Protein AF-0000000080719550 (afdb_homodimer)

Nearest PDB structures (foldseek):
  1ni5-assembly1_A-2  TM=6.408E-01  e=2.532E-14  Escherichia coli
  3a2k-assembly2_B  TM=5.678E-01  e=1.068E-12  Geobacillus kaustophilus
  5mko-assembly1_A  TM=6.653E-01  e=1.350E-05  Pyrococcus horikoshii OT3
  6scy-assembly1_B  TM=6.951E-01  e=3.392E-05  Methanococcus maripaludis S2
  6scy-assembly1_A  TM=6.705E-01  e=3.593E-05  Methanococcus maripaludis S2

Radius of gyration: 39.41 Å; Cα contacts (8 Å, |Δi|>4): 1478; chains: 2; bounding box: 84×119×102 Å

Organism: Ectocarpus siliculosus (NCBI:txid2880)

pLDDT: mean 85.52, std 16.14, range [22.91, 97.81]

Structure (mmCIF, N/CA/C/O backbone):
data_AF-0000000080719550-model_v1
#
loop_
_entity.id
_entity.type
_entity.pdbx_description
1 polymer 'tRNA(Ile)-lysidine synthetase'
#
loop_
_atom_site.group_PDB
_atom_site.id
_atom_site.type_symbol
_atom_site.label_atom_id
_atom_site.label_alt_id
_atom_site.label_comp_id
_atom_site.label_asym_id
_atom_site.label_entity_id
_atom_site.label_seq_id
_atom_site.pdbx_PDB_ins_code
_atom_site.Cartn_x
_atom_site.Cartn_y
_atom_site.Cartn_z
_atom_site.occupancy
_atom_site.B_iso_or_equiv
_atom_site.auth_seq_id
_atom_site.auth_comp_id
_atom_site.auth_asym_id
_atom_site.auth_atom_id
_atom_site.pdbx_PDB_model_num
ATOM 1 N N . MET A 1 1 ? -30.062 14.93 -10.312 1 92.44 1 MET A N 1
ATOM 2 C CA . MET A 1 1 ? -31.484 14.703 -10.492 1 92.44 1 MET A CA 1
ATOM 3 C C . MET A 1 1 ? -31.844 13.227 -10.328 1 92.44 1 MET A C 1
ATOM 5 O O . MET A 1 1 ? -32.844 12.891 -9.703 1 92.44 1 MET A O 1
ATOM 9 N N . ALA A 1 2 ? -30.953 12.336 -10.852 1 94.88 2 ALA A N 1
ATOM 10 C CA . ALA A 1 2 ? -31.219 10.906 -10.742 1 94.88 2 ALA A CA 1
ATOM 11 C C . ALA A 1 2 ? -31.234 10.453 -9.289 1 94.88 2 ALA A C 1
ATOM 13 O O . ALA A 1 2 ? -32.156 9.727 -8.867 1 94.88 2 ALA A O 1
ATOM 14 N N . LEU A 1 3 ? -30.266 10.922 -8.547 1 96.19 3 LEU A N 1
ATOM 15 C CA . LEU A 1 3 ? -30.203 10.586 -7.129 1 96.19 3 LEU A CA 1
ATOM 16 C C . LEU A 1 3 ? -31.438 11.117 -6.398 1 96.19 3 LEU A C 1
ATOM 18 O O . LEU A 1 3 ? -32.031 10.406 -5.582 1 96.19 3 LEU A O 1
ATOM 22 N N . CYS A 1 4 ? -31.859 12.328 -6.688 1 95.75 4 CYS A N 1
ATOM 23 C CA . CYS A 1 4 ? -33.031 12.938 -6.059 1 95.75 4 CYS A CA 1
ATOM 24 C C . CYS A 1 4 ? -34.281 12.141 -6.375 1 95.75 4 CYS A C 1
ATOM 26 O O . CYS A 1 4 ? -35.125 11.906 -5.492 1 95.75 4 CYS A O 1
ATOM 28 N N . ARG A 1 5 ? -34.375 11.711 -7.582 1 95.94 5 ARG A N 1
ATOM 29 C CA . ARG A 1 5 ? -35.531 10.914 -7.992 1 95.94 5 ARG A CA 1
ATOM 30 C C . ARG A 1 5 ? -35.594 9.602 -7.219 1 95.94 5 ARG A C 1
ATOM 32 O O . ARG A 1 5 ? -36.688 9.172 -6.812 1 95.94 5 ARG A O 1
ATOM 39 N N . ALA A 1 6 ? -34.469 8.922 -7.137 1 96.25 6 ALA A N 1
ATOM 40 C CA . ALA A 1 6 ? -34.406 7.676 -6.375 1 96.25 6 ALA A CA 1
ATOM 41 C C . ALA A 1 6 ? -34.844 7.898 -4.926 1 96.25 6 ALA A C 1
ATOM 43 O O . ALA A 1 6 ? -35.562 7.086 -4.355 1 96.25 6 ALA A O 1
ATOM 44 N N . LEU A 1 7 ? -34.438 9.008 -4.32 1 95.62 7 LEU A N 1
ATOM 45 C CA . LEU A 1 7 ? -34.75 9.312 -2.934 1 95.62 7 LEU A CA 1
ATOM 46 C C . LEU A 1 7 ? -36.25 9.609 -2.777 1 95.62 7 LEU A C 1
ATOM 48 O O . LEU A 1 7 ? -36.844 9.203 -1.787 1 95.62 7 LEU A O 1
ATOM 52 N N . VAL A 1 8 ? -36.781 10.312 -3.748 1 95.44 8 VAL A N 1
ATOM 53 C CA . VAL A 1 8 ? -38.219 10.617 -3.736 1 95.44 8 VAL A CA 1
ATOM 54 C C . VAL A 1 8 ? -39.031 9.32 -3.777 1 95.44 8 VAL A C 1
ATOM 56 O O . VAL A 1 8 ? -40.031 9.195 -3.098 1 95.44 8 VAL A O 1
ATOM 59 N N . HIS A 1 9 ? -38.531 8.398 -4.531 1 95.06 9 HIS A N 1
ATOM 60 C CA . HIS A 1 9 ? -39.219 7.109 -4.637 1 95.06 9 HIS A CA 1
ATOM 61 C C . HIS A 1 9 ? -39.156 6.344 -3.32 1 95.06 9 HIS A C 1
ATOM 63 O O . HIS A 1 9 ? -40.062 5.613 -2.971 1 95.06 9 HIS A O 1
ATOM 69 N N . LEU A 1 10 ? -38.062 6.48 -2.621 1 94.62 10 LEU A N 1
ATOM 70 C CA . LEU A 1 10 ? -37.844 5.719 -1.4 1 94.62 10 LEU A CA 1
ATOM 71 C C . LEU A 1 10 ? -38.469 6.418 -0.195 1 94.62 10 LEU A C 1
ATOM 73 O O . LEU A 1 10 ? -38.656 5.801 0.858 1 94.62 10 LEU A O 1
ATOM 77 N N . ARG A 1 11 ? -38.812 7.656 -0.334 1 92.75 11 ARG A N 1
ATOM 78 C CA . ARG A 1 11 ? -39.312 8.516 0.74 1 92.75 11 ARG A CA 1
ATOM 79 C C . ARG A 1 11 ? -40.5 7.898 1.425 1 92.75 11 ARG A C 1
ATOM 81 O O . ARG A 1 11 ? -40.594 7.848 2.654 1 92.75 11 ARG A O 1
ATOM 88 N N . PRO A 1 12 ? -41.406 7.293 0.744 1 92.44 12 PRO A N 1
ATOM 89 C CA . PRO A 1 12 ? -42.594 6.73 1.401 1 92.44 12 PRO A CA 1
ATOM 90 C C . PRO A 1 12 ? -42.281 5.504 2.248 1 92.44 12 PRO A C 1
ATOM 92 O O . PRO A 1 12 ? -42.969 5.223 3.229 1 92.44 12 PRO A O 1
ATOM 95 N N . VAL A 1 13 ? -41.312 4.883 1.896 1 92.5 13 VAL A N 1
ATOM 96 C CA . VAL A 1 13 ? -40.938 3.641 2.57 1 92.5 13 VAL A CA 1
ATOM 97 C C . VAL A 1 13 ? -40.125 3.947 3.828 1 92.5 13 VAL A C 1
ATOM 99 O O . VAL A 1 13 ? -40.344 3.322 4.871 1 92.5 13 VAL A O 1
ATOM 102 N N . TYR A 1 14 ? -39.312 4.949 3.811 1 91.12 14 TYR A N 1
ATOM 103 C CA . TYR A 1 14 ? -38.344 5.145 4.891 1 91.12 14 TYR A CA 1
ATOM 104 C C . TYR A 1 14 ? -38.688 6.398 5.695 1 91.12 14 TYR A C 1
ATOM 106 O O . TYR A 1 14 ? -38.156 6.602 6.789 1 91.12 14 TYR A O 1
ATOM 114 N N . GLY A 1 15 ? -39.5 7.301 5.172 1 88.81 15 GLY A N 1
ATOM 115 C CA . GLY A 1 15 ? -40.062 8.414 5.922 1 88.81 15 GLY A CA 1
ATOM 116 C C . GLY A 1 15 ? -39.094 9.578 6.059 1 88.81 15 GLY A C 1
ATOM 117 O O . GLY A 1 15 ? -39.219 10.398 6.969 1 88.81 15 GLY A O 1
ATOM 118 N N . PHE A 1 16 ? -38.062 9.75 5.203 1 88.25 16 PHE A N 1
ATOM 119 C CA . PHE A 1 16 ? -37.125 10.875 5.297 1 88.25 16 PHE A CA 1
ATOM 120 C C . PHE A 1 16 ? -37.594 12.047 4.449 1 88.25 16 PHE A C 1
ATOM 122 O O . PHE A 1 16 ? -38.5 11.891 3.611 1 88.25 16 PHE A O 1
ATOM 129 N N . GLU A 1 17 ? -37.094 13.242 4.789 1 89.56 17 GLU A N 1
ATOM 130 C CA . GLU A 1 17 ? -37.344 14.43 3.979 1 89.56 17 GLU A CA 1
ATOM 131 C C . GLU A 1 17 ? -36.219 14.617 2.947 1 89.56 17 GLU A C 1
ATOM 133 O O . GLU A 1 17 ? -35.062 14.359 3.234 1 89.56 17 GLU A O 1
ATOM 138 N N . VAL A 1 18 ? -36.594 14.992 1.775 1 93 18 VAL A N 1
ATOM 139 C CA . VAL A 1 18 ? -35.625 15.227 0.711 1 93 18 VAL A CA 1
ATOM 140 C C . VAL A 1 18 ? -35.531 16.734 0.431 1 93 18 VAL A C 1
ATOM 142 O O . VAL A 1 18 ? -36.531 17.391 0.198 1 93 18 VAL A O 1
ATOM 145 N N . VAL A 1 19 ? -34.312 17.219 0.572 1 93.88 19 VAL A N 1
ATOM 146 C CA . VAL A 1 19 ? -34.031 18.625 0.283 1 93.88 19 VAL A CA 1
ATOM 147 C C . VAL A 1 19 ? -33.062 18.734 -0.896 1 93.88 19 VAL A C 1
ATOM 149 O O . VAL A 1 19 ? -32.031 18.094 -0.912 1 93.88 19 VAL A O 1
ATOM 152 N N . GLY A 1 20 ? -33.5 19.453 -1.929 1 95.38 20 GLY A N 1
ATOM 153 C CA . GLY A 1 20 ? -32.594 19.766 -3.037 1 95.38 20 GLY A CA 1
ATOM 154 C C . GLY A 1 20 ? -31.828 21.047 -2.842 1 95.38 20 GLY A C 1
ATOM 155 O O . GLY A 1 20 ? -32.438 22.109 -2.619 1 95.38 20 GLY A O 1
ATOM 156 N N . ILE A 1 21 ? -30.5 20.938 -2.812 1 95.56 21 ILE A N 1
ATOM 157 C CA . ILE A 1 21 ? -29.641 22.109 -2.684 1 95.56 21 ILE A CA 1
ATOM 158 C C . ILE A 1 21 ? -28.969 22.406 -4.02 1 95.56 21 ILE A C 1
ATOM 160 O O . ILE A 1 21 ? -28.266 21.562 -4.566 1 95.56 21 ILE A O 1
ATOM 164 N N . HIS A 1 22 ? -29.219 23.578 -4.559 1 95.56 22 HIS A N 1
ATOM 165 C CA . HIS A 1 22 ? -28.641 24 -5.836 1 95.56 22 HIS A CA 1
ATOM 166 C C . HIS A 1 22 ? -27.734 25.203 -5.672 1 95.56 22 HIS A C 1
ATOM 168 O O . HIS A 1 22 ? -28.156 26.234 -5.152 1 95.56 22 HIS A O 1
ATOM 174 N N . ILE A 1 23 ? -26.484 25 -6.09 1 94.38 23 ILE A N 1
ATOM 175 C CA . ILE A 1 23 ? -25.531 26.094 -6.094 1 94.38 23 ILE A CA 1
ATOM 176 C C . ILE A 1 23 ? -25.438 26.688 -7.5 1 94.38 23 ILE A C 1
ATOM 178 O O . ILE A 1 23 ? -24.969 26.031 -8.43 1 94.38 23 ILE A O 1
ATOM 182 N N . ASP A 1 24 ? -25.859 27.891 -7.613 1 93.5 24 ASP A N 1
ATOM 183 C CA . ASP A 1 24 ? -25.781 28.594 -8.891 1 93.5 24 ASP A CA 1
ATOM 184 C C . ASP A 1 24 ? -24.5 29.438 -8.969 1 93.5 24 ASP A C 1
ATOM 186 O O . ASP A 1 24 ? -24.453 30.547 -8.438 1 93.5 24 ASP A O 1
ATOM 190 N N . TYR A 1 25 ? -23.594 28.984 -9.688 1 90.19 25 TYR A N 1
ATOM 191 C CA . TYR A 1 25 ? -22.297 29.641 -9.773 1 90.19 25 TYR A CA 1
ATOM 192 C C . TYR A 1 25 ? -22.375 30.906 -10.625 1 90.19 25 TYR A C 1
ATOM 194 O O . TYR A 1 25 ? -21.516 31.781 -10.531 1 90.19 25 TYR A O 1
ATOM 202 N N . GLY A 1 26 ? -23.359 30.906 -11.492 1 86.62 26 GLY A N 1
ATOM 203 C CA . GLY A 1 26 ? -23.594 32.094 -12.297 1 86.62 26 GLY A CA 1
ATOM 204 C C . GLY A 1 26 ? -22.547 32.312 -13.375 1 86.62 26 GLY A C 1
ATOM 205 O O . GLY A 1 26 ? -22.391 33.438 -13.875 1 86.62 26 GLY A O 1
ATOM 206 N N . ASN A 1 27 ? -21.766 31.312 -13.664 1 83.19 27 ASN A N 1
ATOM 207 C CA . ASN A 1 27 ? -20.656 31.453 -14.609 1 83.19 27 ASN A CA 1
ATOM 208 C C . ASN A 1 27 ? -21.156 31.453 -16.047 1 83.19 27 ASN A C 1
ATOM 210 O O . ASN A 1 27 ? -20.484 31.953 -16.953 1 83.19 27 ASN A O 1
ATOM 214 N N . ARG A 1 28 ? -22.297 30.797 -16.266 1 82.88 28 ARG A N 1
ATOM 215 C CA . ARG A 1 28 ? -22.891 30.703 -17.594 1 82.88 28 ARG A CA 1
ATOM 216 C C . ARG A 1 28 ? -24.219 31.422 -17.656 1 82.88 28 ARG A C 1
ATOM 218 O O . ARG A 1 28 ? -24.938 31.516 -16.656 1 82.88 28 ARG A O 1
ATOM 225 N N . HIS A 1 29 ? -24.562 31.828 -18.828 1 83.81 29 HIS A N 1
ATOM 226 C CA . HIS A 1 29 ? -25.797 32.562 -19.016 1 83.81 29 HIS A CA 1
ATOM 227 C C . HIS A 1 29 ? -27.016 31.688 -18.734 1 83.81 29 HIS A C 1
ATOM 229 O O . HIS A 1 29 ? -28.047 32.188 -18.266 1 83.81 29 HIS A O 1
ATOM 235 N N . GLU A 1 30 ? -26.844 30.438 -18.969 1 86.31 30 GLU A N 1
ATOM 236 C CA . GLU A 1 30 ? -27.969 29.516 -18.828 1 86.31 30 GLU A CA 1
ATOM 237 C C . GLU A 1 30 ? -28.141 29.062 -17.391 1 86.31 30 GLU A C 1
ATOM 239 O O . GLU A 1 30 ? -29.125 28.375 -17.062 1 86.31 30 GLU A O 1
ATOM 244 N N . SER A 1 31 ? -27.25 29.453 -16.547 1 88.94 31 SER A N 1
ATOM 245 C CA . SER A 1 31 ? -27.234 28.922 -15.188 1 88.94 31 SER A CA 1
ATOM 246 C C . SER A 1 31 ? -28.516 29.266 -14.43 1 88.94 31 SER A C 1
ATOM 248 O O . SER A 1 31 ? -29.047 28.438 -13.703 1 88.94 31 SER A O 1
ATOM 250 N N . GLY A 1 32 ? -29.031 30.422 -14.586 1 89.44 32 GLY A N 1
ATOM 251 C CA . GLY A 1 32 ? -30.266 30.828 -13.938 1 89.44 32 GLY A CA 1
ATOM 252 C C . GLY A 1 32 ? -31.469 30.031 -14.383 1 89.44 32 GLY A C 1
ATOM 253 O O . GLY A 1 32 ? -32.281 29.594 -13.555 1 89.44 32 GLY A O 1
ATOM 254 N N . ARG A 1 33 ? -31.578 29.828 -15.68 1 91 33 ARG A N 1
ATOM 255 C CA . ARG A 1 33 ? -32.688 29.047 -16.234 1 91 33 ARG A CA 1
ATOM 256 C C . ARG A 1 33 ? -32.625 27.609 -15.75 1 91 33 ARG A C 1
ATOM 258 O O . ARG A 1 33 ? -33.688 26.984 -15.523 1 91 33 ARG A O 1
ATOM 265 N N . GLU A 1 34 ? -31.484 27.141 -15.672 1 92.38 34 GLU A N 1
ATOM 266 C CA . GLU A 1 34 ? -31.312 25.781 -15.164 1 92.38 34 GLU A CA 1
ATOM 267 C C . GLU A 1 34 ? -31.781 25.672 -13.719 1 92.38 34 GLU A C 1
ATOM 269 O O . GLU A 1 34 ? -32.438 24.703 -13.344 1 92.38 34 GLU A O 1
ATOM 274 N N . ALA A 1 35 ? -31.422 26.656 -12.93 1 93.69 35 ALA A N 1
ATOM 275 C CA . ALA A 1 35 ? -31.859 26.688 -11.539 1 93.69 35 ALA A CA 1
ATOM 276 C C . ALA A 1 35 ? -33.375 26.703 -11.438 1 93.69 35 ALA A C 1
ATOM 278 O O . ALA A 1 35 ? -33.969 26 -10.602 1 93.69 35 ALA A O 1
ATOM 279 N N . ASP A 1 36 ? -33.938 27.469 -12.312 1 94.19 36 ASP A N 1
ATOM 280 C CA . ASP A 1 36 ? -35.406 27.578 -12.328 1 94.19 36 ASP A CA 1
ATOM 281 C C . ASP A 1 36 ? -36.031 26.234 -12.703 1 94.19 36 ASP A C 1
ATOM 283 O O . ASP A 1 36 ? -37.062 25.859 -12.141 1 94.19 36 ASP A O 1
ATOM 287 N N . PHE A 1 37 ? -35.5 25.672 -13.641 1 95.06 37 PHE A N 1
ATOM 288 C CA . PHE A 1 37 ? -35.969 24.375 -14.07 1 95.06 37 PHE A CA 1
ATOM 289 C C . PHE A 1 37 ? -35.938 23.359 -12.922 1 95.06 37 PHE A C 1
ATOM 291 O O . PHE A 1 37 ? -36.906 22.641 -12.672 1 95.06 37 PHE A O 1
ATOM 298 N N . VAL A 1 38 ? -34.812 23.297 -12.25 1 95.94 38 VAL A N 1
ATOM 299 C CA . VAL A 1 38 ? -34.625 22.344 -11.148 1 95.94 38 VAL A CA 1
ATOM 300 C C . VAL A 1 38 ? -35.625 22.672 -10.031 1 95.94 38 VAL A C 1
ATOM 302 O O . VAL A 1 38 ? -36.188 21.766 -9.406 1 95.94 38 VAL A O 1
ATOM 305 N N . GLN A 1 39 ? -35.812 23.922 -9.75 1 96.38 39 GLN A N 1
ATOM 306 C CA . GLN A 1 39 ? -36.781 24.344 -8.742 1 96.38 39 GLN A CA 1
ATOM 307 C C . GLN A 1 39 ? -38.188 23.844 -9.094 1 96.38 39 GLN A C 1
ATOM 309 O O . GLN A 1 39 ? -38.906 23.344 -8.227 1 96.38 39 GLN A O 1
ATOM 314 N N . GLY A 1 40 ? -38.562 24.062 -10.352 1 96.62 40 GLY A N 1
ATOM 315 C CA . GLY A 1 40 ? -39.844 23.578 -10.812 1 96.62 40 GLY A CA 1
ATOM 316 C C . GLY A 1 40 ? -40 22.078 -10.672 1 96.62 40 GLY A C 1
ATOM 317 O O . GLY A 1 40 ? -41.062 21.594 -10.273 1 96.62 40 GLY A O 1
ATOM 318 N N . TRP A 1 41 ? -38.938 21.391 -11.031 1 96.44 41 TRP A N 1
ATOM 319 C CA . TRP A 1 41 ? -38.969 19.938 -10.922 1 96.44 41 TRP A CA 1
ATOM 320 C C . TRP A 1 41 ? -39.125 19.5 -9.469 1 96.44 41 TRP A C 1
ATOM 322 O O . TRP A 1 41 ? -39.906 18.594 -9.164 1 96.44 41 TRP A O 1
ATOM 332 N N . CYS A 1 42 ? -38.406 20.125 -8.539 1 96.62 42 CYS A N 1
ATOM 333 C CA . CYS A 1 42 ? -38.469 19.812 -7.117 1 96.62 42 CYS A CA 1
ATOM 334 C C . CYS A 1 42 ? -39.875 20.047 -6.586 1 96.62 42 CYS A C 1
ATOM 336 O O . CYS A 1 42 ? -40.438 19.219 -5.855 1 96.62 42 CYS A O 1
ATOM 338 N N . ALA A 1 43 ? -40.469 21.125 -6.984 1 96.31 43 ALA A N 1
ATOM 339 C CA . ALA A 1 43 ? -41.844 21.469 -6.547 1 96.31 43 ALA A CA 1
ATOM 340 C C . ALA A 1 43 ? -42.844 20.391 -6.977 1 96.31 43 ALA A C 1
ATOM 342 O O . ALA A 1 43 ? -43.719 20 -6.195 1 96.31 43 ALA A O 1
ATOM 343 N N . ARG A 1 44 ? -42.688 19.891 -8.109 1 95.88 44 ARG A N 1
ATOM 344 C CA . ARG A 1 44 ? -43.594 18.891 -8.648 1 95.88 44 ARG A CA 1
ATOM 345 C C . ARG A 1 44 ? -43.438 17.562 -7.926 1 95.88 44 ARG A C 1
ATOM 347 O O . ARG A 1 44 ? -44.375 16.75 -7.895 1 95.88 44 ARG A O 1
ATOM 354 N N . HIS A 1 45 ? -42.344 17.375 -7.348 1 95.56 45 HIS A N 1
ATOM 355 C CA . HIS A 1 45 ? -42.094 16.078 -6.723 1 95.56 45 HIS A CA 1
ATOM 356 C C . HIS A 1 45 ? -42.094 16.188 -5.203 1 95.56 45 HIS A C 1
ATOM 358 O O . HIS A 1 45 ? -41.656 15.266 -4.504 1 95.56 45 HIS A O 1
ATOM 364 N N . GLY A 1 46 ? -42.406 17.344 -4.68 1 94.38 46 GLY A N 1
ATOM 365 C CA . GLY A 1 46 ? -42.5 17.531 -3.242 1 94.38 46 GLY A CA 1
ATOM 366 C C . GLY A 1 46 ? -41.156 17.609 -2.555 1 94.38 46 GLY A C 1
ATOM 367 O O . GLY A 1 46 ? -41 17.172 -1.414 1 94.38 46 GLY A O 1
ATOM 368 N N . VAL A 1 47 ? -40.188 18.078 -3.238 1 95.75 47 VAL A N 1
ATOM 369 C CA . VAL A 1 47 ? -38.844 18.25 -2.686 1 95.75 47 VAL A CA 1
ATOM 370 C C . VAL A 1 47 ? -38.625 19.703 -2.299 1 95.75 47 VAL A C 1
ATOM 372 O O . VAL A 1 47 ? -38.844 20.609 -3.102 1 95.75 47 VAL A O 1
ATOM 375 N N . VAL A 1 48 ? -38.25 19.922 -1.07 1 93.75 48 VAL A N 1
ATOM 376 C CA . VAL A 1 48 ? -37.875 21.266 -0.649 1 93.75 48 VAL A CA 1
ATOM 377 C C . VAL A 1 48 ? -36.625 21.719 -1.413 1 93.75 48 VAL A C 1
ATOM 379 O O . VAL A 1 48 ? -35.688 20.953 -1.6 1 93.75 48 VAL A O 1
ATOM 382 N N . PHE A 1 49 ? -36.688 22.938 -1.876 1 95.56 49 PHE A N 1
ATOM 383 C CA . PHE A 1 49 ? -35.625 23.406 -2.74 1 95.56 49 PHE A CA 1
ATOM 384 C C . PHE A 1 49 ? -34.875 24.594 -2.1 1 95.56 49 PHE A C 1
ATOM 386 O O . PHE A 1 49 ? -35.531 25.562 -1.695 1 95.56 49 PHE A O 1
ATOM 393 N N . TYR A 1 50 ? -33.594 24.438 -1.956 1 94.25 50 TYR A N 1
ATOM 394 C CA . TYR A 1 50 ? -32.719 25.484 -1.458 1 94.25 50 TYR A CA 1
ATOM 395 C C . TYR A 1 50 ? -31.734 25.953 -2.543 1 94.25 50 TYR A C 1
ATOM 397 O O . TYR A 1 50 ? -30.953 25.156 -3.062 1 94.25 50 TYR A O 1
ATOM 405 N N . LYS A 1 51 ? -31.797 27.234 -2.873 1 94.88 51 LYS A N 1
ATOM 406 C CA . LYS A 1 51 ? -30.922 27.797 -3.896 1 94.88 51 LYS A CA 1
ATOM 407 C C . LYS A 1 51 ? -29.953 28.812 -3.295 1 94.88 51 LYS A C 1
ATOM 409 O O . LYS A 1 51 ? -30.359 29.656 -2.506 1 94.88 51 LYS A O 1
ATOM 414 N N . ARG A 1 52 ? -28.688 28.594 -3.574 1 94.56 52 ARG A N 1
ATOM 415 C CA . ARG A 1 52 ? -27.656 29.578 -3.217 1 94.56 52 ARG A CA 1
ATOM 416 C C . ARG A 1 52 ? -26.891 30.047 -4.449 1 94.56 52 ARG A C 1
ATOM 418 O O . ARG A 1 52 ? -26.203 29.25 -5.098 1 94.56 52 ARG A O 1
ATOM 425 N N . ALA A 1 53 ? -27.016 31.312 -4.789 1 93.38 53 ALA A N 1
ATOM 426 C CA . ALA A 1 53 ? -26.25 31.891 -5.883 1 93.38 53 ALA A CA 1
ATOM 427 C C . ALA A 1 53 ? -24.922 32.469 -5.379 1 93.38 53 ALA A C 1
ATOM 429 O O . ALA A 1 53 ? -24.859 33.062 -4.309 1 93.38 53 ALA A O 1
ATOM 430 N N . ILE A 1 54 ? -23.875 32.219 -6.102 1 92.44 54 ILE A N 1
ATOM 431 C CA . ILE A 1 54 ? -22.578 32.75 -5.738 1 92.44 54 ILE A CA 1
ATOM 432 C C . ILE A 1 54 ? -22.344 34.094 -6.445 1 92.44 54 ILE A C 1
ATOM 434 O O . ILE A 1 54 ? -22.281 34.156 -7.676 1 92.44 54 ILE A O 1
ATOM 438 N N . GLY A 1 55 ? -22.344 35.125 -5.703 1 88.69 55 GLY A N 1
ATOM 439 C CA . GLY A 1 55 ? -22.094 36.438 -6.246 1 88.69 55 GLY A CA 1
ATOM 440 C C . GLY A 1 55 ? -20.828 37.094 -5.691 1 88.69 55 GLY A C 1
ATOM 441 O O . GLY A 1 55 ? -20.344 38.094 -6.234 1 88.69 55 GLY A O 1
ATOM 442 N N . GLU A 1 56 ? -20.281 36.469 -4.707 1 90.5 56 GLU A N 1
ATOM 443 C CA . GLU A 1 56 ? -19.141 37.031 -3.99 1 90.5 56 GLU A CA 1
ATOM 444 C C . GLU A 1 56 ? -17.891 37 -4.852 1 90.5 56 GLU A C 1
ATOM 446 O O . GLU A 1 56 ? -17 37.844 -4.691 1 90.5 56 GLU A O 1
ATOM 451 N N . VAL A 1 57 ? -17.797 35.969 -5.727 1 89.5 57 VAL A N 1
ATOM 452 C CA . VAL A 1 57 ? -16.672 35.844 -6.633 1 89.5 57 VAL A CA 1
ATOM 453 C C . VAL A 1 57 ? -17.156 35.5 -8.039 1 89.5 57 VAL A C 1
ATOM 455 O O . VAL A 1 57 ? -18.266 34.969 -8.203 1 89.5 57 VAL A O 1
ATOM 458 N N . ARG A 1 58 ? -16.422 35.906 -9 1 85.62 58 ARG A N 1
ATOM 459 C CA . ARG A 1 58 ? -16.75 35.656 -10.398 1 85.62 58 ARG A CA 1
ATOM 460 C C . ARG A 1 58 ? -15.562 35.062 -11.148 1 85.62 58 ARG A C 1
ATOM 462 O O . ARG A 1 58 ? -14.438 35.562 -11 1 85.62 58 ARG A O 1
ATOM 469 N N . ARG A 1 59 ? -15.906 34 -11.891 1 84.62 59 ARG A N 1
ATOM 470 C CA . ARG A 1 59 ? -14.836 33.406 -12.672 1 84.62 59 ARG A CA 1
ATOM 471 C C . ARG A 1 59 ? -14.289 34.375 -13.719 1 84.62 59 ARG A C 1
ATOM 473 O O . ARG A 1 59 ? -15.055 35.094 -14.367 1 84.62 59 ARG A O 1
ATOM 480 N N . GLY A 1 60 ? -12.945 34.375 -13.914 1 79.88 60 GLY A N 1
ATOM 481 C CA . GLY A 1 60 ? -12.312 35.281 -14.875 1 79.88 60 GLY A CA 1
ATOM 482 C C . GLY A 1 60 ? -11.953 36.625 -14.273 1 79.88 60 GLY A C 1
ATOM 483 O O . GLY A 1 60 ? -11.07 37.312 -14.789 1 79.88 60 GLY A O 1
ATOM 484 N N . VAL A 1 61 ? -12.648 36.969 -13.227 1 82.69 61 VAL A N 1
ATOM 485 C CA . VAL A 1 61 ? -12.367 38.25 -12.555 1 82.69 61 VAL A CA 1
ATOM 486 C C . VAL A 1 61 ? -11.508 38 -11.32 1 82.69 61 VAL A C 1
ATOM 488 O O . VAL A 1 61 ? -10.508 38.688 -11.102 1 82.69 61 VAL A O 1
ATOM 491 N N . THR A 1 62 ? -11.906 37.031 -10.57 1 85.38 62 THR A N 1
ATOM 492 C CA . THR A 1 62 ? -11.172 36.625 -9.383 1 85.38 62 THR A CA 1
ATOM 493 C C . THR A 1 62 ? -10.07 35.625 -9.742 1 85.38 62 THR A C 1
ATOM 495 O O . THR A 1 62 ? -10.25 34.781 -10.633 1 85.38 62 THR A O 1
ATOM 498 N N . ALA A 1 63 ? -8.906 35.844 -9.078 1 87.19 63 ALA A N 1
ATOM 499 C CA . ALA A 1 63 ? -7.824 34.906 -9.297 1 87.19 63 ALA A CA 1
ATOM 500 C C . ALA A 1 63 ? -8.312 33.469 -9.109 1 87.19 63 ALA A C 1
ATOM 502 O O . ALA A 1 63 ? -9.109 33.188 -8.203 1 87.19 63 ALA A O 1
ATOM 503 N N . ARG A 1 64 ? -7.914 32.562 -9.914 1 81.94 64 ARG A N 1
ATOM 504 C CA . ARG A 1 64 ? -8.43 31.188 -10 1 81.94 64 ARG A CA 1
ATOM 505 C C . ARG A 1 64 ? -8.383 30.5 -8.641 1 81.94 64 ARG A C 1
ATOM 507 O O . ARG A 1 64 ? -9.383 29.922 -8.203 1 81.94 64 ARG A O 1
ATOM 514 N N . ASP A 1 65 ? -7.266 30.609 -8.016 1 82.31 65 ASP A N 1
ATOM 515 C CA . ASP A 1 65 ? -7.094 29.922 -6.734 1 82.31 65 ASP A CA 1
ATOM 516 C C . ASP A 1 65 ? -8.055 30.484 -5.684 1 82.31 65 ASP A C 1
ATOM 518 O O . ASP A 1 65 ? -8.625 29.734 -4.895 1 82.31 65 ASP A O 1
ATOM 522 N N . GLU A 1 66 ? -8.188 31.75 -5.68 1 86.5 66 GLU A N 1
ATOM 523 C CA . GLU A 1 66 ? -9.102 32.406 -4.75 1 86.5 66 GLU A CA 1
ATOM 524 C C . GLU A 1 66 ? -10.555 32.062 -5.07 1 86.5 66 GLU A C 1
ATOM 526 O O . GLU A 1 66 ? -11.359 31.828 -4.16 1 86.5 66 GLU A O 1
ATOM 531 N N . TYR A 1 67 ? -10.883 32.062 -6.324 1 88.5 67 TYR A N 1
ATOM 532 C CA . TYR A 1 67 ? -12.234 31.719 -6.758 1 88.5 67 TYR A CA 1
ATOM 533 C C . TYR A 1 67 ? -12.617 30.328 -6.254 1 88.5 67 TYR A C 1
ATOM 535 O O . TYR A 1 67 ? -13.703 30.141 -5.699 1 88.5 67 TYR A O 1
ATOM 543 N N . GLU A 1 68 ? -11.719 29.391 -6.465 1 86.12 68 GLU A N 1
ATOM 544 C CA . GLU A 1 68 ? -12 28 -6.074 1 86.12 68 GLU A CA 1
ATOM 545 C C . GLU A 1 68 ? -12.156 27.875 -4.562 1 86.12 68 GLU A C 1
ATOM 547 O O . GLU A 1 68 ? -13.055 27.188 -4.082 1 86.12 68 GLU A O 1
ATOM 552 N N . LYS A 1 69 ? -11.305 28.547 -3.871 1 86.5 69 LYS A N 1
ATOM 553 C CA . LYS A 1 69 ? -11.352 28.5 -2.412 1 86.5 69 LYS A CA 1
ATOM 554 C C . LYS A 1 69 ? -12.641 29.109 -1.879 1 86.5 69 LYS A C 1
ATOM 556 O O . LYS A 1 69 ? -13.352 28.469 -1.095 1 86.5 69 LYS A O 1
ATOM 561 N N . VAL A 1 70 ? -12.93 30.281 -2.328 1 90 70 VAL A N 1
ATOM 562 C CA . VAL A 1 70 ? -14.094 31 -1.833 1 90 70 VAL A CA 1
ATOM 563 C C . VAL A 1 70 ? -15.367 30.281 -2.258 1 90 70 VAL A C 1
ATOM 565 O O . VAL A 1 70 ? -16.312 30.156 -1.469 1 90 70 VAL A O 1
ATOM 568 N N . ALA A 1 71 ? -15.422 29.844 -3.48 1 90.88 71 ALA A N 1
ATOM 569 C CA . ALA A 1 71 ? -16.594 29.125 -3.977 1 90.88 71 ALA A CA 1
ATOM 570 C C . ALA A 1 71 ? -16.844 27.875 -3.145 1 90.88 71 ALA A C 1
ATOM 572 O O . ALA A 1 71 ? -18 27.547 -2.848 1 90.88 71 ALA A O 1
ATOM 573 N N . ARG A 1 72 ? -15.812 27.234 -2.797 1 89.19 72 ARG A N 1
ATOM 574 C CA . ARG A 1 72 ? -15.938 26.031 -1.972 1 89.19 72 ARG A CA 1
ATOM 575 C C . ARG A 1 72 ? -16.484 26.375 -0.592 1 89.19 72 ARG A C 1
ATOM 577 O O . ARG A 1 72 ? -17.359 25.672 -0.069 1 89.19 72 ARG A O 1
ATOM 584 N N . GLU A 1 73 ? -16 27.359 -0.029 1 90 73 GLU A N 1
ATOM 585 C CA . GLU A 1 73 ? -16.469 27.797 1.284 1 90 73 GLU A CA 1
ATOM 586 C C . GLU A 1 73 ? -17.953 28.141 1.255 1 90 73 GLU A C 1
ATOM 588 O O . GLU A 1 73 ? -18.703 27.75 2.146 1 90 73 GLU A O 1
ATOM 593 N N . ILE A 1 74 ? -18.297 28.844 0.237 1 92.25 74 ILE A N 1
ATOM 594 C CA . ILE A 1 74 ? -19.688 29.234 0.082 1 92.25 74 ILE A CA 1
ATOM 595 C C . ILE A 1 74 ? -20.562 28 -0.056 1 92.25 74 ILE A C 1
ATOM 597 O O . ILE A 1 74 ? -21.641 27.922 0.548 1 92.25 74 ILE A O 1
ATOM 601 N N . ARG A 1 75 ? -20.141 27.062 -0.817 1 93.56 75 ARG A N 1
ATOM 602 C CA . ARG A 1 75 ? -20.875 25.828 -1.022 1 93.56 75 ARG A CA 1
ATOM 603 C C . ARG A 1 75 ? -21.109 25.109 0.3 1 93.56 75 ARG A C 1
ATOM 605 O O . ARG A 1 75 ? -22.234 24.719 0.609 1 93.56 75 ARG A O 1
ATOM 612 N N . PHE A 1 76 ? -20.156 24.984 1.032 1 92.06 76 PHE A N 1
ATOM 613 C CA . PHE A 1 76 ? -20.281 24.203 2.26 1 92.06 76 PHE A CA 1
ATOM 614 C C . PHE A 1 76 ? -21.047 24.984 3.32 1 92.06 76 PHE A C 1
ATOM 616 O O . PHE A 1 76 ? -21.766 24.391 4.129 1 92.06 76 PHE A O 1
ATOM 623 N N . ASP A 1 77 ? -20.906 26.234 3.295 1 90.81 77 ASP A N 1
ATOM 624 C CA . ASP A 1 77 ? -21.75 27.062 4.164 1 90.81 77 ASP A CA 1
ATOM 625 C C . ASP A 1 77 ? -23.234 26.891 3.814 1 90.81 77 ASP A C 1
ATOM 627 O O . ASP A 1 77 ? -24.078 26.828 4.703 1 90.81 77 ASP A O 1
ATOM 631 N N . ALA A 1 78 ? -23.5 26.844 2.58 1 93.19 78 ALA A N 1
ATOM 632 C CA . ALA A 1 78 ? -24.875 26.641 2.117 1 93.19 78 ALA A CA 1
ATOM 633 C C . ALA A 1 78 ? -25.406 25.266 2.566 1 93.19 78 ALA A C 1
ATOM 635 O O . ALA A 1 78 ? -26.578 25.141 2.943 1 93.19 78 ALA A O 1
ATOM 636 N N . TYR A 1 79 ? -24.547 24.281 2.475 1 93.69 79 TYR A N 1
ATOM 637 C CA . TYR A 1 79 ? -24.922 22.953 2.93 1 93.69 79 TYR A CA 1
ATOM 638 C C . TYR A 1 79 ? -25.266 22.953 4.414 1 93.69 79 TYR A C 1
ATOM 640 O O . TYR A 1 79 ? -26.297 22.406 4.828 1 93.69 79 TYR A O 1
ATOM 648 N N . LYS A 1 80 ? -24.469 23.609 5.203 1 89 80 LYS A N 1
ATOM 649 C CA . LYS A 1 80 ? -24.688 23.703 6.645 1 89 80 LYS A CA 1
ATOM 650 C C . LYS A 1 80 ? -26.016 24.406 6.949 1 89 80 LYS A C 1
ATOM 652 O O . LYS A 1 80 ? -26.766 23.969 7.82 1 89 80 LYS A O 1
ATOM 657 N N . ALA A 1 81 ? -26.188 25.438 6.246 1 88.31 81 ALA A N 1
ATOM 658 C CA . ALA A 1 81 ? -27.406 26.203 6.438 1 88.31 81 ALA A CA 1
ATOM 659 C C . ALA A 1 81 ? -28.641 25.375 6.105 1 88.31 81 ALA A C 1
ATOM 661 O O . ALA A 1 81 ? -29.656 25.422 6.824 1 88.31 81 ALA A O 1
ATOM 662 N N . ALA A 1 82 ? -28.547 24.641 5.043 1 88.44 82 ALA A N 1
ATOM 663 C CA . ALA A 1 82 ? -29.672 23.812 4.613 1 88.44 82 ALA A CA 1
ATOM 664 C C . ALA A 1 82 ? -29.938 22.688 5.605 1 88.44 82 ALA A C 1
ATOM 666 O O . ALA A 1 82 ? -31.078 22.281 5.812 1 88.44 82 ALA A O 1
ATOM 667 N N . LEU A 1 83 ? -28.859 22.141 6.27 1 83.5 83 LEU A N 1
ATOM 668 C CA . LEU A 1 83 ? -28.969 21.031 7.219 1 83.5 83 LEU A CA 1
ATOM 669 C C . LEU A 1 83 ? -29.438 21.547 8.586 1 83.5 83 LEU A C 1
ATOM 671 O O . LEU A 1 83 ? -30.172 20.859 9.289 1 83.5 83 LEU A O 1
ATOM 675 N N . GLY A 1 84 ? -28.688 22.609 9.359 1 69.88 84 GLY A N 1
ATOM 676 C CA . GLY A 1 84 ? -28.984 23.188 10.656 1 69.88 84 GLY A CA 1
ATOM 677 C C . GLY A 1 84 ? -30.391 23.719 10.766 1 69.88 84 GLY A C 1
ATOM 678 O O . GLY A 1 84 ? -31 23.688 11.836 1 69.88 84 GLY A O 1
ATOM 679 N N . GLY A 1 85 ? -30.797 24.5 9.938 1 54.81 85 GLY A N 1
ATOM 680 C CA . GLY A 1 85 ? -32.156 25.031 10.055 1 54.81 85 GLY A CA 1
ATOM 681 C C . GLY A 1 85 ? -33.188 23.969 10.375 1 54.81 85 GLY A C 1
ATOM 682 O O . GLY A 1 85 ? -34.25 24.266 10.922 1 54.81 85 GLY A O 1
ATOM 683 N N . ARG A 1 86 ? -32.875 22.688 10.242 1 50.28 86 ARG A N 1
ATOM 684 C CA . ARG A 1 86 ? -33.906 21.656 10.406 1 50.28 86 ARG A CA 1
ATOM 685 C C . ARG A 1 86 ? -33.656 20.859 11.688 1 50.28 86 ARG A C 1
ATOM 687 O O . ARG A 1 86 ? -34.531 20.109 12.125 1 50.28 86 ARG A O 1
ATOM 694 N N . SER A 1 87 ? -32.438 21.016 12.359 1 45.72 87 SER A N 1
ATOM 695 C CA . SER A 1 87 ? -32.25 20.281 13.609 1 45.72 87 SER A CA 1
ATOM 696 C C . SER A 1 87 ? -33.062 20.891 14.734 1 45.72 87 SER A C 1
ATOM 698 O O . SER A 1 87 ? -33.219 20.297 15.805 1 45.72 87 SER A O 1
ATOM 700 N N . LYS A 1 88 ? -33.125 22.328 14.852 1 38.56 88 LYS A N 1
ATOM 701 C CA . LYS A 1 88 ? -33.656 22.969 16.047 1 38.56 88 LYS A CA 1
ATOM 702 C C . LYS A 1 88 ? -35.062 22.484 16.344 1 38.56 88 LYS A C 1
ATOM 704 O O . LYS A 1 88 ? -35.656 22.797 17.391 1 38.56 88 LYS A O 1
ATOM 709 N N . ASP A 1 89 ? -35.781 22.234 15.367 1 35.34 89 ASP A N 1
ATOM 710 C CA . ASP A 1 89 ? -37.156 22.203 15.766 1 35.34 89 ASP A CA 1
ATOM 711 C C . ASP A 1 89 ? -37.438 21.016 16.688 1 35.34 89 ASP A C 1
ATOM 713 O O . ASP A 1 89 ? -38.562 20.859 17.172 1 35.34 89 ASP A O 1
ATOM 717 N N . GLY A 1 90 ? -36.656 19.891 16.812 1 33.88 90 GLY A N 1
ATOM 718 C CA . GLY A 1 90 ? -37.25 18.922 17.734 1 33.88 90 GLY A CA 1
ATOM 719 C C . GLY A 1 90 ? -36.938 19.25 19.188 1 33.88 90 GLY A C 1
ATOM 720 O O . GLY A 1 90 ? -37.594 18.703 20.094 1 33.88 90 GLY A O 1
ATOM 721 N N . ASN A 1 91 ? -35.625 19.547 19.641 1 32.09 91 ASN A N 1
ATOM 722 C CA . ASN A 1 91 ? -35.469 19.547 21.078 1 32.09 91 ASN A CA 1
ATOM 723 C C . ASN A 1 91 ? -35.75 20.922 21.688 1 32.09 91 ASN A C 1
ATOM 725 O O . ASN A 1 91 ? -34.844 21.781 21.734 1 32.09 91 ASN A O 1
ATOM 729 N N . SER A 1 92 ? -36.812 21.594 21.5 1 29.5 92 SER A N 1
ATOM 730 C CA . SER A 1 92 ? -37.031 22.844 22.25 1 29.5 92 SER A CA 1
ATOM 731 C C . SER A 1 92 ? -36.781 22.641 23.734 1 29.5 92 SER A C 1
ATOM 733 O O . SER A 1 92 ? -36.125 23.484 24.375 1 29.5 92 SER A O 1
ATOM 735 N N . ASP A 1 93 ? -37.75 22.047 24.594 1 27.31 93 ASP A N 1
ATOM 736 C CA . ASP A 1 93 ? -38.156 22.594 25.891 1 27.31 93 ASP A CA 1
ATOM 737 C C . ASP A 1 93 ? -37.156 22.219 26.969 1 27.31 93 ASP A C 1
ATOM 739 O O . ASP A 1 93 ? -37.312 22.594 28.141 1 27.31 93 ASP A O 1
ATOM 743 N N . GLY A 1 94 ? -36.594 20.922 27.234 1 27.28 94 GLY A N 1
ATOM 744 C CA . GLY A 1 94 ? -36.375 20.656 28.656 1 27.28 94 GLY A CA 1
ATOM 745 C C . GLY A 1 94 ? -35.188 21.406 29.234 1 27.28 94 GLY A C 1
ATOM 746 O O . GLY A 1 94 ? -34.094 21.391 28.656 1 27.28 94 GLY A O 1
ATOM 747 N N . ASN A 1 95 ? -35.281 22.422 30.062 1 25.27 95 ASN A N 1
ATOM 748 C CA . ASN A 1 95 ? -34.469 23.312 30.906 1 25.27 95 ASN A CA 1
ATOM 749 C C . ASN A 1 95 ? -33.625 22.516 31.891 1 25.27 95 ASN A C 1
ATOM 751 O O . ASN A 1 95 ? -33.156 23.047 32.906 1 25.27 95 ASN A O 1
ATOM 755 N N . SER A 1 96 ? -33.656 21.141 32.094 1 25.11 96 SER A N 1
ATOM 756 C CA . SER A 1 96 ? -33.25 20.75 33.438 1 25.11 96 SER A CA 1
ATOM 757 C C . SER A 1 96 ? -31.797 21.156 33.719 1 25.11 96 SER A C 1
ATOM 759 O O . SER A 1 96 ? -30.953 21.109 32.812 1 25.11 96 SER A O 1
ATOM 761 N N . ASP A 1 97 ? -31.422 21.797 34.812 1 24.23 97 ASP A N 1
ATOM 762 C CA . ASP A 1 97 ? -30.328 22.406 35.562 1 24.23 97 ASP A CA 1
ATOM 763 C C . ASP A 1 97 ? -29.156 21.453 35.719 1 24.23 97 ASP A C 1
ATOM 765 O O . ASP A 1 97 ? -28 21.859 35.594 1 24.23 97 ASP A O 1
ATOM 769 N N . GLY A 1 98 ? -29.344 20.391 36.656 1 23 98 GLY A N 1
ATOM 770 C CA . GLY A 1 98 ? -28.422 20.016 37.719 1 23 98 GLY A CA 1
ATOM 771 C C . GLY A 1 98 ? -27.094 19.469 37.188 1 23 98 GLY A C 1
ATOM 772 O O . GLY A 1 98 ? -26.094 20.172 37.188 1 23 98 GLY A O 1
ATOM 773 N N . ASN A 1 99 ? -26.75 18.125 37.656 1 23.72 99 ASN A N 1
ATOM 774 C CA . ASN A 1 99 ? -25.609 17.406 38.219 1 23.72 99 ASN A CA 1
ATOM 775 C C . ASN A 1 99 ? -24.609 17.031 37.125 1 23.72 99 ASN A C 1
ATOM 777 O O . ASN A 1 99 ? -24.984 16.828 35.969 1 23.72 99 ASN A O 1
ATOM 781 N N . GLU A 1 100 ? -23.25 17.203 37.375 1 25.59 100 GLU A N 1
ATOM 782 C CA . GLU A 1 100 ? -21.906 17.125 36.812 1 25.59 100 GLU A CA 1
ATOM 783 C C . GLU A 1 100 ? -21.656 15.773 36.125 1 25.59 100 GLU A C 1
ATOM 785 O O . GLU A 1 100 ? -20.531 15.453 35.781 1 25.59 100 GLU A O 1
ATOM 790 N N . GLY A 1 101 ? -22.484 14.742 36.5 1 24.45 101 GLY A N 1
ATOM 791 C CA . GLY A 1 101 ? -22.047 13.367 36.25 1 24.45 101 GLY A CA 1
ATOM 792 C C . GLY A 1 101 ? -21.578 13.109 34.844 1 24.45 101 GLY A C 1
ATOM 793 O O . GLY A 1 101 ? -21.766 13.953 33.969 1 24.45 101 GLY A O 1
ATOM 794 N N . GLY A 1 102 ? -20.859 11.766 34.688 1 29.12 102 GLY A N 1
ATOM 795 C CA . GLY A 1 102 ? -20.25 11.047 33.562 1 29.12 102 GLY A CA 1
ATOM 796 C C . GLY A 1 102 ? -21.078 11.109 32.312 1 29.12 102 GLY A C 1
ATOM 797 O O . GLY A 1 102 ? -22.172 10.547 32.25 1 29.12 102 GLY A O 1
ATOM 798 N N . GLY A 1 103 ? -21.125 12.156 31.734 1 26.75 103 GLY A N 1
ATOM 799 C CA . GLY A 1 103 ? -22.109 12.539 30.734 1 26.75 103 GLY A CA 1
ATOM 800 C C . GLY A 1 103 ? -22.172 11.562 29.578 1 26.75 103 GLY A C 1
ATOM 801 O O . GLY A 1 103 ? -21.188 11.375 28.859 1 26.75 103 GLY A O 1
ATOM 802 N N . LYS A 1 104 ? -22.859 10.398 29.906 1 27.33 104 LYS A N 1
ATOM 803 C CA . LYS A 1 104 ? -23.297 9.484 28.859 1 27.33 104 LYS A CA 1
ATOM 804 C C . LYS A 1 104 ? -23.734 10.242 27.609 1 27.33 104 LYS A C 1
ATOM 806 O O . LYS A 1 104 ? -24.5 11.203 27.703 1 27.33 104 LYS A O 1
ATOM 811 N N . GLU A 1 105 ? -22.875 10.234 26.688 1 30.5 105 GLU A N 1
ATOM 812 C CA . GLU A 1 105 ? -23.328 10.609 25.359 1 30.5 105 GLU A CA 1
ATOM 813 C C . GLU A 1 105 ? -24.766 10.164 25.125 1 30.5 105 GLU A C 1
ATOM 815 O O . GLU A 1 105 ? -25.094 8.977 25.266 1 30.5 105 GLU A O 1
ATOM 820 N N . GLU A 1 106 ? -25.719 10.867 25.625 1 26.97 106 GLU A N 1
ATOM 821 C CA . GLU A 1 106 ? -27.141 10.562 25.406 1 26.97 106 GLU A CA 1
ATOM 822 C C . GLU A 1 106 ? -27.391 10.047 24 1 26.97 106 GLU A C 1
ATOM 824 O O . GLU A 1 106 ? -27.062 10.719 23.016 1 26.97 106 GLU A O 1
ATOM 829 N N . LYS A 1 107 ? -27.344 8.781 23.906 1 31.89 107 LYS A N 1
ATOM 830 C CA . LYS A 1 107 ? -28.141 8.078 22.906 1 31.89 107 LYS A CA 1
ATOM 831 C C . LYS A 1 107 ? -29.531 8.703 22.766 1 31.89 107 LYS A C 1
ATOM 833 O O . LYS A 1 107 ? -30.484 8.234 23.375 1 31.89 107 LYS A O 1
ATOM 838 N N . GLY A 1 108 ? -29.766 9.922 23 1 30.89 108 GLY A N 1
ATOM 839 C CA . GLY A 1 108 ? -31.172 10.273 22.906 1 30.89 108 GLY A CA 1
ATOM 840 C C . GLY A 1 108 ? -31.922 9.43 21.891 1 30.89 108 GLY A C 1
ATOM 841 O O . GLY A 1 108 ? -31.328 8.93 20.938 1 30.89 108 GLY A O 1
ATOM 842 N N . GLU A 1 109 ? -33.094 8.828 22.125 1 33.06 109 GLU A N 1
ATOM 843 C CA . GLU A 1 109 ? -34.062 7.828 21.688 1 33.06 109 GLU A CA 1
ATOM 844 C C . GLU A 1 109 ? -34.438 7.996 20.219 1 33.06 109 GLU A C 1
ATOM 846 O O . GLU A 1 109 ? -34.75 7.023 19.531 1 33.06 109 GLU A O 1
ATOM 851 N N . GLY A 1 110 ? -35.125 9.234 19.891 1 34.53 110 GLY A N 1
ATOM 852 C CA . GLY A 1 110 ? -35.75 9.203 18.594 1 34.53 110 GLY A CA 1
ATOM 853 C C . GLY A 1 110 ? -34.781 8.977 17.453 1 34.53 110 GLY A C 1
ATOM 854 O O . GLY A 1 110 ? -33.594 9.344 17.562 1 34.53 110 GLY A O 1
ATOM 855 N N . GLY A 1 111 ? -34.844 7.938 16.672 1 39.12 111 GLY A N 1
ATOM 856 C CA . GLY A 1 111 ? -34.25 7.438 15.438 1 39.12 111 GLY A CA 1
ATOM 857 C C . GLY A 1 111 ? -33.812 8.539 14.492 1 39.12 111 GLY A C 1
ATOM 858 O O . GLY A 1 111 ? -33.625 8.305 13.297 1 39.12 111 GLY A O 1
ATOM 859 N N . GLY A 1 112 ? -34.125 9.758 14.641 1 44.97 112 GLY A N 1
ATOM 860 C CA . GLY A 1 112 ? -33.938 10.75 13.586 1 44.97 112 GLY A CA 1
ATOM 861 C C . GLY A 1 112 ? -32.5 10.953 13.172 1 44.97 112 GLY A C 1
ATOM 862 O O . GLY A 1 112 ? -31.688 11.422 13.977 1 44.97 112 GLY A O 1
ATOM 863 N N . GLY A 1 113 ? -31.875 10.141 12.367 1 57.44 113 GLY A N 1
ATOM 864 C CA . GLY A 1 113 ? -30.562 10.102 11.727 1 57.44 113 GLY A CA 1
ATOM 865 C C . GLY A 1 113 ? -30.047 11.484 11.367 1 57.44 113 GLY A C 1
ATOM 866 O O . GLY A 1 113 ? -30.812 12.422 11.188 1 57.44 113 GLY A O 1
ATOM 867 N N . ARG A 1 114 ? -28.844 11.883 11.828 1 66.38 114 ARG A N 1
ATOM 868 C CA . ARG A 1 114 ? -28.141 13.109 11.461 1 66.38 114 ARG A CA 1
ATOM 869 C C . ARG A 1 114 ? -28.172 13.328 9.945 1 66.38 114 ARG A C 1
ATOM 871 O O . ARG A 1 114 ? -27.953 12.391 9.18 1 66.38 114 ARG A O 1
ATOM 878 N N . PRO A 1 115 ? -28.734 14.539 9.539 1 84.81 115 PRO A N 1
ATOM 879 C CA . PRO A 1 115 ? -28.812 14.844 8.109 1 84.81 115 PRO A CA 1
ATOM 880 C C . PRO A 1 115 ? -27.453 14.828 7.422 1 84.81 115 PRO A C 1
ATOM 882 O O . PRO A 1 115 ? -26.422 15.039 8.07 1 84.81 115 PRO A O 1
ATOM 885 N N . ALA A 1 116 ? -27.422 14.344 6.238 1 91.56 116 ALA A N 1
ATOM 886 C CA . ALA A 1 116 ? -26.219 14.328 5.41 1 91.56 116 ALA A CA 1
ATOM 887 C C . ALA A 1 116 ? -26.516 14.867 4.012 1 91.56 116 ALA A C 1
ATOM 889 O O . ALA A 1 116 ? -27.656 14.828 3.547 1 91.56 116 ALA A O 1
ATOM 890 N N . VAL A 1 117 ? -25.516 15.469 3.498 1 95 117 VAL A N 1
ATOM 891 C CA . VAL A 1 117 ? -25.594 15.883 2.102 1 95 117 VAL A CA 1
ATOM 892 C C . VAL A 1 117 ? -25.188 14.727 1.19 1 95 117 VAL A C 1
ATOM 894 O O . VAL A 1 117 ? -24.141 14.117 1.389 1 95 117 VAL A O 1
ATOM 897 N N . MET A 1 118 ? -26.062 14.43 0.206 1 96.06 118 MET A N 1
ATOM 898 C CA . MET A 1 118 ? -25.766 13.359 -0.737 1 96.06 118 MET A CA 1
ATOM 899 C C . MET A 1 118 ? -25.359 13.922 -2.098 1 96.06 118 MET A C 1
ATOM 901 O O . MET A 1 118 ? -26.094 14.727 -2.676 1 96.06 118 MET A O 1
ATOM 905 N N . PHE A 1 119 ? -24.188 13.508 -2.557 1 95.38 119 PHE A N 1
ATOM 906 C CA . PHE A 1 119 ? -23.719 13.922 -3.875 1 95.38 119 PHE A CA 1
ATOM 907 C C . PHE A 1 119 ? -23.969 12.828 -4.906 1 95.38 119 PHE A C 1
ATOM 909 O O . PHE A 1 119 ? -23.953 11.641 -4.578 1 95.38 119 PHE A O 1
ATOM 916 N N . GLY A 1 120 ? -24.203 13.289 -6.184 1 95.31 120 GLY A N 1
ATOM 917 C CA . GLY A 1 120 ? -24.438 12.359 -7.277 1 95.31 120 GLY A CA 1
ATOM 918 C C . GLY A 1 120 ? -23.156 11.867 -7.926 1 95.31 120 GLY A C 1
ATOM 919 O O . GLY A 1 120 ? -23.109 11.672 -9.141 1 95.31 120 GLY A O 1
ATOM 920 N N . HIS A 1 121 ? -22.094 11.727 -7.094 1 94.56 121 HIS A N 1
ATOM 921 C CA . HIS A 1 121 ? -20.844 11.195 -7.625 1 94.56 121 HIS A CA 1
ATOM 922 C C . HIS A 1 121 ? -20.969 9.711 -7.957 1 94.56 121 HIS A C 1
ATOM 924 O O . HIS A 1 121 ? -21.625 8.961 -7.223 1 94.56 121 HIS A O 1
ATOM 930 N N . HIS A 1 122 ? -20.422 9.305 -9.078 1 94.88 122 HIS A N 1
ATOM 931 C CA . HIS A 1 122 ? -20.484 7.926 -9.547 1 94.88 122 HIS A CA 1
ATOM 932 C C . HIS A 1 122 ? -19.094 7.379 -9.844 1 94.88 122 HIS A C 1
ATOM 934 O O . HIS A 1 122 ? -18.094 8.031 -9.547 1 94.88 122 HIS A O 1
ATOM 940 N N . GLU A 1 123 ? -19.031 6.211 -10.43 1 93.44 123 GLU A N 1
ATOM 941 C CA . GLU A 1 123 ? -17.766 5.508 -10.648 1 93.44 123 GLU A CA 1
ATOM 942 C C . GLU A 1 123 ? -16.844 6.309 -11.555 1 93.44 123 GLU A C 1
ATOM 944 O O . GLU A 1 123 ? -15.625 6.293 -11.375 1 93.44 123 GLU A O 1
ATOM 949 N N . GLY A 1 124 ? -17.484 6.945 -12.523 1 91.5 124 GLY A N 1
ATOM 950 C CA . GLY A 1 124 ? -16.688 7.754 -13.445 1 91.5 124 GLY A CA 1
ATOM 951 C C . GLY A 1 124 ? -15.922 8.867 -12.75 1 91.5 124 GLY A C 1
ATOM 952 O O . GLY A 1 124 ? -14.828 9.227 -13.18 1 91.5 124 GLY A O 1
ATOM 953 N N . ASP A 1 125 ? -16.484 9.422 -11.688 1 92.94 125 ASP A N 1
ATOM 954 C CA . ASP A 1 125 ? -15.805 10.461 -10.914 1 92.94 125 ASP A CA 1
ATOM 955 C C . ASP A 1 125 ? -14.594 9.883 -10.18 1 92.94 125 ASP A C 1
ATOM 957 O O . ASP A 1 125 ? -13.57 10.547 -10.023 1 92.94 125 ASP A O 1
ATOM 961 N N . VAL A 1 126 ? -14.75 8.672 -9.703 1 94 126 VAL A N 1
ATOM 962 C CA . VAL A 1 126 ? -13.664 8 -9.008 1 94 126 VAL A CA 1
ATOM 963 C C . VAL A 1 126 ? -12.5 7.762 -9.969 1 94 126 VAL A C 1
ATOM 965 O O . VAL A 1 126 ? -11.344 7.992 -9.625 1 94 126 VAL A O 1
ATOM 968 N N . GLU A 1 127 ? -12.852 7.328 -11.18 1 92.06 127 GLU A N 1
ATOM 969 C CA . GLU A 1 127 ? -11.852 7.062 -12.203 1 92.06 127 GLU A CA 1
ATOM 970 C C . GLU A 1 127 ? -11.047 8.32 -12.523 1 92.06 127 GLU A C 1
ATOM 972 O O . GLU A 1 127 ? -9.812 8.266 -12.617 1 92.06 127 GLU A O 1
ATOM 977 N N . GLU A 1 128 ? -11.773 9.375 -12.633 1 92.06 128 GLU A N 1
ATOM 978 C CA . GLU A 1 128 ? -11.109 10.648 -12.898 1 92.06 128 GLU A CA 1
ATOM 979 C C . GLU A 1 128 ? -10.195 11.055 -11.75 1 92.06 128 GLU A C 1
ATOM 981 O O . GLU A 1 128 ? -9.094 11.555 -11.969 1 92.06 128 GLU A O 1
ATOM 986 N N . ASN A 1 129 ? -10.648 10.828 -10.57 1 92.88 129 ASN A N 1
ATOM 987 C CA . ASN A 1 129 ? -9.875 11.188 -9.391 1 92.88 129 ASN A CA 1
ATOM 988 C C . ASN A 1 129 ? -8.594 10.367 -9.289 1 92.88 129 ASN A C 1
ATOM 990 O O . ASN A 1 129 ? -7.551 10.883 -8.883 1 92.88 129 ASN A O 1
ATOM 994 N N . VAL A 1 130 ? -8.703 9.086 -9.594 1 92 130 VAL A N 1
ATOM 995 C CA . VAL A 1 130 ? -7.531 8.227 -9.531 1 92 130 VAL A CA 1
ATOM 996 C C . VAL A 1 130 ? -6.438 8.773 -10.445 1 92 130 VAL A C 1
ATOM 998 O O . VAL A 1 130 ? -5.281 8.891 -10.039 1 92 130 VAL A O 1
ATOM 1001 N N . LEU A 1 131 ? -6.84 9.164 -11.625 1 89.81 131 LEU A N 1
ATOM 1002 C CA . LEU A 1 131 ? -5.883 9.695 -12.594 1 89.81 131 LEU A CA 1
ATOM 1003 C C . LEU A 1 131 ? -5.293 11.016 -12.102 1 89.81 131 LEU A C 1
ATOM 1005 O O . LEU A 1 131 ? -4.074 11.211 -12.164 1 89.81 131 LEU A O 1
ATOM 1009 N N . THR A 1 132 ? -6.109 11.859 -11.648 1 90.44 132 THR A N 1
ATOM 1010 C CA . THR A 1 132 ? -5.672 13.164 -11.172 1 90.44 132 THR A CA 1
ATOM 1011 C C . THR A 1 132 ? -4.75 13.016 -9.961 1 90.44 132 THR A C 1
ATOM 1013 O O . THR A 1 132 ? -3.695 13.648 -9.898 1 90.44 132 THR A O 1
ATOM 1016 N N . ASN A 1 133 ? -5.156 12.172 -9.047 1 90 133 ASN A N 1
ATOM 1017 C CA . ASN A 1 133 ? -4.371 11.977 -7.832 1 90 133 ASN A CA 1
ATOM 1018 C C . ASN A 1 133 ? -3.02 11.336 -8.141 1 90 133 ASN A C 1
ATOM 1020 O O . ASN A 1 133 ? -2.006 11.703 -7.539 1 90 133 ASN A O 1
ATOM 1024 N N . LEU A 1 134 ? -3.049 10.477 -9.016 1 86.56 134 LEU A N 1
ATOM 1025 C CA . LEU A 1 134 ? -1.808 9.828 -9.43 1 86.56 134 LEU A CA 1
ATOM 1026 C C . LEU A 1 134 ? -0.841 10.844 -10.031 1 86.56 134 LEU A C 1
ATOM 1028 O O . LEU A 1 134 ? 0.336 10.883 -9.664 1 86.56 134 LEU A O 1
ATOM 1032 N N . ILE A 1 135 ? -1.366 11.609 -10.914 1 84.5 135 ILE A N 1
ATOM 1033 C CA . ILE A 1 135 ? -0.546 12.555 -11.672 1 84.5 135 ILE A CA 1
ATOM 1034 C C . ILE A 1 135 ? -0.082 13.68 -10.75 1 84.5 135 ILE A C 1
ATOM 1036 O O . ILE A 1 135 ? 1.012 14.227 -10.93 1 84.5 135 ILE A O 1
ATOM 1040 N N . LYS A 1 136 ? -0.849 13.945 -9.727 1 83.62 136 LYS A N 1
ATOM 1041 C CA . LYS A 1 136 ? -0.487 14.992 -8.781 1 83.62 136 LYS A CA 1
ATOM 1042 C C . LYS A 1 136 ? 0.464 14.461 -7.711 1 83.62 136 LYS A C 1
ATOM 1044 O O . LYS A 1 136 ? 0.975 15.227 -6.895 1 83.62 136 LYS A O 1
ATOM 1049 N N . GLY A 1 137 ? 0.624 13.203 -7.715 1 77.88 137 GLY A N 1
ATOM 1050 C CA . GLY A 1 137 ? 1.584 12.633 -6.785 1 77.88 137 GLY A CA 1
ATOM 1051 C C . GLY A 1 137 ? 0.996 12.359 -5.414 1 77.88 137 GLY A C 1
ATOM 1052 O O . GLY A 1 137 ? 1.708 12.391 -4.41 1 77.88 137 GLY A O 1
ATOM 1053 N N . CYS A 1 138 ? -0.251 12.156 -5.355 1 83.69 138 CYS A N 1
ATOM 1054 C CA . CYS A 1 138 ? -0.869 11.773 -4.09 1 83.69 138 CYS A CA 1
ATOM 1055 C C . CYS A 1 138 ? -0.391 10.391 -3.643 1 83.69 138 CYS A C 1
ATOM 1057 O O . CYS A 1 138 ? 0.148 9.625 -4.445 1 83.69 138 CYS A O 1
ATOM 1059 N N . SER A 1 139 ? -0.576 10.195 -2.322 1 87 139 SER A N 1
ATOM 1060 C CA . SER A 1 139 ? -0.199 8.891 -1.781 1 87 139 SER A CA 1
ATOM 1061 C C . SER A 1 139 ? -0.957 7.766 -2.475 1 87 139 SER A C 1
ATOM 1063 O O . SER A 1 139 ? -2.146 7.898 -2.768 1 87 139 SER A O 1
ATOM 1065 N N . ILE A 1 140 ? -0.317 6.684 -2.693 1 89.56 140 ILE A N 1
ATOM 1066 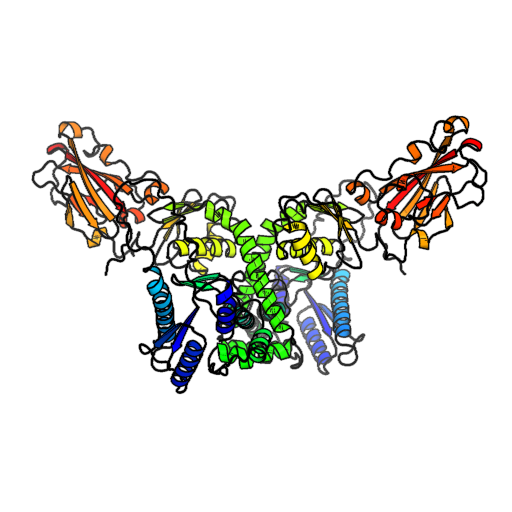C CA . ILE A 1 140 ? -0.913 5.516 -3.336 1 89.56 140 ILE A CA 1
ATOM 1067 C C . ILE A 1 140 ? -2.045 4.969 -2.467 1 89.56 140 ILE A C 1
ATOM 1069 O O . ILE A 1 140 ? -2.906 4.234 -2.951 1 89.56 140 ILE A O 1
ATOM 1073 N N . LEU A 1 141 ? -2.055 5.34 -1.189 1 91.06 141 LEU A N 1
ATOM 1074 C CA . LEU A 1 141 ? -3.088 4.883 -0.266 1 91.06 141 LEU A CA 1
ATOM 1075 C C . LEU A 1 141 ? -4.332 5.758 -0.371 1 91.06 141 LEU A C 1
ATOM 1077 O O . LEU A 1 141 ? -5.352 5.477 0.264 1 91.06 141 LEU A O 1
ATOM 1081 N N . GLU A 1 142 ? -4.297 6.785 -1.204 1 89.62 142 GLU A N 1
ATOM 1082 C CA . GLU A 1 142 ? -5.41 7.723 -1.316 1 89.62 142 GLU A CA 1
ATOM 1083 C C . GLU A 1 142 ? -5.703 8.055 -2.777 1 89.62 142 GLU A C 1
ATOM 1085 O O . GLU A 1 142 ? -6.031 9.195 -3.105 1 89.62 142 GLU A O 1
ATOM 1090 N N . LEU A 1 143 ? -5.578 7.102 -3.607 1 90.88 143 LEU A N 1
ATOM 1091 C CA . LEU A 1 143 ? -5.73 7.363 -5.035 1 90.88 143 LEU A CA 1
ATOM 1092 C C . LEU A 1 143 ? -7.195 7.609 -5.387 1 90.88 143 LEU A C 1
ATOM 1094 O O . LEU A 1 143 ? -7.5 8.422 -6.266 1 90.88 143 LEU A O 1
ATOM 1098 N N . ALA A 1 144 ? -8.109 6.852 -4.742 1 90.31 144 ALA A N 1
ATOM 1099 C CA . ALA A 1 144 ? -9.531 7.062 -5.02 1 90.31 144 ALA A CA 1
ATOM 1100 C C . ALA A 1 144 ? -9.961 8.469 -4.609 1 90.31 144 ALA A C 1
ATOM 1102 O O . ALA A 1 144 ? -10.648 9.156 -5.367 1 90.31 144 ALA A O 1
ATOM 1103 N N . GLY A 1 145 ? -9.477 8.859 -3.396 1 86.69 145 GLY A N 1
ATOM 1104 C CA . GLY A 1 145 ? -9.734 10.195 -2.887 1 86.69 145 GLY A CA 1
ATOM 1105 C C . GLY A 1 145 ? -11.203 10.461 -2.629 1 86.69 145 GLY A C 1
ATOM 1106 O O . GLY A 1 145 ? -11.617 11.617 -2.494 1 86.69 145 GLY A O 1
ATOM 1107 N N . MET A 1 146 ? -12.016 9.469 -2.777 1 89 146 MET A N 1
ATOM 1108 C CA . MET A 1 146 ? -13.453 9.609 -2.574 1 89 146 MET A CA 1
ATOM 1109 C C . MET A 1 146 ? -14.023 8.398 -1.85 1 89 146 MET A C 1
ATOM 1111 O O . MET A 1 146 ? -13.875 7.266 -2.309 1 89 146 MET A O 1
ATOM 1115 N N . SER A 1 147 ? -14.617 8.68 -0.685 1 87.5 147 SER A N 1
ATOM 1116 C CA . SER A 1 147 ? -15.234 7.621 0.105 1 87.5 147 SER A CA 1
ATOM 1117 C C . SER A 1 147 ? -16.75 7.738 0.098 1 87.5 147 SER A C 1
ATOM 1119 O O . SER A 1 147 ? -17.297 8.828 -0.119 1 87.5 147 SER A O 1
ATOM 1121 N N . PRO A 1 148 ? -17.391 6.59 0.26 1 90.44 148 PRO A N 1
ATOM 1122 C CA . PRO A 1 148 ? -18.844 6.637 0.288 1 90.44 148 PRO A CA 1
ATOM 1123 C C . PRO A 1 148 ? -19.391 7.578 1.363 1 90.44 148 PRO A C 1
ATOM 1125 O O . PRO A 1 148 ? -20.438 8.203 1.172 1 90.44 148 PRO A O 1
ATOM 1128 N N . GLU A 1 149 ? -18.719 7.648 2.479 1 90.56 149 GLU A N 1
ATOM 1129 C CA . GLU A 1 149 ? -19.094 8.516 3.584 1 90.56 149 GLU A CA 1
ATOM 1130 C C . GLU A 1 149 ? -17.891 9.242 4.168 1 90.56 149 GLU A C 1
ATOM 1132 O O . GLU A 1 149 ? -16.828 8.648 4.328 1 90.56 149 GLU A O 1
ATOM 1137 N N . ASN A 1 150 ? -18.062 10.539 4.324 1 86 150 ASN A N 1
ATOM 1138 C CA . ASN A 1 150 ? -17.031 11.312 4.988 1 86 150 ASN A CA 1
ATOM 1139 C C . ASN A 1 150 ? -17.578 12.609 5.57 1 86 150 ASN A C 1
ATOM 1141 O O . ASN A 1 150 ? -18.766 12.906 5.426 1 86 150 ASN A O 1
ATOM 1145 N N . THR A 1 151 ? -16.828 13.25 6.379 1 83.56 151 THR A N 1
ATOM 1146 C CA . THR A 1 151 ? -17.141 14.578 6.887 1 83.56 151 THR A CA 1
ATOM 1147 C C . THR A 1 151 ? -16.156 15.609 6.332 1 83.56 151 THR A C 1
ATOM 1149 O O . THR A 1 151 ? -14.945 15.461 6.48 1 83.56 151 THR A O 1
ATOM 1152 N N . VAL A 1 152 ? -16.672 16.516 5.676 1 80.88 152 VAL A N 1
ATOM 1153 C CA . VAL A 1 152 ? -15.859 17.562 5.078 1 80.88 152 VAL A CA 1
ATOM 1154 C C . VAL A 1 152 ? -16.312 18.922 5.602 1 80.88 152 VAL A C 1
ATOM 1156 O O . VAL A 1 152 ? -17.484 19.297 5.457 1 80.88 152 VAL A O 1
ATOM 1159 N N . ASN A 1 153 ? -15.477 19.641 6.176 1 76.69 153 ASN A N 1
ATOM 1160 C CA . ASN A 1 153 ? -15.789 20.953 6.719 1 76.69 153 ASN A CA 1
ATOM 1161 C C . ASN A 1 153 ? -17 20.906 7.645 1 76.69 153 ASN A C 1
ATOM 1163 O O . ASN A 1 153 ? -17.906 21.734 7.52 1 76.69 153 ASN A O 1
ATOM 1167 N N . GLY A 1 154 ? -17.109 19.844 8.367 1 76.12 154 GLY A N 1
ATOM 1168 C CA . GLY A 1 154 ? -18.156 19.703 9.359 1 76.12 154 GLY A CA 1
ATOM 1169 C C . GLY A 1 154 ? -19.469 19.188 8.781 1 76.12 154 GLY A C 1
ATOM 1170 O O . GLY A 1 154 ? -20.453 19.031 9.5 1 76.12 154 GLY A O 1
ATOM 1171 N N . VAL A 1 155 ? -19.484 18.906 7.523 1 86.06 155 VAL A N 1
ATOM 1172 C CA . VAL A 1 155 ? -20.688 18.422 6.859 1 86.06 155 VAL A CA 1
ATOM 1173 C C . VAL A 1 155 ? -20.547 16.922 6.566 1 86.06 155 VAL A C 1
ATOM 1175 O O . VAL A 1 155 ? -19.531 16.5 6 1 86.06 155 VAL A O 1
ATOM 1178 N N . ARG A 1 156 ? -21.531 16.203 6.934 1 90.06 156 ARG A N 1
ATOM 1179 C CA . ARG A 1 156 ? -21.547 14.789 6.578 1 90.06 156 ARG A CA 1
ATOM 1180 C C . ARG A 1 156 ? -21.922 14.602 5.109 1 90.06 156 ARG A C 1
ATOM 1182 O O . ARG A 1 156 ? -22.953 15.102 4.652 1 90.06 156 ARG A O 1
ATOM 1189 N N . VAL A 1 157 ? -21.047 13.922 4.402 1 93.31 157 VAL A N 1
ATOM 1190 C CA . VAL A 1 157 ? -21.234 13.758 2.963 1 93.31 157 VAL A CA 1
ATOM 1191 C C . VAL A 1 157 ? -21.375 12.273 2.629 1 93.31 157 VAL A C 1
ATOM 1193 O O . VAL A 1 157 ? -20.562 11.453 3.072 1 93.31 157 VAL A O 1
ATOM 1196 N N . TRP A 1 158 ? -22.438 11.945 1.873 1 95.12 158 TRP A N 1
ATOM 1197 C CA . TRP A 1 158 ? -22.656 10.586 1.396 1 95.12 158 TRP A CA 1
ATOM 1198 C C . TRP A 1 158 ? -22.641 10.531 -0.129 1 95.12 158 TRP A C 1
ATOM 1200 O O . TRP A 1 158 ? -23.125 11.453 -0.794 1 95.12 158 TRP A O 1
ATOM 1210 N N . ARG A 1 159 ? -22.078 9.422 -0.625 1 95.81 159 ARG A N 1
ATOM 1211 C CA . ARG A 1 159 ? -22 9.219 -2.068 1 95.81 159 ARG A CA 1
ATOM 1212 C C . ARG A 1 159 ? -22.516 7.828 -2.451 1 95.81 159 ARG A C 1
ATOM 1214 O O . ARG A 1 159 ? -21.734 6.98 -2.895 1 95.81 159 ARG A O 1
ATOM 1221 N N . PRO A 1 160 ? -23.797 7.664 -2.459 1 95 160 PRO A N 1
ATOM 1222 C CA . PRO A 1 160 ? -24.375 6.328 -2.639 1 95 160 PRO A CA 1
ATOM 1223 C C . PRO A 1 160 ? -24.219 5.801 -4.062 1 95 160 PRO A C 1
ATOM 1225 O O . PRO A 1 160 ? -24.359 4.602 -4.301 1 95 160 PRO A O 1
ATOM 1228 N N . MET A 1 161 ? -23.891 6.656 -5.023 1 95.62 161 MET A N 1
ATOM 1229 C CA . MET A 1 161 ? -23.875 6.238 -6.422 1 95.62 161 MET A CA 1
ATOM 1230 C C . MET A 1 161 ? -22.469 5.863 -6.867 1 95.62 161 MET A C 1
ATOM 1232 O O . MET A 1 161 ? -22.25 5.504 -8.023 1 95.62 161 MET A O 1
ATOM 1236 N N . LEU A 1 162 ? -21.484 5.824 -6 1 93.25 162 LEU A N 1
ATOM 1237 C CA . LEU A 1 162 ? -20.078 5.609 -6.324 1 93.25 162 LEU A CA 1
ATOM 1238 C C . LEU A 1 162 ? -19.875 4.25 -6.988 1 93.25 162 LEU A C 1
ATOM 1240 O O . LEU A 1 162 ? -19.047 4.113 -7.891 1 93.25 162 LEU A O 1
ATOM 1244 N N . PRO A 1 163 ? -20.719 3.176 -6.648 1 90.06 163 PRO A N 1
ATOM 1245 C CA . PRO A 1 163 ? -20.469 1.857 -7.242 1 90.06 163 PRO A CA 1
ATOM 1246 C C . PRO A 1 163 ? -21.062 1.729 -8.648 1 90.06 163 PRO A C 1
ATOM 1248 O O . PRO A 1 163 ? -20.859 0.707 -9.305 1 90.06 163 PRO A O 1
ATOM 1251 N N . PHE A 1 164 ? -21.688 2.781 -9.133 1 93.19 164 PHE A N 1
ATOM 1252 C CA . PHE A 1 164 ? -22.406 2.662 -10.391 1 93.19 164 PHE A CA 1
ATOM 1253 C C . PHE A 1 164 ? -21.719 3.461 -11.492 1 93.19 164 PHE A C 1
ATOM 1255 O O . PHE A 1 164 ? -21.281 4.594 -11.258 1 93.19 164 PHE A O 1
ATOM 1262 N N . GLY A 1 165 ? -21.609 2.865 -12.656 1 91.56 165 GLY A N 1
ATOM 1263 C CA . GLY A 1 165 ? -21.094 3.576 -13.812 1 91.56 165 GLY A CA 1
ATOM 1264 C C . GLY A 1 165 ? -22.078 4.586 -14.375 1 91.56 165 GLY A C 1
ATOM 1265 O O . GLY A 1 165 ? -23.25 4.594 -14 1 91.56 165 GLY A O 1
ATOM 1266 N N . LYS A 1 166 ? -21.609 5.391 -15.227 1 88.44 166 LYS A N 1
ATOM 1267 C CA . LYS A 1 166 ? -22.438 6.434 -15.836 1 88.44 166 LYS A CA 1
ATOM 1268 C C . LYS A 1 166 ? -23.562 5.828 -16.656 1 88.44 166 LYS A C 1
ATOM 1270 O O . LYS A 1 166 ? -24.656 6.395 -16.734 1 88.44 166 LYS A O 1
ATOM 1275 N N . ASP A 1 167 ? -23.297 4.695 -17.234 1 90.44 167 ASP A N 1
ATOM 1276 C CA . ASP A 1 167 ? -24.312 4.027 -18.047 1 90.44 167 ASP A CA 1
ATOM 1277 C C . ASP A 1 167 ? -25.516 3.623 -17.219 1 90.44 167 ASP A C 1
ATOM 1279 O O . ASP A 1 167 ? -26.656 3.744 -17.672 1 90.44 167 ASP A O 1
ATOM 1283 N N . VAL A 1 168 ? -25.281 3.184 -16.031 1 93.62 168 VAL A N 1
ATOM 1284 C CA . VAL A 1 168 ? -26.359 2.785 -15.125 1 93.62 168 VAL A CA 1
ATOM 1285 C C . VAL A 1 168 ? -27.188 4.004 -14.75 1 93.62 168 VAL A C 1
ATOM 1287 O O . VAL A 1 168 ? -28.422 3.922 -14.664 1 93.62 168 VAL A O 1
ATOM 1290 N N . VAL A 1 169 ? -26.562 5.125 -14.586 1 93.44 169 VAL A N 1
ATOM 1291 C CA . VAL A 1 169 ? -27.234 6.363 -14.219 1 93.44 169 VAL A CA 1
ATOM 1292 C C . VAL A 1 169 ? -28.109 6.844 -15.383 1 93.44 169 VAL A C 1
ATOM 1294 O O . VAL A 1 169 ? -29.25 7.258 -15.18 1 93.44 169 VAL A O 1
ATOM 1297 N N . TYR A 1 170 ? -27.625 6.762 -16.625 1 93.5 170 TYR A N 1
ATOM 1298 C CA . TYR A 1 170 ? -28.375 7.148 -17.812 1 93.5 170 TYR A CA 1
ATOM 1299 C C . TYR A 1 170 ? -29.578 6.23 -18.016 1 93.5 170 TYR A C 1
ATOM 1301 O O . TYR A 1 170 ? -30.672 6.695 -18.344 1 93.5 170 TYR A O 1
ATOM 1309 N N . ASP A 1 171 ? -29.297 4.965 -17.859 1 95.69 171 ASP A N 1
ATOM 1310 C CA . ASP A 1 171 ? -30.391 4 -18.016 1 95.69 171 ASP A CA 1
ATOM 1311 C C . ASP A 1 171 ? -31.516 4.285 -17.031 1 95.69 171 ASP A C 1
ATOM 1313 O O . ASP A 1 171 ? -32.688 4.199 -17.375 1 95.69 171 ASP A O 1
ATOM 1317 N N . PHE A 1 172 ? -31.109 4.574 -15.867 1 95.62 172 PHE A N 1
ATOM 1318 C CA . PHE A 1 172 ? -32.094 4.918 -14.844 1 95.62 172 PHE A CA 1
ATOM 1319 C C . PHE A 1 172 ? -32.875 6.168 -15.234 1 95.62 172 PHE A C 1
ATOM 1321 O O . PHE A 1 172 ? -34.094 6.199 -15.148 1 95.62 172 PHE A O 1
ATOM 1328 N N . ALA A 1 173 ? -32.219 7.227 -15.664 1 94.94 173 ALA A N 1
ATOM 1329 C CA . ALA A 1 173 ? -32.844 8.484 -16.047 1 94.94 173 ALA A CA 1
ATOM 1330 C C . ALA A 1 173 ? -33.812 8.281 -17.203 1 94.94 173 ALA A C 1
ATOM 1332 O O . ALA A 1 173 ? -34.938 8.844 -17.203 1 94.94 173 ALA A O 1
ATOM 1333 N N . HIS A 1 174 ? -33.438 7.461 -18.109 1 95.62 174 HIS A N 1
ATOM 1334 C CA . HIS A 1 174 ? -34.281 7.191 -19.266 1 95.62 174 HIS A CA 1
ATOM 1335 C C . HIS A 1 174 ? -35.5 6.367 -18.875 1 95.62 174 HIS A C 1
ATOM 1337 O O . HIS A 1 174 ? -36.625 6.672 -19.312 1 95.62 174 HIS A O 1
ATOM 1343 N N . LYS A 1 175 ? -35.25 5.391 -18.141 1 96 175 LYS A N 1
ATOM 1344 C CA . LYS A 1 175 ? -36.312 4.477 -17.75 1 96 175 LYS A CA 1
ATOM 1345 C C . LYS A 1 175 ? -37.375 5.203 -16.922 1 96 175 LYS A C 1
ATOM 1347 O O . LYS A 1 175 ? -38.594 4.922 -17.062 1 96 175 LYS A O 1
ATOM 1352 N N . PHE A 1 176 ? -36.938 6.148 -16.125 1 94.44 176 PHE A N 1
ATOM 1353 C CA . PHE A 1 176 ? -37.875 6.762 -15.195 1 94.44 176 PHE A CA 1
ATOM 1354 C C . PHE A 1 176 ? -38.156 8.211 -15.586 1 94.44 176 PHE A C 1
ATOM 1356 O O . PHE A 1 176 ? -38.75 8.961 -14.812 1 94.44 176 PHE A O 1
ATOM 1363 N N . GLY A 1 177 ? -37.594 8.633 -16.703 1 93.5 177 GLY A N 1
ATOM 1364 C CA . GLY A 1 177 ? -37.906 9.938 -17.25 1 93.5 177 GLY A CA 1
ATOM 1365 C C . GLY A 1 177 ? -37.312 11.078 -16.438 1 93.5 177 GLY A C 1
ATOM 1366 O O . GLY A 1 177 ? -38 12.078 -16.188 1 93.5 177 GLY A O 1
ATOM 1367 N N . VAL A 1 178 ? -36.156 10.961 -15.977 1 94.62 178 VAL A N 1
ATOM 1368 C CA . VAL A 1 178 ? -35.5 12.016 -15.227 1 94.62 178 VAL A CA 1
ATOM 1369 C C . VAL A 1 178 ? -34.781 12.961 -16.188 1 94.62 178 VAL A C 1
ATOM 1371 O O . VAL A 1 178 ? -33.875 12.539 -16.922 1 94.62 178 VAL A O 1
ATOM 1374 N N . PRO A 1 179 ? -35.156 14.227 -16.188 1 93.19 179 PRO A N 1
ATOM 1375 C CA . PRO A 1 179 ? -34.469 15.164 -17.062 1 93.19 179 PRO A CA 1
ATOM 1376 C C . PRO A 1 179 ? -33.062 15.492 -16.562 1 93.19 179 PRO A C 1
ATOM 1378 O O . PRO A 1 179 ? -32.781 15.391 -15.375 1 93.19 179 PRO A O 1
ATOM 1381 N N . TYR A 1 180 ? -32.125 15.734 -17.484 1 89.88 180 TYR A N 1
ATOM 1382 C CA . TYR A 1 180 ? -30.797 16.172 -17.109 1 89.88 180 TYR A CA 1
ATOM 1383 C C . TYR A 1 180 ? -30.234 17.141 -18.156 1 89.88 180 TYR A C 1
ATOM 1385 O O . TYR A 1 180 ? -30.719 17.203 -19.281 1 89.88 180 TYR A O 1
ATOM 1393 N N . PHE A 1 181 ? -29.328 17.938 -17.641 1 85.62 181 PHE A N 1
ATOM 1394 C CA . PHE A 1 181 ? -28.672 18.891 -18.531 1 85.62 181 PHE A CA 1
ATOM 1395 C C . PHE A 1 181 ? -27.391 18.297 -19.109 1 85.62 181 PHE A C 1
ATOM 1397 O O . PHE A 1 181 ? -26.781 17.406 -18.5 1 85.62 181 PHE A O 1
ATOM 1404 N N . LYS A 1 182 ? -26.953 18.734 -20.266 1 78.38 182 LYS A N 1
ATOM 1405 C CA . LYS A 1 182 ? -25.688 18.297 -20.844 1 78.38 182 LYS A CA 1
ATOM 1406 C C . LYS A 1 182 ? -24.5 18.797 -20.031 1 78.38 182 LYS A C 1
ATOM 1408 O O . LYS A 1 182 ? -24.578 19.844 -19.391 1 78.38 182 LYS A O 1
ATOM 1413 N N . ASP A 1 183 ? -23.5 18.016 -20.109 1 74 183 ASP A N 1
ATOM 1414 C CA . ASP A 1 183 ? -22.281 18.375 -19.406 1 74 183 ASP A CA 1
ATOM 1415 C C . ASP A 1 183 ? -21.672 19.656 -19.984 1 74 183 ASP A C 1
ATOM 1417 O O . ASP A 1 183 ? -21.344 19.719 -21.172 1 74 183 ASP A O 1
ATOM 1421 N N . THR A 1 184 ? -21.594 20.688 -19.156 1 76.44 184 THR A N 1
ATOM 1422 C CA . THR A 1 184 ? -21.094 21.984 -19.609 1 76.44 184 THR A CA 1
ATOM 1423 C C . THR A 1 184 ? -19.703 22.25 -19.031 1 76.44 184 THR A C 1
ATOM 1425 O O . THR A 1 184 ? -19.297 23.406 -18.906 1 76.44 184 THR A O 1
ATOM 1428 N N . THR A 1 185 ? -19 21.219 -18.641 1 77.81 185 THR A N 1
ATOM 1429 C CA . THR A 1 185 ? -17.641 21.406 -18.141 1 77.81 185 THR A CA 1
ATOM 1430 C C . THR A 1 185 ? -16.781 22.062 -19.203 1 77.81 185 THR A C 1
ATOM 1432 O O . THR A 1 185 ? -16.703 21.594 -20.344 1 77.81 185 THR A O 1
ATOM 1435 N N . PRO A 1 186 ? -16.141 23.109 -18.859 1 79.88 186 PRO A N 1
ATOM 1436 C CA . PRO A 1 186 ? -15.312 23.812 -19.844 1 79.88 186 PRO A CA 1
ATOM 1437 C C . PRO A 1 186 ? -14.164 22.953 -20.375 1 79.88 186 PRO A C 1
ATOM 1439 O O . PRO A 1 186 ? -13.492 22.281 -19.594 1 79.88 186 PRO A O 1
ATOM 1442 N N . SER A 1 187 ? -13.961 23.031 -21.672 1 82.62 187 SER A N 1
ATOM 1443 C CA . SER A 1 187 ? -12.953 22.203 -22.328 1 82.62 187 SER A CA 1
ATOM 1444 C C . SER A 1 187 ? -11.547 22.578 -21.859 1 82.62 187 SER A C 1
ATOM 1446 O O . SER A 1 187 ? -10.617 21.766 -21.938 1 82.62 187 SER A O 1
ATOM 1448 N N . TRP A 1 188 ? -11.43 23.859 -21.344 1 80.75 188 TRP A N 1
ATOM 1449 C CA . TRP A 1 188 ? -10.094 24.328 -20.969 1 80.75 188 TRP A CA 1
ATOM 1450 C C . TRP A 1 188 ? -9.75 23.891 -19.547 1 80.75 188 TRP A C 1
ATOM 1452 O O . TRP A 1 188 ? -8.594 23.984 -19.125 1 80.75 188 TRP A O 1
ATOM 1462 N N . SER A 1 189 ? -10.797 23.484 -18.828 1 82.12 189 SER A N 1
ATOM 1463 C CA . SER A 1 189 ? -10.555 23.078 -17.438 1 82.12 189 SER A CA 1
ATOM 1464 C C . SER A 1 189 ? -9.852 21.734 -17.375 1 82.12 189 SER A C 1
ATOM 1466 O O . SER A 1 189 ? -9.891 20.953 -18.344 1 82.12 189 SER A O 1
ATOM 1468 N N . THR A 1 190 ? -9.164 21.469 -16.281 1 83.56 190 THR A N 1
ATOM 1469 C CA . THR A 1 190 ? -8.492 20.188 -16.078 1 83.56 190 THR A CA 1
ATOM 1470 C C . THR A 1 190 ? -9.477 19.031 -16.266 1 83.56 190 THR A C 1
ATOM 1472 O O . THR A 1 190 ? -9.172 18.047 -16.922 1 83.56 190 THR A O 1
ATOM 1475 N N . ARG A 1 191 ? -10.641 19.203 -15.758 1 84.69 191 ARG A N 1
ATOM 1476 C CA . ARG A 1 191 ? -11.656 18.172 -15.883 1 84.69 191 ARG A CA 1
ATOM 1477 C C . ARG A 1 191 ? -12.109 18 -17.328 1 84.69 191 ARG A C 1
ATOM 1479 O O . ARG A 1 191 ? -12.336 16.891 -17.797 1 84.69 191 ARG A O 1
ATOM 1486 N N . GLY A 1 192 ? -12.297 19.141 -17.969 1 87.94 192 GLY A N 1
ATOM 1487 C CA . GLY A 1 192 ? -12.68 19.094 -19.359 1 87.94 192 GLY A CA 1
ATOM 1488 C C . GLY A 1 192 ? -11.648 18.406 -20.234 1 87.94 192 GLY A C 1
ATOM 1489 O O . GLY A 1 192 ? -12 17.578 -21.094 1 87.94 192 GLY A O 1
ATOM 1490 N N . LYS A 1 193 ? -10.422 18.703 -20 1 88.62 193 LYS A N 1
ATOM 1491 C CA . LYS A 1 193 ? -9.328 18.094 -20.75 1 88.62 193 LYS A CA 1
ATOM 1492 C C . LYS A 1 193 ? -9.219 16.609 -20.453 1 88.62 193 LYS A C 1
ATOM 1494 O O . LYS A 1 193 ? -8.945 15.812 -21.359 1 88.62 193 LYS A O 1
ATOM 1499 N N . LEU A 1 194 ? -9.453 16.25 -19.234 1 89.5 194 LEU A N 1
ATOM 1500 C CA . LEU A 1 194 ? -9.422 14.852 -18.844 1 89.5 194 LEU A CA 1
ATOM 1501 C C . LEU A 1 194 ? -10.508 14.062 -19.562 1 89.5 194 LEU A C 1
ATOM 1503 O O . LEU A 1 194 ? -10.227 13.016 -20.156 1 89.5 194 LEU A O 1
ATOM 1507 N N . ARG A 1 195 ? -11.672 14.57 -19.641 1 87.62 195 ARG A N 1
ATOM 1508 C CA . ARG A 1 195 ? -12.836 13.859 -20.172 1 87.62 195 ARG A CA 1
ATOM 1509 C C . ARG A 1 195 ? -12.812 13.82 -21.688 1 87.62 195 ARG A C 1
ATOM 1511 O O . ARG A 1 195 ? -13.18 12.812 -22.297 1 87.62 195 ARG A O 1
ATOM 1518 N N . ARG A 1 196 ? -12.312 14.82 -22.297 1 89.62 196 ARG A N 1
ATOM 1519 C CA . ARG A 1 196 ? -12.461 14.953 -23.75 1 89.62 196 ARG A CA 1
ATOM 1520 C C . ARG A 1 196 ? -11.195 14.508 -24.469 1 89.62 196 ARG A C 1
ATOM 1522 O O . ARG A 1 196 ? -11.25 14.141 -25.656 1 89.62 196 ARG A O 1
ATOM 1529 N N . GLN A 1 197 ? -10.125 14.562 -23.766 1 90.44 197 GLN A N 1
ATOM 1530 C CA . GLN A 1 197 ? -8.867 14.297 -24.469 1 90.44 197 GLN A CA 1
ATOM 1531 C C . GLN A 1 197 ? -8.133 13.117 -23.844 1 90.44 197 GLN A C 1
ATOM 1533 O O . GLN A 1 197 ? -7.961 12.078 -24.484 1 90.44 197 GLN A O 1
ATOM 1538 N N . LEU A 1 198 ? -7.852 13.195 -22.609 1 90.25 198 LEU A N 1
ATOM 1539 C CA . LEU A 1 198 ? -6.945 12.234 -22 1 90.25 198 LEU A CA 1
ATOM 1540 C C . LEU A 1 198 ? -7.59 10.852 -21.922 1 90.25 198 LEU A C 1
ATOM 1542 O O . LEU A 1 198 ? -6.98 9.859 -22.328 1 90.25 198 LEU A O 1
ATOM 1546 N N . ILE A 1 199 ? -8.789 10.742 -21.438 1 90 199 ILE A N 1
ATOM 1547 C CA . ILE A 1 199 ? -9.445 9.453 -21.234 1 90 199 ILE A CA 1
ATOM 1548 C C . ILE A 1 199 ? -9.68 8.773 -22.578 1 90 199 ILE A C 1
ATOM 1550 O O . ILE A 1 199 ? -9.312 7.613 -22.781 1 90 199 ILE A O 1
ATOM 1554 N N . PRO A 1 200 ? -10.234 9.523 -23.562 1 90.19 200 PRO A N 1
ATOM 1555 C CA . PRO A 1 200 ? -10.383 8.898 -24.875 1 90.19 200 PRO A CA 1
ATOM 1556 C C . PRO A 1 200 ? -9.055 8.43 -25.469 1 90.19 200 PRO A C 1
ATOM 1558 O O . PRO A 1 200 ? -9 7.371 -26.094 1 90.19 200 PRO A O 1
ATOM 1561 N N . MET A 1 201 ? -8.055 9.18 -25.266 1 89.31 201 MET A N 1
ATOM 1562 C CA . MET A 1 201 ? -6.738 8.789 -25.75 1 89.31 201 MET A CA 1
ATOM 1563 C C . MET A 1 201 ? -6.254 7.52 -25.062 1 89.31 201 MET A C 1
ATOM 1565 O O . MET A 1 201 ? -5.668 6.641 -25.688 1 89.31 201 MET A O 1
ATOM 1569 N N . MET A 1 202 ? -6.422 7.391 -23.812 1 90.25 202 MET A N 1
ATOM 1570 C CA . MET A 1 202 ? -6.031 6.203 -23.062 1 90.25 202 MET A CA 1
ATOM 1571 C C . MET A 1 202 ? -6.793 4.977 -23.547 1 90.25 202 MET A C 1
ATOM 1573 O O . MET A 1 202 ? -6.223 3.891 -23.672 1 90.25 202 MET A O 1
ATOM 1577 N N . GLU A 1 203 ? -8.047 5.184 -23.781 1 89.19 203 GLU A N 1
ATOM 1578 C CA . GLU A 1 203 ? -8.852 4.082 -24.312 1 89.19 203 GLU A CA 1
ATOM 1579 C C . GLU A 1 203 ? -8.344 3.639 -25.672 1 89.19 203 GLU A C 1
ATOM 1581 O O . GLU A 1 203 ? -8.375 2.447 -26 1 89.19 203 GLU A O 1
ATOM 1586 N N . ASP A 1 204 ? -7.961 4.59 -26.391 1 87.06 204 ASP A N 1
ATOM 1587 C CA . ASP A 1 204 ? -7.43 4.293 -27.719 1 87.06 204 ASP A CA 1
ATOM 1588 C C . ASP A 1 204 ? -6.129 3.498 -27.625 1 87.06 204 ASP A C 1
ATOM 1590 O O . ASP A 1 204 ? -5.895 2.58 -28.406 1 87.06 204 ASP A O 1
ATOM 1594 N N . VAL A 1 205 ? -5.305 3.834 -26.688 1 85.06 205 VAL A N 1
ATOM 1595 C CA . VAL A 1 205 ? -3.975 3.246 -26.547 1 85.06 205 VAL A CA 1
ATOM 1596 C C . VAL A 1 205 ? -4.078 1.892 -25.859 1 85.06 205 VAL A C 1
ATOM 1598 O O . VAL A 1 205 ? -3.404 0.934 -26.25 1 85.06 205 VAL A O 1
ATOM 1601 N N . PHE A 1 206 ? -4.965 1.771 -24.844 1 87.06 206 PHE A N 1
ATOM 1602 C CA . PHE A 1 206 ? -4.914 0.604 -23.969 1 87.06 206 PHE A CA 1
ATOM 1603 C C . PHE A 1 206 ? -6.191 -0.219 -24.094 1 87.06 206 PHE A C 1
ATOM 1605 O O . PHE A 1 206 ? -6.266 -1.339 -23.594 1 87.06 206 PHE A O 1
ATOM 1612 N N . GLY A 1 207 ? -7.18 0.336 -24.672 1 85.44 207 GLY A N 1
ATOM 1613 C CA . GLY A 1 207 ? -8.43 -0.386 -24.859 1 85.44 207 GLY A CA 1
ATOM 1614 C C . GLY A 1 207 ? -9.539 0.102 -23.938 1 85.44 207 GLY A C 1
ATOM 1615 O O . GLY A 1 207 ? -9.312 0.973 -23.094 1 85.44 207 GLY A O 1
ATOM 1616 N N . SER A 1 208 ? -10.734 -0.457 -24.078 1 83.31 208 SER A N 1
ATOM 1617 C CA . SER A 1 208 ? -11.938 0.006 -23.391 1 83.31 208 SER A CA 1
ATOM 1618 C C . SER A 1 208 ? -11.938 -0.411 -21.922 1 83.31 208 SER A C 1
ATOM 1620 O O . SER A 1 208 ? -12.711 0.116 -21.125 1 83.31 208 SER A O 1
ATOM 1622 N N . GLY A 1 209 ? -11.078 -1.272 -21.562 1 85.69 209 GLY A N 1
ATOM 1623 C CA . GLY A 1 209 ? -11.055 -1.77 -20.188 1 85.69 209 GLY A CA 1
ATOM 1624 C C . GLY A 1 209 ? -10.328 -0.841 -19.234 1 85.69 209 GLY A C 1
ATOM 1625 O O . GLY A 1 209 ? -10.289 -1.091 -18.031 1 85.69 209 GLY A O 1
ATOM 1626 N N . VAL A 1 210 ? -9.898 0.321 -19.734 1 88.69 210 VAL A N 1
ATOM 1627 C CA . VAL A 1 210 ? -9.062 1.236 -18.953 1 88.69 210 VAL A CA 1
ATOM 1628 C C . VAL A 1 210 ? -9.844 1.75 -17.75 1 88.69 210 VAL A C 1
ATOM 1630 O O . VAL A 1 210 ? -9.32 1.779 -16.641 1 88.69 210 VAL A O 1
ATOM 1633 N N . LEU A 1 211 ? -11.023 2.133 -17.969 1 88.94 211 LEU A N 1
ATOM 1634 C CA . LEU A 1 211 ? -11.828 2.693 -16.891 1 88.94 211 LEU A CA 1
ATOM 1635 C C . LEU A 1 211 ? -12.086 1.649 -15.805 1 88.94 211 LEU A C 1
ATOM 1637 O O . LEU A 1 211 ? -12.016 1.95 -14.617 1 88.94 211 LEU A O 1
ATOM 1641 N N . GLY A 1 212 ? -12.391 0.445 -16.266 1 87.94 212 GLY A N 1
ATOM 1642 C CA . GLY A 1 212 ? -12.547 -0.643 -15.312 1 87.94 212 GLY A CA 1
ATOM 1643 C C . GLY A 1 212 ? -11.305 -0.888 -14.477 1 87.94 212 GLY A C 1
ATOM 1644 O O . GLY A 1 212 ? -11.406 -1.162 -13.273 1 87.94 212 GLY A O 1
ATOM 1645 N N . HIS A 1 213 ? -10.203 -0.729 -15.039 1 88.62 213 HIS A N 1
ATOM 1646 C CA . HIS A 1 213 ? -8.938 -0.917 -14.328 1 88.62 213 HIS A CA 1
ATOM 1647 C C . HIS A 1 213 ? -8.695 0.204 -13.328 1 88.62 213 HIS A C 1
ATOM 1649 O O . HIS A 1 213 ? -8.18 -0.037 -12.234 1 88.62 213 HIS A O 1
ATOM 1655 N N . LEU A 1 214 ? -9.039 1.407 -13.703 1 90.56 214 LEU A N 1
ATOM 1656 C CA . LEU A 1 214 ? -8.883 2.531 -12.781 1 90.56 214 LEU A CA 1
ATOM 1657 C C . LEU A 1 214 ? -9.773 2.352 -11.555 1 90.56 214 LEU A C 1
ATOM 1659 O O . LEU A 1 214 ? -9.359 2.656 -10.43 1 90.56 214 LEU A O 1
ATOM 1663 N N . SER A 1 215 ? -10.938 1.803 -11.852 1 90.5 215 SER A N 1
ATOM 1664 C CA . SER A 1 215 ? -11.836 1.505 -10.734 1 90.5 215 SER A CA 1
ATOM 1665 C C . SER A 1 215 ? -11.242 0.436 -9.82 1 90.5 215 SER A C 1
ATOM 1667 O O . SER A 1 215 ? -11.375 0.517 -8.602 1 90.5 215 SER A O 1
ATOM 1669 N N . ALA A 1 216 ? -10.648 -0.508 -10.406 1 86.94 216 ALA A N 1
ATOM 1670 C CA . ALA A 1 216 ? -10.031 -1.58 -9.633 1 86.94 216 ALA A CA 1
ATOM 1671 C C . ALA A 1 216 ? -8.875 -1.049 -8.789 1 86.94 216 ALA A C 1
ATOM 1673 O O . ALA A 1 216 ? -8.703 -1.451 -7.633 1 86.94 216 ALA A O 1
ATOM 1674 N N . VAL A 1 217 ? -8.133 -0.167 -9.328 1 89.75 217 VAL A N 1
ATOM 1675 C CA . VAL A 1 217 ? -7.016 0.455 -8.625 1 89.75 217 VAL A CA 1
ATOM 1676 C C . VAL A 1 217 ? -7.543 1.259 -7.434 1 89.75 217 VAL A C 1
ATOM 1678 O O . VAL A 1 217 ? -6.938 1.252 -6.359 1 89.75 217 VAL A O 1
ATOM 1681 N N . ALA A 1 218 ? -8.594 1.971 -7.668 1 91.44 218 ALA A N 1
ATOM 1682 C CA . ALA A 1 218 ? -9.211 2.736 -6.59 1 91.44 218 ALA A CA 1
ATOM 1683 C C . ALA A 1 218 ? -9.594 1.832 -5.422 1 91.44 218 ALA A C 1
ATOM 1685 O O . ALA A 1 218 ? -9.297 2.143 -4.266 1 91.44 218 ALA A O 1
ATOM 1686 N N . ARG A 1 219 ? -10.242 0.76 -5.75 1 87.94 219 ARG A N 1
ATOM 1687 C CA . ARG A 1 219 ? -10.664 -0.19 -4.723 1 87.94 219 ARG A CA 1
ATOM 1688 C C . ARG A 1 219 ? -9.453 -0.79 -4.008 1 87.94 219 ARG A C 1
ATOM 1690 O O . ARG A 1 219 ? -9.469 -0.941 -2.785 1 87.94 219 ARG A O 1
ATOM 1697 N N . GLU A 1 220 ? -8.477 -1.118 -4.762 1 88.88 220 GLU A N 1
ATOM 1698 C CA . GLU A 1 220 ? -7.266 -1.688 -4.184 1 88.88 220 GLU A CA 1
ATOM 1699 C C . GLU A 1 220 ? -6.574 -0.689 -3.26 1 88.88 220 GLU A C 1
ATOM 1701 O O . GLU A 1 220 ? -6.059 -1.066 -2.205 1 88.88 220 GLU A O 1
ATOM 1706 N N . SER A 1 221 ? -6.484 0.526 -3.723 1 91.62 221 SER A N 1
ATOM 1707 C CA . SER A 1 221 ? -5.91 1.593 -2.91 1 91.62 221 SER A CA 1
ATOM 1708 C C . SER A 1 221 ? -6.617 1.705 -1.563 1 91.62 221 SER A C 1
ATOM 1710 O O . SER A 1 221 ? -5.969 1.75 -0.517 1 91.62 221 SER A O 1
ATOM 1712 N N . ASP A 1 222 ? -7.93 1.709 -1.618 1 90.25 222 ASP A N 1
ATOM 1713 C CA . ASP A 1 222 ? -8.727 1.81 -0.397 1 90.25 222 ASP A CA 1
ATOM 1714 C C . ASP A 1 222 ? -8.516 0.587 0.495 1 90.25 222 ASP A C 1
ATOM 1716 O O . ASP A 1 222 ? -8.359 0.719 1.71 1 90.25 222 ASP A O 1
ATOM 1720 N N . ASP A 1 223 ? -8.562 -0.587 -0.112 1 88.44 223 ASP A N 1
ATOM 1721 C CA . ASP A 1 223 ? -8.391 -1.83 0.632 1 88.44 223 ASP A CA 1
ATOM 1722 C C . ASP A 1 223 ? -7.023 -1.874 1.314 1 88.44 223 ASP A C 1
ATOM 1724 O O . ASP A 1 223 ? -6.918 -2.277 2.475 1 88.44 223 ASP A O 1
ATOM 1728 N N . LEU A 1 224 ? -6.066 -1.485 0.609 1 91.19 224 LEU A N 1
ATOM 1729 C CA . LEU A 1 224 ? -4.715 -1.474 1.156 1 91.19 224 LEU A CA 1
ATOM 1730 C C . LEU A 1 224 ? -4.59 -0.45 2.279 1 91.19 224 LEU A C 1
ATOM 1732 O O . LEU A 1 224 ? -3.959 -0.719 3.303 1 91.19 224 LEU A O 1
ATOM 1736 N N . ARG A 1 225 ? -5.09 0.689 2.049 1 91 225 ARG A N 1
ATOM 1737 C CA . ARG A 1 225 ? -5.09 1.719 3.084 1 91 225 ARG A CA 1
ATOM 1738 C C . ARG A 1 225 ? -5.699 1.194 4.379 1 91 225 ARG A C 1
ATOM 1740 O O . ARG A 1 225 ? -5.109 1.34 5.453 1 91 225 ARG A O 1
ATOM 1747 N N . ASP A 1 226 ? -6.852 0.565 4.281 1 89.75 226 ASP A N 1
ATOM 1748 C CA . ASP A 1 226 ? -7.527 0.037 5.461 1 89.75 226 ASP A CA 1
ATOM 1749 C C . ASP A 1 226 ? -6.672 -1.014 6.164 1 89.75 226 ASP A C 1
ATOM 1751 O O . ASP A 1 226 ? -6.578 -1.025 7.395 1 89.75 226 ASP A O 1
ATOM 1755 N N . LEU A 1 227 ? -6.086 -1.85 5.348 1 90.25 227 LEU A N 1
ATOM 1756 C CA . LEU A 1 227 ? -5.246 -2.914 5.883 1 90.25 227 LEU A CA 1
ATOM 1757 C C . LEU A 1 227 ? -4.035 -2.334 6.609 1 90.25 227 LEU A C 1
ATOM 1759 O O . LEU A 1 227 ? -3.764 -2.697 7.758 1 90.25 227 LEU A O 1
ATOM 1763 N N . VAL A 1 228 ? -3.33 -1.427 5.992 1 92.75 228 VAL A N 1
ATOM 1764 C CA . VAL A 1 228 ? -2.094 -0.895 6.559 1 92.75 228 VAL A CA 1
ATOM 1765 C C . VAL A 1 228 ? -2.418 0.012 7.746 1 92.75 228 VAL A C 1
ATOM 1767 O O . VAL A 1 228 ? -1.667 0.056 8.719 1 92.75 228 VAL A O 1
ATOM 1770 N N . HIS A 1 229 ? -3.514 0.771 7.664 1 91.19 229 HIS A N 1
ATOM 1771 C CA . HIS A 1 229 ? -3.936 1.597 8.789 1 91.19 229 HIS A CA 1
ATOM 1772 C C . HIS A 1 229 ? -4.203 0.747 10.023 1 91.19 229 HIS A C 1
ATOM 1774 O O . HIS A 1 229 ? -3.711 1.057 11.117 1 91.19 229 HIS A O 1
ATOM 1780 N N . ARG A 1 230 ? -4.871 -0.317 9.828 1 89.94 230 ARG A N 1
ATOM 1781 C CA . ARG A 1 230 ? -5.273 -1.172 10.945 1 89.94 230 ARG A CA 1
ATOM 1782 C C . ARG A 1 230 ? -4.074 -1.934 11.508 1 89.94 230 ARG A C 1
ATOM 1784 O O . ARG A 1 230 ? -3.877 -1.976 12.719 1 89.94 230 ARG A O 1
ATOM 1791 N N . GLU A 1 231 ? -3.285 -2.459 10.594 1 90.06 231 GLU A N 1
ATOM 1792 C CA . GLU A 1 231 ? -2.273 -3.42 11.031 1 90.06 231 GLU A CA 1
ATOM 1793 C C . GLU A 1 231 ? -0.958 -2.723 11.359 1 90.06 231 GLU A C 1
ATOM 1795 O O . GLU A 1 231 ? -0.2 -3.191 12.211 1 90.06 231 GLU A O 1
ATOM 1800 N N . LEU A 1 232 ? -0.7 -1.619 10.711 1 92.19 232 LEU A N 1
ATOM 1801 C CA . LEU A 1 232 ? 0.634 -1.041 10.844 1 92.19 232 LEU A CA 1
ATOM 1802 C C . LEU A 1 232 ? 0.577 0.296 11.578 1 92.19 232 LEU A C 1
ATOM 1804 O O . LEU A 1 232 ? 1.402 0.563 12.453 1 92.19 232 LEU A O 1
ATOM 1808 N N . PHE A 1 233 ? -0.388 1.175 11.258 1 94.12 233 PHE A N 1
ATOM 1809 C CA . PHE A 1 233 ? -0.356 2.547 11.75 1 94.12 233 PHE A CA 1
ATOM 1810 C C . PHE A 1 233 ? -1.128 2.668 13.055 1 94.12 233 PHE A C 1
ATOM 1812 O O . PHE A 1 233 ? -0.72 3.402 13.961 1 94.12 233 PHE A O 1
ATOM 1819 N N . GLN A 1 234 ? -2.197 1.93 13.188 1 93.81 234 GLN A N 1
ATOM 1820 C CA . GLN A 1 234 ? -3.068 2.055 14.352 1 93.81 234 GLN A CA 1
ATOM 1821 C C . GLN A 1 234 ? -2.303 1.776 15.648 1 93.81 234 GLN A C 1
ATOM 1823 O O . GLN A 1 234 ? -2.451 2.502 16.625 1 93.81 234 GLN A O 1
ATOM 1828 N N . PRO A 1 235 ? -1.51 0.727 15.641 1 93.38 235 PRO A N 1
ATOM 1829 C CA . PRO A 1 235 ? -0.73 0.483 16.859 1 93.38 235 PRO A CA 1
ATOM 1830 C C . PRO A 1 235 ? 0.158 1.666 17.234 1 93.38 235 PRO A C 1
ATOM 1832 O O . PRO A 1 235 ? 0.383 1.919 18.422 1 93.38 235 PRO A O 1
ATOM 1835 N N . VAL A 1 236 ? 0.72 2.387 16.344 1 95.06 236 VAL A N 1
ATOM 1836 C CA . VAL A 1 236 ? 1.55 3.562 16.578 1 95.06 236 VAL A CA 1
ATOM 1837 C C . VAL A 1 236 ? 0.683 4.715 17.094 1 95.06 236 VAL A C 1
ATOM 1839 O O . VAL A 1 236 ? 1.042 5.391 18.062 1 95.06 236 VAL A O 1
ATOM 1842 N N . TRP A 1 237 ? -0.44 4.91 16.422 1 94.81 237 TRP A N 1
ATOM 1843 C CA . TRP A 1 237 ? -1.366 5.973 16.797 1 94.81 237 TRP A CA 1
ATOM 1844 C C . TRP A 1 237 ? -1.917 5.742 18.203 1 94.81 237 TRP A C 1
ATOM 1846 O O . TRP A 1 237 ? -2.092 6.691 18.969 1 94.81 237 TRP A O 1
ATOM 1856 N N . ASP A 1 238 ? -2.158 4.457 18.531 1 94.19 238 ASP A N 1
ATOM 1857 C CA . ASP A 1 238 ? -2.701 4.105 19.844 1 94.19 238 ASP A CA 1
ATOM 1858 C C . ASP A 1 238 ? -1.708 4.434 20.953 1 94.19 238 ASP A C 1
ATOM 1860 O O . ASP A 1 238 ? -2.107 4.719 22.078 1 94.19 238 ASP A O 1
ATOM 1864 N N . LYS A 1 239 ? -0.498 4.461 20.672 1 95 239 LYS A N 1
ATOM 1865 C CA . LYS A 1 239 ? 0.54 4.703 21.672 1 95 239 LYS A CA 1
ATOM 1866 C C . LYS A 1 239 ? 0.894 6.188 21.734 1 95 239 LYS A C 1
ATOM 1868 O O . LYS A 1 239 ? 1.576 6.621 22.672 1 95 239 LYS A O 1
ATOM 1873 N N . ALA A 1 240 ? 0.499 6.883 20.734 1 96.31 240 ALA A N 1
ATOM 1874 C CA . ALA A 1 240 ? 0.748 8.32 20.75 1 96.31 240 ALA A CA 1
ATOM 1875 C C . ALA A 1 240 ? -0.072 9 21.844 1 96.31 240 ALA A C 1
ATOM 1877 O O . ALA A 1 240 ? -1.23 8.648 22.078 1 96.31 240 ALA A O 1
ATOM 1878 N N . VAL A 1 241 ? 0.548 9.93 22.609 1 95.81 241 VAL A N 1
ATOM 1879 C CA . VAL A 1 241 ? -0.126 10.633 23.703 1 95.81 241 VAL A CA 1
ATOM 1880 C C . VAL A 1 241 ? -0.237 12.117 23.375 1 95.81 241 VAL A C 1
ATOM 1882 O O . VAL A 1 241 ? 0.772 12.781 23.141 1 95.81 241 VAL A O 1
ATOM 1885 N N . THR A 1 242 ? -1.472 12.562 23.328 1 94.75 242 THR A N 1
ATOM 1886 C CA . THR A 1 242 ? -1.7 13.984 23.109 1 94.75 242 THR A CA 1
ATOM 1887 C C . THR A 1 242 ? -1.796 14.727 24.453 1 94.75 242 THR A C 1
ATOM 1889 O O . THR A 1 242 ? -2.529 14.312 25.344 1 94.75 242 THR A O 1
ATOM 1892 N N . GLN A 1 243 ? -1.002 15.758 24.578 1 94.88 243 GLN A N 1
ATOM 1893 C CA . GLN A 1 243 ? -0.996 16.625 25.75 1 94.88 243 GLN A CA 1
ATOM 1894 C C . GLN A 1 243 ? -1.193 18.078 25.359 1 94.88 243 GLN A C 1
ATOM 1896 O O . GLN A 1 243 ? -1.222 18.406 24.172 1 94.88 243 GLN A O 1
ATOM 1901 N N . PRO A 1 244 ? -1.392 18.969 26.281 1 94.56 244 PRO A N 1
ATOM 1902 C CA . PRO A 1 244 ? -1.701 20.359 25.953 1 94.56 244 PRO A CA 1
ATOM 1903 C C . PRO A 1 244 ? -0.636 21.016 25.078 1 94.56 244 PRO A C 1
ATOM 1905 O O . PRO A 1 244 ? -0.967 21.75 24.141 1 94.56 244 PRO A O 1
ATOM 1908 N N . LEU A 1 245 ? 0.571 20.75 25.281 1 95.94 245 LEU A N 1
ATOM 1909 C CA . LEU A 1 245 ? 1.616 21.453 24.547 1 95.94 245 LEU A CA 1
ATOM 1910 C C . LEU A 1 245 ? 1.939 20.719 23.25 1 95.94 245 LEU A C 1
ATOM 1912 O O . LEU A 1 245 ? 2.691 21.234 22.406 1 95.94 245 LEU A O 1
ATOM 1916 N N . GLY A 1 246 ? 1.39 19.516 23.125 1 95.88 246 GLY A N 1
ATOM 1917 C CA . GLY A 1 246 ? 1.676 18.797 21.891 1 95.88 246 GLY A CA 1
ATOM 1918 C C . GLY A 1 246 ? 1.435 17.312 22.016 1 95.88 246 GLY A C 1
ATOM 1919 O O . GLY A 1 246 ? 0.462 16.875 22.641 1 95.88 246 GLY A O 1
ATOM 1920 N N . LEU A 1 247 ? 2.312 16.547 21.234 1 96.06 247 LEU A N 1
ATOM 1921 C CA . LEU A 1 247 ? 2.115 15.094 21.219 1 96.06 247 LEU A CA 1
ATOM 1922 C C . LEU A 1 247 ? 3.439 14.367 21.406 1 96.06 247 LEU A C 1
ATOM 1924 O O . LEU A 1 247 ? 4.504 14.906 21.109 1 96.06 247 LEU A O 1
ATOM 1928 N N . ARG A 1 248 ? 3.377 13.258 22.078 1 97.25 248 ARG A N 1
ATOM 1929 C CA . ARG A 1 248 ? 4.512 12.359 22.25 1 97.25 248 ARG A CA 1
ATOM 1930 C C . ARG A 1 248 ? 4.344 11.102 21.406 1 97.25 248 ARG A C 1
ATOM 1932 O O . ARG A 1 248 ? 3.295 10.453 21.453 1 97.25 248 ARG A O 1
ATOM 1939 N N . LEU A 1 249 ? 5.348 10.766 20.625 1 96.81 249 LEU A N 1
ATOM 1940 C CA . LEU A 1 249 ? 5.32 9.625 19.719 1 96.81 249 LEU A CA 1
ATOM 1941 C C . LEU A 1 249 ? 6.523 8.719 19.953 1 96.81 249 LEU A C 1
ATOM 1943 O O . LEU A 1 249 ? 7.66 9.188 20.031 1 96.81 249 LEU A O 1
ATOM 1947 N N . ASP A 1 250 ? 6.305 7.438 20.125 1 95.94 250 ASP A N 1
ATOM 1948 C CA . ASP A 1 250 ? 7.383 6.461 20.234 1 95.94 250 ASP A CA 1
ATOM 1949 C C . ASP A 1 250 ? 8.078 6.258 18.891 1 95.94 250 ASP A C 1
ATOM 1951 O O . ASP A 1 250 ? 7.496 5.672 17.969 1 95.94 250 ASP A O 1
ATOM 1955 N N . VAL A 1 251 ? 9.32 6.66 18.719 1 95.06 251 VAL A N 1
ATOM 1956 C CA . VAL A 1 251 ? 10 6.531 17.438 1 95.06 251 VAL A CA 1
ATOM 1957 C C . VAL A 1 251 ? 11.023 5.398 17.5 1 95.06 251 VAL A C 1
ATOM 1959 O O . VAL A 1 251 ? 11.391 4.824 16.484 1 95.06 251 VAL A O 1
ATOM 1962 N N . GLU A 1 252 ? 11.469 5.105 18.672 1 93.44 252 GLU A N 1
ATOM 1963 C CA . GLU A 1 252 ? 12.492 4.082 18.844 1 93.44 252 GLU A CA 1
ATOM 1964 C C . GLU A 1 252 ? 12 2.719 18.375 1 93.44 252 GLU A C 1
ATOM 1966 O O . GLU A 1 252 ? 12.711 2 17.672 1 93.44 252 GLU A O 1
ATOM 1971 N N . SER A 1 253 ? 10.789 2.355 18.719 1 91.88 253 SER A N 1
ATOM 1972 C CA . SER A 1 253 ? 10.227 1.046 18.406 1 91.88 253 SER A CA 1
ATOM 1973 C C . SER A 1 253 ? 10.023 0.875 16.906 1 91.88 253 SER A C 1
ATOM 1975 O O . SER A 1 253 ? 9.891 -0.249 16.422 1 91.88 253 SER A O 1
ATOM 1977 N N . TYR A 1 254 ? 10.039 1.989 16.156 1 91.94 254 TYR A N 1
ATOM 1978 C CA . TYR A 1 254 ? 9.672 1.91 14.75 1 91.94 254 TYR A CA 1
ATOM 1979 C C . TYR A 1 254 ? 10.75 2.525 13.867 1 91.94 254 TYR A C 1
ATOM 1981 O O . TYR A 1 254 ? 10.5 2.869 12.711 1 91.94 254 TYR A O 1
ATOM 1989 N N . ARG A 1 255 ? 11.883 2.686 14.336 1 90.75 255 ARG A N 1
ATOM 1990 C CA . ARG A 1 255 ? 12.914 3.465 13.664 1 90.75 255 ARG A CA 1
ATOM 1991 C C . ARG A 1 255 ? 13.383 2.77 12.383 1 90.75 255 ARG A C 1
ATOM 1993 O O . ARG A 1 255 ? 13.945 3.408 11.5 1 90.75 255 ARG A O 1
ATOM 2000 N N . SER A 1 256 ? 13.102 1.438 12.195 1 87.69 256 SER A N 1
ATOM 2001 C CA . SER A 1 256 ? 13.539 0.693 11.023 1 87.69 256 SER A CA 1
ATOM 2002 C C . SER A 1 256 ? 12.648 0.986 9.82 1 87.69 256 SER A C 1
ATOM 2004 O O . SER A 1 256 ? 13 0.667 8.68 1 87.69 256 SER A O 1
ATOM 2006 N N . HIS A 1 257 ? 11.516 1.602 10.086 1 89.12 257 HIS A N 1
ATOM 2007 C CA . HIS A 1 257 ? 10.586 1.871 8.992 1 89.12 257 HIS A CA 1
ATOM 2008 C C . HIS A 1 257 ? 11.016 3.09 8.188 1 89.12 257 HIS A C 1
ATOM 2010 O O . HIS A 1 257 ? 11.648 4 8.727 1 89.12 257 HIS A O 1
ATOM 2016 N N . GLY A 1 258 ? 10.656 3.139 6.922 1 88.06 258 GLY A N 1
ATOM 2017 C CA . GLY A 1 258 ? 11.109 4.164 6 1 88.06 258 GLY A CA 1
ATOM 2018 C C . GLY A 1 258 ? 10.211 5.387 5.977 1 88.06 258 GLY A C 1
ATOM 2019 O O . GLY A 1 258 ? 9.336 5.535 6.828 1 88.06 258 GLY A O 1
ATOM 2020 N N . LEU A 1 259 ? 10.477 6.242 5.047 1 88.81 259 LEU A N 1
ATOM 2021 C CA . LEU A 1 259 ? 9.859 7.559 4.93 1 88.81 259 LEU A CA 1
ATOM 2022 C C . LEU A 1 259 ? 8.344 7.441 4.785 1 88.81 259 LEU A C 1
ATOM 2024 O O . LEU A 1 259 ? 7.598 8.219 5.383 1 88.81 259 LEU A O 1
ATOM 2028 N N . LEU A 1 260 ? 7.875 6.535 3.975 1 86.94 260 LEU A N 1
ATOM 2029 C CA . LEU A 1 260 ? 6.445 6.395 3.732 1 86.94 260 LEU A CA 1
ATOM 2030 C C . LEU A 1 260 ? 5.699 6.109 5.031 1 86.94 260 LEU A C 1
ATOM 2032 O O . LEU A 1 260 ? 4.629 6.672 5.273 1 86.94 260 LEU A O 1
ATOM 2036 N N . PHE A 1 261 ? 6.262 5.242 5.895 1 91.88 261 PHE A N 1
ATOM 2037 C CA . PHE A 1 261 ? 5.672 4.91 7.188 1 91.88 261 PHE A CA 1
ATOM 2038 C C . PHE A 1 261 ? 5.512 6.16 8.047 1 91.88 261 PHE A C 1
ATOM 2040 O O . PHE A 1 261 ? 4.422 6.438 8.547 1 91.88 261 PHE A O 1
ATOM 2047 N N . TRP A 1 262 ? 6.512 6.895 8.109 1 92.81 262 TRP A N 1
ATOM 2048 C CA . TRP A 1 262 ? 6.516 8.055 8.992 1 92.81 262 TRP A CA 1
ATOM 2049 C C . TRP A 1 262 ? 5.672 9.188 8.414 1 92.81 262 TRP A C 1
ATOM 2051 O O . TRP A 1 262 ? 5.039 9.938 9.164 1 92.81 262 TRP A O 1
ATOM 2061 N N . LYS A 1 263 ? 5.695 9.336 7.148 1 90.69 263 LYS A N 1
ATOM 2062 C CA . LYS A 1 263 ? 4.836 10.328 6.504 1 90.69 263 LYS A CA 1
ATOM 2063 C C . LYS A 1 263 ? 3.369 10.094 6.859 1 90.69 263 LYS A C 1
ATOM 2065 O O . LYS A 1 263 ? 2.656 11.031 7.227 1 90.69 263 LYS A O 1
ATOM 2070 N N . GLU A 1 264 ? 2.963 8.852 6.746 1 89.62 264 GLU A N 1
ATOM 2071 C CA . GLU A 1 264 ? 1.564 8.523 7.012 1 89.62 264 GLU A CA 1
ATOM 2072 C C . GLU A 1 264 ? 1.236 8.664 8.492 1 89.62 264 GLU A C 1
ATOM 2074 O O . GLU A 1 264 ? 0.18 9.188 8.852 1 89.62 264 GLU A O 1
ATOM 2079 N N . VAL A 1 265 ? 2.117 8.211 9.367 1 93.69 265 VAL A N 1
ATOM 2080 C CA . VAL A 1 265 ? 1.908 8.273 10.812 1 93.69 265 VAL A CA 1
ATOM 2081 C C . VAL A 1 265 ? 1.783 9.734 11.25 1 93.69 265 VAL A C 1
ATOM 2083 O O . VAL A 1 265 ? 0.84 10.094 11.953 1 93.69 265 VAL A O 1
ATOM 2086 N N . LEU A 1 266 ? 2.684 10.547 10.773 1 94 266 LEU A N 1
ATOM 2087 C CA . LEU A 1 266 ? 2.721 11.938 11.219 1 94 266 LEU A CA 1
ATOM 2088 C C . LEU A 1 266 ? 1.58 12.742 10.602 1 94 266 LEU A C 1
ATOM 2090 O O . LEU A 1 266 ? 1.041 13.648 11.234 1 94 266 LEU A O 1
ATOM 2094 N N . ARG A 1 267 ? 1.27 12.414 9.375 1 89.25 267 ARG A N 1
ATOM 2095 C CA . ARG A 1 267 ? 0.182 13.117 8.711 1 89.25 267 ARG A CA 1
ATOM 2096 C C . ARG A 1 267 ? -1.098 13.062 9.539 1 89.25 267 ARG A C 1
ATOM 2098 O O . ARG A 1 267 ? -1.716 14.094 9.805 1 89.25 267 ARG A O 1
ATOM 2105 N N . GLN A 1 268 ? -1.468 11.93 9.961 1 87.81 268 GLN A N 1
ATOM 2106 C CA . GLN A 1 268 ? -2.695 11.758 10.727 1 87.81 268 GLN A CA 1
ATOM 2107 C C . GLN A 1 268 ? -2.6 12.461 12.078 1 87.81 268 GLN A C 1
ATOM 2109 O O . GLN A 1 268 ? -3.549 13.117 12.516 1 87.81 268 GLN A O 1
ATOM 2114 N N . LEU A 1 269 ? -1.489 12.375 12.719 1 92.81 269 LEU A N 1
ATOM 2115 C CA . LEU A 1 269 ? -1.312 12.922 14.062 1 92.81 269 LEU A CA 1
ATOM 2116 C C . LEU A 1 269 ? -1.295 14.445 14.031 1 92.81 269 LEU A C 1
ATOM 2118 O O . LEU A 1 269 ? -1.975 15.094 14.828 1 92.81 269 LEU A O 1
ATOM 2122 N N . VAL A 1 270 ? -0.543 15.008 13.094 1 91.31 270 VAL A N 1
ATOM 2123 C CA . VAL A 1 270 ? -0.416 16.469 13.016 1 91.31 270 VAL A CA 1
ATOM 2124 C C . VAL A 1 270 ? -1.733 17.078 12.539 1 91.31 270 VAL A C 1
ATOM 2126 O O . VAL A 1 270 ? -2.121 18.156 12.984 1 91.31 270 VAL A O 1
ATOM 2129 N N . HIS A 1 271 ? -2.428 16.328 11.672 1 84.69 271 HIS A N 1
ATOM 2130 C CA . HIS A 1 271 ? -3.727 16.812 11.211 1 84.69 271 HIS A CA 1
ATOM 2131 C C . HIS A 1 271 ? -4.742 16.828 12.344 1 84.69 271 HIS A C 1
ATOM 2133 O O . HIS A 1 271 ? -5.562 17.75 12.438 1 84.69 271 HIS A O 1
ATOM 2139 N N . LYS A 1 272 ? -4.723 15.867 13.133 1 83.94 272 LYS A N 1
ATOM 2140 C CA . LYS A 1 272 ? -5.621 15.797 14.281 1 83.94 272 LYS A CA 1
ATOM 2141 C C . LYS A 1 272 ? -5.398 16.984 15.219 1 83.94 272 LYS A C 1
ATOM 2143 O O . LYS A 1 272 ? -6.328 17.438 15.891 1 83.94 272 LYS A O 1
ATOM 2148 N N . MET A 1 273 ? -4.168 17.516 15.211 1 86.94 273 MET A N 1
ATOM 2149 C CA . MET A 1 273 ? -3.822 18.656 16.047 1 86.94 273 MET A CA 1
ATOM 2150 C C . MET A 1 273 ? -4.117 19.969 15.312 1 86.94 273 MET A C 1
ATOM 2152 O O . MET A 1 273 ? -3.883 21.047 15.859 1 86.94 273 MET A O 1
ATOM 2156 N N . GLY A 1 274 ? -4.57 19.844 14.078 1 82.75 274 GLY A N 1
ATOM 2157 C CA . GLY A 1 274 ? -4.875 21.016 13.281 1 82.75 274 GLY A CA 1
ATOM 2158 C C . GLY A 1 274 ? -3.639 21.719 12.75 1 82.75 274 GLY A C 1
ATOM 2159 O O . GLY A 1 274 ? -3.662 22.922 12.484 1 82.75 274 GLY A O 1
ATOM 2160 N N . MET A 1 275 ? -2.594 21.047 12.688 1 87.62 275 MET A N 1
ATOM 2161 C CA . MET A 1 275 ? -1.324 21.609 12.234 1 87.62 275 MET A CA 1
ATOM 2162 C C . MET A 1 275 ? -1.008 21.156 10.812 1 87.62 275 MET A C 1
ATOM 2164 O O . MET A 1 275 ? -1.474 20.109 10.367 1 87.62 275 MET A O 1
ATOM 2168 N N . PRO A 1 276 ? -0.249 21.953 10.109 1 86.94 276 PRO A N 1
ATOM 2169 C CA . PRO A 1 276 ? 0.157 21.531 8.766 1 86.94 276 PRO A CA 1
ATOM 2170 C C . PRO A 1 276 ? 1.193 20.406 8.781 1 86.94 276 PRO A C 1
ATOM 2172 O O . PRO A 1 276 ? 1.991 20.312 9.719 1 86.94 276 PRO A O 1
ATOM 2175 N N . MET A 1 277 ? 1.259 19.688 7.699 1 87.12 277 MET A N 1
ATOM 2176 C CA . MET A 1 277 ? 2.143 18.531 7.59 1 87.12 277 MET A CA 1
ATOM 2177 C C . MET A 1 277 ? 3.598 18.969 7.453 1 87.12 277 MET A C 1
ATOM 2179 O O . MET A 1 277 ? 3.879 20.047 6.941 1 87.12 277 MET A O 1
ATOM 2183 N N . VAL A 1 278 ? 4.43 18.094 8.008 1 88.69 278 VAL A N 1
ATOM 2184 C CA . VAL A 1 278 ? 5.871 18.266 7.863 1 88.69 278 VAL A CA 1
ATOM 2185 C C . VAL A 1 278 ? 6.262 18.125 6.395 1 88.69 278 VAL A C 1
ATOM 2187 O O . VAL A 1 278 ? 5.66 17.344 5.66 1 88.69 278 VAL A O 1
ATOM 2190 N N . ARG A 1 279 ? 7.211 18.859 6.012 1 85 279 ARG A N 1
ATOM 2191 C CA . ARG A 1 279 ? 7.695 18.75 4.641 1 85 279 ARG A CA 1
ATOM 2192 C C . ARG A 1 279 ? 8.375 17.406 4.406 1 85 279 ARG A C 1
ATOM 2194 O O . ARG A 1 279 ? 9.078 16.891 5.281 1 85 279 ARG A O 1
ATOM 2201 N N . ASP A 1 280 ? 8.281 16.891 3.188 1 82.69 280 ASP A N 1
ATOM 2202 C CA . ASP A 1 280 ? 8.836 15.594 2.826 1 82.69 280 ASP A CA 1
ATOM 2203 C C . ASP A 1 280 ? 10.359 15.586 2.965 1 82.69 280 ASP A C 1
ATOM 2205 O O . ASP A 1 280 ? 10.938 14.617 3.457 1 82.69 280 ASP A O 1
ATOM 2209 N N . LYS A 1 281 ? 10.93 16.672 2.467 1 86.06 281 LYS A N 1
ATOM 2210 C CA . LYS A 1 281 ? 12.391 16.75 2.502 1 86.06 281 LYS A CA 1
ATOM 2211 C C . LYS A 1 281 ? 12.906 16.703 3.936 1 86.06 281 LYS A C 1
ATOM 2213 O O . LYS A 1 281 ? 13.859 15.969 4.234 1 86.06 281 LYS A O 1
ATOM 2218 N N . THR A 1 282 ? 12.297 17.469 4.793 1 91.56 282 THR A N 1
ATOM 2219 C CA . THR A 1 282 ? 12.695 17.516 6.195 1 91.56 282 THR A CA 1
ATOM 2220 C C . THR A 1 282 ? 12.484 16.172 6.867 1 91.56 282 THR A C 1
ATOM 2222 O O . THR A 1 282 ? 13.352 15.695 7.613 1 91.56 282 THR A O 1
ATOM 2225 N N . LEU A 1 283 ? 11.375 15.609 6.629 1 92.06 283 LEU A N 1
ATOM 2226 C CA . LEU A 1 283 ? 11.07 14.305 7.211 1 92.06 283 LEU A CA 1
ATOM 2227 C C . LEU A 1 283 ? 12.031 13.242 6.695 1 92.06 283 LEU A C 1
ATOM 2229 O O . LEU A 1 283 ? 12.469 12.367 7.453 1 92.06 283 LEU A O 1
ATOM 2233 N N . GLY A 1 284 ? 12.297 13.273 5.465 1 90.44 284 GLY A N 1
ATOM 2234 C CA . GLY A 1 284 ? 13.25 12.336 4.891 1 90.44 284 GLY A CA 1
ATOM 2235 C C . GLY A 1 284 ? 14.617 12.398 5.539 1 90.44 284 GLY A C 1
ATOM 2236 O O . GLY A 1 284 ? 15.219 11.367 5.824 1 90.44 284 GLY A O 1
ATOM 2237 N N . MET A 1 285 ? 15.078 13.602 5.715 1 91.56 285 MET A N 1
ATOM 2238 C CA . MET A 1 285 ? 16.359 13.805 6.371 1 91.56 285 MET A CA 1
ATOM 2239 C C . MET A 1 285 ? 16.344 13.273 7.797 1 91.56 285 MET A C 1
ATOM 2241 O O . MET A 1 285 ? 17.297 12.633 8.25 1 91.56 285 MET A O 1
ATOM 2245 N N . PHE A 1 286 ? 15.289 13.539 8.477 1 92.38 286 PHE A N 1
ATOM 2246 C CA . PHE A 1 286 ? 15.133 13.055 9.852 1 92.38 286 PHE A CA 1
ATOM 2247 C C . PHE A 1 286 ? 15.18 11.531 9.898 1 92.38 286 PHE A C 1
ATOM 2249 O O . PHE A 1 286 ? 15.852 10.953 10.75 1 92.38 286 PHE A O 1
ATOM 2256 N N . VAL A 1 287 ? 14.469 10.852 8.977 1 92 287 VAL A N 1
ATOM 2257 C CA . VAL A 1 287 ? 14.383 9.398 8.938 1 92 287 VAL A CA 1
ATOM 2258 C C . VAL A 1 287 ? 15.75 8.812 8.57 1 92 287 VAL A C 1
ATOM 2260 O O . VAL A 1 287 ? 16.266 7.934 9.266 1 92 287 VAL A O 1
ATOM 2263 N N . ARG A 1 288 ? 16.359 9.32 7.578 1 90 288 ARG A N 1
ATOM 2264 C CA . ARG A 1 288 ? 17.609 8.773 7.066 1 90 288 ARG A CA 1
ATOM 2265 C C . ARG A 1 288 ? 18.766 9.078 8.008 1 90 288 ARG A C 1
ATOM 2267 O O . ARG A 1 288 ? 19.562 8.195 8.328 1 90 288 ARG A O 1
ATOM 2274 N N . ASP A 1 289 ? 18.812 10.344 8.43 1 90.81 289 ASP A N 1
ATOM 2275 C CA . ASP A 1 289 ? 20.016 10.828 9.109 1 90.81 289 ASP A CA 1
ATOM 2276 C C . ASP A 1 289 ? 19.906 10.641 10.617 1 90.81 289 ASP A C 1
ATOM 2278 O O . ASP A 1 289 ? 20.906 10.68 11.336 1 90.81 289 ASP A O 1
ATOM 2282 N N . THR A 1 290 ? 18.734 10.438 11.109 1 90.19 290 THR A N 1
ATOM 2283 C CA . THR A 1 290 ? 18.578 10.336 12.555 1 90.19 290 THR A CA 1
ATOM 2284 C C . THR A 1 290 ? 18.062 8.953 12.945 1 90.19 290 THR A C 1
ATOM 2286 O O . THR A 1 290 ? 18.719 8.227 13.68 1 90.19 290 THR A O 1
ATOM 2289 N N . LEU A 1 291 ? 17.047 8.523 12.391 1 90.25 291 LEU A N 1
ATOM 2290 C CA . LEU A 1 291 ? 16.406 7.289 12.852 1 90.25 291 LEU A CA 1
ATOM 2291 C C . LEU A 1 291 ? 17.156 6.066 12.328 1 90.25 291 LEU A C 1
ATOM 2293 O O . LEU A 1 291 ? 17.359 5.098 13.07 1 90.25 291 LEU A O 1
ATOM 2297 N N . GLN A 1 292 ? 17.594 6.113 11.047 1 87.81 292 GLN A N 1
ATOM 2298 C CA . GLN A 1 292 ? 18.125 4.906 10.406 1 87.81 292 GLN A CA 1
ATOM 2299 C C . GLN A 1 292 ? 19.641 4.949 10.312 1 87.81 292 GLN A C 1
ATOM 2301 O O . GLN A 1 292 ? 20.266 4.02 9.797 1 87.81 292 GLN A O 1
ATOM 2306 N N . ARG A 1 293 ? 20.266 6.035 10.555 1 79.81 293 ARG A N 1
ATOM 2307 C CA . ARG A 1 293 ? 21.719 6.168 10.414 1 79.81 293 ARG A CA 1
ATOM 2308 C C . ARG A 1 293 ? 22.453 5.039 11.141 1 79.81 293 ARG A C 1
ATOM 2310 O O . ARG A 1 293 ? 23.312 4.387 10.562 1 79.81 293 ARG A O 1
ATOM 2317 N N . ASP A 1 294 ? 22.219 4.824 12.391 1 77.56 294 ASP A N 1
ATOM 2318 C CA . ASP A 1 294 ? 22.812 3.748 13.172 1 77.56 294 ASP A CA 1
ATOM 2319 C C . ASP A 1 294 ? 21.781 3.109 14.102 1 77.56 294 ASP A C 1
ATOM 2321 O O . ASP A 1 294 ? 21.562 3.59 15.219 1 77.56 294 ASP A O 1
ATOM 2325 N N . THR A 1 295 ? 21.25 2.021 13.594 1 74 295 THR A N 1
ATOM 2326 C CA . THR A 1 295 ? 20.125 1.43 14.297 1 74 295 THR A CA 1
ATOM 2327 C C . THR A 1 295 ? 20.594 0.711 15.562 1 74 295 THR A C 1
ATOM 2329 O O . THR A 1 295 ? 19.781 0.339 16.406 1 74 295 THR A O 1
ATOM 2332 N N . HIS A 1 296 ? 21.844 0.671 15.727 1 80.12 296 HIS A N 1
ATOM 2333 C CA . HIS A 1 296 ? 22.359 -0.021 16.891 1 80.12 296 HIS A CA 1
ATOM 2334 C C . HIS A 1 296 ? 22.719 0.965 18 1 80.12 296 HIS A C 1
ATOM 2336 O O . HIS A 1 296 ? 23.062 0.559 19.125 1 80.12 296 HIS A O 1
ATOM 2342 N N . VAL A 1 297 ? 22.656 2.262 17.703 1 82.25 297 VAL A N 1
ATOM 2343 C CA . VAL A 1 297 ? 22.953 3.291 18.688 1 82.25 297 VAL A CA 1
ATOM 2344 C C . VAL A 1 297 ? 21.656 3.953 19.156 1 82.25 297 VAL A C 1
ATOM 2346 O O . VAL A 1 297 ? 20.75 4.195 18.359 1 82.25 297 VAL A O 1
ATOM 2349 N N . PRO A 1 298 ? 21.625 4.078 20.469 1 86.44 298 PRO A N 1
ATOM 2350 C CA . PRO A 1 298 ? 20.438 4.773 20.969 1 86.44 298 PRO A CA 1
ATOM 2351 C C . PRO A 1 298 ? 20.281 6.18 20.391 1 86.44 298 PRO A C 1
ATOM 2353 O O . PRO A 1 298 ? 21.281 6.84 20.094 1 86.44 298 PRO A O 1
ATOM 2356 N N . LEU A 1 299 ? 19.125 6.547 20.203 1 90.62 299 LEU A N 1
ATOM 2357 C CA . LEU A 1 299 ? 18.844 7.875 19.672 1 90.62 299 LEU A CA 1
ATOM 2358 C C . LEU A 1 299 ? 19.266 8.953 20.672 1 90.62 299 LEU A C 1
ATOM 2360 O O . LEU A 1 299 ? 18.984 8.844 21.875 1 90.62 299 LEU A O 1
ATOM 2364 N N . LYS A 1 300 ? 19.906 9.961 20.281 1 90.25 300 LYS A N 1
ATOM 2365 C CA . LYS A 1 300 ? 20.359 11.07 21.109 1 90.25 300 LYS A CA 1
ATOM 2366 C C . LYS A 1 300 ? 19.297 12.164 21.203 1 90.25 300 LYS A C 1
ATOM 2368 O O . LYS A 1 300 ? 18.562 12.406 20.234 1 90.25 300 LYS A O 1
ATOM 2373 N N . ASP A 1 301 ? 19.391 12.805 22.406 1 93.62 301 ASP A N 1
ATOM 2374 C CA . ASP A 1 301 ? 18.469 13.922 22.594 1 93.62 301 ASP A CA 1
ATOM 2375 C C . ASP A 1 301 ? 18.828 15.094 21.688 1 93.62 301 ASP A C 1
ATOM 2377 O O . ASP A 1 301 ? 20 15.492 21.609 1 93.62 301 ASP A O 1
ATOM 2381 N N . LYS A 1 302 ? 17.844 15.547 21 1 94.56 302 LYS A N 1
ATOM 2382 C CA . LYS A 1 302 ? 18.125 16.703 20.141 1 94.56 302 LYS A CA 1
ATOM 2383 C C . LYS A 1 302 ? 16.812 17.359 19.672 1 94.56 302 LYS A C 1
ATOM 2385 O O . LYS A 1 302 ? 15.773 16.703 19.609 1 94.56 302 LYS A O 1
ATOM 2390 N N . TRP A 1 303 ? 16.969 18.609 19.344 1 95 303 TRP A N 1
ATOM 2391 C CA . TRP A 1 303 ? 15.859 19.328 18.719 1 95 303 TRP A CA 1
ATOM 2392 C C . TRP A 1 303 ? 15.719 18.922 17.25 1 95 303 TRP A C 1
ATOM 2394 O O . TRP A 1 303 ? 16.719 18.672 16.578 1 95 303 TRP A O 1
ATOM 2404 N N . VAL A 1 304 ? 14.523 18.828 16.812 1 93.56 304 VAL A N 1
ATOM 2405 C CA . VAL A 1 304 ? 14.227 18.5 15.422 1 93.56 304 VAL A CA 1
ATOM 2406 C C . VAL A 1 304 ? 13.367 19.609 14.797 1 93.56 304 VAL A C 1
ATOM 2408 O O . VAL A 1 304 ? 12.234 19.828 15.219 1 93.56 304 VAL A O 1
ATOM 2411 N N . GLU A 1 305 ? 13.898 20.266 13.789 1 91.69 305 GLU A N 1
ATOM 2412 C CA . GLU A 1 305 ? 13.141 21.281 13.078 1 91.69 305 GLU A CA 1
ATOM 2413 C C . GLU A 1 305 ? 12.164 20.656 12.086 1 91.69 305 GLU A C 1
ATOM 2415 O O . GLU A 1 305 ? 12.547 20.297 10.969 1 91.69 305 GLU A O 1
ATOM 2420 N N . LEU A 1 306 ? 10.992 20.578 12.383 1 90.38 306 LEU A N 1
ATOM 2421 C CA . LEU A 1 306 ? 10 19.906 11.555 1 90.38 306 LEU A CA 1
ATOM 2422 C C . LEU A 1 306 ? 9.414 20.859 10.523 1 90.38 306 LEU A C 1
ATOM 2424 O O . LEU A 1 306 ? 9.281 20.516 9.344 1 90.38 306 LEU A O 1
ATOM 2428 N N . ARG A 1 307 ? 8.984 22.047 10.984 1 89.56 307 ARG A N 1
ATOM 2429 C CA . ARG A 1 307 ? 8.508 23.156 10.156 1 89.56 307 ARG A CA 1
ATOM 2430 C C . ARG A 1 307 ? 8.922 24.5 10.75 1 89.56 307 ARG A C 1
ATOM 2432 O O . ARG A 1 307 ? 9.391 24.562 11.891 1 89.56 307 ARG A O 1
ATOM 2439 N N . LYS A 1 308 ? 8.664 25.5 9.977 1 84.31 308 LYS A N 1
ATOM 2440 C CA . LYS A 1 308 ? 8.938 26.844 10.477 1 84.31 308 LYS A CA 1
ATOM 2441 C C . LYS A 1 308 ? 8.031 27.188 11.656 1 84.31 308 LYS A C 1
ATOM 2443 O O . LYS A 1 308 ? 8.438 27.922 12.562 1 84.31 308 LYS A O 1
ATOM 2448 N N . GLU A 1 309 ? 6.891 26.609 11.672 1 86.19 309 GLU A N 1
ATOM 2449 C CA . GLU A 1 309 ? 5.848 26.984 12.617 1 86.19 309 GLU A CA 1
ATOM 2450 C C . GLU A 1 309 ? 5.914 26.141 13.883 1 86.19 309 GLU A C 1
ATOM 2452 O O . GLU A 1 309 ? 5.355 26.5 14.922 1 86.19 309 GLU A O 1
ATOM 2457 N N . TYR A 1 310 ? 6.555 24.938 13.742 1 90.5 310 TYR A N 1
ATOM 2458 C CA . TYR A 1 310 ? 6.605 24.109 14.938 1 90.5 310 TYR A CA 1
ATOM 2459 C C . TYR A 1 310 ? 7.82 23.188 14.914 1 90.5 310 TYR A C 1
ATOM 2461 O O . TYR A 1 310 ? 8.391 22.938 13.852 1 90.5 310 TYR A O 1
ATOM 2469 N N . VAL A 1 311 ? 8.219 22.766 16.172 1 93.5 311 VAL A N 1
ATOM 2470 C CA . VAL A 1 311 ? 9.453 22.016 16.344 1 93.5 311 VAL A CA 1
ATOM 2471 C C . VAL A 1 311 ? 9.172 20.75 17.156 1 93.5 311 VAL A C 1
ATOM 2473 O O . VAL A 1 311 ? 8.102 20.609 17.75 1 93.5 311 VAL A O 1
ATOM 2476 N N . GLY A 1 312 ? 10.078 19.844 17.031 1 95.19 312 GLY A N 1
ATOM 2477 C CA . GLY A 1 312 ? 10.055 18.641 17.844 1 95.19 312 GLY A CA 1
ATOM 2478 C C . GLY A 1 312 ? 11.312 18.453 18.672 1 95.19 312 GLY A C 1
ATOM 2479 O O . GLY A 1 312 ? 12.297 19.172 18.469 1 95.19 312 GLY A O 1
ATOM 2480 N N . PHE A 1 313 ? 11.258 17.641 19.641 1 96.62 313 PHE A N 1
ATOM 2481 C CA . PHE A 1 313 ? 12.398 17.281 20.484 1 96.62 313 PHE A CA 1
ATOM 2482 C C . PHE A 1 313 ? 12.477 15.773 20.672 1 96.62 313 PHE A C 1
ATOM 2484 O O . PHE A 1 313 ? 11.508 15.141 21.109 1 96.62 313 PHE A O 1
ATOM 2491 N N . LEU A 1 314 ? 13.562 15.219 20.25 1 96 314 LEU A N 1
ATOM 2492 C CA . LEU A 1 314 ? 13.82 13.797 20.453 1 96 314 LEU A CA 1
ATOM 2493 C C . LEU A 1 314 ? 14.461 13.539 21.812 1 96 314 LEU A C 1
ATOM 2495 O O . LEU A 1 314 ? 15.477 14.148 22.141 1 96 314 LEU A O 1
ATOM 2499 N N . CYS A 1 315 ? 13.836 12.68 22.578 1 94.62 315 CYS A N 1
ATOM 2500 C CA . CYS A 1 315 ? 14.359 12.359 23.891 1 94.62 315 CYS A CA 1
ATOM 2501 C C . CYS A 1 315 ? 13.891 10.977 24.344 1 94.62 315 CYS A C 1
ATOM 2503 O O . CYS A 1 315 ? 12.695 10.688 24.312 1 94.62 315 CYS A O 1
ATOM 2505 N N . GLY A 1 316 ? 14.82 10.148 24.781 1 92 316 GLY A N 1
ATOM 2506 C CA . GLY A 1 316 ? 14.492 8.844 25.328 1 92 316 GLY A CA 1
ATOM 2507 C C . GLY A 1 316 ? 13.75 7.949 24.344 1 92 316 GLY A C 1
ATOM 2508 O O . GLY A 1 316 ? 12.805 7.254 24.719 1 92 316 GLY A O 1
ATOM 2509 N N . GLY A 1 317 ? 13.945 8.156 23.125 1 93.31 317 GLY A N 1
ATOM 2510 C CA . GLY A 1 317 ? 13.328 7.297 22.125 1 93.31 317 GLY A CA 1
ATOM 2511 C C . GLY A 1 317 ? 11.984 7.812 21.641 1 93.31 317 GLY A C 1
ATOM 2512 O O . GLY A 1 317 ? 11.352 7.211 20.766 1 93.31 317 GLY A O 1
ATOM 2513 N N . SER A 1 318 ? 11.609 8.953 22.266 1 96.56 318 SER A N 1
ATOM 2514 C CA . SER A 1 318 ? 10.328 9.547 21.891 1 96.56 318 SER A CA 1
ATOM 2515 C C . SER A 1 318 ? 10.523 10.875 21.172 1 96.56 318 SER A C 1
ATOM 2517 O O . SER A 1 318 ? 11.484 11.602 21.453 1 96.56 318 SER A O 1
ATOM 2519 N N . LEU A 1 319 ? 9.719 11.062 20.234 1 97.25 319 LEU A N 1
ATOM 2520 C CA . LEU A 1 319 ? 9.656 12.375 19.594 1 97.25 319 LEU A CA 1
ATOM 2521 C C . LEU A 1 319 ? 8.508 13.203 20.141 1 97.25 319 LEU A C 1
ATOM 2523 O O . LEU A 1 319 ? 7.344 12.797 20.062 1 97.25 319 LEU A O 1
ATOM 2527 N N . TYR A 1 320 ? 8.836 14.297 20.766 1 97.75 320 TYR A N 1
ATOM 2528 C CA . TYR A 1 320 ? 7.855 15.266 21.25 1 97.75 320 TYR A CA 1
ATOM 2529 C C . TYR A 1 320 ? 7.613 16.359 20.203 1 97.75 320 TYR A C 1
ATOM 2531 O O . TYR A 1 320 ? 8.539 17.062 19.812 1 97.75 320 TYR A O 1
ATOM 2539 N N . ILE A 1 321 ? 6.422 16.453 19.75 1 96.69 321 ILE A N 1
ATOM 2540 C CA . ILE A 1 321 ? 6.062 17.484 18.766 1 96.69 321 ILE A CA 1
ATOM 2541 C C . ILE A 1 321 ? 5.234 18.578 19.438 1 96.69 321 ILE A C 1
ATOM 2543 O O . ILE A 1 321 ? 4.129 18.312 19.922 1 96.69 321 ILE A O 1
ATOM 2547 N N . PHE A 1 322 ? 5.738 19.781 19.406 1 96 322 PHE A N 1
ATOM 2548 C CA . PHE A 1 322 ? 5.062 20.891 20.078 1 96 322 PHE A CA 1
ATOM 2549 C C . PHE A 1 322 ? 4.023 21.516 19.156 1 96 322 PHE A C 1
ATOM 2551 O O . PHE A 1 322 ? 4.254 21.641 17.953 1 96 322 PHE A O 1
ATOM 2558 N N . ARG A 1 323 ? 2.947 21.922 19.734 1 93.69 323 ARG A N 1
ATOM 2559 C CA . ARG A 1 323 ? 1.909 22.625 18.984 1 93.69 323 ARG A CA 1
ATOM 2560 C C . ARG A 1 323 ? 2.434 23.938 18.406 1 93.69 323 ARG A C 1
ATOM 2562 O O . ARG A 1 323 ? 3.33 24.547 18.984 1 93.69 323 ARG A O 1
ATOM 2569 N N . MET A 1 324 ? 1.761 24.25 17.375 1 90 324 MET A N 1
ATOM 2570 C CA . MET A 1 324 ? 2.049 25.578 16.844 1 90 324 MET A CA 1
ATOM 2571 C C . MET A 1 324 ? 1.713 26.656 17.859 1 90 324 MET A C 1
ATOM 2573 O O . MET A 1 324 ? 0.69 26.562 18.547 1 90 324 MET A O 1
ATOM 2577 N N . GLY A 1 325 ? 2.621 27.609 17.984 1 88.38 325 GLY A N 1
ATOM 2578 C CA . GLY A 1 325 ? 2.355 28.734 18.891 1 88.38 325 GLY A CA 1
ATOM 2579 C C . GLY A 1 325 ? 2.979 28.547 20.25 1 88.38 325 GLY A C 1
ATOM 2580 O O . GLY A 1 325 ? 3.049 29.5 21.031 1 88.38 325 GLY A O 1
ATOM 2581 N N . VAL A 1 326 ? 3.396 27.344 20.609 1 89.44 326 VAL A N 1
ATOM 2582 C CA . VAL A 1 326 ? 4.066 27.141 21.891 1 89.44 326 VAL A CA 1
ATOM 2583 C C . VAL A 1 326 ? 5.391 27.906 21.906 1 89.44 326 VAL A C 1
ATOM 2585 O O . VAL A 1 326 ? 5.707 28.594 22.891 1 89.44 326 VAL A O 1
ATOM 2588 N N . PHE A 1 327 ? 6.102 27.703 20.875 1 86.81 327 PHE A N 1
ATOM 2589 C CA . PHE A 1 327 ? 7.332 28.453 20.703 1 86.81 327 PHE A CA 1
ATOM 2590 C C . PHE A 1 327 ? 7.184 29.453 19.547 1 86.81 327 PHE A C 1
ATOM 2592 O O . PHE A 1 327 ? 6.762 29.094 18.453 1 86.81 327 PHE A O 1
ATOM 2599 N N . LEU A 1 328 ? 7.41 30.656 19.812 1 81.19 328 LEU A N 1
ATOM 2600 C CA . LEU A 1 328 ? 7.367 31.688 18.781 1 81.19 328 LEU A CA 1
ATOM 2601 C C . LEU A 1 328 ? 8.695 31.766 18.031 1 81.19 328 LEU A C 1
ATOM 2603 O O . LEU A 1 328 ? 9.703 31.234 18.5 1 81.19 328 LEU A O 1
ATOM 2607 N N . PRO A 1 329 ? 8.625 32.438 16.859 1 75.19 329 PRO A N 1
ATOM 2608 C CA . PRO A 1 329 ? 9.875 32.625 16.125 1 75.19 329 PRO A CA 1
ATOM 2609 C C . PRO A 1 329 ? 10.93 33.375 16.922 1 75.19 329 PRO A C 1
ATOM 2611 O O . PRO A 1 329 ? 10.586 34.094 17.875 1 75.19 329 PRO A O 1
ATOM 2614 N N . PRO A 1 330 ? 12.172 33.094 16.703 1 67.69 330 PRO A N 1
ATOM 2615 C CA . PRO A 1 330 ? 13.289 33.562 17.531 1 67.69 330 PRO A CA 1
ATOM 2616 C C . PRO A 1 330 ? 13.266 35.062 17.766 1 67.69 330 PRO A C 1
ATOM 2618 O O . PRO A 1 330 ? 13.742 35.531 18.797 1 67.69 330 PRO A O 1
ATOM 2621 N N . ASN A 1 331 ? 12.664 35.812 16.984 1 69 331 ASN A N 1
ATOM 2622 C CA . ASN A 1 331 ? 12.773 37.25 17.203 1 69 331 ASN A CA 1
ATOM 2623 C C . ASN A 1 331 ? 11.656 37.75 18.109 1 69 331 ASN A C 1
ATOM 2625 O O . 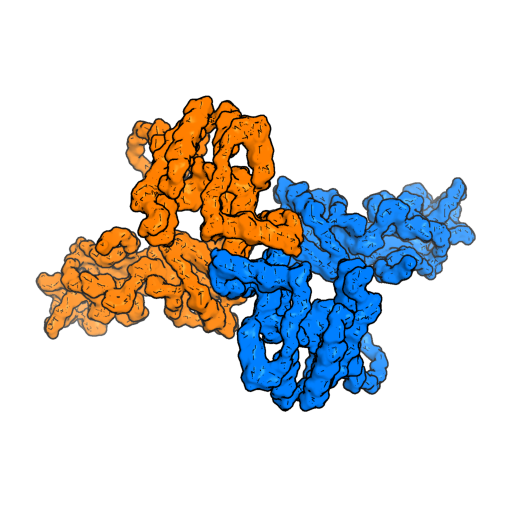ASN A 1 331 ? 11.539 38.969 18.328 1 69 331 ASN A O 1
ATOM 2629 N N . THR A 1 332 ? 10.914 36.875 18.578 1 79 332 THR A N 1
ATOM 2630 C CA . THR A 1 332 ? 9.844 37.312 19.469 1 79 332 THR A CA 1
ATOM 2631 C C . THR A 1 332 ? 9.5 36.219 20.469 1 79 332 THR A C 1
ATOM 2633 O O . THR A 1 332 ? 9.789 35.031 20.219 1 79 332 THR A O 1
ATOM 2636 N N . SER A 1 333 ? 9.227 36.594 21.781 1 87.44 333 SER A N 1
ATOM 2637 C CA . SER A 1 333 ? 8.766 35.688 22.812 1 87.44 333 SER A CA 1
ATOM 2638 C C . SER A 1 333 ? 7.586 36.25 23.594 1 87.44 333 SER A C 1
ATOM 2640 O O . SER A 1 333 ? 7.324 37.469 23.531 1 87.44 333 SER A O 1
ATOM 2642 N N . TYR A 1 334 ? 6.938 35.406 24.156 1 91.19 334 TYR A N 1
ATOM 2643 C CA . TYR A 1 334 ? 5.801 35.844 24.953 1 91.19 334 TYR A CA 1
ATOM 2644 C C . TYR A 1 334 ? 6.254 36.719 26.125 1 91.19 334 TYR A C 1
ATOM 2646 O O . TYR A 1 334 ? 5.582 37.719 26.469 1 91.19 334 TYR A O 1
ATOM 2654 N N . GLY A 1 335 ? 7.375 36.406 26.656 1 91.12 335 GLY A N 1
ATOM 2655 C CA . GLY A 1 335 ? 7.949 37.219 27.719 1 91.12 335 GLY A CA 1
ATOM 2656 C C . GLY A 1 335 ? 8.289 38.625 27.281 1 91.12 335 GLY A C 1
ATOM 2657 O O . GLY A 1 335 ? 8.109 39.594 28.031 1 91.12 335 GLY A O 1
ATOM 2658 N N . GLU A 1 336 ? 8.742 38.75 26.094 1 91.44 336 GLU A N 1
ATOM 2659 C CA . GLU A 1 336 ? 9.094 40.062 25.547 1 91.44 336 GLU A CA 1
ATOM 2660 C C . GLU A 1 336 ? 7.852 40.875 25.25 1 91.44 336 GLU A C 1
ATOM 2662 O O . GLU A 1 336 ? 7.844 42.094 25.453 1 91.44 336 GLU A O 1
ATOM 2667 N N . LYS A 1 337 ? 6.871 40.281 24.797 1 91.56 337 LYS A N 1
ATOM 2668 C CA . LYS A 1 337 ? 5.633 40.969 24.453 1 91.56 337 LYS A CA 1
ATOM 2669 C C . LYS A 1 337 ? 4.965 41.562 25.688 1 91.56 337 LYS A C 1
ATOM 2671 O O . LYS A 1 337 ? 4.293 42.594 25.594 1 91.56 337 LYS A O 1
ATOM 2676 N N . ALA A 1 338 ? 5.145 40.938 26.781 1 94 338 ALA A N 1
ATOM 2677 C CA . ALA A 1 338 ? 4.492 41.406 28.016 1 94 338 ALA A CA 1
ATOM 2678 C C . ALA A 1 338 ? 5.52 41.844 29.047 1 94 338 ALA A C 1
ATOM 2680 O O . ALA A 1 338 ? 5.238 41.875 30.234 1 94 338 ALA A O 1
ATOM 2681 N N . GLU A 1 339 ? 6.68 42.156 28.609 1 93.56 339 GLU A N 1
ATOM 2682 C CA . GLU A 1 339 ? 7.766 42.5 29.516 1 93.56 339 GLU A CA 1
ATOM 2683 C C . GLU A 1 339 ? 7.395 43.688 30.406 1 93.56 339 GLU A C 1
ATOM 2685 O O . GLU A 1 339 ? 6.91 44.719 29.906 1 93.56 339 GLU A O 1
ATOM 2690 N N . GLY A 1 340 ? 7.57 43.469 31.688 1 93.44 340 GLY A N 1
ATOM 2691 C CA . GLY A 1 340 ? 7.355 44.594 32.594 1 93.44 340 GLY A CA 1
ATOM 2692 C C . GLY A 1 340 ? 5.977 44.594 33.219 1 93.44 340 GLY A C 1
ATOM 2693 O O . GLY A 1 340 ? 5.719 45.312 34.188 1 93.44 340 GLY A O 1
ATOM 2694 N N . THR A 1 341 ? 5.09 43.812 32.719 1 95.06 341 THR A N 1
ATOM 2695 C CA . THR A 1 341 ? 3.76 43.719 33.312 1 95.06 341 THR A CA 1
ATOM 2696 C C . THR A 1 341 ? 3.842 43.281 34.781 1 95.06 341 THR A C 1
ATOM 2698 O O . THR A 1 341 ? 4.352 42.219 35.062 1 95.06 341 THR A O 1
ATOM 2701 N N . PRO A 1 342 ? 3.344 44.094 35.656 1 94.31 342 PRO A N 1
ATOM 2702 C CA . PRO A 1 342 ? 3.406 43.719 37.094 1 94.31 342 PRO A CA 1
ATOM 2703 C C . PRO A 1 342 ? 2.373 42.688 37.469 1 94.31 342 PRO A C 1
ATOM 2705 O O . PRO A 1 342 ? 1.245 42.688 36.969 1 94.31 342 PRO A O 1
ATOM 2708 N N . VAL A 1 343 ? 2.822 41.812 38.312 1 95.5 343 VAL A N 1
ATOM 2709 C CA . VAL A 1 343 ? 1.942 40.781 38.844 1 95.5 343 VAL A CA 1
ATOM 2710 C C . VAL A 1 343 ? 2.035 40.75 40.375 1 95.5 343 VAL A C 1
ATOM 2712 O O . VAL A 1 343 ? 3.133 40.719 40.938 1 95.5 343 VAL A O 1
ATOM 2715 N N . PRO A 1 344 ? 0.826 40.781 41.031 1 94.5 344 PRO A N 1
ATOM 2716 C CA . PRO A 1 344 ? 0.863 40.688 42.5 1 94.5 344 PRO A CA 1
ATOM 2717 C C . PRO A 1 344 ? 1.516 39.406 43.031 1 94.5 344 PRO A C 1
ATOM 2719 O O . PRO A 1 344 ? 1.432 38.375 42.375 1 94.5 344 PRO A O 1
ATOM 2722 N N . LEU A 1 345 ? 2.145 39.5 44.188 1 95.06 345 LEU A N 1
ATOM 2723 C CA . LEU A 1 345 ? 2.844 38.344 44.781 1 95.06 345 LEU A CA 1
ATOM 2724 C C . LEU A 1 345 ? 1.858 37.281 45.219 1 95.06 345 LEU A C 1
ATOM 2726 O O . LEU A 1 345 ? 2.211 36.094 45.25 1 95.06 345 LEU A O 1
ATOM 2730 N N . ASP A 1 346 ? 0.717 37.656 45.594 1 94.25 346 ASP A N 1
ATOM 2731 C CA . ASP A 1 346 ? -0.314 36.719 46 1 94.25 346 ASP A CA 1
ATOM 2732 C C . ASP A 1 346 ? -1.627 36.969 45.281 1 94.25 346 ASP A C 1
ATOM 2734 O O . ASP A 1 346 ? -2.055 38.125 45.125 1 94.25 346 ASP A O 1
ATOM 2738 N N . GLY A 1 347 ? -2.154 35.812 44.719 1 94.06 347 GLY A N 1
ATOM 2739 C CA . GLY A 1 347 ? -3.426 35.938 44.031 1 94.06 347 GLY A CA 1
ATOM 2740 C C . GLY A 1 347 ? -3.305 36.562 42.656 1 94.06 347 GLY A C 1
ATOM 2741 O O . GLY A 1 347 ? -4.297 37.031 42.094 1 94.06 347 GLY A O 1
ATOM 2742 N N . GLY A 1 348 ? -2.201 36.719 42.219 1 94.56 348 GLY A N 1
ATOM 2743 C CA . GLY A 1 348 ? -2 37.312 40.906 1 94.56 348 GLY A CA 1
ATOM 2744 C C . GLY A 1 348 ? -2.436 36.375 39.781 1 94.56 348 GLY A C 1
ATOM 2745 O O . GLY A 1 348 ? -2.338 35.156 39.875 1 94.56 348 GLY A O 1
ATOM 2746 N N . LEU A 1 349 ? -3.018 37.031 38.719 1 95.12 349 LEU A N 1
ATOM 2747 C CA . LEU A 1 349 ? -3.408 36.312 37.5 1 95.12 349 LEU A CA 1
ATOM 2748 C C . LEU A 1 349 ? -3.164 37.188 36.281 1 95.12 349 LEU A C 1
ATOM 2750 O O . LEU A 1 349 ? -3.648 38.312 36.188 1 95.12 349 LEU A O 1
ATOM 2754 N N . VAL A 1 350 ? -2.355 36.719 35.406 1 95.69 350 VAL A N 1
ATOM 2755 C CA . VAL A 1 350 ? -2.092 37.438 34.156 1 95.69 350 VAL A CA 1
ATOM 2756 C C . VAL A 1 350 ? -2.068 36.469 32.969 1 95.69 350 VAL A C 1
ATOM 2758 O O . VAL A 1 350 ? -1.612 35.312 33.125 1 95.69 350 VAL A O 1
ATOM 2761 N N . GLN A 1 351 ? -2.656 36.875 31.891 1 95.56 351 GLN A N 1
ATOM 2762 C CA . GLN A 1 351 ? -2.627 36.094 30.656 1 95.56 351 GLN A CA 1
ATOM 2763 C C . GLN A 1 351 ? -1.58 36.625 29.688 1 95.56 351 GLN A C 1
ATOM 2765 O O . GLN A 1 351 ? -1.63 37.812 29.297 1 95.56 351 GLN A O 1
ATOM 2770 N N . VAL A 1 352 ? -0.658 35.906 29.406 1 94.69 352 VAL A N 1
ATOM 2771 C CA . VAL A 1 352 ? 0.371 36.25 28.438 1 94.69 352 VAL A CA 1
ATOM 2772 C C . VAL A 1 352 ? 0.356 35.25 27.281 1 94.69 352 VAL A C 1
ATOM 2774 O O . VAL A 1 352 ? 0.972 34.188 27.359 1 94.69 352 VAL A O 1
ATOM 2777 N N . GLY A 1 353 ? -0.261 35.75 26.125 1 91.81 353 GLY A N 1
ATOM 2778 C CA . GLY A 1 353 ? -0.433 34.781 25.031 1 91.81 353 GLY A CA 1
ATOM 2779 C C . GLY A 1 353 ? -1.23 33.562 25.438 1 91.81 353 GLY A C 1
ATOM 2780 O O . GLY A 1 353 ? -2.336 33.688 25.969 1 91.81 353 GLY A O 1
ATOM 2781 N N . PRO A 1 354 ? -0.559 32.344 25.172 1 93.62 354 PRO A N 1
ATOM 2782 C CA . PRO A 1 354 ? -1.282 31.109 25.516 1 93.62 354 PRO A CA 1
ATOM 2783 C C . PRO A 1 354 ? -1.073 30.688 26.953 1 93.62 354 PRO A C 1
ATOM 2785 O O . PRO A 1 354 ? -1.502 29.594 27.359 1 93.62 354 PRO A O 1
ATOM 2788 N N . TRP A 1 355 ? -0.465 31.531 27.797 1 95.12 355 TRP A N 1
ATOM 2789 C CA . TRP A 1 355 ? -0.101 31.125 29.156 1 95.12 355 TRP A CA 1
ATOM 2790 C C . TRP A 1 355 ? -0.876 31.953 30.172 1 95.12 355 TRP A C 1
ATOM 2792 O O . TRP A 1 355 ? -0.888 33.188 30.125 1 95.12 355 TRP A O 1
ATOM 2802 N N . ARG A 1 356 ? -1.506 31.234 31.016 1 96.62 356 ARG A N 1
ATOM 2803 C CA . ARG A 1 356 ? -2.086 31.844 32.219 1 96.62 356 ARG A CA 1
ATOM 2804 C C . ARG A 1 356 ? -1.136 31.719 33.406 1 96.62 356 ARG A C 1
ATOM 2806 O O . ARG A 1 356 ? -0.761 30.609 33.781 1 96.62 356 ARG A O 1
ATOM 2813 N N . ILE A 1 357 ? -0.75 32.812 34 1 97.06 357 ILE A N 1
ATOM 2814 C CA . ILE A 1 357 ? 0.217 32.812 35.094 1 97.06 357 ILE A CA 1
ATOM 2815 C C . ILE A 1 357 ? -0.469 33.219 36.375 1 97.06 357 ILE A C 1
ATOM 2817 O O . ILE A 1 357 ? -1.144 34.25 36.438 1 97.06 357 ILE A O 1
ATOM 2821 N N . THR A 1 358 ? -0.268 32.406 37.406 1 97.38 358 THR A N 1
ATOM 2822 C CA . THR A 1 358 ? -0.822 32.719 38.719 1 97.38 358 THR A CA 1
ATOM 2823 C C . THR A 1 358 ? 0.277 32.75 39.781 1 97.38 358 THR A C 1
ATOM 2825 O O . THR A 1 358 ? 1.302 32.062 39.625 1 97.38 358 THR A O 1
ATOM 2828 N N . THR A 1 359 ? 0.091 33.5 40.75 1 97.06 359 THR A N 1
ATOM 2829 C CA . THR A 1 359 ? 1.047 33.594 41.844 1 97.06 359 THR A CA 1
ATOM 2830 C C . THR A 1 359 ? 0.361 33.344 43.188 1 97.06 359 THR A C 1
ATOM 2832 O O . THR A 1 359 ? -0.811 33.656 43.375 1 97.06 359 THR A O 1
ATOM 2835 N N . ALA A 1 360 ? 1.132 32.719 44.031 1 96.44 360 ALA A N 1
ATOM 2836 C CA . ALA A 1 360 ? 0.707 32.469 45.438 1 96.44 360 ALA A CA 1
ATOM 2837 C C . ALA A 1 360 ? 1.872 32.625 46.406 1 96.44 360 ALA A C 1
ATOM 2839 O O . ALA A 1 360 ? 2.867 31.906 46.312 1 96.44 360 ALA A O 1
ATOM 2840 N N . GLU A 1 361 ? 1.699 33.594 47.281 1 93.94 361 GLU A N 1
ATOM 2841 C CA . GLU A 1 361 ? 2.721 33.75 48.312 1 93.94 361 GLU A CA 1
ATOM 2842 C C . GLU A 1 361 ? 2.605 32.625 49.375 1 93.94 361 GLU A C 1
ATOM 2844 O O . GLU A 1 361 ? 1.523 32.406 49.906 1 93.94 361 GLU A O 1
ATOM 2849 N N . THR A 1 362 ? 3.572 31.969 49.531 1 85.69 362 THR A N 1
ATOM 2850 C CA . THR A 1 362 ? 3.506 30.812 50.406 1 85.69 362 THR A CA 1
ATOM 2851 C C . THR A 1 362 ? 4.102 31.125 51.781 1 85.69 362 THR A C 1
ATOM 2853 O O . THR A 1 362 ? 3.523 30.766 52.812 1 85.69 362 THR A O 1
ATOM 2856 N N . GLU A 1 363 ? 5.262 31.578 51.844 1 83.75 363 GLU A N 1
ATOM 2857 C CA . GLU A 1 363 ? 5.902 31.812 53.125 1 83.75 363 GLU A CA 1
ATOM 2858 C C . GLU A 1 363 ? 6.898 32.969 53.031 1 83.75 363 GLU A C 1
ATOM 2860 O O . GLU A 1 363 ? 7.309 33.375 51.938 1 83.75 363 GLU A O 1
ATOM 2865 N N . THR A 1 364 ? 7.113 33.531 54.219 1 84.69 364 THR A N 1
ATOM 2866 C CA . THR A 1 364 ? 8.164 34.531 54.344 1 84.69 364 THR A CA 1
ATOM 2867 C C . THR A 1 364 ? 9.32 33.969 55.156 1 84.69 364 THR A C 1
ATOM 2869 O O . THR A 1 364 ? 9.117 33.406 56.25 1 84.69 364 THR A O 1
ATOM 2872 N N . LYS A 1 365 ? 10.422 34.125 54.5 1 85.19 365 LYS A N 1
ATOM 2873 C CA . LYS A 1 365 ? 11.625 33.656 55.219 1 85.19 365 LYS A CA 1
ATOM 2874 C C . LYS A 1 365 ? 12.406 34.844 55.75 1 85.19 365 LYS A C 1
ATOM 2876 O O . LYS A 1 365 ? 12.641 35.844 55.062 1 85.19 365 LYS A O 1
ATOM 2881 N N . LEU A 1 366 ? 12.883 34.625 56.969 1 84.25 366 LEU A N 1
ATOM 2882 C CA . LEU A 1 366 ? 13.664 35.688 57.625 1 84.25 366 LEU A CA 1
ATOM 2883 C C . LEU A 1 366 ? 15.125 35.594 57.188 1 84.25 366 LEU A C 1
ATOM 2885 O O . LEU A 1 366 ? 15.594 34.562 56.75 1 84.25 366 LEU A O 1
ATOM 2889 N N . PRO A 1 367 ? 15.797 36.719 57.375 1 82.94 367 PRO A N 1
ATOM 2890 C CA . PRO A 1 367 ? 17.219 36.781 57 1 82.94 367 PRO A CA 1
ATOM 2891 C C . PRO A 1 367 ? 18.031 35.656 57.625 1 82.94 367 PRO A C 1
ATOM 2893 O O . PRO A 1 367 ? 18.891 35.062 56.969 1 82.94 367 PRO A O 1
ATOM 2896 N N . GLN A 1 368 ? 17.703 35.281 58.781 1 81.94 368 GLN A N 1
ATOM 2897 C CA . GLN A 1 368 ? 18.438 34.25 59.5 1 81.94 368 GLN A CA 1
ATOM 2898 C C . GLN A 1 368 ? 18.281 32.875 58.844 1 81.94 368 GLN A C 1
ATOM 2900 O O . GLN A 1 368 ? 19.188 32.062 58.875 1 81.94 368 GLN A O 1
ATOM 2905 N N . GLU A 1 369 ? 17.188 32.688 58.25 1 81.25 369 GLU A N 1
ATOM 2906 C CA . GLU A 1 369 ? 16.859 31.406 57.625 1 81.25 369 GLU A CA 1
ATOM 2907 C C . GLU A 1 369 ? 17.547 31.266 56.25 1 81.25 369 GLU A C 1
ATOM 2909 O O . GLU A 1 369 ? 17.641 30.156 55.719 1 81.25 369 GLU A O 1
ATOM 2914 N N . LEU A 1 370 ? 17.953 32.375 55.781 1 81.38 370 LEU A N 1
ATOM 2915 C CA . LEU A 1 370 ? 18.516 32.406 54.438 1 81.38 370 LEU A CA 1
ATOM 2916 C C . LEU A 1 370 ? 20.047 32.344 54.5 1 81.38 370 LEU A C 1
ATOM 2918 O O . LEU A 1 370 ? 20.688 32.188 53.438 1 81.38 370 LEU A O 1
ATOM 2922 N N . GLN A 1 371 ? 20.594 32.531 55.625 1 74.25 371 GLN A N 1
ATOM 2923 C CA . GLN A 1 371 ? 22.047 32.562 55.75 1 74.25 371 GLN A CA 1
ATOM 2924 C C . GLN A 1 371 ? 22.688 31.266 55.281 1 74.25 371 GLN A C 1
ATOM 2926 O O . GLN A 1 371 ? 23.781 31.281 54.719 1 74.25 371 GLN A O 1
ATOM 2931 N N . GLY A 1 372 ? 22.031 30.156 55.375 1 64.75 372 GLY A N 1
ATOM 2932 C CA . GLY A 1 372 ? 22.656 28.875 55.062 1 64.75 372 GLY A CA 1
ATOM 2933 C C . GLY A 1 372 ? 22.516 28.5 53.594 1 64.75 372 GLY A C 1
ATOM 2934 O O . GLY A 1 372 ? 23.094 27.516 53.156 1 64.75 372 GLY A O 1
ATOM 2935 N N . PHE A 1 373 ? 21.844 29.203 52.938 1 66.88 373 PHE A N 1
ATOM 2936 C CA . PHE A 1 373 ? 21.609 28.797 51.562 1 66.88 373 PHE A CA 1
ATOM 2937 C C . PHE A 1 373 ? 22.625 29.453 50.625 1 66.88 373 PHE A C 1
ATOM 2939 O O . PHE A 1 373 ? 23.094 30.562 50.906 1 66.88 373 PHE A O 1
ATOM 2946 N N . GLU A 1 374 ? 23.094 28.672 49.688 1 60.69 374 GLU A N 1
ATOM 2947 C CA . GLU A 1 374 ? 23.984 29.219 48.656 1 60.69 374 GLU A CA 1
ATOM 2948 C C . GLU A 1 374 ? 23.375 30.438 47.969 1 60.69 374 GLU A C 1
ATOM 2950 O O . GLU A 1 374 ? 22.203 30.406 47.594 1 60.69 374 GLU A O 1
ATOM 2955 N N . ARG A 1 375 ? 24.219 31.5 48 1 62.97 375 ARG A N 1
ATOM 2956 C CA . ARG A 1 375 ? 23.938 32.812 47.406 1 62.97 375 ARG A CA 1
ATOM 2957 C C . ARG A 1 375 ? 22.656 33.406 48 1 62.97 375 ARG A C 1
ATOM 2959 O O . ARG A 1 375 ? 22 34.219 47.344 1 62.97 375 ARG A O 1
ATOM 2966 N N . GLY A 1 376 ? 22.203 32.719 49.094 1 64.56 376 GLY A N 1
ATOM 2967 C CA . GLY A 1 376 ? 21.078 33.281 49.812 1 64.56 376 GLY A CA 1
ATOM 2968 C C . GLY A 1 376 ? 19.734 32.812 49.281 1 64.56 376 GLY A C 1
ATOM 2969 O O . GLY A 1 376 ? 18.703 33.375 49.594 1 64.56 376 GLY A O 1
ATOM 2970 N N . ARG A 1 377 ? 19.812 31.734 48.375 1 72.81 377 ARG A N 1
ATOM 2971 C CA . ARG A 1 377 ? 18.547 31.266 47.844 1 72.81 377 ARG A CA 1
ATOM 2972 C C . ARG A 1 377 ? 18.172 29.906 48.438 1 72.81 377 ARG A C 1
ATOM 2974 O O . ARG A 1 377 ? 18.969 28.969 48.406 1 72.81 377 ARG A O 1
ATOM 2981 N N . PRO A 1 378 ? 16.953 29.766 48.844 1 76.38 378 PRO A N 1
ATOM 2982 C CA . PRO A 1 378 ? 16.484 28.484 49.375 1 76.38 378 PRO A CA 1
ATOM 2983 C C . PRO A 1 378 ? 16.375 27.406 48.312 1 76.38 378 PRO A C 1
ATOM 2985 O O . PRO A 1 378 ? 16.172 27.719 47.125 1 76.38 378 PRO A O 1
ATOM 2988 N N . PRO A 1 379 ? 16.547 26.172 48.812 1 76.31 379 PRO A N 1
ATOM 2989 C CA . PRO A 1 379 ? 16.5 25.047 47.875 1 76.31 379 PRO A CA 1
ATOM 2990 C C . PRO A 1 379 ? 15.211 25.047 47.031 1 76.31 379 PRO A C 1
ATOM 2992 O O . PRO A 1 379 ? 15.234 24.672 45.875 1 76.31 379 PRO A O 1
ATOM 2995 N N . ALA A 1 380 ? 14.133 25.438 47.656 1 77.06 380 ALA A N 1
ATOM 2996 C CA . ALA A 1 380 ? 12.852 25.453 46.938 1 77.06 380 ALA A CA 1
ATOM 2997 C C . ALA A 1 380 ? 12.906 26.359 45.719 1 77.06 380 ALA A C 1
ATOM 2999 O O . ALA A 1 380 ? 12.242 26.094 44.719 1 77.06 380 ALA A O 1
ATOM 3000 N N . ALA A 1 381 ? 13.68 27.359 45.781 1 80.44 381 ALA A N 1
ATOM 3001 C CA . ALA A 1 381 ? 13.797 28.328 44.719 1 80.44 381 ALA A CA 1
ATOM 3002 C C . ALA A 1 381 ? 14.648 27.781 43.562 1 80.44 381 ALA A C 1
ATOM 3004 O O . ALA A 1 381 ? 14.633 28.312 42.469 1 80.44 381 ALA A O 1
ATOM 3005 N N . ASN A 1 382 ? 15.203 26.641 43.844 1 82.31 382 ASN A N 1
ATOM 3006 C CA . ASN A 1 382 ? 16.062 26.047 42.812 1 82.31 382 ASN A CA 1
ATOM 3007 C C . ASN A 1 382 ? 15.414 24.828 42.188 1 82.31 382 ASN A C 1
ATOM 3009 O O . ASN A 1 382 ? 15.93 24.281 41.188 1 82.31 382 ASN A O 1
ATOM 3013 N N . ALA A 1 383 ? 14.344 24.453 42.719 1 89.06 383 ALA A N 1
ATOM 3014 C CA . ALA A 1 383 ? 13.664 23.281 42.188 1 89.06 383 ALA A CA 1
ATOM 3015 C C . ALA A 1 383 ? 13.188 23.516 40.75 1 89.06 383 ALA A C 1
ATOM 3017 O O . ALA A 1 383 ? 12.602 24.562 40.438 1 89.06 383 ALA A O 1
ATOM 3018 N N . LEU A 1 384 ? 13.43 22.5 39.875 1 92.44 384 LEU A N 1
ATOM 3019 C CA . LEU A 1 384 ? 13.047 22.625 38.469 1 92.44 384 LEU A CA 1
ATOM 3020 C C . LEU A 1 384 ? 11.531 22.719 38.312 1 92.44 384 LEU A C 1
ATOM 3022 O O . LEU A 1 384 ? 10.789 22.078 39.062 1 92.44 384 LEU A O 1
ATOM 3026 N N . PRO A 1 385 ? 11.086 23.516 37.375 1 95.06 385 PRO A N 1
ATOM 3027 C CA . PRO A 1 385 ? 9.648 23.672 37.156 1 95.06 385 PRO A CA 1
ATOM 3028 C C . PRO A 1 385 ? 8.984 22.391 36.656 1 95.06 385 PRO A C 1
ATOM 3030 O O . PRO A 1 385 ? 7.766 22.25 36.75 1 95.06 385 PRO A O 1
ATOM 3033 N N . PHE A 1 386 ? 9.758 21.5 36.031 1 94.25 386 PHE A N 1
ATOM 3034 C CA . PHE A 1 386 ? 9.305 20.203 35.562 1 94.25 386 PHE A CA 1
ATOM 3035 C C . PHE A 1 386 ? 10.445 19.188 35.594 1 94.25 386 PHE A C 1
ATOM 3037 O O . PHE A 1 386 ? 11.609 19.547 35.469 1 94.25 386 PHE A O 1
ATOM 3044 N N . ALA A 1 387 ? 10.086 17.891 35.719 1 92.56 387 ALA A N 1
ATOM 3045 C CA . ALA A 1 387 ? 11.094 16.859 35.938 1 92.56 387 ALA A CA 1
ATOM 3046 C C . ALA A 1 387 ? 11.422 16.141 34.625 1 92.56 387 ALA A C 1
ATOM 3048 O O . ALA A 1 387 ? 12.477 15.5 34.5 1 92.56 387 ALA A O 1
ATOM 3049 N N . SER A 1 388 ? 10.484 16.141 33.719 1 94.19 388 SER A N 1
ATOM 3050 C CA . SER A 1 388 ? 10.656 15.414 32.469 1 94.19 388 SER A CA 1
ATOM 3051 C C . SER A 1 388 ? 9.953 16.125 31.328 1 94.19 388 SER A C 1
ATOM 3053 O O . SER A 1 388 ? 9.141 17.016 31.547 1 94.19 388 SER A O 1
ATOM 3055 N N . MET A 1 389 ? 10.289 15.766 30.156 1 95 389 MET A N 1
ATOM 3056 C CA . MET A 1 389 ? 9.625 16.312 28.984 1 95 389 MET A CA 1
ATOM 3057 C C . MET A 1 389 ? 8.133 16 29.016 1 95 389 MET A C 1
ATOM 3059 O O . MET A 1 389 ? 7.316 16.812 28.562 1 95 389 MET A O 1
ATOM 3063 N N . GLU A 1 390 ? 7.809 14.898 29.547 1 95.19 390 GLU A N 1
ATOM 3064 C CA . GLU A 1 390 ? 6.402 14.516 29.672 1 95.19 390 GLU A CA 1
ATOM 3065 C C . GLU A 1 390 ? 5.645 15.508 30.562 1 95.19 390 GLU A C 1
ATOM 3067 O O . GLU A 1 390 ? 4.512 15.883 30.25 1 95.19 390 GLU A O 1
ATOM 3072 N N . GLU A 1 391 ? 6.316 15.859 31.625 1 96.06 391 GLU A N 1
ATOM 3073 C CA . GLU A 1 391 ? 5.703 16.828 32.531 1 96.06 391 GLU A CA 1
ATOM 3074 C C . GLU A 1 391 ? 5.578 18.203 31.859 1 96.06 391 GLU A C 1
ATOM 3076 O O . GLU A 1 391 ? 4.586 18.906 32.062 1 96.06 391 GLU A O 1
ATOM 3081 N N . LEU A 1 392 ? 6.625 18.578 31.172 1 96.56 392 LEU A N 1
ATOM 3082 C CA . LEU A 1 392 ? 6.547 19.828 30.422 1 96.56 392 LEU A CA 1
ATOM 3083 C C . LEU A 1 392 ? 5.336 19.828 29.5 1 96.56 392 LEU A C 1
ATOM 3085 O O . LEU A 1 392 ? 4.605 20.828 29.422 1 96.56 392 LEU A O 1
ATOM 3089 N N . MET A 1 393 ? 5.102 18.703 28.828 1 96.44 393 MET A N 1
ATOM 3090 C CA . MET A 1 393 ? 4.055 18.594 27.812 1 96.44 393 MET A CA 1
ATOM 3091 C C . MET A 1 393 ? 2.674 18.719 28.453 1 96.44 393 MET A C 1
ATOM 3093 O O . MET A 1 393 ? 1.687 18.953 27.75 1 96.44 393 MET A O 1
ATOM 3097 N N . ASP A 1 394 ? 2.605 18.578 29.75 1 95.94 394 ASP A N 1
ATOM 3098 C CA . ASP A 1 394 ? 1.329 18.719 30.438 1 95.94 394 ASP A CA 1
ATOM 3099 C C . ASP A 1 394 ? 0.861 20.172 30.453 1 95.94 394 ASP A C 1
ATOM 3101 O O . ASP A 1 394 ? -0.313 20.453 30.703 1 95.94 394 ASP A O 1
ATOM 3105 N N . GLY A 1 395 ? 1.774 21.047 30.266 1 95.88 395 GLY A N 1
ATOM 3106 C CA . GLY A 1 395 ? 1.412 22.453 30.109 1 95.88 395 GLY A CA 1
ATOM 3107 C C . GLY A 1 395 ? 1.106 23.141 31.422 1 95.88 395 GLY A C 1
ATOM 3108 O O . GLY A 1 395 ? 0.459 24.188 31.438 1 95.88 395 GLY A O 1
ATOM 3109 N N . GLU A 1 396 ? 1.417 22.516 32.469 1 96.19 396 GLU A N 1
ATOM 3110 C CA . GLU A 1 396 ? 1.313 23.125 33.812 1 96.19 396 GLU A CA 1
ATOM 3111 C C . GLU A 1 396 ? 2.646 23.062 34.531 1 96.19 396 GLU A C 1
ATOM 3113 O O . GLU A 1 396 ? 3.051 22.016 35.031 1 96.19 396 GLU A O 1
ATOM 3118 N N . LEU A 1 397 ? 3.273 24.188 34.656 1 96.5 397 LEU A N 1
ATOM 3119 C CA . LEU A 1 397 ? 4.594 24.312 35.25 1 96.5 397 LEU A CA 1
ATOM 3120 C C . LEU A 1 397 ? 4.543 25.188 36.5 1 96.5 397 LEU A C 1
ATOM 3122 O O . LEU A 1 397 ? 3.768 26.156 36.562 1 96.5 397 LEU A O 1
ATOM 3126 N N . SER A 1 398 ? 5.332 24.844 37.469 1 96.19 398 SER A N 1
ATOM 3127 C CA . SER A 1 398 ? 5.359 25.625 38.688 1 96.19 398 SER A CA 1
ATOM 3128 C C . SER A 1 398 ? 6.781 25.766 39.219 1 96.19 398 SER A C 1
ATOM 3130 O O . SER A 1 398 ? 7.574 24.828 39.156 1 96.19 398 SER A O 1
ATOM 3132 N N . TYR A 1 399 ? 7.07 26.938 39.719 1 95.31 399 TYR A N 1
ATOM 3133 C CA . TYR A 1 399 ? 8.359 27.203 40.344 1 95.31 399 TYR A CA 1
ATOM 3134 C C . TYR A 1 399 ? 8.234 28.266 41.438 1 95.31 399 TYR A C 1
ATOM 3136 O O . TYR A 1 399 ? 7.191 28.922 41.562 1 95.31 399 TYR A O 1
ATOM 3144 N N . VAL A 1 400 ? 9.312 28.359 42.219 1 94.44 400 VAL A N 1
ATOM 3145 C CA . VAL A 1 400 ? 9.289 29.297 43.344 1 94.44 400 VAL A CA 1
ATOM 3146 C C . VAL A 1 400 ? 10.297 30.422 43.094 1 94.44 400 VAL A C 1
ATOM 3148 O O . VAL A 1 400 ? 11.414 30.156 42.625 1 94.44 400 VAL A O 1
ATOM 3151 N N . VAL A 1 401 ? 9.883 31.594 43.312 1 92.88 401 VAL A N 1
ATOM 3152 C CA . VAL A 1 401 ? 10.75 32.75 43.25 1 92.88 401 VAL A CA 1
ATOM 3153 C C . VAL A 1 401 ? 10.859 33.438 44.594 1 92.88 401 VAL A C 1
ATOM 3155 O O . VAL A 1 401 ? 9.852 33.594 45.312 1 92.88 401 VAL A O 1
ATOM 3158 N N . ALA A 1 402 ? 12.055 33.75 44.906 1 89.94 402 ALA A N 1
ATOM 3159 C CA . ALA A 1 402 ? 12.297 34.5 46.125 1 89.94 402 ALA A CA 1
ATOM 3160 C C . ALA A 1 402 ? 12.367 36 45.844 1 89.94 402 ALA A C 1
ATOM 3162 O O . ALA A 1 402 ? 13.18 36.438 45.031 1 89.94 402 ALA A O 1
ATOM 3163 N N . VAL A 1 403 ? 11.5 36.719 46.531 1 89.94 403 VAL A N 1
ATOM 3164 C CA . VAL A 1 403 ? 11.461 38.156 46.375 1 89.94 403 VAL A CA 1
ATOM 3165 C C . VAL A 1 403 ? 11.852 38.844 47.688 1 89.94 403 VAL A C 1
ATOM 3167 O O . VAL A 1 403 ? 11.438 38.406 48.75 1 89.94 403 VAL A O 1
ATOM 3170 N N . PRO A 1 404 ? 12.68 39.812 47.594 1 87 404 PRO A N 1
ATOM 3171 C CA . PRO A 1 404 ? 13.031 40.531 48.812 1 87 404 PRO A CA 1
ATOM 3172 C C . PRO A 1 404 ? 11.805 41.062 49.562 1 87 404 PRO A C 1
ATOM 3174 O O . PRO A 1 404 ? 10.875 41.562 48.938 1 87 404 PRO A O 1
ATOM 3177 N N . ASP A 1 405 ? 11.859 40.875 50.906 1 88.25 405 ASP A N 1
ATOM 3178 C CA . ASP A 1 405 ? 10.742 41.312 51.75 1 88.25 405 ASP A CA 1
ATOM 3179 C C . ASP A 1 405 ? 10.766 42.844 51.938 1 88.25 405 ASP A C 1
ATOM 3181 O O . ASP A 1 405 ? 11.109 43.344 53.031 1 88.25 405 ASP A O 1
ATOM 3185 N N . THR A 1 406 ? 10.367 43.562 50.906 1 85.75 406 THR A N 1
ATOM 3186 C CA . THR A 1 406 ? 10.289 45.031 50.906 1 85.75 406 THR A CA 1
ATOM 3187 C C . THR A 1 406 ? 8.906 45.5 50.469 1 85.75 406 THR A C 1
ATOM 3189 O O . THR A 1 406 ? 8.164 44.75 49.844 1 85.75 406 THR A O 1
ATOM 3192 N N . PRO A 1 407 ? 8.531 46.719 50.875 1 82.56 407 PRO A N 1
ATOM 3193 C CA . PRO A 1 407 ? 7.234 47.25 50.438 1 82.56 407 PRO A CA 1
ATOM 3194 C C . PRO A 1 407 ? 7.109 47.344 48.906 1 82.56 407 PRO A C 1
ATOM 3196 O O . PRO A 1 407 ? 6 47.312 48.375 1 82.56 407 PRO A O 1
ATOM 3199 N N . GLU A 1 408 ? 8.266 47.375 48.25 1 80.31 408 GLU A N 1
ATOM 3200 C CA . GLU A 1 408 ? 8.273 47.5 46.812 1 80.31 408 GLU A CA 1
ATOM 3201 C C . GLU A 1 408 ? 8.344 46.125 46.125 1 80.31 408 GLU A C 1
ATOM 3203 O O . GLU A 1 408 ? 8.516 46.062 44.906 1 80.31 408 GLU A O 1
ATOM 3208 N N . ALA A 1 409 ? 8.211 45.125 47 1 86.5 409 ALA A N 1
ATOM 3209 C CA . ALA A 1 409 ? 8.312 43.781 46.438 1 86.5 409 ALA A CA 1
ATOM 3210 C C . ALA A 1 409 ? 7.258 43.531 45.375 1 86.5 409 ALA A C 1
ATOM 3212 O O . ALA A 1 409 ? 6.066 43.781 45.594 1 86.5 409 ALA A O 1
ATOM 3213 N N . ALA A 1 410 ? 7.711 43.156 44.156 1 87.81 410 ALA A N 1
ATOM 3214 C CA . ALA A 1 410 ? 6.809 42.875 43.062 1 87.81 410 ALA A CA 1
ATOM 3215 C C . ALA A 1 410 ? 7.414 41.875 42.094 1 87.81 410 ALA A C 1
ATOM 3217 O O . ALA A 1 410 ? 8.602 41.562 42.156 1 87.81 410 ALA A O 1
ATOM 3218 N N . LEU A 1 411 ? 6.609 41.312 41.344 1 94.88 411 LEU A N 1
ATOM 3219 C CA . LEU A 1 411 ? 7.023 40.469 40.25 1 94.88 411 LEU A CA 1
ATOM 3220 C C . LEU A 1 411 ? 6.574 41.062 38.906 1 94.88 411 LEU A C 1
ATOM 3222 O O . LEU A 1 411 ? 5.52 41.688 38.844 1 94.88 411 LEU A O 1
ATOM 3226 N N . THR A 1 412 ? 7.391 40.938 37.906 1 96 412 THR A N 1
ATOM 3227 C CA . THR A 1 412 ? 7.035 41.375 36.562 1 96 412 THR A CA 1
ATOM 3228 C C . THR A 1 412 ? 7.293 40.25 35.562 1 96 412 THR A C 1
ATOM 3230 O O . THR A 1 412 ? 8.141 39.375 35.781 1 96 412 THR A O 1
ATOM 3233 N N . VAL A 1 413 ? 6.531 40.281 34.5 1 96.56 413 VAL A N 1
ATOM 3234 C CA . VAL A 1 413 ? 6.777 39.375 33.406 1 96.56 413 VAL A CA 1
ATOM 3235 C C . VAL A 1 413 ? 8.086 39.719 32.719 1 96.56 413 VAL A C 1
ATOM 3237 O O . VAL A 1 413 ? 8.344 40.906 32.438 1 96.56 413 VAL A O 1
ATOM 3240 N N . GLN A 1 414 ? 8.883 38.781 32.469 1 94.75 414 GLN A N 1
ATOM 3241 C CA . GLN A 1 414 ? 10.18 39 31.828 1 94.75 414 GLN A CA 1
ATOM 3242 C C . GLN A 1 414 ? 10.453 37.906 30.797 1 94.75 414 GLN A C 1
ATOM 3244 O O . GLN A 1 414 ? 9.875 36.812 30.875 1 94.75 414 GLN A O 1
ATOM 3249 N N . PRO A 1 415 ? 11.305 38.281 29.812 1 92.25 415 PRO A N 1
ATOM 3250 C CA . PRO A 1 415 ? 11.719 37.219 28.859 1 92.25 415 PRO A CA 1
ATOM 3251 C C . PRO A 1 415 ? 12.484 36.094 29.547 1 92.25 415 PRO A C 1
ATOM 3253 O O . PRO A 1 415 ? 13.297 36.344 30.438 1 92.25 415 PRO A O 1
ATOM 3256 N N . GLY A 1 416 ? 12.211 34.906 29.109 1 90.19 416 GLY A N 1
ATOM 3257 C CA . GLY A 1 416 ? 12.719 33.688 29.734 1 90.19 416 GLY A CA 1
ATOM 3258 C C . GLY A 1 416 ? 14.227 33.688 29.891 1 90.19 416 GLY A C 1
ATOM 3259 O O . GLY A 1 416 ? 14.75 33.25 30.922 1 90.19 416 GLY A O 1
ATOM 3260 N N . LEU A 1 417 ? 14.922 34.188 28.953 1 88.44 417 LEU A N 1
ATOM 3261 C CA . LEU A 1 417 ? 16.375 34.125 28.969 1 88.44 417 LEU A CA 1
ATOM 3262 C C . LEU A 1 417 ? 16.953 35.219 29.859 1 88.44 417 LEU A C 1
ATOM 3264 O O . LEU A 1 417 ? 18.094 35.094 30.328 1 88.44 417 LEU A O 1
ATOM 3268 N N . ARG A 1 418 ? 16.234 36.25 30.141 1 89.19 418 ARG A N 1
ATOM 3269 C CA . ARG A 1 418 ? 16.75 37.375 30.906 1 89.19 418 ARG A CA 1
ATOM 3270 C C . ARG A 1 418 ? 16.203 37.375 32.344 1 89.19 418 ARG A C 1
ATOM 3272 O O . ARG A 1 418 ? 16.766 38 33.219 1 89.19 418 ARG A O 1
ATOM 3279 N N . ALA A 1 419 ? 15.203 36.625 32.531 1 90.62 419 ALA A N 1
ATOM 3280 C CA . ALA A 1 419 ? 14.555 36.594 33.844 1 90.62 419 ALA A CA 1
ATOM 3281 C C . ALA A 1 419 ? 15.469 36 34.906 1 90.62 419 ALA A C 1
ATOM 3283 O O . ALA A 1 419 ? 16.141 35 34.656 1 90.62 419 ALA A O 1
ATOM 3284 N N . LYS A 1 420 ? 15.516 36.594 36 1 85.19 420 LYS A N 1
ATOM 3285 C CA . LYS A 1 420 ? 16.266 36.062 37.125 1 85.19 420 LYS A CA 1
ATOM 3286 C C . LYS A 1 420 ? 15.422 35.062 37.938 1 85.19 420 LYS A C 1
ATOM 3288 O O . LYS A 1 420 ? 15.07 35.344 39.062 1 85.19 420 LYS A O 1
ATOM 3293 N N . ALA A 1 421 ? 15.234 34 37.344 1 89.06 421 ALA A N 1
ATOM 3294 C CA . ALA A 1 421 ? 14.523 32.875 37.969 1 89.06 421 ALA A CA 1
ATOM 3295 C C . ALA A 1 421 ? 15.422 31.641 38.062 1 89.06 421 ALA A C 1
ATOM 3297 O O . ALA A 1 421 ? 15.523 30.859 37.094 1 89.06 421 ALA A O 1
ATOM 3298 N N . PRO A 1 422 ? 15.945 31.375 39.188 1 89 422 PRO A N 1
ATOM 3299 C CA . PRO A 1 422 ? 16.938 30.297 39.375 1 89 422 PRO A CA 1
ATOM 3300 C C . PRO A 1 422 ? 16.391 28.938 38.969 1 89 422 PRO A C 1
ATOM 3302 O O . PRO A 1 422 ? 17.141 28.094 38.469 1 89 422 PRO A O 1
ATOM 3305 N N . ALA A 1 423 ? 15.164 28.688 39.25 1 92.56 423 ALA A N 1
ATOM 3306 C CA . ALA A 1 423 ? 14.539 27.406 38.906 1 92.56 423 ALA A CA 1
ATOM 3307 C C . ALA A 1 423 ? 14.703 27.078 37.438 1 92.56 423 ALA A C 1
ATOM 3309 O O . ALA A 1 423 ? 14.664 25.906 37.062 1 92.56 423 ALA A O 1
ATOM 3310 N N . TRP A 1 424 ? 14.922 28.031 36.531 1 94.38 424 TRP A N 1
ATOM 3311 C CA . TRP A 1 424 ? 14.93 27.859 35.094 1 94.38 424 TRP A CA 1
ATOM 3312 C C . TRP A 1 424 ? 16.359 27.906 34.562 1 94.38 424 TRP A C 1
ATOM 3314 O O . TRP A 1 424 ? 16.578 27.766 33.344 1 94.38 424 TRP A O 1
ATOM 3324 N N . ARG A 1 425 ? 17.281 28 35.438 1 89.62 425 ARG A N 1
ATOM 3325 C CA . ARG A 1 425 ? 18.672 28.203 35 1 89.62 425 ARG A CA 1
ATOM 3326 C C . ARG A 1 425 ? 19.172 27.016 34.219 1 89.62 425 ARG A C 1
ATOM 3328 O O . ARG A 1 425 ? 19.875 27.188 33.219 1 89.62 425 ARG A O 1
ATOM 3335 N N . ASP A 1 426 ? 18.781 25.797 34.562 1 90.56 426 ASP A N 1
ATOM 3336 C CA . ASP A 1 426 ? 19.312 24.594 33.938 1 90.56 426 ASP A CA 1
ATOM 3337 C C . ASP A 1 426 ? 18.344 24.031 32.906 1 90.56 426 ASP A C 1
ATOM 3339 O O . ASP A 1 426 ? 18.531 22.922 32.406 1 90.56 426 ASP A O 1
ATOM 3343 N N . VAL A 1 427 ? 17.328 24.781 32.656 1 94.06 427 VAL A N 1
ATOM 3344 C CA . VAL A 1 427 ? 16.359 24.359 31.656 1 94.06 427 VAL A CA 1
ATOM 3345 C C . VAL A 1 427 ? 16.891 24.688 30.266 1 94.06 427 VAL A C 1
ATOM 3347 O O . VAL A 1 427 ? 17.609 25.672 30.078 1 94.06 427 VAL A O 1
ATOM 3350 N N . ASP A 1 428 ? 16.578 23.812 29.312 1 93.81 428 ASP A N 1
ATOM 3351 C CA . ASP A 1 428 ? 16.984 24.031 27.922 1 93.81 428 ASP A CA 1
ATOM 3352 C C . ASP A 1 428 ? 16.672 25.453 27.469 1 93.81 428 ASP A C 1
ATOM 3354 O O . ASP A 1 428 ? 15.578 25.969 27.719 1 93.81 428 ASP A O 1
ATOM 3358 N N . PRO A 1 429 ? 17.609 26.125 26.859 1 92.56 429 PRO A N 1
ATOM 3359 C CA . PRO A 1 429 ? 17.453 27.531 26.5 1 92.56 429 PRO A CA 1
ATOM 3360 C C . PRO A 1 429 ? 16.266 27.781 25.578 1 92.56 429 PRO A C 1
ATOM 3362 O O . PRO A 1 429 ? 15.617 28.828 25.656 1 92.56 429 PRO A O 1
ATOM 3365 N N . ARG A 1 430 ? 15.969 26.922 24.703 1 92.06 430 ARG A N 1
ATOM 3366 C CA . ARG A 1 430 ? 14.836 27.109 23.797 1 92.06 430 ARG A CA 1
ATOM 3367 C C . ARG A 1 430 ? 13.516 27.062 24.547 1 92.06 430 ARG A C 1
ATOM 3369 O O . ARG A 1 430 ? 12.602 27.828 24.266 1 92.06 430 ARG A O 1
ATOM 3376 N N . ILE A 1 431 ? 13.5 26.188 25.5 1 94.06 431 ILE A N 1
ATOM 3377 C CA . ILE A 1 431 ? 12.312 26.094 26.328 1 94.06 431 ILE A CA 1
ATOM 3378 C C . ILE A 1 431 ? 12.172 27.344 27.188 1 94.06 431 ILE A C 1
ATOM 3380 O O . ILE A 1 431 ? 11.094 27.938 27.25 1 94.06 431 ILE A O 1
ATOM 3384 N N . ARG A 1 432 ? 13.258 27.719 27.766 1 93.38 432 ARG A N 1
ATOM 3385 C CA . ARG A 1 432 ? 13.273 28.906 28.609 1 93.38 432 ARG A CA 1
ATOM 3386 C C . ARG A 1 432 ? 12.859 30.141 27.828 1 93.38 432 ARG A C 1
ATOM 3388 O O . ARG A 1 432 ? 12.086 30.969 28.312 1 93.38 432 ARG A O 1
ATOM 3395 N N . ARG A 1 433 ? 13.305 30.281 26.656 1 91.38 433 ARG A N 1
ATOM 3396 C CA . ARG A 1 433 ? 13 31.422 25.812 1 91.38 433 ARG A CA 1
ATOM 3397 C C . ARG A 1 433 ? 11.516 31.5 25.484 1 91.38 433 ARG A C 1
ATOM 3399 O O . ARG A 1 433 ? 10.953 32.594 25.375 1 91.38 433 ARG A O 1
ATOM 3406 N N . GLY A 1 434 ? 10.93 30.406 25.406 1 90.94 434 GLY A N 1
ATOM 3407 C CA . GLY A 1 434 ? 9.531 30.359 25 1 90.94 434 GLY A CA 1
ATOM 3408 C C . GLY A 1 434 ? 8.57 30.641 26.125 1 90.94 434 GLY A C 1
ATOM 3409 O O . GLY A 1 434 ? 7.383 30.891 25.906 1 90.94 434 GLY A O 1
ATOM 3410 N N . MET A 1 435 ? 9.094 30.75 27.344 1 93 435 MET A N 1
ATOM 3411 C CA . MET A 1 435 ? 8.227 30.875 28.5 1 93 435 MET A CA 1
ATOM 3412 C C . MET A 1 435 ? 8.227 32.312 29.031 1 93 435 MET A C 1
ATOM 3414 O O . MET A 1 435 ? 9.273 32.938 29.109 1 93 435 MET A O 1
ATOM 3418 N N . PRO A 1 436 ? 7.031 32.844 29.266 1 95.38 436 PRO A N 1
ATOM 3419 C CA . PRO A 1 436 ? 6.969 34.094 30.016 1 95.38 436 PRO A CA 1
ATOM 3420 C C . PRO A 1 436 ? 7.176 33.906 31.516 1 95.38 436 PRO A C 1
ATOM 3422 O O . PRO A 1 436 ? 6.27 33.438 32.219 1 95.38 436 PRO A O 1
ATOM 3425 N N . LEU A 1 437 ? 8.297 34.344 32.031 1 96.19 437 LEU A N 1
ATOM 3426 C CA . LEU A 1 437 ? 8.633 34.062 33.438 1 96.19 437 LEU A CA 1
ATOM 3427 C C . LEU A 1 437 ? 8.391 35.281 34.312 1 96.19 437 LEU A C 1
ATOM 3429 O O . LEU A 1 437 ? 8.336 36.406 33.812 1 96.19 437 LEU A O 1
ATOM 3433 N N . LEU A 1 438 ? 8.125 35 35.531 1 96.38 438 LEU A N 1
ATOM 3434 C CA . LEU A 1 438 ? 8.039 36.062 36.531 1 96.38 438 LEU A CA 1
ATOM 3435 C C . LEU A 1 438 ? 9.312 36.125 37.375 1 96.38 438 LEU A C 1
ATOM 3437 O O . LEU A 1 438 ? 9.836 35.094 37.812 1 96.38 438 LEU A O 1
ATOM 3441 N N . ALA A 1 439 ? 9.789 37.281 37.5 1 93.94 439 ALA A N 1
ATOM 3442 C CA . ALA A 1 439 ? 10.969 37.562 38.312 1 93.94 439 ALA A CA 1
ATOM 3443 C C . ALA A 1 439 ? 10.914 38.969 38.875 1 93.94 439 ALA A C 1
ATOM 3445 O O . ALA A 1 439 ? 10.117 39.812 38.406 1 93.94 439 ALA A O 1
ATOM 3446 N N . PRO A 1 440 ? 11.656 39.125 39.906 1 91.25 440 PRO A N 1
ATOM 3447 C CA . PRO A 1 440 ? 11.711 40.5 40.406 1 91.25 440 PRO A CA 1
ATOM 3448 C C . PRO A 1 440 ? 12.25 41.5 39.375 1 91.25 440 PRO A C 1
ATOM 3450 O O . PRO A 1 440 ? 13.156 41.156 38.625 1 91.25 440 PRO A O 1
ATOM 3453 N N . PRO A 1 441 ? 11.641 42.656 39.312 1 89.06 441 PRO A N 1
ATOM 3454 C CA . PRO A 1 441 ? 12.133 43.625 38.375 1 89.06 441 PRO A CA 1
ATOM 3455 C C . PRO A 1 441 ? 13.625 43.906 38.531 1 89.06 441 PRO A C 1
ATOM 3457 O O . PRO A 1 441 ? 14.148 43.875 39.625 1 89.06 441 PRO A O 1
ATOM 3460 N N . PRO A 1 442 ? 14.219 44.156 37.344 1 82.12 442 PRO A N 1
ATOM 3461 C CA . PRO A 1 442 ? 15.648 44.469 37.438 1 82.12 442 PRO A CA 1
ATOM 3462 C C . PRO A 1 442 ? 15.922 45.75 38.219 1 82.12 442 PRO A C 1
ATOM 3464 O O . PRO A 1 442 ? 15.156 46.688 38.156 1 82.12 442 PRO A O 1
ATOM 3467 N N . SER A 1 443 ? 16.734 45.594 39.25 1 77.19 443 SER A N 1
ATOM 3468 C CA . SER A 1 443 ? 17.109 46.75 40.031 1 77.19 443 SER A CA 1
ATOM 3469 C C . SER A 1 443 ? 18.625 46.969 40 1 77.19 443 SER A C 1
ATOM 3471 O O . SER A 1 443 ? 19.391 46.031 39.875 1 77.19 443 SER A O 1
ATOM 3473 N N . ARG A 1 444 ? 19.047 48.25 39.906 1 68.12 444 ARG A N 1
ATOM 3474 C CA . ARG A 1 444 ? 20.453 48.656 39.906 1 68.12 444 ARG A CA 1
ATOM 3475 C C . ARG A 1 444 ? 21.141 48.156 41.188 1 68.12 444 ARG A C 1
ATOM 3477 O O . ARG A 1 444 ? 22.297 47.75 41.156 1 68.12 444 ARG A O 1
ATOM 3484 N N . ASP A 1 445 ? 20.422 48.188 42.344 1 68.25 445 ASP A N 1
ATOM 3485 C CA . ASP A 1 445 ? 20.953 47.781 43.625 1 68.25 445 ASP A CA 1
ATOM 3486 C C . ASP A 1 445 ? 20 46.844 44.344 1 68.25 445 ASP A C 1
ATOM 3488 O O . ASP A 1 445 ? 19.266 47.281 45.25 1 68.25 445 ASP A O 1
ATOM 3492 N N . PRO A 1 446 ? 20.047 45.594 44 1 64.25 446 PRO A N 1
ATOM 3493 C CA . PRO A 1 446 ? 19.062 44.688 44.594 1 64.25 446 PRO A CA 1
ATOM 3494 C C . PRO A 1 446 ? 19.375 44.344 46.031 1 64.25 446 PRO A C 1
ATOM 3496 O O . PRO A 1 446 ? 20.547 44.094 46.375 1 64.25 446 PRO A O 1
ATOM 3499 N N . PRO A 1 447 ? 18.312 44.531 46.844 1 69.06 447 PRO A N 1
ATOM 3500 C CA . PRO A 1 447 ? 18.547 44.094 48.25 1 69.06 447 PRO A CA 1
ATOM 3501 C C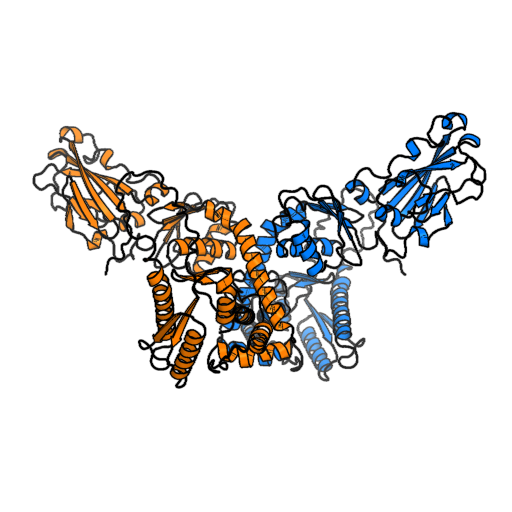 . PRO A 1 447 ? 18.906 42.625 48.344 1 69.06 447 PRO A C 1
ATOM 3503 O O . PRO A 1 447 ? 18.375 41.781 47.594 1 69.06 447 PRO A O 1
ATOM 3506 N N . LEU A 1 448 ? 19.891 42.375 49.219 1 76.44 448 LEU A N 1
ATOM 3507 C CA . LEU A 1 448 ? 20.297 41 49.438 1 76.44 448 LEU A CA 1
ATOM 3508 C C . LEU A 1 448 ? 19.25 40.281 50.281 1 76.44 448 LEU A C 1
ATOM 3510 O O . LEU A 1 448 ? 18.781 40.812 51.281 1 76.44 448 LEU A O 1
ATOM 3514 N N . LEU A 1 449 ? 18.844 39.219 49.844 1 79.5 449 LEU A N 1
ATOM 3515 C CA . LEU A 1 449 ? 17.828 38.406 50.531 1 79.5 449 LEU A CA 1
ATOM 3516 C C . LEU A 1 449 ? 18.266 38.094 51.969 1 79.5 449 LEU A C 1
ATOM 3518 O O . LEU A 1 449 ? 17.422 38.031 52.875 1 79.5 449 LEU A O 1
ATOM 3522 N N . LYS A 1 450 ? 19.516 38 52.125 1 78.75 450 LYS A N 1
ATOM 3523 C CA . LYS A 1 450 ? 20.047 37.719 53.469 1 78.75 450 LYS A CA 1
ATOM 3524 C C . LYS A 1 450 ? 19.812 38.875 54.438 1 78.75 450 LYS A C 1
ATOM 3526 O O . LYS A 1 450 ? 19.844 38.719 55.656 1 78.75 450 LYS A O 1
ATOM 3531 N N . GLU A 1 451 ? 19.562 40.031 53.844 1 80.94 451 GLU A N 1
ATOM 3532 C CA . GLU A 1 451 ? 19.391 41.219 54.688 1 80.94 451 GLU A CA 1
ATOM 3533 C C . GLU A 1 451 ? 17.922 41.531 54.875 1 80.94 451 GLU A C 1
ATOM 3535 O O . GLU A 1 451 ? 17.5 41.875 56 1 80.94 451 GLU A O 1
ATOM 3540 N N . SER A 1 452 ? 17.203 41.438 53.938 1 82.06 452 SER A N 1
ATOM 3541 C CA . SER A 1 452 ? 15.812 41.875 53.969 1 82.06 452 SER A CA 1
ATOM 3542 C C . SER A 1 452 ? 14.867 40.719 54.281 1 82.06 452 SER A C 1
ATOM 3544 O O . SER A 1 452 ? 13.734 40.938 54.719 1 82.06 452 SER A O 1
ATOM 3546 N N . GLY A 1 453 ? 15.344 39.5 54.219 1 86.75 453 GLY A N 1
ATOM 3547 C CA . GLY A 1 453 ? 14.414 38.375 54.156 1 86.75 453 GLY A CA 1
ATOM 3548 C C . GLY A 1 453 ? 13.836 38.156 52.781 1 86.75 453 GLY A C 1
ATOM 3549 O O . GLY A 1 453 ? 14.195 38.844 51.812 1 86.75 453 GLY A O 1
ATOM 3550 N N . ALA A 1 454 ? 13.117 37.125 52.719 1 89.75 454 ALA A N 1
ATOM 3551 C CA . ALA A 1 454 ? 12.609 36.781 51.375 1 89.75 454 ALA A CA 1
ATOM 3552 C C . ALA A 1 454 ? 11.156 36.312 51.469 1 89.75 454 ALA A C 1
ATOM 3554 O O . ALA A 1 454 ? 10.781 35.562 52.375 1 89.75 454 ALA A O 1
ATOM 3555 N N . ARG A 1 455 ? 10.328 36.844 50.562 1 91.81 455 ARG A N 1
ATOM 3556 C CA . ARG A 1 455 ? 8.984 36.344 50.344 1 91.81 455 ARG A CA 1
ATOM 3557 C C . ARG A 1 455 ? 8.984 35.281 49.25 1 91.81 455 ARG A C 1
ATOM 3559 O O . ARG A 1 455 ? 9.406 35.562 48.125 1 91.81 455 ARG A O 1
ATOM 3566 N N . MET A 1 456 ? 8.57 34.156 49.688 1 92.75 456 MET A N 1
ATOM 3567 C CA . MET A 1 456 ? 8.539 33.062 48.719 1 92.75 456 MET A CA 1
ATOM 3568 C C . MET A 1 456 ? 7.223 33.062 47.969 1 92.75 456 MET A C 1
ATOM 3570 O O . MET A 1 456 ? 6.148 33 48.562 1 92.75 456 MET A O 1
ATOM 3574 N N . VAL A 1 457 ? 7.363 33.094 46.594 1 95 457 VAL A N 1
ATOM 3575 C CA . VAL A 1 457 ? 6.176 33.156 45.75 1 95 457 VAL A CA 1
ATOM 3576 C C . VAL A 1 457 ? 6.184 31.969 44.781 1 95 457 VAL A C 1
ATOM 3578 O O . VAL A 1 457 ? 7.145 31.766 44.031 1 95 457 VAL A O 1
ATOM 3581 N N . THR A 1 458 ? 5.109 31.188 44.844 1 96.19 458 THR A N 1
ATOM 3582 C CA . THR A 1 458 ? 4.938 30.125 43.875 1 96.19 458 THR A CA 1
ATOM 3583 C C . THR A 1 458 ? 4.301 30.656 42.594 1 96.19 458 THR A C 1
ATOM 3585 O O . THR A 1 458 ? 3.221 31.25 42.625 1 96.19 458 THR A O 1
ATOM 3588 N N . VAL A 1 459 ? 4.992 30.5 41.562 1 96.94 459 VAL A N 1
ATOM 3589 C CA . VAL A 1 459 ? 4.5 30.906 40.25 1 96.94 459 VAL A CA 1
ATOM 3590 C C . VAL A 1 459 ? 4.059 29.672 39.469 1 96.94 459 VAL A C 1
ATOM 3592 O O . VAL A 1 459 ? 4.816 28.719 39.312 1 96.94 459 VAL A O 1
ATOM 3595 N N . THR A 1 460 ? 2.834 29.703 38.938 1 97.38 460 THR A N 1
ATOM 3596 C CA . THR A 1 460 ? 2.32 28.609 38.125 1 97.38 460 THR A CA 1
ATOM 3597 C C . THR A 1 460 ? 1.966 29.078 36.719 1 97.38 460 THR A C 1
ATOM 3599 O O . THR A 1 460 ? 1.196 30.031 36.562 1 97.38 460 THR A O 1
ATOM 3602 N N . LEU A 1 461 ? 2.557 28.5 35.75 1 96.94 461 LEU A N 1
ATOM 3603 C CA . LEU A 1 461 ? 2.232 28.719 34.344 1 96.94 461 LEU A CA 1
ATOM 3604 C C . LEU A 1 461 ? 1.336 27.609 33.812 1 96.94 461 LEU A C 1
ATOM 3606 O O . LEU A 1 461 ? 1.69 26.422 33.875 1 96.94 461 LEU A O 1
ATOM 3610 N N . LYS A 1 462 ? 0.211 27.953 33.281 1 96.94 462 LYS A N 1
ATOM 3611 C CA . LYS A 1 462 ? -0.699 26.984 32.688 1 96.94 462 LYS A CA 1
ATOM 3612 C C . LYS A 1 462 ? -0.983 27.312 31.234 1 96.94 462 LYS A C 1
ATOM 3614 O O . LYS A 1 462 ? -1.413 28.438 30.922 1 96.94 462 LYS A O 1
ATOM 3619 N N . TYR A 1 463 ? -0.801 26.375 30.422 1 96.12 463 TYR A N 1
ATOM 3620 C CA . TYR A 1 463 ? -1.072 26.547 29 1 96.12 463 TYR A CA 1
ATOM 3621 C C . TYR A 1 463 ? -2.568 26.484 28.719 1 96.12 463 TYR A C 1
ATOM 3623 O O . TYR A 1 463 ? -3.225 25.5 29.062 1 96.12 463 TYR A O 1
ATOM 3631 N N . THR A 1 464 ? -3.158 27.453 28.125 1 92.25 464 THR A N 1
ATOM 3632 C CA . THR A 1 464 ? -4.594 27.516 27.875 1 92.25 464 THR A CA 1
ATOM 3633 C C . THR A 1 464 ? -4.891 27.469 26.391 1 92.25 464 THR A C 1
ATOM 3635 O O . THR A 1 464 ? -6.055 27.438 25.969 1 92.25 464 THR A O 1
ATOM 3638 N N . GLY A 1 465 ? -4.012 27.266 25.547 1 84.56 465 GLY A N 1
ATOM 3639 C CA . GLY A 1 465 ? -4.18 27.141 24.109 1 84.56 465 GLY A CA 1
ATOM 3640 C C . GLY A 1 465 ? -3.986 28.453 23.375 1 84.56 465 GLY A C 1
ATOM 3641 O O . GLY A 1 465 ? -4.121 29.531 23.953 1 84.56 465 GLY A O 1
ATOM 3642 N N . ALA A 1 466 ? -3.305 28.453 22.25 1 61.5 466 ALA A N 1
ATOM 3643 C CA . ALA A 1 466 ? -3.164 29.656 21.438 1 61.5 466 ALA A CA 1
ATOM 3644 C C . ALA A 1 466 ? -4.527 30.172 20.969 1 61.5 466 ALA A C 1
ATOM 3646 O O . ALA A 1 466 ? -5.285 29.453 20.328 1 61.5 466 ALA A O 1
ATOM 3647 N N . GLY A 1 467 ? -5.293 30.562 21.891 1 48.59 467 GLY A N 1
ATOM 3648 C CA . GLY A 1 467 ? -6.531 31.219 21.484 1 48.59 467 GLY A CA 1
ATOM 3649 C C . GLY A 1 467 ? -6.441 31.875 20.125 1 48.59 467 GLY A C 1
ATOM 3650 O O . GLY A 1 467 ? -5.348 32.094 19.609 1 48.59 467 GLY A O 1
ATOM 3651 N N . THR A 1 468 ? -7.426 31.578 19.172 1 40.28 468 THR A N 1
ATOM 3652 C CA . THR A 1 468 ? -7.594 32.562 18.094 1 40.28 468 THR A CA 1
ATOM 3653 C C . THR A 1 468 ? -7.348 33.969 18.609 1 40.28 468 THR A C 1
ATOM 3655 O O . THR A 1 468 ? -8.266 34.625 19.094 1 40.28 468 THR A O 1
ATOM 3658 N N . SER A 1 469 ? -6.582 34.25 19.422 1 31.52 469 SER A N 1
ATOM 3659 C CA . SER A 1 469 ? -6.492 35.688 19.688 1 31.52 469 SER A CA 1
ATOM 3660 C C . SER A 1 469 ? -6.387 36.469 18.391 1 31.52 469 SER A C 1
ATOM 3662 O O . SER A 1 469 ? -5.699 36.062 17.453 1 31.52 469 SER A O 1
ATOM 3664 N N . PRO A 1 470 ? -7.43 37.375 18.125 1 28.72 470 PRO A N 1
ATOM 3665 C CA . PRO A 1 470 ? -7.27 38.438 17.125 1 28.72 470 PRO A CA 1
ATOM 3666 C C . PRO A 1 470 ? -5.867 39.062 17.141 1 28.72 470 PRO A C 1
ATOM 3668 O O . PRO A 1 470 ? -5.371 39.469 18.188 1 28.72 470 PRO A O 1
ATOM 3671 N N . LEU A 1 471 ? -4.875 38.531 16.5 1 24.2 471 LEU A N 1
ATOM 3672 C CA . LEU A 1 471 ? -3.938 39.625 16.219 1 24.2 471 LEU A CA 1
ATOM 3673 C C . LEU A 1 471 ? -4.66 40.844 15.641 1 24.2 471 LEU A C 1
ATOM 3675 O O . LEU A 1 471 ? -5.539 40.688 14.789 1 24.2 471 LEU A O 1
ATOM 3679 N N . MET B 1 1 ? 24.594 2.561 -25.125 1 92.5 1 MET B N 1
ATOM 3680 C CA . MET B 1 1 ? 25.953 3.021 -25.406 1 92.5 1 MET B CA 1
ATOM 3681 C C . MET B 1 1 ? 26.516 3.826 -24.25 1 92.5 1 MET B C 1
ATOM 3683 O O . MET B 1 1 ? 27.672 3.664 -23.875 1 92.5 1 MET B O 1
ATOM 3687 N N . ALA B 1 2 ? 25.641 4.672 -23.609 1 94.94 2 ALA B N 1
ATOM 3688 C CA . ALA B 1 2 ? 26.094 5.488 -22.484 1 94.94 2 ALA B CA 1
ATOM 3689 C C . ALA B 1 2 ? 26.531 4.613 -21.312 1 94.94 2 ALA B C 1
ATOM 3691 O O . ALA B 1 2 ? 27.594 4.84 -20.734 1 94.94 2 ALA B O 1
ATOM 3692 N N . LEU B 1 3 ? 25.719 3.623 -21.031 1 96.31 3 LEU B N 1
ATOM 3693 C CA . LEU B 1 3 ? 26.062 2.695 -19.953 1 96.31 3 LEU B CA 1
ATOM 3694 C C . LEU B 1 3 ? 27.359 1.957 -20.266 1 96.31 3 LEU B C 1
ATOM 3696 O O . LEU B 1 3 ? 28.219 1.818 -19.391 1 96.31 3 LEU B O 1
ATOM 3700 N N . CYS B 1 4 ? 27.547 1.51 -21.484 1 95.81 4 CYS B N 1
ATOM 3701 C CA . CYS B 1 4 ? 28.75 0.8 -21.891 1 95.81 4 CYS B CA 1
ATOM 3702 C C . CYS B 1 4 ? 29.984 1.69 -21.766 1 95.81 4 CYS B C 1
ATOM 3704 O O . CYS B 1 4 ? 31.031 1.243 -21.281 1 95.81 4 CYS B O 1
ATOM 3706 N N . ARG B 1 5 ? 29.812 2.906 -22.125 1 96 5 ARG B N 1
ATOM 3707 C CA . ARG B 1 5 ? 30.922 3.857 -22.016 1 96 5 ARG B CA 1
ATOM 3708 C C . ARG B 1 5 ? 31.328 4.047 -20.562 1 96 5 ARG B C 1
ATOM 3710 O O . ARG B 1 5 ? 32.531 4.129 -20.25 1 96 5 ARG B O 1
ATOM 3717 N N . ALA B 1 6 ? 30.344 4.254 -19.703 1 96.31 6 ALA B N 1
ATOM 3718 C CA . ALA B 1 6 ? 30.625 4.395 -18.266 1 96.31 6 ALA B CA 1
ATOM 3719 C C . ALA B 1 6 ? 31.375 3.174 -17.734 1 96.31 6 ALA B C 1
ATOM 3721 O O . ALA B 1 6 ? 32.312 3.309 -16.953 1 96.31 6 ALA B O 1
ATOM 3722 N N . LEU B 1 7 ? 30.984 1.979 -18.172 1 95.69 7 LEU B N 1
ATOM 3723 C CA . LEU B 1 7 ? 31.609 0.74 -17.719 1 95.69 7 LEU B CA 1
ATOM 3724 C C . LEU B 1 7 ? 33.031 0.627 -18.219 1 95.69 7 LEU B C 1
ATOM 3726 O O . LEU B 1 7 ? 33.938 0.166 -17.5 1 95.69 7 LEU B O 1
ATOM 3730 N N . VAL B 1 8 ? 33.25 1.039 -19.453 1 95.5 8 VAL B N 1
ATOM 3731 C CA . VAL B 1 8 ? 34.562 1.023 -20.047 1 95.5 8 VAL B CA 1
ATOM 3732 C C . VAL B 1 8 ? 35.5 1.937 -19.234 1 95.5 8 VAL B C 1
ATOM 3734 O O . VAL B 1 8 ? 36.656 1.604 -19.016 1 95.5 8 VAL B O 1
ATOM 3737 N N . HIS B 1 9 ? 34.969 3.025 -18.844 1 95.12 9 HIS B N 1
ATOM 3738 C CA . HIS B 1 9 ? 35.75 3.971 -18.047 1 95.12 9 HIS B CA 1
ATOM 3739 C C . HIS B 1 9 ? 36.094 3.391 -16.688 1 95.12 9 HIS B C 1
ATOM 3741 O O . HIS B 1 9 ? 37.188 3.67 -16.141 1 95.12 9 HIS B O 1
ATOM 3747 N N . LEU B 1 10 ? 35.219 2.621 -16.125 1 94.75 10 LEU B N 1
ATOM 3748 C CA . LEU B 1 10 ? 35.406 2.092 -14.766 1 94.75 10 LEU B CA 1
ATOM 3749 C C . LEU B 1 10 ? 36.219 0.797 -14.789 1 94.75 10 LEU B C 1
ATOM 3751 O O . LEU B 1 10 ? 36.719 0.361 -13.758 1 94.75 10 LEU B O 1
ATOM 3755 N N . ARG B 1 11 ? 36.375 0.206 -15.938 1 92.88 11 ARG B N 1
ATOM 3756 C CA . ARG B 1 11 ? 37 -1.098 -16.125 1 92.88 11 ARG B CA 1
ATOM 3757 C C . ARG B 1 11 ? 38.406 -1.111 -15.562 1 92.88 11 ARG B C 1
ATOM 3759 O O . ARG B 1 11 ? 38.781 -2.041 -14.844 1 92.88 11 ARG B O 1
ATOM 3766 N N . PRO B 1 12 ? 39.188 -0.095 -15.695 1 92.56 12 PRO B N 1
ATOM 3767 C CA . PRO B 1 12 ? 40.562 -0.127 -15.18 1 92.56 12 PRO B CA 1
ATOM 3768 C C . PRO B 1 12 ? 40.594 -0.092 -13.656 1 92.56 12 PRO B C 1
ATOM 3770 O O . PRO B 1 12 ? 41.562 -0.614 -13.055 1 92.56 12 PRO B O 1
ATOM 3773 N N . VAL B 1 13 ? 39.656 0.442 -13.117 1 92.56 13 VAL B N 1
ATOM 3774 C CA . VAL B 1 13 ? 39.656 0.616 -11.664 1 92.56 13 VAL B CA 1
ATOM 3775 C C . VAL B 1 13 ? 39.156 -0.662 -11 1 92.56 13 VAL B C 1
ATOM 3777 O O . VAL B 1 13 ? 39.688 -1.079 -9.961 1 92.56 13 VAL B O 1
ATOM 3780 N N . TYR B 1 14 ? 38.219 -1.36 -11.594 1 91.25 14 TYR B N 1
ATOM 3781 C CA . TYR B 1 14 ? 37.531 -2.449 -10.898 1 91.25 14 TYR B CA 1
ATOM 3782 C C . TYR B 1 14 ? 37.906 -3.797 -11.508 1 91.25 14 TYR B C 1
ATOM 3784 O O . TYR B 1 14 ? 37.625 -4.848 -10.922 1 91.25 14 TYR B O 1
ATOM 3792 N N . GLY B 1 15 ? 38.438 -3.828 -12.719 1 88.94 15 GLY B N 1
ATOM 3793 C CA . GLY B 1 15 ? 39.031 -5.023 -13.305 1 88.94 15 GLY B CA 1
ATOM 3794 C C . GLY B 1 15 ? 38 -5.961 -13.898 1 88.94 15 GLY B C 1
ATOM 3795 O O . GLY B 1 15 ? 38.25 -7.156 -14.047 1 88.94 15 GLY B O 1
ATOM 3796 N N . PHE B 1 16 ? 36.781 -5.523 -14.273 1 88.38 16 PHE B N 1
ATOM 3797 C CA . PHE B 1 16 ? 35.75 -6.395 -14.867 1 88.38 16 PHE B CA 1
ATOM 3798 C C . PHE B 1 16 ? 35.875 -6.379 -16.391 1 88.38 16 PHE B C 1
ATOM 3800 O O . PHE B 1 16 ? 36.562 -5.523 -16.969 1 88.38 16 PHE B O 1
ATOM 3807 N N . GLU B 1 17 ? 35.312 -7.426 -17.016 1 89.62 17 GLU B N 1
ATOM 3808 C CA . GLU B 1 17 ? 35.188 -7.48 -18.469 1 89.62 17 GLU B CA 1
ATOM 3809 C C . GLU B 1 17 ? 33.844 -6.922 -18.922 1 89.62 17 GLU B C 1
ATOM 3811 O O . GLU B 1 17 ? 32.812 -7.141 -18.266 1 89.62 17 GLU B O 1
ATOM 3816 N N . VAL B 1 18 ? 33.875 -6.184 -19.969 1 93 18 VAL B N 1
ATOM 3817 C CA . VAL B 1 18 ? 32.656 -5.613 -20.516 1 93 18 VAL B CA 1
ATOM 3818 C C . VAL B 1 18 ? 32.281 -6.312 -21.828 1 93 18 VAL B C 1
ATOM 3820 O O . VAL B 1 18 ? 33.125 -6.414 -22.734 1 93 18 VAL B O 1
ATOM 3823 N N . VAL B 1 19 ? 31.078 -6.859 -21.828 1 93.94 19 VAL B N 1
ATOM 3824 C CA . VAL B 1 19 ? 30.578 -7.512 -23.031 1 93.94 19 VAL B CA 1
ATOM 3825 C C . VAL B 1 19 ? 29.344 -6.766 -23.547 1 93.94 19 VAL B C 1
ATOM 3827 O O . VAL B 1 19 ? 28.422 -6.484 -22.797 1 93.94 19 VAL B O 1
ATOM 3830 N N . GLY B 1 20 ? 29.406 -6.344 -24.812 1 95.38 20 GLY B N 1
ATOM 3831 C CA . GLY B 1 20 ? 28.234 -5.77 -25.469 1 95.38 20 GLY B CA 1
ATOM 3832 C C . GLY B 1 20 ? 27.391 -6.801 -26.172 1 95.38 20 GLY B C 1
ATOM 3833 O O . GLY B 1 20 ? 27.875 -7.551 -27.016 1 95.38 20 GLY B O 1
ATOM 3834 N N . ILE B 1 21 ? 26.125 -6.906 -25.734 1 95.56 21 ILE B N 1
ATOM 3835 C CA . ILE B 1 21 ? 25.203 -7.828 -26.375 1 95.56 21 ILE B CA 1
ATOM 3836 C C . ILE B 1 21 ? 24.172 -7.043 -27.203 1 95.56 21 ILE B C 1
ATOM 3838 O O . ILE B 1 21 ? 23.469 -6.184 -26.672 1 95.56 21 ILE B O 1
ATOM 3842 N N . HIS B 1 22 ? 24.125 -7.297 -28.5 1 95.56 22 HIS B N 1
ATOM 3843 C CA . HIS B 1 22 ? 23.219 -6.609 -29.406 1 95.56 22 HIS B CA 1
ATOM 3844 C C . HIS B 1 22 ? 22.234 -7.586 -30.031 1 95.56 22 HIS B C 1
ATOM 3846 O O . HIS B 1 22 ? 22.641 -8.562 -30.656 1 95.56 22 HIS B O 1
ATOM 3852 N N . ILE B 1 23 ? 20.953 -7.301 -29.781 1 94.31 23 ILE B N 1
ATOM 3853 C CA . ILE B 1 23 ? 19.906 -8.086 -30.422 1 94.31 23 ILE B CA 1
ATOM 3854 C C . ILE B 1 23 ? 19.391 -7.348 -31.656 1 94.31 23 ILE B C 1
ATOM 3856 O O . ILE B 1 23 ? 18.797 -6.273 -31.547 1 94.31 23 ILE B O 1
ATOM 3860 N N . ASP B 1 24 ? 19.609 -7.926 -32.781 1 93.56 24 ASP B N 1
ATOM 3861 C CA . ASP B 1 24 ? 19.125 -7.355 -34.031 1 93.56 24 ASP B CA 1
ATOM 3862 C C . ASP B 1 24 ? 17.781 -7.965 -34.438 1 93.56 24 ASP B C 1
ATOM 3864 O O . ASP B 1 24 ? 17.734 -9.055 -35 1 93.56 24 ASP B O 1
ATOM 3868 N N . TYR B 1 25 ? 16.766 -7.242 -34.25 1 90.06 25 TYR B N 1
ATOM 3869 C CA . TYR B 1 25 ? 15.422 -7.734 -34.5 1 90.06 25 TYR B CA 1
ATOM 3870 C C . TYR B 1 25 ? 15.141 -7.82 -36 1 90.06 25 TYR B C 1
ATOM 3872 O O . TYR B 1 25 ? 14.227 -8.531 -36.406 1 90.06 25 TYR B O 1
ATOM 3880 N N . GLY B 1 26 ? 15.883 -7.016 -36.719 1 86.69 26 GLY B N 1
ATOM 3881 C CA . GLY B 1 26 ? 15.766 -7.07 -38.156 1 86.69 26 GLY B CA 1
ATOM 3882 C C . GLY B 1 26 ? 14.461 -6.484 -38.688 1 86.69 26 GLY B C 1
ATOM 3883 O O . GLY B 1 26 ? 14.047 -6.781 -39.812 1 86.69 26 GLY B O 1
ATOM 3884 N N . ASN B 1 27 ? 13.75 -5.75 -37.844 1 83.12 27 ASN B N 1
ATOM 3885 C CA . ASN B 1 27 ? 12.438 -5.23 -38.219 1 83.12 27 ASN B CA 1
ATOM 3886 C C . ASN B 1 27 ? 12.555 -4.027 -39.156 1 83.12 27 ASN B C 1
ATOM 3888 O O . ASN B 1 27 ? 11.625 -3.713 -39.906 1 83.12 27 ASN B O 1
ATOM 3892 N N . ARG B 1 28 ? 13.688 -3.326 -39.062 1 82.81 28 ARG B N 1
ATOM 3893 C CA . ARG B 1 28 ? 13.93 -2.145 -39.875 1 82.81 28 ARG B CA 1
ATOM 3894 C C . ARG B 1 28 ? 15.109 -2.365 -40.844 1 82.81 28 ARG B C 1
ATOM 3896 O O . ARG B 1 28 ? 16.031 -3.121 -40.5 1 82.81 28 ARG B O 1
ATOM 3903 N N . HIS B 1 29 ? 15.078 -1.649 -41.875 1 83.75 29 HIS B N 1
ATOM 3904 C CA . HIS B 1 29 ? 16.125 -1.791 -42.875 1 83.75 29 HIS B CA 1
ATOM 3905 C C . HIS B 1 29 ? 17.484 -1.331 -42.312 1 83.75 29 HIS B C 1
ATOM 3907 O O . HIS B 1 29 ? 18.516 -1.871 -42.688 1 83.75 29 HIS B O 1
ATOM 3913 N N . GLU B 1 30 ? 17.406 -0.409 -41.406 1 86.19 30 GLU B N 1
ATOM 3914 C CA . GLU B 1 30 ? 18.641 0.19 -40.906 1 86.19 30 GLU B CA 1
ATOM 3915 C C . GLU B 1 30 ? 19.219 -0.647 -39.75 1 86.19 30 GLU B C 1
ATOM 3917 O O . GLU B 1 30 ? 20.328 -0.374 -39.281 1 86.19 30 GLU B O 1
ATOM 3922 N N . SER B 1 31 ? 18.531 -1.682 -39.375 1 88.81 31 SER B N 1
ATOM 3923 C CA . SER B 1 31 ? 18.922 -2.418 -38.188 1 88.81 31 SER B CA 1
ATOM 3924 C C . SER B 1 31 ? 20.297 -3.061 -38.344 1 88.81 31 SER B C 1
ATOM 3926 O O . SER B 1 31 ? 21.094 -3.062 -37.406 1 88.81 31 SER B O 1
ATOM 3928 N N . GLY B 1 32 ? 20.609 -3.57 -39.469 1 89.31 32 GLY B N 1
ATOM 3929 C CA . GLY B 1 32 ? 21.906 -4.172 -39.75 1 89.31 32 GLY B CA 1
ATOM 3930 C C . GLY B 1 32 ? 23.062 -3.182 -39.656 1 89.31 32 GLY B C 1
ATOM 3931 O O . GLY B 1 32 ? 24.094 -3.473 -39.062 1 89.31 32 GLY B O 1
ATOM 3932 N N . ARG B 1 33 ? 22.875 -2.027 -40.25 1 91 33 ARG B N 1
ATOM 3933 C CA . ARG B 1 33 ? 23.891 -0.985 -40.219 1 91 33 ARG B CA 1
ATOM 3934 C C . ARG B 1 33 ? 24.141 -0.495 -38.812 1 91 33 ARG B C 1
ATOM 3936 O O . ARG B 1 33 ? 25.266 -0.166 -38.438 1 91 33 ARG B O 1
ATOM 3943 N N . GLU B 1 34 ? 23.094 -0.416 -38.125 1 92.44 34 GLU B N 1
ATOM 3944 C CA . GLU B 1 34 ? 23.234 -0.016 -36.719 1 92.44 34 GLU B CA 1
ATOM 3945 C C . GLU B 1 34 ? 24.047 -1.031 -35.938 1 92.44 34 GLU B C 1
ATOM 3947 O O . GLU B 1 34 ? 24.906 -0.655 -35.125 1 92.44 34 GLU B O 1
ATOM 3952 N N . ALA B 1 35 ? 23.797 -2.291 -36.156 1 93.69 35 ALA B N 1
ATOM 3953 C CA . ALA B 1 35 ? 24.547 -3.352 -35.531 1 93.69 35 ALA B CA 1
ATOM 3954 C C . ALA B 1 35 ? 26.031 -3.248 -35.844 1 93.69 35 ALA B C 1
ATOM 3956 O O . ALA B 1 35 ? 26.891 -3.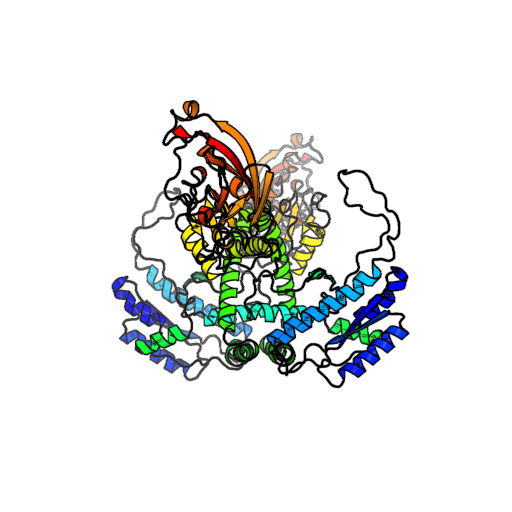412 -34.969 1 93.69 35 ALA B O 1
ATOM 3957 N N . ASP B 1 36 ? 26.266 -2.967 -37.094 1 94.19 36 ASP B N 1
ATOM 3958 C CA . ASP B 1 36 ? 27.641 -2.826 -37.562 1 94.19 36 ASP B CA 1
ATOM 3959 C C . ASP B 1 36 ? 28.328 -1.645 -36.875 1 94.19 36 ASP B C 1
ATOM 3961 O O . ASP B 1 36 ? 29.5 -1.727 -36.5 1 94.19 36 ASP B O 1
ATOM 3965 N N . PHE B 1 37 ? 27.641 -0.634 -36.812 1 95.12 37 PHE B N 1
ATOM 3966 C CA . PHE B 1 37 ? 28.172 0.552 -36.156 1 95.12 37 PHE B CA 1
ATOM 3967 C C . PHE B 1 37 ? 28.516 0.248 -34.688 1 95.12 37 PHE B C 1
ATOM 3969 O O . PHE B 1 37 ? 29.609 0.604 -34.219 1 95.12 37 PHE B O 1
ATOM 3976 N N . VAL B 1 38 ? 27.625 -0.382 -34 1 95.94 38 VAL B N 1
ATOM 3977 C CA . VAL B 1 38 ? 27.844 -0.702 -32.594 1 95.94 38 VAL B CA 1
ATOM 3978 C C . VAL B 1 38 ? 29.031 -1.654 -32.438 1 95.94 38 VAL B C 1
ATOM 3980 O O . VAL B 1 38 ? 29.844 -1.525 -31.516 1 95.94 38 VAL B O 1
ATOM 3983 N N . GLN B 1 39 ? 29.125 -2.6 -33.312 1 96.44 39 GLN B N 1
ATOM 3984 C CA . GLN B 1 39 ? 30.266 -3.521 -33.312 1 96.44 39 GLN B CA 1
ATOM 3985 C C . GLN B 1 39 ? 31.578 -2.773 -33.469 1 96.44 39 GLN B C 1
ATOM 3987 O O . GLN B 1 39 ? 32.562 -3.059 -32.75 1 96.44 39 GLN B O 1
ATOM 3992 N N . GLY B 1 40 ? 31.609 -1.855 -34.469 1 96.69 40 GLY B N 1
ATOM 3993 C CA . GLY B 1 40 ? 32.781 -1.034 -34.656 1 96.69 40 GLY B CA 1
ATOM 3994 C C . GLY B 1 40 ? 33.156 -0.218 -33.438 1 96.69 40 GLY B C 1
ATOM 3995 O O . GLY B 1 40 ? 34.344 -0.11 -33.062 1 96.69 40 GLY B O 1
ATOM 3996 N N . TRP B 1 41 ? 32.156 0.348 -32.844 1 96.5 41 TRP B N 1
ATOM 3997 C CA . TRP B 1 41 ? 32.375 1.138 -31.625 1 96.5 41 TRP B CA 1
ATOM 3998 C C . TRP B 1 41 ? 32.938 0.271 -30.5 1 96.5 41 TRP B C 1
ATOM 4000 O O . TRP B 1 41 ? 33.875 0.683 -29.797 1 96.5 41 TRP B O 1
ATOM 4010 N N . CYS B 1 42 ? 32.406 -0.928 -30.281 1 96.62 42 CYS B N 1
ATOM 4011 C CA . CYS B 1 42 ? 32.875 -1.853 -29.25 1 96.62 42 CYS B CA 1
ATOM 4012 C C . CYS B 1 42 ? 34.312 -2.236 -29.484 1 96.62 42 CYS B C 1
ATOM 4014 O O . CYS B 1 42 ? 35.125 -2.25 -28.562 1 96.62 42 CYS B O 1
ATOM 4016 N N . ALA B 1 43 ? 34.656 -2.492 -30.719 1 96.38 43 ALA B N 1
ATOM 4017 C CA . ALA B 1 43 ? 36.031 -2.873 -31.062 1 96.38 43 ALA B CA 1
ATOM 4018 C C . ALA B 1 43 ? 37 -1.767 -30.719 1 96.38 43 ALA B C 1
ATOM 4020 O O . ALA B 1 43 ? 38.094 -2.037 -30.172 1 96.38 43 ALA B O 1
ATOM 4021 N N . ARG B 1 44 ? 36.625 -0.6 -30.922 1 95.88 44 ARG B N 1
ATOM 4022 C CA . ARG B 1 44 ? 37.5 0.546 -30.672 1 95.88 44 ARG B CA 1
ATOM 4023 C C . ARG B 1 44 ? 37.688 0.763 -29.172 1 95.88 44 ARG B C 1
ATOM 4025 O O . ARG B 1 44 ? 38.688 1.341 -28.75 1 95.88 44 ARG B O 1
ATOM 4032 N N . HIS B 1 45 ? 36.812 0.285 -28.422 1 95.62 45 HIS B N 1
ATOM 4033 C CA . HIS B 1 45 ? 36.875 0.539 -26.984 1 95.62 45 HIS B CA 1
ATOM 4034 C C . HIS B 1 45 ? 37.219 -0.728 -26.219 1 95.62 45 HIS B C 1
ATOM 4036 O O . HIS B 1 45 ? 37.125 -0.768 -25 1 95.62 45 HIS B O 1
ATOM 4042 N N . GLY B 1 46 ? 37.531 -1.795 -26.891 1 94.44 46 GLY B N 1
ATOM 4043 C CA . GLY B 1 46 ? 37.969 -3.027 -26.25 1 94.44 46 GLY B CA 1
ATOM 4044 C C . GLY B 1 46 ? 36.812 -3.787 -25.594 1 94.44 46 GLY B C 1
ATOM 4045 O O . GLY B 1 46 ? 37 -4.434 -24.562 1 94.44 46 GLY B O 1
ATOM 4046 N N . VAL B 1 47 ? 35.656 -3.658 -26.125 1 95.75 47 VAL B N 1
ATOM 4047 C CA . VAL B 1 47 ? 34.5 -4.359 -25.609 1 95.75 47 VAL B CA 1
ATOM 4048 C C . VAL B 1 47 ? 34.188 -5.574 -26.484 1 95.75 47 VAL B C 1
ATOM 4050 O O . VAL B 1 47 ? 34.125 -5.461 -27.703 1 95.75 47 VAL B O 1
ATOM 4053 N N . VAL B 1 48 ? 34.125 -6.711 -25.844 1 93.88 48 VAL B N 1
ATOM 4054 C CA . VAL B 1 48 ? 33.688 -7.902 -26.578 1 93.88 48 VAL B CA 1
ATOM 4055 C C . VAL B 1 48 ? 32.25 -7.734 -27.062 1 93.88 48 VAL B C 1
ATOM 4057 O O . VAL B 1 48 ? 31.406 -7.23 -26.344 1 93.88 48 VAL B O 1
ATOM 4060 N N . PHE B 1 49 ? 32.062 -8.094 -28.297 1 95.56 49 PHE B N 1
ATOM 4061 C CA . PHE B 1 49 ? 30.75 -7.84 -28.906 1 95.56 49 PHE B CA 1
ATOM 4062 C C . PHE B 1 49 ? 30.062 -9.148 -29.281 1 95.56 49 PHE B C 1
ATOM 4064 O O . PHE B 1 49 ? 30.656 -9.977 -29.984 1 95.56 49 PHE B O 1
ATOM 4071 N N . TYR B 1 50 ? 28.875 -9.32 -28.75 1 94.25 50 TYR B N 1
ATOM 4072 C CA . TYR B 1 50 ? 28.016 -10.461 -29.094 1 94.25 50 TYR B CA 1
ATOM 4073 C C . TYR B 1 50 ? 26.766 -10.008 -29.828 1 94.25 50 TYR B C 1
ATOM 4075 O O . TYR B 1 50 ? 25.984 -9.219 -29.297 1 94.25 50 TYR B O 1
ATOM 4083 N N . LYS B 1 51 ? 26.594 -10.516 -31.047 1 94.94 51 LYS B N 1
ATOM 4084 C CA . LYS B 1 51 ? 25.422 -10.156 -31.844 1 94.94 51 LYS B CA 1
ATOM 4085 C C . LYS B 1 51 ? 24.516 -11.359 -32.062 1 94.94 51 LYS B C 1
ATOM 4087 O O . LYS B 1 51 ? 24.984 -12.453 -32.375 1 94.94 51 LYS B O 1
ATOM 4092 N N . ARG B 1 52 ? 23.234 -11.18 -31.734 1 94.62 52 ARG B N 1
ATOM 4093 C CA . ARG B 1 52 ? 22.219 -12.18 -32.062 1 94.62 52 ARG B CA 1
ATOM 4094 C C . ARG B 1 52 ? 21.125 -11.594 -32.938 1 94.62 52 ARG B C 1
ATOM 4096 O O . ARG B 1 52 ? 20.406 -10.688 -32.5 1 94.62 52 ARG B O 1
ATOM 4103 N N . ALA B 1 53 ? 21 -12.062 -34.156 1 93.38 53 ALA B N 1
ATOM 4104 C CA . ALA B 1 53 ? 19.922 -11.656 -35.031 1 93.38 53 ALA B CA 1
ATOM 4105 C C . ALA B 1 53 ? 18.703 -12.562 -34.875 1 93.38 53 ALA B C 1
ATOM 4107 O O . ALA B 1 53 ? 18.844 -13.781 -34.719 1 93.38 53 ALA B O 1
ATOM 4108 N N . ILE B 1 54 ? 17.547 -11.984 -34.812 1 92.5 54 ILE B N 1
ATOM 4109 C CA . ILE B 1 54 ? 16.328 -12.766 -34.719 1 92.5 54 ILE B CA 1
ATOM 4110 C C . ILE B 1 54 ? 15.758 -13.039 -36.094 1 92.5 54 ILE B C 1
ATOM 4112 O O . ILE B 1 54 ? 15.359 -12.117 -36.812 1 92.5 54 ILE B O 1
ATOM 4116 N N . GLY B 1 55 ? 15.836 -14.234 -36.5 1 88.69 55 GLY B N 1
ATOM 4117 C CA . GLY B 1 55 ? 15.297 -14.641 -37.781 1 88.69 55 GLY B CA 1
ATOM 4118 C C . GLY B 1 55 ? 14.148 -15.625 -37.656 1 88.69 55 GLY B C 1
ATOM 4119 O O . GLY B 1 55 ? 13.422 -15.859 -38.625 1 88.69 55 GLY B O 1
ATOM 4120 N N . GLU B 1 56 ? 13.945 -16.094 -36.469 1 90.69 56 GLU B N 1
ATOM 4121 C CA . GLU B 1 56 ? 12.953 -17.141 -36.219 1 90.69 56 GLU B CA 1
ATOM 4122 C C . GLU B 1 56 ? 11.539 -16.609 -36.406 1 90.69 56 GLU B C 1
ATOM 4124 O O . GLU B 1 56 ? 10.625 -17.359 -36.75 1 90.69 56 GLU B O 1
ATOM 4129 N N . VAL B 1 57 ? 11.352 -15.305 -36.062 1 89.56 57 VAL B N 1
ATOM 4130 C CA . VAL B 1 57 ? 10.047 -14.656 -36.188 1 89.56 57 VAL B CA 1
ATOM 4131 C C . VAL B 1 57 ? 10.219 -13.289 -36.844 1 89.56 57 VAL B C 1
ATOM 4133 O O . VAL B 1 57 ? 11.297 -12.695 -36.781 1 89.56 57 VAL B O 1
ATOM 4136 N N . ARG B 1 58 ? 9.227 -12.859 -37.531 1 85.62 58 ARG B N 1
ATOM 4137 C CA . ARG B 1 58 ? 9.234 -11.562 -38.188 1 85.62 58 ARG B CA 1
ATOM 4138 C C . ARG B 1 58 ? 7.965 -10.773 -37.875 1 85.62 58 ARG B C 1
ATOM 4140 O O . ARG B 1 58 ? 6.863 -11.328 -37.906 1 85.62 58 ARG B O 1
ATOM 4147 N N . ARG B 1 59 ? 8.219 -9.516 -37.531 1 84.69 59 ARG B N 1
ATOM 4148 C CA . ARG B 1 59 ? 7.074 -8.664 -37.25 1 84.69 59 ARG B CA 1
ATOM 4149 C C . ARG B 1 59 ? 6.176 -8.508 -38.469 1 84.69 59 ARG B C 1
ATOM 4151 O O . ARG B 1 59 ? 6.664 -8.336 -39.594 1 84.69 59 ARG B O 1
ATOM 4158 N N . GLY B 1 60 ? 4.828 -8.508 -38.25 1 79.94 60 GLY B N 1
ATOM 4159 C CA . GLY B 1 60 ? 3.873 -8.375 -39.344 1 79.94 60 GLY B CA 1
ATOM 4160 C C . GLY B 1 60 ? 3.508 -9.711 -39.969 1 79.94 60 GLY B C 1
ATOM 4161 O O . GLY B 1 60 ? 2.451 -9.836 -40.594 1 79.94 60 GLY B O 1
ATOM 4162 N N . VAL B 1 61 ? 4.406 -10.656 -39.812 1 82.75 61 VAL B N 1
ATOM 4163 C CA . VAL B 1 61 ? 4.152 -11.984 -40.375 1 82.75 61 VAL B CA 1
ATOM 4164 C C . VAL B 1 61 ? 3.658 -12.914 -39.25 1 82.75 61 VAL B C 1
ATOM 4166 O O . VAL B 1 61 ? 2.674 -13.633 -39.438 1 82.75 61 VAL B O 1
ATOM 4169 N N . THR B 1 62 ? 4.34 -12.867 -38.188 1 85.56 62 THR B N 1
ATOM 4170 C CA . THR B 1 62 ? 3.98 -13.641 -37 1 85.56 62 THR B CA 1
ATOM 4171 C C . THR B 1 62 ? 2.957 -12.891 -36.156 1 85.56 62 THR B C 1
ATOM 4173 O O . THR B 1 62 ? 3.018 -11.672 -36.031 1 85.56 62 THR B O 1
ATOM 4176 N N . ALA B 1 63 ? 1.978 -13.719 -35.656 1 87.38 63 ALA B N 1
ATOM 4177 C CA . ALA B 1 63 ? 0.999 -13.102 -34.781 1 87.38 63 ALA B CA 1
ATOM 4178 C C . ALA B 1 63 ? 1.689 -12.328 -33.656 1 87.38 63 ALA B C 1
ATOM 4180 O O . ALA B 1 63 ? 2.711 -12.773 -33.125 1 87.38 63 ALA B O 1
ATOM 4181 N N . ARG B 1 64 ? 1.224 -11.188 -33.281 1 82 64 ARG B N 1
ATOM 4182 C CA . ARG B 1 64 ? 1.866 -10.227 -32.406 1 82 64 ARG B CA 1
ATOM 4183 C C . ARG B 1 64 ? 2.244 -10.891 -31.062 1 82 64 ARG B C 1
ATOM 4185 O O . ARG B 1 64 ? 3.383 -10.766 -30.609 1 82 64 ARG B O 1
ATOM 4192 N N . ASP B 1 65 ? 1.3 -11.594 -30.531 1 82.5 65 ASP B N 1
ATOM 4193 C CA . ASP B 1 65 ? 1.536 -12.219 -29.234 1 82.5 65 ASP B CA 1
ATOM 4194 C C . ASP B 1 65 ? 2.652 -13.258 -29.312 1 82.5 65 ASP B C 1
ATOM 4196 O O . ASP B 1 65 ? 3.49 -13.352 -28.406 1 82.5 65 ASP B O 1
ATOM 4200 N N . GLU B 1 66 ? 2.625 -14 -30.328 1 86.88 66 GLU B N 1
ATOM 4201 C CA . GLU B 1 66 ? 3.656 -15.016 -30.547 1 86.88 66 GLU B CA 1
ATOM 4202 C C . GLU B 1 66 ? 5.012 -14.367 -30.812 1 86.88 66 GLU B C 1
ATOM 4204 O O . GLU B 1 66 ? 6.039 -14.836 -30.328 1 86.88 66 GLU B O 1
ATOM 4209 N N . TYR B 1 67 ? 5.023 -13.344 -31.625 1 88.62 67 TYR B N 1
ATOM 4210 C CA . TYR B 1 67 ? 6.254 -12.625 -31.922 1 88.62 67 TYR B CA 1
ATOM 4211 C C . TYR B 1 67 ? 6.922 -12.133 -30.641 1 88.62 67 TYR B C 1
ATOM 4213 O O . TYR B 1 67 ? 8.125 -12.32 -30.453 1 88.62 67 TYR B O 1
ATOM 4221 N N . GLU B 1 68 ? 6.113 -11.516 -29.797 1 86.12 68 GLU B N 1
ATOM 4222 C CA . GLU B 1 68 ? 6.648 -10.953 -28.562 1 86.12 68 GLU B CA 1
ATOM 4223 C C . GLU B 1 68 ? 7.195 -12.047 -27.656 1 86.12 68 GLU B C 1
ATOM 4225 O O . GLU B 1 68 ? 8.266 -11.898 -27.062 1 86.12 68 GLU B O 1
ATOM 4230 N N . LYS B 1 69 ? 6.473 -13.109 -27.578 1 86.62 69 LYS B N 1
ATOM 4231 C CA . LYS B 1 69 ? 6.883 -14.219 -26.719 1 86.62 69 LYS B CA 1
ATOM 4232 C C . LYS B 1 69 ? 8.188 -14.844 -27.219 1 86.62 69 LYS B C 1
ATOM 4234 O O . LYS B 1 69 ? 9.141 -14.984 -26.453 1 86.62 69 LYS B O 1
ATOM 4239 N N . VAL B 1 70 ? 8.203 -15.164 -28.469 1 90.12 70 VAL B N 1
ATOM 4240 C CA . VAL B 1 70 ? 9.352 -15.844 -29.062 1 90.12 70 VAL B CA 1
ATOM 4241 C C . VAL B 1 70 ? 10.57 -14.914 -29.047 1 90.12 70 VAL B C 1
ATOM 4243 O O . VAL B 1 70 ? 11.68 -15.344 -28.734 1 90.12 70 VAL B O 1
ATOM 4246 N N . ALA B 1 71 ? 10.359 -13.68 -29.406 1 90.81 71 ALA B N 1
ATOM 4247 C CA . ALA B 1 71 ? 11.445 -12.703 -29.391 1 90.81 71 ALA B CA 1
ATOM 4248 C C . ALA B 1 71 ? 12.055 -12.562 -28 1 90.81 71 ALA B C 1
ATOM 4250 O O . ALA B 1 71 ? 13.281 -12.453 -27.859 1 90.81 71 ALA B O 1
ATOM 4251 N N . ARG B 1 72 ? 11.227 -12.578 -27.047 1 89.19 72 ARG B N 1
ATOM 4252 C CA . ARG B 1 72 ? 11.703 -12.492 -25.672 1 89.19 72 ARG B CA 1
ATOM 4253 C C . ARG B 1 72 ? 12.531 -13.711 -25.312 1 89.19 72 ARG B C 1
ATOM 4255 O O . ARG B 1 72 ? 13.578 -13.586 -24.672 1 89.19 72 ARG B O 1
ATOM 4262 N N . GLU B 1 73 ? 12.078 -14.812 -25.625 1 90 73 GLU B N 1
ATOM 4263 C CA . GLU B 1 73 ? 12.797 -16.047 -25.344 1 90 73 GLU B CA 1
ATOM 4264 C C . GLU B 1 73 ? 14.172 -16.047 -26 1 90 73 GLU B C 1
ATOM 4266 O O . GLU B 1 73 ? 15.172 -16.422 -25.375 1 90 73 GLU B O 1
ATOM 4271 N N . ILE B 1 74 ? 14.172 -15.633 -27.203 1 92.25 74 ILE B N 1
ATOM 4272 C CA . ILE B 1 74 ? 15.422 -15.57 -27.953 1 92.25 74 ILE B CA 1
ATOM 4273 C C . ILE B 1 74 ? 16.391 -14.602 -27.281 1 92.25 74 ILE B C 1
ATOM 4275 O O . ILE B 1 74 ? 17.578 -14.898 -27.141 1 92.25 74 ILE B O 1
ATOM 4279 N N . ARG B 1 75 ? 15.883 -13.492 -26.859 1 93.56 75 ARG B N 1
ATOM 4280 C CA . ARG B 1 75 ? 16.703 -12.492 -26.188 1 93.56 75 ARG B CA 1
ATOM 4281 C C . ARG B 1 75 ? 17.344 -13.07 -24.922 1 93.56 75 ARG B C 1
ATOM 4283 O O . ARG B 1 75 ? 18.562 -12.938 -24.734 1 93.56 75 ARG B O 1
ATOM 4290 N N . PHE B 1 76 ? 16.641 -13.695 -24.203 1 92.06 76 PHE B N 1
ATOM 4291 C CA . PHE B 1 76 ? 17.156 -14.172 -22.922 1 92.06 76 PHE B CA 1
ATOM 4292 C C . PHE B 1 76 ? 18.062 -15.383 -23.125 1 92.06 76 PHE B C 1
ATOM 4294 O O . PHE B 1 76 ? 19.031 -15.57 -22.375 1 92.06 76 PHE B O 1
ATOM 4301 N N . ASP B 1 77 ? 17.766 -16.141 -24.078 1 90.69 77 ASP B N 1
ATOM 4302 C CA . ASP B 1 77 ? 18.688 -17.219 -24.438 1 90.69 77 ASP B CA 1
ATOM 4303 C C . ASP B 1 77 ? 20.047 -16.641 -24.875 1 90.69 77 ASP B C 1
ATOM 4305 O O . ASP B 1 77 ? 21.094 -17.203 -24.531 1 90.69 77 ASP B O 1
ATOM 4309 N N . ALA B 1 78 ? 20.016 -15.609 -25.609 1 93.12 78 ALA B N 1
ATOM 4310 C CA . ALA B 1 78 ? 21.234 -14.945 -26.047 1 93.12 78 ALA B CA 1
ATOM 4311 C C . ALA B 1 78 ? 22.016 -14.406 -24.844 1 93.12 78 ALA B C 1
ATOM 4313 O O . ALA B 1 78 ? 23.25 -14.484 -24.828 1 93.12 78 ALA B O 1
ATOM 4314 N N . TYR B 1 79 ? 21.297 -13.844 -23.906 1 93.69 79 TYR B N 1
ATOM 4315 C CA . TYR B 1 79 ? 21.938 -13.352 -22.703 1 93.69 79 TYR B CA 1
ATOM 4316 C C . TYR B 1 79 ? 22.625 -14.477 -21.953 1 93.69 79 TYR B C 1
ATOM 4318 O O . TYR B 1 79 ? 23.781 -14.344 -21.531 1 93.69 79 TYR B O 1
ATOM 4326 N N . LYS B 1 80 ? 21.984 -15.594 -21.828 1 89.12 80 LYS B N 1
ATOM 4327 C CA . LYS B 1 80 ? 22.547 -16.75 -21.141 1 89.12 80 LYS B CA 1
ATOM 4328 C C . LYS B 1 80 ? 23.797 -17.25 -21.828 1 89.12 80 LYS B C 1
ATOM 4330 O O . LYS B 1 80 ? 24.797 -17.578 -21.188 1 89.12 80 LYS B O 1
ATOM 4335 N N . ALA B 1 81 ? 23.672 -17.297 -23.094 1 88.44 81 ALA B N 1
ATOM 4336 C CA . ALA B 1 81 ? 24.797 -17.766 -23.891 1 88.44 81 ALA B CA 1
ATOM 4337 C C . ALA B 1 81 ? 26.016 -16.844 -23.719 1 88.44 81 ALA B C 1
ATOM 4339 O O . ALA B 1 81 ? 27.141 -17.312 -23.609 1 88.44 81 ALA B O 1
ATOM 4340 N N . ALA B 1 82 ? 25.734 -15.578 -23.703 1 88.38 82 ALA B N 1
ATOM 4341 C CA . ALA B 1 82 ? 26.812 -14.609 -23.578 1 88.38 82 ALA B CA 1
ATOM 4342 C C . ALA B 1 82 ? 27.453 -14.672 -22.188 1 88.38 82 ALA B C 1
ATOM 4344 O O . ALA B 1 82 ? 28.656 -14.453 -22.047 1 88.38 82 ALA B O 1
ATOM 4345 N N . LEU B 1 83 ? 26.656 -14.992 -21.125 1 83.5 83 LEU B N 1
ATOM 4346 C CA . LEU B 1 83 ? 27.125 -15.062 -19.75 1 83.5 83 LEU B CA 1
ATOM 4347 C C . LEU B 1 83 ? 27.844 -16.391 -19.484 1 83.5 83 LEU B C 1
ATOM 4349 O O . LEU B 1 83 ? 28.812 -16.438 -18.734 1 83.5 83 LEU B O 1
ATOM 4353 N N . GLY B 1 84 ? 27.203 -17.719 -19.688 1 69.81 84 GLY B N 1
ATOM 4354 C CA . GLY B 1 84 ? 27.734 -19.062 -19.484 1 69.81 84 GLY B CA 1
ATOM 4355 C C . GLY B 1 84 ? 29.062 -19.281 -20.188 1 69.81 84 GLY B C 1
ATOM 4356 O O . GLY B 1 84 ? 29.906 -20.031 -19.703 1 69.81 84 GLY B O 1
ATOM 4357 N N . GLY B 1 85 ? 29.156 -19.031 -21.375 1 54.81 85 GLY B N 1
ATOM 4358 C CA . GLY B 1 85 ? 30.422 -19.266 -22.062 1 54.81 85 GLY B CA 1
ATOM 4359 C C . GLY B 1 85 ? 31.625 -18.734 -21.297 1 54.81 85 GLY B C 1
ATOM 4360 O O . GLY B 1 85 ? 32.75 -19.219 -21.5 1 54.81 85 GLY B O 1
ATOM 4361 N N . ARG B 1 86 ? 31.469 -17.906 -20.281 1 50.5 86 ARG B N 1
ATOM 4362 C CA . ARG B 1 86 ? 32.594 -17.266 -19.625 1 50.5 86 ARG B CA 1
ATOM 4363 C C . ARG B 1 86 ? 32.812 -17.812 -18.219 1 50.5 86 ARG B C 1
ATOM 4365 O O . ARG B 1 86 ? 33.844 -17.578 -17.594 1 50.5 86 ARG B O 1
ATOM 4372 N N . SER B 1 87 ? 31.797 -18.578 -17.641 1 45.72 87 SER B N 1
ATOM 4373 C CA . SER B 1 87 ? 32.031 -19.125 -16.312 1 45.72 87 SER B CA 1
ATOM 4374 C C . SER B 1 87 ? 33.062 -20.25 -16.344 1 45.72 87 SER B C 1
ATOM 4376 O O . SER B 1 87 ? 33.5 -20.734 -15.305 1 45.72 87 SER B O 1
ATOM 4378 N N . LYS B 1 88 ? 33 -21.188 -17.438 1 38.59 88 LYS B N 1
ATOM 4379 C CA . LYS B 1 88 ? 33.75 -22.438 -17.375 1 38.59 88 LYS B CA 1
ATOM 4380 C C . LYS B 1 88 ? 35.25 -22.172 -17.125 1 38.59 88 LYS B C 1
ATOM 4382 O O . LYS B 1 88 ? 36.031 -23.109 -16.906 1 38.59 88 LYS B O 1
ATOM 4387 N N . ASP B 1 89 ? 35.719 -21.141 -17.609 1 35.06 89 ASP B N 1
ATOM 4388 C CA . ASP B 1 89 ? 37.156 -21.281 -17.672 1 35.06 89 ASP B CA 1
ATOM 4389 C C . ASP B 1 89 ? 37.781 -21.25 -16.266 1 35.06 89 ASP B C 1
ATOM 4391 O O . ASP B 1 89 ? 39 -21.359 -16.125 1 35.06 89 ASP B O 1
ATOM 4395 N N . GLY B 1 90 ? 37.219 -20.734 -15.117 1 33.59 90 GLY B N 1
ATOM 4396 C CA . GLY B 1 90 ? 38.094 -20.812 -13.961 1 33.59 90 GLY B CA 1
ATOM 4397 C C . GLY B 1 90 ? 38.094 -22.172 -13.312 1 33.59 90 GLY B C 1
ATOM 4398 O O . GLY B 1 90 ? 38.938 -22.453 -12.445 1 33.59 90 GLY B O 1
ATOM 4399 N N . ASN B 1 91 ? 36.938 -22.859 -13.016 1 31.92 91 ASN B N 1
ATOM 4400 C CA . ASN B 1 91 ? 37.094 -24.047 -12.195 1 31.92 91 ASN B CA 1
ATOM 4401 C C . ASN B 1 91 ? 37.438 -25.266 -13.039 1 31.92 91 ASN B C 1
ATOM 4403 O O . ASN B 1 91 ? 36.562 -25.859 -13.664 1 31.92 91 ASN B O 1
ATOM 4407 N N . SER B 1 92 ? 38.594 -25.359 -13.703 1 28.98 92 SER B N 1
ATOM 4408 C CA . SER B 1 92 ? 38.969 -26.641 -14.297 1 28.98 92 SER B CA 1
ATOM 4409 C C . SER B 1 92 ? 38.75 -27.797 -13.328 1 28.98 92 SER B C 1
ATOM 4411 O O . SER B 1 92 ? 38.094 -28.781 -13.664 1 28.98 92 SER B O 1
ATOM 4413 N N . ASP B 1 93 ? 39.938 -28.406 -12.68 1 27.05 93 ASP B N 1
ATOM 4414 C CA . ASP B 1 93 ? 40.375 -29.797 -12.531 1 27.05 93 ASP B CA 1
ATOM 4415 C C . ASP B 1 93 ? 39.719 -30.453 -11.312 1 27.05 93 ASP B C 1
ATOM 4417 O O . ASP B 1 93 ? 40 -31.609 -11.008 1 27.05 93 ASP B O 1
ATOM 4421 N N . GLY B 1 94 ? 39.594 -29.906 -10 1 27.3 94 GLY B N 1
ATOM 4422 C CA . GLY B 1 94 ? 39.75 -30.875 -8.938 1 27.3 94 GLY B CA 1
ATOM 4423 C C . GLY B 1 94 ? 38.562 -31.828 -8.828 1 27.3 94 GLY B C 1
ATOM 4424 O O . GLY B 1 94 ? 37.438 -31.391 -8.773 1 27.3 94 GLY B O 1
ATOM 4425 N N . ASN B 1 95 ? 38.594 -33.094 -9.289 1 25.22 95 ASN B N 1
ATOM 4426 C CA . ASN B 1 95 ? 37.812 -34.344 -9.234 1 25.22 95 ASN B CA 1
ATOM 4427 C C . ASN B 1 95 ? 37.469 -34.719 -7.797 1 25.22 95 ASN B C 1
ATOM 4429 O O . ASN B 1 95 ? 37.156 -35.875 -7.512 1 25.22 95 ASN B O 1
ATOM 4433 N N . SER B 1 96 ? 37.875 -34.062 -6.672 1 25.09 96 SER B N 1
ATOM 4434 C CA . SER B 1 96 ? 37.844 -34.906 -5.484 1 25.09 96 SER B CA 1
ATOM 4435 C C . SER B 1 96 ? 36.438 -35.438 -5.207 1 25.09 96 SER B C 1
ATOM 4437 O O . SER B 1 96 ? 35.469 -34.719 -5.344 1 25.09 96 SER B O 1
ATOM 4439 N N . ASP B 1 97 ? 36.219 -36.781 -5.059 1 24.28 97 ASP B N 1
ATOM 4440 C CA . ASP B 1 97 ? 35.219 -37.812 -4.777 1 24.28 97 ASP B CA 1
ATOM 4441 C C . ASP B 1 97 ? 34.406 -37.438 -3.545 1 24.28 97 ASP B C 1
ATOM 4443 O O . ASP B 1 97 ? 33.25 -37.906 -3.398 1 24.28 97 ASP B O 1
ATOM 4447 N N . GLY B 1 98 ? 35.125 -37.406 -2.344 1 22.91 98 GLY B N 1
ATOM 4448 C CA . GLY B 1 98 ? 34.656 -38.031 -1.127 1 22.91 98 GLY B CA 1
ATOM 4449 C C . GLY B 1 98 ? 33.344 -37.469 -0.644 1 22.91 98 GLY B C 1
ATOM 4450 O O . GLY B 1 98 ? 32.25 -37.938 -1.022 1 22.91 98 GLY B O 1
ATOM 4451 N N . ASN B 1 99 ? 33.312 -37.094 0.762 1 23.58 99 ASN B N 1
ATOM 4452 C CA . ASN B 1 99 ? 32.469 -37.188 1.942 1 23.58 99 ASN B CA 1
ATOM 4453 C C . ASN B 1 99 ? 31.312 -36.188 1.899 1 23.58 99 ASN B C 1
ATOM 4455 O O . ASN B 1 99 ? 31.438 -35.125 1.305 1 23.58 99 ASN B O 1
ATOM 4459 N N . GLU B 1 100 ? 30.047 -36.656 2.279 1 25.5 100 GLU B N 1
ATOM 4460 C CA . GLU B 1 100 ? 28.641 -36.281 2.422 1 25.5 100 GLU B CA 1
ATOM 4461 C C . GLU B 1 100 ? 28.5 -34.938 3.17 1 25.5 100 GLU B C 1
ATOM 4463 O O . GLU B 1 100 ? 27.406 -34.562 3.553 1 25.5 100 GLU B O 1
ATOM 4468 N N . GLY B 1 101 ? 29.578 -34.562 3.844 1 24.16 101 GLY B N 1
ATOM 4469 C CA . GLY B 1 101 ? 29.344 -33.562 4.895 1 24.16 101 GLY B CA 1
ATOM 4470 C C . GLY B 1 101 ? 28.578 -32.344 4.418 1 24.16 101 GLY B C 1
ATOM 4471 O O . GLY B 1 101 ? 28.438 -32.125 3.215 1 24.16 101 GLY B O 1
ATOM 4472 N N . GLY B 1 102 ? 27.938 -31.609 5.516 1 28.19 102 GLY B N 1
ATOM 4473 C CA . GLY B 1 102 ? 27.156 -30.391 5.59 1 28.19 102 GLY B CA 1
ATOM 4474 C C . GLY B 1 102 ? 27.703 -29.266 4.719 1 28.19 102 GLY B C 1
ATOM 4475 O O . GLY B 1 102 ? 28.766 -28.719 5.016 1 28.19 102 GLY B O 1
ATOM 4476 N N . GLY B 1 103 ? 27.766 -29.484 3.535 1 23.12 103 GLY B N 1
ATOM 4477 C CA . GLY B 1 103 ? 28.531 -28.656 2.619 1 23.12 103 GLY B CA 1
ATOM 4478 C C . GLY B 1 103 ? 28.156 -27.188 2.67 1 23.12 103 GLY B C 1
ATOM 4479 O O . GLY B 1 103 ? 26.984 -26.844 2.531 1 23.12 103 GLY B O 1
ATOM 4480 N N . LYS B 1 104 ? 28.797 -26.5 3.67 1 26.45 104 LYS B N 1
ATOM 4481 C CA . LYS B 1 104 ? 28.891 -25.047 3.572 1 26.45 104 LYS B CA 1
ATOM 4482 C C . LYS B 1 104 ? 28.938 -24.594 2.115 1 26.45 104 LYS B C 1
ATOM 4484 O O . LYS B 1 104 ? 29.656 -25.188 1.302 1 26.45 104 LYS B O 1
ATOM 4489 N N . GLU B 1 105 ? 27.859 -24.109 1.7 1 27.91 105 GLU B N 1
ATOM 4490 C CA . GLU B 1 105 ? 27.906 -23.406 0.426 1 27.91 105 GLU B CA 1
ATOM 4491 C C . GLU B 1 105 ? 29.297 -22.812 0.181 1 27.91 105 GLU B C 1
ATOM 4493 O O . GLU B 1 105 ? 29.812 -22.078 1.021 1 27.91 105 GLU B O 1
ATOM 4498 N N . GLU B 1 106 ? 30.188 -23.469 -0.349 1 26.86 106 GLU B N 1
ATOM 4499 C CA . GLU B 1 106 ? 31.531 -23 -0.655 1 26.86 106 GLU B CA 1
ATOM 4500 C C . GLU B 1 106 ? 31.516 -21.562 -1.149 1 26.86 106 GLU B C 1
ATOM 4502 O O . GLU B 1 106 ? 30.875 -21.25 -2.158 1 26.86 106 GLU B O 1
ATOM 4507 N N . LYS B 1 107 ? 31.547 -20.672 -0.23 1 31.53 107 LYS B N 1
ATOM 4508 C CA . LYS B 1 107 ? 32.156 -19.375 -0.498 1 31.53 107 LYS B CA 1
ATOM 4509 C C . LYS B 1 107 ? 33.375 -19.516 -1.394 1 31.53 107 LYS B C 1
ATOM 4511 O O . LYS B 1 107 ? 34.5 -19.641 -0.9 1 31.53 107 LYS B O 1
ATOM 4516 N N . GLY B 1 108 ? 33.5 -20.391 -2.299 1 31.05 108 GLY B N 1
ATOM 4517 C CA . GLY B 1 108 ? 34.75 -20.375 -2.998 1 31.05 108 GLY B CA 1
ATOM 4518 C C . GLY B 1 108 ? 35.406 -19 -3.051 1 31.05 108 GLY B C 1
ATOM 4519 O O . GLY B 1 108 ? 34.719 -17.984 -3.004 1 31.05 108 GLY B O 1
ATOM 4520 N N . GLU B 1 109 ? 36.656 -18.719 -2.738 1 32.84 109 GLU B N 1
ATOM 4521 C CA . GLU B 1 109 ? 37.625 -17.656 -2.416 1 32.84 109 GLU B CA 1
ATOM 4522 C C . GLU B 1 109 ? 37.562 -16.531 -3.447 1 32.84 109 GLU B C 1
ATOM 4524 O O . GLU B 1 109 ? 37.75 -15.359 -3.111 1 32.84 109 GLU B O 1
ATOM 4529 N N . GLY B 1 110 ? 38.031 -16.891 -4.793 1 34.38 110 GLY B N 1
ATOM 4530 C CA . GLY B 1 110 ? 38.25 -15.742 -5.66 1 34.38 110 GLY B CA 1
ATOM 4531 C C . GLY B 1 110 ? 37 -14.914 -5.898 1 34.38 110 GLY B C 1
ATOM 4532 O O . GLY B 1 110 ? 35.875 -15.43 -5.844 1 34.38 110 GLY B O 1
ATOM 4533 N N . GLY B 1 111 ? 36.875 -13.648 -5.551 1 39.19 111 GLY B N 1
ATOM 4534 C CA . GLY B 1 111 ? 36.031 -12.484 -5.742 1 39.19 111 GLY B CA 1
ATOM 4535 C C . GLY B 1 111 ? 35.219 -12.531 -7.039 1 39.19 111 GLY B C 1
ATOM 4536 O O . GLY B 1 111 ? 34.75 -11.5 -7.512 1 39.19 111 GLY B O 1
ATOM 4537 N N . GLY B 1 112 ? 35.375 -13.367 -7.949 1 44.72 112 GLY B N 1
ATOM 4538 C CA . GLY B 1 112 ? 34.844 -13.211 -9.289 1 44.72 112 GLY B CA 1
ATOM 4539 C C . GLY B 1 112 ? 33.344 -13.195 -9.328 1 44.72 112 GLY B C 1
ATOM 4540 O O . GLY B 1 112 ? 32.688 -14.211 -9.023 1 44.72 112 GLY B O 1
ATOM 4541 N N . GLY B 1 113 ? 32.594 -12.156 -9.016 1 57.31 113 GLY B N 1
ATOM 4542 C CA . GLY B 1 113 ? 31.188 -11.789 -9.023 1 57.31 113 GLY B CA 1
ATOM 4543 C C . GLY B 1 113 ? 30.422 -12.414 -10.18 1 57.31 113 GLY B C 1
ATOM 4544 O O . GLY B 1 113 ? 31 -12.742 -11.211 1 57.31 113 GLY B O 1
ATOM 4545 N N . ARG B 1 114 ? 29.297 -13.172 -9.938 1 66.56 114 ARG B N 1
ATOM 4546 C CA . ARG B 1 114 ? 28.391 -13.711 -10.938 1 66.56 114 ARG B CA 1
ATOM 4547 C C . ARG B 1 114 ? 28.016 -12.648 -11.969 1 66.56 114 ARG B C 1
ATOM 4549 O O . ARG B 1 114 ? 27.734 -11.508 -11.609 1 66.56 114 ARG B O 1
ATOM 4556 N N . PRO B 1 115 ? 28.297 -13.016 -13.289 1 84.88 115 PRO B N 1
ATOM 4557 C CA . PRO B 1 115 ? 27.984 -12.055 -14.352 1 84.88 115 PRO B CA 1
ATOM 4558 C C . PRO B 1 115 ? 26.516 -11.672 -14.398 1 84.88 115 PRO B C 1
ATOM 4560 O O . PRO B 1 115 ? 25.656 -12.438 -13.953 1 84.88 115 PRO B O 1
ATOM 4563 N N . ALA B 1 116 ? 26.234 -10.453 -14.68 1 91.44 116 ALA B N 1
ATOM 4564 C CA . ALA B 1 116 ? 24.875 -9.938 -14.836 1 91.44 116 ALA B CA 1
ATOM 4565 C C . ALA B 1 116 ? 24.734 -9.125 -16.125 1 91.44 116 ALA B C 1
ATOM 4567 O O . ALA B 1 116 ? 25.734 -8.602 -16.641 1 91.44 116 ALA B O 1
ATOM 4568 N N . VAL B 1 117 ? 23.578 -9.203 -16.625 1 94.94 117 VAL B N 1
ATOM 4569 C CA . VAL B 1 117 ? 23.266 -8.352 -17.766 1 94.94 117 VAL B CA 1
ATOM 4570 C C . VAL B 1 117 ? 22.781 -6.984 -17.266 1 94.94 117 VAL B C 1
ATOM 4572 O O . VAL B 1 117 ? 21.906 -6.902 -16.406 1 94.94 117 VAL B O 1
ATOM 4575 N N . MET B 1 118 ? 23.406 -5.93 -17.812 1 96.12 118 MET B N 1
ATOM 4576 C CA . MET B 1 118 ? 23.016 -4.574 -17.422 1 96.12 118 MET B CA 1
ATOM 4577 C C . MET B 1 118 ? 22.234 -3.893 -18.547 1 96.12 118 MET B C 1
ATOM 4579 O O . MET B 1 118 ? 22.703 -3.834 -19.688 1 96.12 118 MET B O 1
ATOM 4583 N N . PHE B 1 119 ? 21.047 -3.418 -18.203 1 95.44 119 PHE B N 1
ATOM 4584 C CA . PHE B 1 119 ? 20.219 -2.689 -19.156 1 95.44 119 PHE B CA 1
ATOM 4585 C C . PHE B 1 119 ? 20.344 -1.187 -18.938 1 95.44 119 PHE B C 1
ATOM 4587 O O . PHE B 1 119 ? 20.547 -0.729 -17.812 1 95.44 119 PHE B O 1
ATOM 4594 N N . GLY B 1 120 ? 20.188 -0.426 -20.094 1 95.38 120 GLY B N 1
ATOM 4595 C CA . GLY B 1 120 ? 20.266 1.025 -20.031 1 95.38 120 GLY B CA 1
ATOM 4596 C C . GLY B 1 120 ? 18.938 1.674 -19.688 1 95.38 120 GLY B C 1
ATOM 4597 O O . GLY B 1 120 ? 18.609 2.738 -20.219 1 95.38 120 GLY B O 1
ATOM 4598 N N . HIS B 1 121 ? 18.125 0.962 -18.844 1 94.5 121 HIS B N 1
ATOM 4599 C CA . HIS B 1 121 ? 16.859 1.547 -18.422 1 94.5 121 HIS B CA 1
ATOM 4600 C C . HIS B 1 121 ? 17.078 2.719 -17.469 1 94.5 121 HIS B C 1
ATOM 4602 O O . HIS B 1 121 ? 17.984 2.674 -16.625 1 94.5 121 HIS B O 1
ATOM 4608 N N . HIS B 1 122 ? 16.328 3.795 -17.656 1 94.88 122 HIS B N 1
ATOM 4609 C CA . HIS B 1 122 ? 16.453 5.004 -16.844 1 94.88 122 HIS B CA 1
ATOM 4610 C C . HIS B 1 122 ? 15.102 5.391 -16.234 1 94.88 122 HIS B C 1
ATOM 4612 O O . HIS B 1 122 ? 14.133 4.637 -16.328 1 94.88 122 HIS B O 1
ATOM 4618 N N . GLU B 1 123 ? 15.039 6.543 -15.641 1 93.38 123 GLU B N 1
ATOM 4619 C CA . GLU B 1 123 ? 13.859 6.98 -14.898 1 93.38 123 GLU B CA 1
ATOM 4620 C C . GLU B 1 123 ? 12.641 7.098 -15.812 1 93.38 123 GLU B C 1
ATOM 4622 O O . GLU B 1 123 ? 11.516 6.812 -15.398 1 93.38 123 GLU B O 1
ATOM 4627 N N . GLY B 1 124 ? 12.938 7.562 -17.016 1 91.5 124 GLY B N 1
ATOM 4628 C CA . GLY B 1 124 ? 11.859 7.695 -17.984 1 91.5 124 GLY B CA 1
ATOM 4629 C C . GLY B 1 124 ? 11.148 6.387 -18.266 1 91.5 124 GLY B C 1
ATOM 4630 O O . GLY B 1 124 ? 9.945 6.367 -18.516 1 91.5 124 GLY B O 1
ATOM 4631 N N . ASP B 1 125 ? 11.891 5.281 -18.25 1 92.88 125 ASP B N 1
ATOM 4632 C CA . ASP B 1 125 ? 11.289 3.965 -18.453 1 92.88 125 ASP B CA 1
ATOM 4633 C C . ASP B 1 125 ? 10.383 3.582 -17.281 1 92.88 125 ASP B C 1
ATOM 4635 O O . ASP B 1 125 ? 9.359 2.934 -17.484 1 92.88 125 ASP B O 1
ATOM 4639 N N . VAL B 1 126 ? 10.797 3.953 -16.109 1 94 126 VAL B N 1
ATOM 4640 C CA . VAL B 1 126 ? 10 3.674 -14.922 1 94 126 VAL B CA 1
ATOM 4641 C C . VAL B 1 126 ? 8.68 4.434 -14.992 1 94 126 VAL B C 1
ATOM 4643 O O . VAL B 1 126 ? 7.621 3.877 -14.695 1 94 126 VAL B O 1
ATOM 4646 N N . GLU B 1 127 ? 8.781 5.699 -15.422 1 92 127 GLU B N 1
ATOM 4647 C CA . GLU B 1 127 ? 7.594 6.539 -15.539 1 92 127 GLU B CA 1
ATOM 4648 C C . GLU B 1 127 ? 6.586 5.934 -16.516 1 92 127 GLU B C 1
ATOM 4650 O O . GLU B 1 127 ? 5.387 5.883 -16.219 1 92 127 GLU B O 1
ATOM 4655 N N . GLU B 1 128 ? 7.121 5.465 -17.578 1 92.06 128 GLU B N 1
ATOM 4656 C CA . GLU B 1 128 ? 6.262 4.828 -18.562 1 92.06 128 GLU B CA 1
ATOM 4657 C C . GLU B 1 128 ? 5.617 3.561 -18.016 1 92.06 128 GLU B C 1
ATOM 4659 O O . GLU B 1 128 ? 4.441 3.293 -18.266 1 92.06 128 GLU B O 1
ATOM 4664 N N . ASN B 1 129 ? 6.371 2.826 -17.281 1 92.88 129 ASN B N 1
ATOM 4665 C CA . ASN B 1 129 ? 5.871 1.581 -16.719 1 92.88 129 ASN B CA 1
ATOM 4666 C C . ASN B 1 129 ? 4.77 1.837 -15.688 1 92.88 129 ASN B C 1
ATOM 4668 O O . ASN B 1 129 ? 3.801 1.077 -15.609 1 92.88 129 ASN B O 1
ATOM 4672 N N . VAL B 1 130 ? 4.961 2.854 -14.883 1 92.06 130 VAL B N 1
ATOM 4673 C CA . VAL B 1 130 ? 3.953 3.18 -13.875 1 92.06 130 VAL B CA 1
ATOM 4674 C C . VAL B 1 130 ? 2.609 3.432 -14.562 1 92.06 130 VAL B C 1
ATOM 4676 O O . VAL B 1 130 ? 1.584 2.889 -14.141 1 92.06 130 VAL B O 1
ATOM 4679 N N . LEU B 1 131 ? 2.652 4.172 -15.633 1 89.81 131 LEU B N 1
ATOM 4680 C CA . LEU B 1 131 ? 1.429 4.492 -16.359 1 89.81 131 LEU B CA 1
ATOM 4681 C C . LEU B 1 131 ? 0.818 3.238 -16.969 1 89.81 131 LEU B C 1
ATOM 4683 O O . LEU B 1 131 ? -0.389 3.012 -16.859 1 89.81 131 LEU B O 1
ATOM 4687 N N . THR B 1 132 ? 1.619 2.477 -17.578 1 90.38 132 THR B N 1
ATOM 4688 C CA . THR B 1 132 ? 1.152 1.258 -18.234 1 90.38 132 THR B CA 1
ATOM 4689 C C . THR B 1 132 ? 0.586 0.28 -17.203 1 90.38 132 THR B C 1
ATOM 4691 O O . THR B 1 132 ? -0.489 -0.288 -17.406 1 90.38 132 THR B O 1
ATOM 4694 N N . ASN B 1 133 ? 1.314 0.113 -16.125 1 90 133 ASN B N 1
ATOM 4695 C CA . ASN B 1 133 ? 0.883 -0.822 -15.102 1 90 133 ASN B CA 1
ATOM 4696 C C . ASN B 1 133 ? -0.415 -0.368 -14.438 1 90 133 ASN B C 1
ATOM 4698 O O . ASN B 1 133 ? -1.285 -1.188 -14.141 1 90 133 ASN B O 1
ATOM 4702 N N . LEU B 1 134 ? -0.5 0.846 -14.258 1 86.44 134 LEU B N 1
ATOM 4703 C CA . LEU B 1 134 ? -1.717 1.402 -13.672 1 86.44 134 LEU B CA 1
ATOM 4704 C C . LEU B 1 134 ? -2.92 1.14 -14.57 1 86.44 134 LEU B C 1
ATOM 4706 O O . LEU B 1 134 ? -3.963 0.678 -14.102 1 86.44 134 LEU B O 1
ATOM 4710 N N . ILE B 1 135 ? -2.732 1.449 -15.805 1 84.44 135 ILE B N 1
ATOM 4711 C CA . ILE B 1 135 ? -3.824 1.37 -16.766 1 84.44 135 ILE B CA 1
ATOM 4712 C C . ILE B 1 135 ? -4.18 -0.092 -17.031 1 84.44 135 ILE B C 1
ATOM 4714 O O . ILE B 1 135 ? -5.34 -0.419 -17.297 1 84.44 135 ILE B O 1
ATOM 4718 N N . LYS B 1 136 ? -3.217 -0.954 -16.844 1 83.56 136 LYS B N 1
ATOM 4719 C CA . LYS B 1 136 ? -3.457 -2.379 -17.047 1 83.56 136 LYS B CA 1
ATOM 4720 C C . LYS B 1 136 ? -4.039 -3.023 -15.797 1 83.56 136 LYS B C 1
ATOM 4722 O O . LYS B 1 136 ? -4.418 -4.195 -15.812 1 83.56 136 LYS B O 1
ATOM 4727 N N . GLY B 1 137 ? -4.047 -2.285 -14.766 1 77.88 137 GLY B N 1
ATOM 4728 C CA . GLY B 1 137 ? -4.672 -2.795 -13.555 1 77.88 137 GLY B CA 1
ATOM 4729 C C . GLY B 1 137 ? -3.73 -3.629 -12.703 1 77.88 137 GLY B C 1
ATOM 4730 O O . GLY B 1 137 ? -4.168 -4.531 -11.992 1 77.88 137 GLY B O 1
ATOM 4731 N N . CYS B 1 138 ? -2.484 -3.389 -12.82 1 83.69 138 CYS B N 1
ATOM 4732 C CA . CYS B 1 138 ? -1.527 -4.07 -11.953 1 83.69 138 CYS B CA 1
ATOM 4733 C C . CYS B 1 138 ? -1.711 -3.648 -10.5 1 83.69 138 CYS B C 1
ATOM 4735 O O . CYS B 1 138 ? -2.334 -2.621 -10.227 1 83.69 138 CYS B O 1
ATOM 4737 N N . SER B 1 139 ? -1.173 -4.535 -9.633 1 87.06 139 SER B N 1
ATOM 4738 C CA . SER B 1 139 ? -1.243 -4.223 -8.211 1 87.06 139 SER B CA 1
ATOM 4739 C C . SER B 1 139 ? -0.549 -2.9 -7.898 1 87.06 139 SER B C 1
ATOM 4741 O O . SER B 1 139 ? 0.505 -2.6 -8.461 1 87.06 139 SER B O 1
ATOM 4743 N N . ILE B 1 140 ? -1.087 -2.148 -7.02 1 89.62 140 ILE B N 1
ATOM 4744 C CA . ILE B 1 140 ? -0.53 -0.864 -6.609 1 89.62 140 ILE B CA 1
ATOM 4745 C C . ILE B 1 140 ? 0.84 -1.075 -5.969 1 89.62 140 ILE B C 1
ATOM 4747 O O . ILE B 1 140 ? 1.64 -0.141 -5.875 1 89.62 140 ILE B O 1
ATOM 4751 N N . LEU B 1 141 ? 1.113 -2.309 -5.535 1 91.06 141 LEU B N 1
ATOM 4752 C CA . LEU B 1 141 ? 2.391 -2.633 -4.914 1 91.06 141 LEU B CA 1
ATOM 4753 C C . LEU B 1 141 ? 3.453 -2.92 -5.969 1 91.06 141 LEU B C 1
ATOM 4755 O O . LEU B 1 141 ? 4.625 -3.113 -5.637 1 91.06 141 LEU B O 1
ATOM 4759 N N . GLU B 1 142 ? 3.09 -2.885 -7.246 1 89.56 142 GLU B N 1
ATOM 4760 C CA . GLU B 1 142 ? 4.016 -3.225 -8.32 1 89.56 142 GLU B CA 1
ATOM 4761 C C . GLU B 1 142 ? 3.9 -2.242 -9.477 1 89.56 142 GLU B C 1
ATOM 4763 O O . GLU B 1 142 ? 3.99 -2.635 -10.648 1 89.56 142 GLU B O 1
ATOM 4768 N N . LEU B 1 143 ? 3.689 -1.034 -9.172 1 90.88 143 LEU B N 1
ATOM 4769 C CA . LEU B 1 143 ? 3.451 -0.051 -10.219 1 90.88 143 LEU B CA 1
ATOM 4770 C C . LEU B 1 143 ? 4.738 0.261 -10.977 1 90.88 143 LEU B C 1
ATOM 4772 O O . LEU B 1 143 ? 4.715 0.497 -12.188 1 90.88 143 LEU B O 1
ATOM 4776 N N . ALA B 1 144 ? 5.879 0.329 -10.234 1 90.19 144 ALA B N 1
ATOM 4777 C CA . ALA B 1 144 ? 7.148 0.596 -10.914 1 90.19 144 ALA B CA 1
ATOM 4778 C C . ALA B 1 144 ? 7.496 -0.523 -11.891 1 90.19 144 ALA B C 1
ATOM 4780 O O . ALA B 1 144 ? 7.883 -0.26 -13.031 1 90.19 144 ALA B O 1
ATOM 4781 N N . GLY B 1 145 ? 7.27 -1.773 -11.391 1 86.62 145 GLY B N 1
ATOM 4782 C CA . GLY B 1 145 ? 7.484 -2.951 -12.219 1 86.62 145 GLY B CA 1
ATOM 4783 C C . GLY B 1 145 ? 8.93 -3.127 -12.648 1 86.62 145 GLY B C 1
ATOM 4784 O O . GLY B 1 145 ? 9.219 -3.873 -13.586 1 86.62 145 GLY B O 1
ATOM 4785 N N . MET B 1 146 ? 9.789 -2.305 -12.148 1 88.81 146 MET B N 1
ATOM 4786 C CA . MET B 1 146 ? 11.203 -2.371 -12.492 1 88.81 146 MET B CA 1
ATOM 4787 C C . MET B 1 146 ? 12.078 -2.141 -11.266 1 88.81 146 MET B C 1
ATOM 4789 O O . MET B 1 146 ? 11.945 -1.125 -10.586 1 88.81 146 MET B O 1
ATOM 4793 N N . SER B 1 147 ? 12.898 -3.16 -10.984 1 87.5 147 SER B N 1
ATOM 4794 C CA . SER B 1 147 ? 13.82 -3.064 -9.852 1 87.5 147 SER B CA 1
ATOM 4795 C C . SER B 1 147 ? 15.266 -2.939 -10.328 1 87.5 147 SER B C 1
ATOM 4797 O O . SER B 1 147 ? 15.602 -3.348 -11.438 1 87.5 147 SER B O 1
ATOM 4799 N N . PRO B 1 148 ? 16.047 -2.295 -9.477 1 90.44 148 PRO B N 1
ATOM 4800 C CA . PRO B 1 148 ? 17.469 -2.164 -9.852 1 90.44 148 PRO B CA 1
ATOM 4801 C C . PRO B 1 148 ? 18.125 -3.51 -10.117 1 90.44 148 PRO B C 1
ATOM 4803 O O . PRO B 1 148 ? 19.016 -3.607 -10.977 1 90.44 148 PRO B O 1
ATOM 4806 N N . GLU B 1 149 ? 17.75 -4.512 -9.375 1 90.56 149 GLU B N 1
ATOM 4807 C CA . GLU B 1 149 ? 18.297 -5.859 -9.531 1 90.56 149 GLU B CA 1
ATOM 4808 C C . GLU B 1 149 ? 17.188 -6.906 -9.477 1 90.56 149 GLU B C 1
ATOM 4810 O O . GLU B 1 149 ? 16.266 -6.805 -8.656 1 90.56 149 GLU B O 1
ATOM 4815 N N . ASN B 1 150 ? 17.234 -7.797 -10.453 1 85.81 150 ASN B N 1
ATOM 4816 C CA . ASN B 1 150 ? 16.297 -8.922 -10.43 1 85.81 150 ASN B CA 1
ATOM 4817 C C . ASN B 1 150 ? 16.812 -10.094 -11.258 1 85.81 150 ASN B C 1
ATOM 4819 O O . ASN B 1 150 ? 17.891 -10.008 -11.859 1 85.81 150 ASN B O 1
ATOM 4823 N N . THR B 1 151 ? 16.203 -11.203 -11.109 1 83.44 151 THR B N 1
ATOM 4824 C CA . THR B 1 151 ? 16.469 -12.367 -11.953 1 83.44 151 THR B CA 1
ATOM 4825 C C . THR B 1 151 ? 15.266 -12.68 -12.836 1 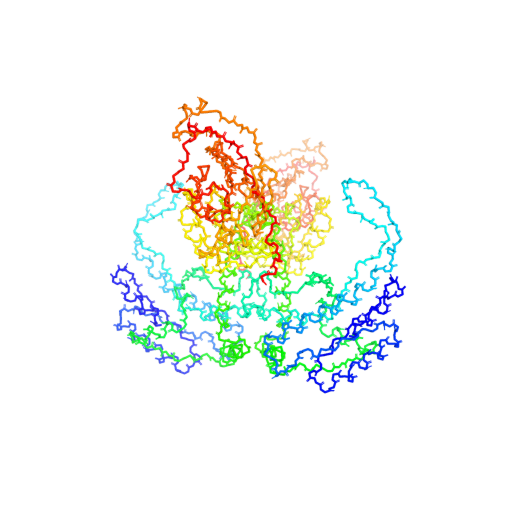83.44 151 THR B C 1
ATOM 4827 O O . THR B 1 151 ? 14.148 -12.844 -12.344 1 83.44 151 THR B O 1
ATOM 4830 N N . VAL B 1 152 ? 15.492 -12.648 -14.047 1 80.75 152 VAL B N 1
ATOM 4831 C CA . VAL B 1 152 ? 14.43 -12.922 -15.016 1 80.75 152 VAL B CA 1
ATOM 4832 C C . VAL B 1 152 ? 14.828 -14.094 -15.906 1 80.75 152 VAL B C 1
ATOM 4834 O O . VAL B 1 152 ? 15.867 -14.055 -16.562 1 80.75 152 VAL B O 1
ATOM 4837 N N . ASN B 1 153 ? 14.086 -15.078 -15.93 1 76.75 153 ASN B N 1
ATOM 4838 C CA . ASN B 1 153 ? 14.359 -16.266 -16.734 1 76.75 153 ASN B CA 1
ATOM 4839 C C . ASN B 1 153 ? 15.758 -16.812 -16.469 1 76.75 153 ASN B C 1
ATOM 4841 O O . ASN B 1 153 ? 16.5 -17.078 -17.422 1 76.75 153 ASN B O 1
ATOM 4845 N N . GLY B 1 154 ? 16.172 -16.734 -15.258 1 76.19 154 GLY B N 1
ATOM 4846 C CA . GLY B 1 154 ? 17.438 -17.297 -14.852 1 76.19 154 GLY B CA 1
ATOM 4847 C C . GLY B 1 154 ? 18.609 -16.359 -15.078 1 76.19 154 GLY B C 1
ATOM 4848 O O . GLY B 1 154 ? 19.766 -16.719 -14.797 1 76.19 154 GLY B O 1
ATOM 4849 N N . VAL B 1 155 ? 18.359 -15.195 -15.586 1 85.88 155 VAL B N 1
ATOM 4850 C CA . VAL B 1 155 ? 19.406 -14.227 -15.867 1 85.88 155 VAL B CA 1
ATOM 4851 C C . VAL B 1 155 ? 19.375 -13.109 -14.82 1 85.88 155 VAL B C 1
ATOM 4853 O O . VAL B 1 155 ? 18.312 -12.539 -14.547 1 85.88 155 VAL B O 1
ATOM 4856 N N . ARG B 1 156 ? 20.5 -12.852 -14.289 1 90 156 ARG B N 1
ATOM 4857 C CA . ARG B 1 156 ? 20.609 -11.711 -13.383 1 90 156 ARG B CA 1
ATOM 4858 C C . ARG B 1 156 ? 20.625 -10.398 -14.148 1 90 156 ARG B C 1
ATOM 4860 O O . ARG B 1 156 ? 21.438 -10.211 -15.062 1 90 156 ARG B O 1
ATOM 4867 N N . VAL B 1 157 ? 19.703 -9.539 -13.805 1 93.25 157 VAL B N 1
ATOM 4868 C CA . VAL B 1 157 ? 19.531 -8.281 -14.531 1 93.25 157 VAL B CA 1
ATOM 4869 C C . VAL B 1 157 ? 19.766 -7.105 -13.586 1 93.25 157 VAL B C 1
ATOM 4871 O O . VAL B 1 157 ? 19.203 -7.059 -12.492 1 93.25 157 VAL B O 1
ATOM 4874 N N . TRP B 1 158 ? 20.656 -6.184 -14.023 1 95.06 158 TRP B N 1
ATOM 4875 C CA . TRP B 1 158 ? 20.906 -4.953 -13.281 1 95.06 158 TRP B CA 1
ATOM 4876 C C . TRP B 1 158 ? 20.516 -3.729 -14.094 1 95.06 158 TRP B C 1
ATOM 4878 O O . TRP B 1 158 ? 20.703 -3.703 -15.312 1 95.06 158 TRP B O 1
ATOM 4888 N N . ARG B 1 159 ? 19.984 -2.734 -13.367 1 95.81 159 ARG B N 1
ATOM 4889 C CA . ARG B 1 159 ? 19.594 -1.483 -14.008 1 95.81 159 ARG B CA 1
ATOM 4890 C C . ARG B 1 159 ? 20.156 -0.281 -13.25 1 95.81 159 ARG B C 1
ATOM 4892 O O . ARG B 1 159 ? 19.406 0.483 -12.641 1 95.81 159 ARG B O 1
ATOM 4899 N N . PRO B 1 160 ? 21.422 -0.015 -13.445 1 95.12 160 PRO B N 1
ATOM 4900 C CA . PRO B 1 160 ? 22.094 1.004 -12.633 1 95.12 160 PRO B CA 1
ATOM 4901 C C . PRO B 1 160 ? 21.641 2.422 -12.984 1 95.12 160 PRO B C 1
ATOM 4903 O O . PRO B 1 160 ? 21.875 3.354 -12.211 1 95.12 160 PRO B O 1
ATOM 4906 N N . MET B 1 161 ? 20.984 2.635 -14.125 1 95.69 161 MET B N 1
ATOM 4907 C CA . MET B 1 161 ? 20.688 3.986 -14.586 1 95.69 161 MET B CA 1
ATOM 4908 C C . MET B 1 161 ? 19.266 4.387 -14.195 1 95.69 161 MET B C 1
ATOM 4910 O O . MET B 1 161 ? 18.812 5.488 -14.516 1 95.69 161 MET B O 1
ATOM 4914 N N . LEU B 1 162 ? 18.547 3.6 -13.43 1 93.25 162 LEU B N 1
ATOM 4915 C CA . LEU B 1 162 ? 17.141 3.812 -13.102 1 93.25 162 LEU B CA 1
ATOM 4916 C C . LEU B 1 162 ? 16.953 5.133 -12.359 1 93.25 162 LEU B C 1
ATOM 4918 O O . LEU B 1 162 ? 15.953 5.824 -12.555 1 93.25 162 LEU B O 1
ATOM 4922 N N . PRO B 1 163 ? 17.969 5.621 -11.523 1 90.12 163 PRO B N 1
ATOM 4923 C CA . PRO B 1 163 ? 17.766 6.859 -10.766 1 90.12 163 PRO B CA 1
ATOM 4924 C C . PRO B 1 163 ? 17.984 8.109 -11.609 1 90.12 163 PRO B C 1
ATOM 4926 O O . PRO B 1 163 ? 17.766 9.227 -11.133 1 90.12 163 PRO B O 1
ATOM 4929 N N . PHE B 1 164 ? 18.344 7.934 -12.867 1 93.12 164 PHE B N 1
ATOM 4930 C CA . PHE B 1 164 ? 18.75 9.086 -13.672 1 93.12 164 PHE B CA 1
ATOM 4931 C C . PHE B 1 164 ? 17.703 9.383 -14.75 1 93.12 164 PHE B C 1
ATOM 4933 O O . PHE B 1 164 ? 17.203 8.461 -15.406 1 93.12 164 PHE B O 1
ATOM 4940 N N . GLY B 1 165 ? 17.375 10.641 -14.906 1 91.62 165 GLY B N 1
ATOM 4941 C CA . GLY B 1 165 ? 16.516 11.055 -15.992 1 91.62 165 GLY B CA 1
ATOM 4942 C C . GLY B 1 165 ? 17.188 11.016 -17.359 1 91.62 165 GLY B C 1
ATOM 4943 O O . GLY B 1 165 ? 18.406 10.867 -17.438 1 91.62 165 GLY B O 1
ATOM 4944 N N . LYS B 1 166 ? 16.438 11.141 -18.344 1 88.5 166 LYS B N 1
ATOM 4945 C CA . LYS B 1 166 ? 16.938 11.094 -19.719 1 88.5 166 LYS B CA 1
ATOM 4946 C C . LYS B 1 166 ? 17.891 12.25 -19.984 1 88.5 166 LYS B C 1
ATOM 4948 O O . LYS B 1 166 ? 18.859 12.102 -20.75 1 88.5 166 LYS B O 1
ATOM 4953 N N . ASP B 1 167 ? 17.641 13.352 -19.359 1 90.44 167 ASP B N 1
ATOM 4954 C CA . ASP B 1 167 ? 18.469 14.531 -19.547 1 90.44 167 ASP B CA 1
ATOM 4955 C C . ASP B 1 167 ? 19.891 14.273 -19.047 1 90.44 167 ASP B C 1
ATOM 4957 O O . ASP B 1 167 ? 20.859 14.703 -19.672 1 90.44 167 ASP B O 1
ATOM 4961 N N . VAL B 1 168 ? 20.016 13.57 -17.969 1 93.69 168 VAL B N 1
ATOM 4962 C CA . VAL B 1 168 ? 21.328 13.242 -17.406 1 93.69 168 VAL B CA 1
ATOM 4963 C C . VAL B 1 168 ? 22.078 12.312 -18.359 1 93.69 168 VAL B C 1
ATOM 4965 O O . VAL B 1 168 ? 23.281 12.453 -18.547 1 93.69 168 VAL B O 1
ATOM 4968 N N . VAL B 1 169 ? 21.375 11.43 -18.984 1 93.56 169 VAL B N 1
ATOM 4969 C CA . VAL B 1 169 ? 21.953 10.477 -19.922 1 93.56 169 VAL B CA 1
ATOM 4970 C C . VAL B 1 169 ? 22.453 11.211 -21.172 1 93.56 169 VAL B C 1
ATOM 4972 O O . VAL B 1 169 ? 23.547 10.945 -21.672 1 93.56 169 VAL B O 1
ATOM 4975 N N . TYR B 1 170 ? 21.688 12.164 -21.688 1 93.56 170 TYR B N 1
ATOM 4976 C CA . TYR B 1 170 ? 22.062 12.961 -22.844 1 93.56 170 TYR B CA 1
ATOM 4977 C C . TYR B 1 170 ? 23.281 13.828 -22.547 1 93.56 170 TYR B C 1
ATOM 4979 O O . TYR B 1 170 ? 24.188 13.938 -23.359 1 93.56 170 TYR B O 1
ATOM 4987 N N . ASP B 1 171 ? 23.203 14.438 -21.391 1 95.75 171 ASP B N 1
ATOM 4988 C CA . ASP B 1 171 ? 24.328 15.281 -20.984 1 95.75 171 ASP B CA 1
ATOM 4989 C C . ASP B 1 171 ? 25.625 14.477 -20.922 1 95.75 171 ASP B C 1
ATOM 4991 O O . ASP B 1 171 ? 26.688 14.953 -21.344 1 95.75 171 ASP B O 1
ATOM 4995 N N . PHE B 1 172 ? 25.5 13.32 -20.406 1 95.75 172 PHE B N 1
ATOM 4996 C CA . PHE B 1 172 ? 26.641 12.43 -20.344 1 95.75 172 PHE B CA 1
ATOM 4997 C C . PHE B 1 172 ? 27.141 12.086 -21.734 1 95.75 172 PHE B C 1
ATOM 4999 O O . PHE B 1 172 ? 28.344 12.148 -22.016 1 95.75 172 PHE B O 1
ATOM 5006 N N . ALA B 1 173 ? 26.281 11.703 -22.641 1 95 173 ALA B N 1
ATOM 5007 C CA . ALA B 1 173 ? 26.625 11.328 -24.016 1 95 173 ALA B CA 1
ATOM 5008 C C . ALA B 1 173 ? 27.297 12.484 -24.75 1 95 173 ALA B C 1
ATOM 5010 O O . ALA B 1 173 ? 28.281 12.281 -25.453 1 95 173 ALA B O 1
ATOM 5011 N N . HIS B 1 174 ? 26.812 13.633 -24.516 1 95.69 174 HIS B N 1
ATOM 5012 C CA . HIS B 1 174 ? 27.359 14.82 -25.172 1 95.69 174 HIS B CA 1
ATOM 5013 C C . HIS B 1 174 ? 28.734 15.164 -24.594 1 95.69 174 HIS B C 1
ATOM 5015 O O . HIS B 1 174 ? 29.672 15.453 -25.344 1 95.69 174 HIS B O 1
ATOM 5021 N N . LYS B 1 175 ? 28.797 15.148 -23.344 1 96.06 175 LYS B N 1
ATOM 5022 C CA . LYS B 1 175 ? 30.047 15.523 -22.672 1 96.06 175 LYS B CA 1
ATOM 5023 C C . LYS B 1 175 ? 31.172 14.57 -23.031 1 96.06 175 LYS B C 1
ATOM 5025 O O . LYS B 1 175 ? 32.312 14.992 -23.172 1 96.06 175 LYS B O 1
ATOM 5030 N N . PHE B 1 176 ? 30.828 13.312 -23.219 1 94.5 176 PHE B N 1
ATOM 5031 C CA . PHE B 1 176 ? 31.875 12.328 -23.406 1 94.5 176 PHE B CA 1
ATOM 5032 C C . PHE B 1 176 ? 31.875 11.789 -24.828 1 94.5 176 PHE B C 1
ATOM 5034 O O . PHE B 1 176 ? 32.531 10.805 -25.141 1 94.5 176 PHE B O 1
ATOM 5041 N N . GLY B 1 177 ? 31.016 12.344 -25.656 1 93.56 177 GLY B N 1
ATOM 5042 C CA . GLY B 1 177 ? 31 12.023 -27.078 1 93.56 177 GLY B CA 1
ATOM 5043 C C . GLY B 1 177 ? 30.5 10.625 -27.359 1 93.56 177 GLY B C 1
ATOM 5044 O O . GLY B 1 177 ? 31.094 9.906 -28.188 1 93.56 177 GLY B O 1
ATOM 5045 N N . VAL B 1 178 ? 29.531 10.164 -26.734 1 94.75 178 VAL B N 1
ATOM 5046 C CA . VAL B 1 178 ? 28.938 8.852 -26.969 1 94.75 178 VAL B CA 1
ATOM 5047 C C . VAL B 1 178 ? 27.891 8.945 -28.078 1 94.75 178 VAL B C 1
ATOM 5049 O O . VAL B 1 178 ? 26.891 9.672 -27.938 1 94.75 178 VAL B O 1
ATOM 5052 N N . PRO B 1 179 ? 28.109 8.242 -29.156 1 93.25 179 PRO B N 1
ATOM 5053 C CA . PRO B 1 179 ? 27.094 8.281 -30.219 1 93.25 179 PRO B CA 1
ATOM 5054 C C . PRO B 1 179 ? 25.828 7.52 -29.844 1 93.25 179 PRO B C 1
ATOM 5056 O O . PRO B 1 179 ? 25.859 6.609 -29.016 1 93.25 179 PRO B O 1
ATOM 5059 N N . TYR B 1 180 ? 24.688 7.98 -30.328 1 90.12 180 TYR B N 1
ATOM 5060 C CA . TYR B 1 180 ? 23.438 7.27 -30.141 1 90.12 180 TYR B CA 1
ATOM 5061 C C . TYR B 1 180 ? 22.531 7.418 -31.359 1 90.12 180 TYR B C 1
ATOM 5063 O O . TYR B 1 180 ? 22.703 8.328 -32.156 1 90.12 180 TYR B O 1
ATOM 5071 N N . PHE B 1 181 ? 21.672 6.426 -31.469 1 85.75 181 PHE B N 1
ATOM 5072 C CA . PHE B 1 181 ? 20.703 6.465 -32.562 1 85.75 181 PHE B CA 1
ATOM 5073 C C . PHE B 1 181 ? 19.406 7.121 -32.094 1 85.75 181 PHE B C 1
ATOM 5075 O O . PHE B 1 181 ? 19.078 7.113 -30.906 1 85.75 181 PHE B O 1
ATOM 5082 N N . LYS B 1 182 ? 18.641 7.703 -33 1 78.31 182 LYS B N 1
ATOM 5083 C CA . LYS B 1 182 ? 17.328 8.273 -32.688 1 78.31 182 LYS B CA 1
ATOM 5084 C C . LYS B 1 182 ? 16.328 7.184 -32.312 1 78.31 182 LYS B C 1
ATOM 5086 O O . LYS B 1 182 ? 16.438 6.051 -32.781 1 78.31 182 LYS B O 1
ATOM 5091 N N . ASP B 1 183 ? 15.453 7.594 -31.484 1 74.06 183 ASP B N 1
ATOM 5092 C CA . ASP B 1 183 ? 14.406 6.672 -31.078 1 74.06 183 ASP B CA 1
ATOM 5093 C C . ASP B 1 183 ? 13.523 6.266 -32.25 1 74.06 183 ASP B C 1
ATOM 5095 O O . ASP B 1 183 ? 12.906 7.113 -32.906 1 74.06 183 ASP B O 1
ATOM 5099 N N . THR B 1 184 ? 13.555 4.984 -32.562 1 76.5 184 THR B N 1
ATOM 5100 C CA . THR B 1 184 ? 12.797 4.492 -33.719 1 76.5 184 THR B CA 1
ATOM 5101 C C . THR B 1 184 ? 11.578 3.697 -33.281 1 76.5 184 THR B C 1
ATOM 5103 O O . THR B 1 184 ? 11.07 2.848 -34 1 76.5 184 THR B O 1
ATOM 5106 N N . THR B 1 185 ? 11.109 3.926 -32.062 1 78 185 THR B N 1
ATOM 5107 C CA . THR B 1 185 ? 9.906 3.25 -31.594 1 78 185 THR B CA 1
ATOM 5108 C C . THR B 1 185 ? 8.719 3.578 -32.5 1 78 185 THR B C 1
ATOM 5110 O O . THR B 1 185 ? 8.43 4.75 -32.75 1 78 185 THR B O 1
ATOM 5113 N N . PRO B 1 186 ? 8.07 2.582 -32.969 1 80.19 186 PRO B N 1
ATOM 5114 C CA . PRO B 1 186 ? 6.949 2.832 -33.875 1 80.19 186 PRO B CA 1
ATOM 5115 C C . PRO B 1 186 ? 5.82 3.623 -33.219 1 80.19 186 PRO B C 1
ATOM 5117 O O . PRO B 1 186 ? 5.441 3.334 -32.094 1 80.19 186 PRO B O 1
ATOM 5120 N N . SER B 1 187 ? 5.281 4.574 -33.969 1 82.81 187 SER B N 1
ATOM 5121 C CA . SER B 1 187 ? 4.254 5.465 -33.438 1 82.81 187 SER B CA 1
ATOM 5122 C C . SER B 1 187 ? 2.967 4.703 -33.125 1 82.81 187 SER B C 1
ATOM 5124 O O . SER B 1 187 ? 2.158 5.145 -32.312 1 82.81 187 SER B O 1
ATOM 5126 N N . TRP B 1 188 ? 2.83 3.508 -33.781 1 80.81 188 TRP B N 1
ATOM 5127 C CA . TRP B 1 188 ? 1.589 2.762 -33.625 1 80.81 188 TRP B CA 1
ATOM 5128 C C . TRP B 1 188 ? 1.661 1.855 -32.406 1 80.81 188 TRP B C 1
ATOM 5130 O O . TRP B 1 188 ? 0.641 1.332 -31.938 1 80.81 188 TRP B O 1
ATOM 5140 N N . SER B 1 189 ? 2.902 1.666 -31.938 1 82.12 189 SER B N 1
ATOM 5141 C CA . SER B 1 189 ? 3.059 0.796 -30.781 1 82.12 189 SER B CA 1
ATOM 5142 C C . SER B 1 189 ? 2.572 1.479 -29.5 1 82.12 189 SER B C 1
ATOM 5144 O O . SER B 1 189 ? 2.461 2.707 -29.453 1 82.12 189 SER B O 1
ATOM 5146 N N . THR B 1 190 ? 2.219 0.684 -28.5 1 83.56 190 THR B N 1
ATOM 5147 C CA . THR B 1 190 ? 1.789 1.219 -27.219 1 83.56 190 THR B CA 1
ATOM 5148 C C . THR B 1 190 ? 2.834 2.18 -26.656 1 83.56 190 THR B C 1
ATOM 5150 O O . THR B 1 190 ? 2.496 3.264 -26.172 1 83.56 190 THR B O 1
ATOM 5153 N N . ARG B 1 191 ? 4.059 1.823 -26.797 1 84.69 191 ARG B N 1
ATOM 5154 C CA . ARG B 1 191 ? 5.137 2.674 -26.297 1 84.69 191 ARG B CA 1
ATOM 5155 C C . ARG B 1 191 ? 5.23 3.965 -27.109 1 84.69 191 ARG B C 1
ATOM 5157 O O . ARG B 1 191 ? 5.473 5.035 -26.547 1 84.69 191 ARG B O 1
ATOM 5164 N N . GLY B 1 192 ? 5.102 3.818 -28.406 1 87.94 192 GLY B N 1
ATOM 5165 C CA . GLY B 1 192 ? 5.129 5 -29.25 1 87.94 192 GLY B CA 1
ATOM 5166 C C . GLY B 1 192 ? 4.004 5.973 -28.953 1 87.94 192 GLY B C 1
ATOM 5167 O O . GLY B 1 192 ? 4.23 7.184 -28.875 1 87.94 192 GLY B O 1
ATOM 5168 N N . LYS B 1 193 ? 2.848 5.441 -28.75 1 88.62 193 LYS B N 1
ATOM 5169 C CA . LYS B 1 193 ? 1.687 6.266 -28.422 1 88.62 193 LYS B CA 1
ATOM 5170 C C . LYS B 1 193 ? 1.842 6.926 -27.062 1 88.62 193 LYS B C 1
ATOM 5172 O O . LYS B 1 193 ? 1.453 8.078 -26.875 1 88.62 193 LYS B O 1
ATOM 5177 N N . LEU B 1 194 ? 2.416 6.203 -26.156 1 89.5 194 LEU B N 1
ATOM 5178 C CA . LEU B 1 194 ? 2.66 6.738 -24.828 1 89.5 194 LEU B CA 1
ATOM 5179 C C . LEU B 1 194 ? 3.617 7.926 -24.875 1 89.5 194 LEU B C 1
ATOM 5181 O O . LEU B 1 194 ? 3.33 8.984 -24.328 1 89.5 194 LEU B O 1
ATOM 5185 N N . ARG B 1 195 ? 4.648 7.824 -25.609 1 87.62 195 ARG B N 1
ATOM 5186 C CA . ARG B 1 195 ? 5.723 8.812 -25.625 1 87.62 195 ARG B CA 1
ATOM 5187 C C . ARG B 1 195 ? 5.328 10.031 -26.453 1 87.62 195 ARG B C 1
ATOM 5189 O O . ARG B 1 195 ? 5.652 11.164 -26.094 1 87.62 195 ARG B O 1
ATOM 5196 N N . ARG B 1 196 ? 4.57 9.844 -27.469 1 89.62 196 ARG B N 1
ATOM 5197 C CA . ARG B 1 196 ? 4.344 10.922 -28.422 1 89.62 196 ARG B CA 1
ATOM 5198 C C . ARG B 1 196 ? 3.004 11.602 -28.172 1 89.62 196 ARG B C 1
ATOM 5200 O O . ARG B 1 196 ? 2.807 12.758 -28.547 1 89.62 196 ARG B O 1
ATOM 5207 N N . GLN B 1 197 ? 2.143 10.883 -27.547 1 90.5 197 GLN B N 1
ATOM 5208 C CA . GLN B 1 197 ? 0.795 11.43 -27.438 1 90.5 197 GLN B CA 1
ATOM 5209 C C . GLN B 1 197 ? 0.388 11.57 -25.969 1 90.5 197 GLN B C 1
ATOM 5211 O O . GLN B 1 197 ? 0.188 12.68 -25.469 1 90.5 197 GLN B O 1
ATOM 5216 N N . LEU B 1 198 ? 0.411 10.516 -25.266 1 90.25 198 LEU B N 1
ATOM 5217 C CA . LEU B 1 198 ? -0.185 10.5 -23.938 1 90.25 198 LEU B CA 1
ATOM 5218 C C . LEU B 1 198 ? 0.621 11.359 -22.969 1 90.25 198 LEU B C 1
ATOM 5220 O O . LEU B 1 198 ? 0.06 12.203 -22.266 1 90.25 198 LEU B O 1
ATOM 5224 N N . ILE B 1 199 ? 1.913 11.188 -22.906 1 90 199 ILE B N 1
ATOM 5225 C CA . ILE B 1 199 ? 2.756 11.891 -21.938 1 90 199 ILE B CA 1
ATOM 5226 C C . ILE B 1 199 ? 2.73 13.391 -22.234 1 90 199 ILE B C 1
ATOM 5228 O O . ILE B 1 199 ? 2.475 14.195 -21.328 1 90 199 ILE B O 1
ATOM 5232 N N . PRO B 1 200 ? 2.922 13.773 -23.516 1 90.12 200 PRO B N 1
ATOM 5233 C CA . PRO B 1 200 ? 2.818 15.203 -23.797 1 90.12 200 PRO B CA 1
ATOM 5234 C C . PRO B 1 200 ? 1.455 15.789 -23.422 1 90.12 200 PRO B C 1
ATOM 5236 O O . PRO B 1 200 ? 1.373 16.922 -22.938 1 90.12 200 PRO B O 1
ATOM 5239 N N . MET B 1 201 ? 0.458 15.047 -23.656 1 89.31 201 MET B N 1
ATOM 5240 C CA . MET B 1 201 ? -0.882 15.508 -23.297 1 89.31 201 MET B CA 1
ATOM 5241 C C . MET B 1 201 ? -1.021 15.664 -21.781 1 89.31 201 MET B C 1
ATOM 5243 O O . MET B 1 201 ? -1.634 16.625 -21.312 1 89.31 201 MET B O 1
ATOM 5247 N N . MET B 1 202 ? -0.532 14.789 -21.031 1 90.19 202 MET B N 1
ATOM 5248 C CA . MET B 1 202 ? -0.574 14.875 -19.562 1 90.19 202 MET B CA 1
ATOM 5249 C C . MET B 1 202 ? 0.188 16.094 -19.062 1 90.19 202 MET B C 1
ATOM 5251 O O . MET B 1 202 ? -0.259 16.781 -18.141 1 90.19 202 MET B O 1
ATOM 5255 N N . GLU B 1 203 ? 1.313 16.312 -19.672 1 89.12 203 GLU B N 1
ATOM 5256 C CA . GLU B 1 203 ? 2.09 17.484 -19.297 1 89.12 203 GLU B CA 1
ATOM 5257 C C . GLU B 1 203 ? 1.321 18.766 -19.594 1 89.12 203 GLU B C 1
ATOM 5259 O O . GLU B 1 203 ? 1.414 19.75 -18.844 1 89.12 203 GLU B O 1
ATOM 5264 N N . ASP B 1 204 ? 0.644 18.703 -20.656 1 87.06 204 ASP B N 1
ATOM 5265 C CA . ASP B 1 204 ? -0.156 19.875 -21.047 1 87.06 204 ASP B CA 1
ATOM 5266 C C . ASP B 1 204 ? -1.285 20.109 -20.047 1 87.06 204 ASP B C 1
ATOM 5268 O O . ASP B 1 204 ? -1.596 21.25 -19.719 1 87.06 204 ASP B O 1
ATOM 5272 N N . VAL B 1 205 ? -1.892 19.062 -19.578 1 85.19 205 VAL B N 1
ATOM 5273 C CA . VAL B 1 205 ? -3.064 19.156 -18.703 1 85.19 205 VAL B CA 1
ATOM 5274 C C . VAL B 1 205 ? -2.627 19.438 -17.266 1 85.19 205 VAL B C 1
ATOM 5276 O O . VAL B 1 205 ? -3.256 20.234 -16.562 1 85.19 205 VAL B O 1
ATOM 5279 N N . PHE B 1 206 ? -1.506 18.812 -16.828 1 87 206 PHE B N 1
ATOM 5280 C CA . PHE B 1 206 ? -1.197 18.828 -15.406 1 87 206 PHE B CA 1
ATOM 5281 C C . PHE B 1 206 ? 0.1 19.578 -15.141 1 87 206 PHE B C 1
ATOM 5283 O O . PHE B 1 206 ? 0.432 19.875 -13.992 1 87 206 PHE B O 1
ATOM 5290 N N . GLY B 1 207 ? 0.84 19.828 -16.141 1 85.38 207 GLY B N 1
ATOM 5291 C CA . GLY B 1 207 ? 2.086 20.562 -15.984 1 85.38 207 GLY B CA 1
ATOM 5292 C C . GLY B 1 207 ? 3.316 19.688 -16.125 1 85.38 207 GLY B C 1
ATOM 5293 O O . GLY B 1 207 ? 3.201 18.469 -16.281 1 85.38 207 GLY B O 1
ATOM 5294 N N . SER B 1 208 ? 4.504 20.281 -16.047 1 83.25 208 SER B N 1
ATOM 5295 C CA . SER B 1 208 ? 5.773 19.609 -16.328 1 83.25 208 SER B CA 1
ATOM 5296 C C . SER B 1 208 ? 6.188 18.703 -15.172 1 83.25 208 SER B C 1
ATOM 5298 O O . SER B 1 208 ? 7.066 17.859 -15.32 1 83.25 208 SER B O 1
ATOM 5300 N N . GLY B 1 209 ? 5.559 18.828 -14.07 1 85.69 209 GLY B N 1
ATOM 5301 C CA . GLY B 1 209 ? 5.93 18.047 -12.906 1 85.69 209 GLY B CA 1
ATOM 5302 C C . GLY B 1 209 ? 5.359 16.641 -12.914 1 85.69 209 GLY B C 1
ATOM 5303 O O . GLY B 1 209 ? 5.652 15.844 -12.031 1 85.69 209 GLY B O 1
ATOM 5304 N N . VAL B 1 210 ? 4.68 16.281 -14.016 1 88.75 210 VAL B N 1
ATOM 5305 C CA . VAL B 1 210 ? 3.959 15.023 -14.094 1 88.75 210 VAL B CA 1
ATOM 5306 C C . VAL B 1 210 ? 4.945 13.859 -14.008 1 88.75 210 VAL B C 1
ATOM 5308 O O . VAL B 1 210 ? 4.719 12.898 -13.266 1 88.75 210 VAL B O 1
ATOM 5311 N N . LEU B 1 211 ? 5.98 13.938 -14.719 1 88.94 211 LEU B N 1
ATOM 5312 C CA . LEU B 1 211 ? 6.949 12.852 -14.742 1 88.94 211 LEU B CA 1
ATOM 5313 C C . LEU B 1 211 ? 7.602 12.664 -13.375 1 88.94 211 LEU B C 1
ATOM 5315 O O . LEU B 1 211 ? 7.785 11.539 -12.922 1 88.94 211 LEU B O 1
ATOM 5319 N N . GLY B 1 212 ? 7.926 13.797 -12.766 1 87.81 212 GLY B N 1
ATOM 5320 C CA . GLY B 1 212 ? 8.445 13.727 -11.414 1 87.81 212 GLY B CA 1
ATOM 5321 C C . GLY B 1 212 ? 7.488 13.062 -10.438 1 87.81 212 GLY B C 1
ATOM 5322 O O . GLY B 1 212 ? 7.91 12.297 -9.57 1 87.81 212 GLY B O 1
ATOM 5323 N N . HIS B 1 213 ? 6.266 13.273 -10.609 1 88.56 213 HIS B N 1
ATOM 5324 C CA . HIS B 1 213 ? 5.25 12.672 -9.75 1 88.56 213 HIS B CA 1
ATOM 5325 C C . HIS B 1 213 ? 5.125 11.18 -10 1 88.56 213 HIS B C 1
ATOM 5327 O O . HIS B 1 213 ? 4.93 10.398 -9.062 1 88.56 213 HIS B O 1
ATOM 5333 N N . LEU B 1 214 ? 5.215 10.781 -11.234 1 90.56 214 LEU B N 1
ATOM 5334 C CA . LEU B 1 214 ? 5.156 9.359 -11.562 1 90.56 214 LEU B CA 1
ATOM 5335 C C . LEU B 1 214 ? 6.336 8.609 -10.945 1 90.56 214 LEU B C 1
ATOM 5337 O O . LEU B 1 214 ? 6.176 7.496 -10.453 1 90.56 214 LEU B O 1
ATOM 5341 N N . SER B 1 215 ? 7.457 9.32 -10.984 1 90.44 215 SER B N 1
ATOM 5342 C CA . SER B 1 215 ? 8.633 8.734 -10.344 1 90.44 215 SER B CA 1
ATOM 5343 C C . SER B 1 215 ? 8.422 8.594 -8.836 1 90.44 215 SER B C 1
ATOM 5345 O O . SER B 1 215 ? 8.836 7.594 -8.242 1 90.44 215 SER B O 1
ATOM 5347 N N . ALA B 1 216 ? 7.828 9.547 -8.266 1 86.75 216 ALA B N 1
ATOM 5348 C CA . ALA B 1 216 ? 7.559 9.508 -6.836 1 86.75 216 ALA B CA 1
ATOM 5349 C C . ALA B 1 216 ? 6.59 8.383 -6.488 1 86.75 216 ALA B C 1
ATOM 5351 O O . ALA B 1 216 ? 6.758 7.691 -5.48 1 86.75 216 ALA B O 1
ATOM 5352 N N . VAL B 1 217 ? 5.629 8.172 -7.309 1 89.81 217 VAL B N 1
ATOM 5353 C CA . VAL B 1 217 ? 4.656 7.105 -7.121 1 89.81 217 VAL B CA 1
ATOM 5354 C C . VAL B 1 217 ? 5.352 5.75 -7.211 1 89.81 217 VAL B C 1
ATOM 5356 O O . VAL B 1 217 ? 5.043 4.832 -6.449 1 89.81 217 VAL B O 1
ATOM 5359 N N . ALA B 1 218 ? 6.223 5.641 -8.164 1 91.44 218 ALA B N 1
ATOM 5360 C CA . ALA B 1 218 ? 6.988 4.406 -8.312 1 91.44 218 ALA B CA 1
ATOM 5361 C C . ALA B 1 218 ? 7.754 4.082 -7.031 1 91.44 218 ALA B C 1
ATOM 5363 O O . ALA B 1 218 ? 7.719 2.945 -6.555 1 91.44 218 ALA B O 1
ATOM 5364 N N . ARG B 1 219 ? 8.43 5.074 -6.531 1 87.88 219 ARG B N 1
ATOM 5365 C CA . ARG B 1 219 ? 9.203 4.891 -5.309 1 87.88 219 ARG B CA 1
ATOM 5366 C C . ARG B 1 219 ? 8.297 4.539 -4.133 1 87.88 219 ARG B C 1
ATOM 5368 O O . ARG B 1 219 ? 8.625 3.668 -3.326 1 87.88 219 ARG B O 1
ATOM 5375 N N . GLU B 1 220 ? 7.207 5.203 -4.059 1 88.88 220 GLU B N 1
ATOM 5376 C CA . GLU B 1 220 ? 6.254 4.938 -2.986 1 88.88 220 GLU B CA 1
ATOM 5377 C C . GLU B 1 220 ? 5.691 3.523 -3.08 1 88.88 220 GLU B C 1
ATOM 5379 O O . GLU B 1 220 ? 5.508 2.854 -2.062 1 88.88 220 GLU B O 1
ATOM 5384 N N . SER B 1 221 ? 5.344 3.143 -4.277 1 91.69 221 SER B N 1
ATOM 5385 C CA . SER B 1 221 ? 4.863 1.787 -4.52 1 91.69 221 SER B CA 1
ATOM 5386 C C . SER B 1 221 ? 5.863 0.748 -4.023 1 91.69 221 SER B C 1
ATOM 5388 O O . SER B 1 221 ? 5.492 -0.184 -3.305 1 91.69 221 SER B O 1
ATOM 5390 N N . ASP B 1 222 ? 7.113 0.953 -4.379 1 90.25 222 ASP B N 1
ATOM 5391 C CA . ASP B 1 222 ? 8.164 0.032 -3.967 1 90.25 222 ASP B CA 1
ATOM 5392 C C . ASP B 1 222 ? 8.336 0.041 -2.449 1 90.25 222 ASP B C 1
ATOM 5394 O O . ASP B 1 222 ? 8.469 -1.016 -1.827 1 90.25 222 ASP B O 1
ATOM 5398 N N . ASP B 1 223 ? 8.383 1.231 -1.876 1 88.44 223 ASP B N 1
ATOM 5399 C CA . ASP B 1 223 ? 8.555 1.373 -0.433 1 88.44 223 ASP B CA 1
ATOM 5400 C C . ASP B 1 223 ? 7.418 0.693 0.325 1 88.44 223 ASP B C 1
ATOM 5402 O O . ASP B 1 223 ? 7.652 0.009 1.323 1 88.44 223 ASP B O 1
ATOM 5406 N N . LEU B 1 224 ? 6.273 0.897 -0.142 1 91.25 224 LEU B N 1
ATOM 5407 C CA . LEU B 1 224 ? 5.109 0.291 0.494 1 91.25 224 LEU B CA 1
ATOM 5408 C C . LEU B 1 224 ? 5.141 -1.228 0.353 1 91.25 224 LEU B C 1
ATOM 5410 O O . LEU B 1 224 ? 4.82 -1.95 1.299 1 91.25 224 LEU B O 1
ATOM 5414 N N . ARG B 1 225 ? 5.418 -1.673 -0.803 1 91 225 ARG B N 1
ATOM 5415 C CA . ARG B 1 225 ? 5.547 -3.109 -1.03 1 91 225 ARG B CA 1
ATOM 5416 C C . ARG B 1 225 ? 6.516 -3.736 -0.036 1 91 225 ARG B C 1
ATOM 5418 O O . ARG B 1 225 ? 6.199 -4.742 0.6 1 91 225 ARG B O 1
ATOM 5425 N N . ASP B 1 226 ? 7.688 -3.137 0.126 1 89.69 226 ASP B N 1
ATOM 5426 C CA . ASP B 1 226 ? 8.695 -3.664 1.04 1 89.69 226 ASP B CA 1
ATOM 5427 C C . ASP B 1 226 ? 8.172 -3.691 2.475 1 89.69 226 ASP B C 1
ATOM 5429 O O . ASP B 1 226 ? 8.391 -4.664 3.201 1 89.69 226 ASP B O 1
ATOM 5433 N N . LEU B 1 227 ? 7.516 -2.617 2.818 1 90.19 227 LEU B N 1
ATOM 5434 C CA . LEU B 1 227 ? 6.969 -2.502 4.168 1 90.19 227 LEU B CA 1
ATOM 5435 C C . LEU B 1 227 ? 5.914 -3.574 4.422 1 90.19 227 LEU B C 1
ATOM 5437 O O . LEU B 1 227 ? 5.984 -4.293 5.418 1 90.19 227 LEU B O 1
ATOM 5441 N N . VAL B 1 228 ? 4.969 -3.721 3.527 1 92.75 228 VAL B N 1
ATOM 5442 C CA . VAL B 1 228 ? 3.857 -4.641 3.73 1 92.75 228 VAL B CA 1
ATOM 5443 C C . VAL B 1 228 ? 4.348 -6.082 3.607 1 92.75 228 VAL B C 1
ATOM 5445 O O . VAL B 1 228 ? 3.865 -6.973 4.312 1 92.75 228 VAL B O 1
ATOM 5448 N N . HIS B 1 229 ? 5.289 -6.336 2.691 1 91.25 229 HIS B N 1
ATOM 5449 C CA . HIS B 1 229 ? 5.871 -7.668 2.572 1 91.25 229 HIS B CA 1
ATOM 5450 C C . HIS B 1 229 ? 6.535 -8.102 3.875 1 91.25 229 HIS B C 1
ATOM 5452 O O . HIS B 1 229 ? 6.293 -9.203 4.367 1 91.25 229 HIS B O 1
ATOM 5458 N N . ARG B 1 230 ? 7.277 -7.223 4.434 1 89.88 230 ARG B N 1
ATOM 5459 C CA . ARG B 1 230 ? 8.047 -7.539 5.637 1 89.88 230 ARG B CA 1
ATOM 5460 C C . ARG B 1 230 ? 7.129 -7.676 6.848 1 89.88 230 ARG B C 1
ATOM 5462 O O . ARG B 1 230 ? 7.246 -8.633 7.617 1 89.88 230 ARG B O 1
ATOM 5469 N N . GLU B 1 231 ? 6.203 -6.746 6.953 1 89.94 231 GLU B N 1
ATOM 5470 C CA . GLU B 1 231 ? 5.457 -6.633 8.203 1 89.94 231 GLU B CA 1
ATOM 5471 C C . GLU B 1 231 ? 4.188 -7.48 8.172 1 89.94 231 GLU B C 1
ATOM 5473 O O . GLU B 1 231 ? 3.729 -7.965 9.203 1 89.94 231 GLU B O 1
ATOM 5478 N N . LEU B 1 232 ? 3.65 -7.664 6.992 1 92.31 232 LEU B N 1
ATOM 5479 C CA . LEU B 1 232 ? 2.33 -8.281 6.941 1 92.31 232 LEU B CA 1
ATOM 5480 C C . LEU B 1 232 ? 2.395 -9.656 6.285 1 92.31 232 LEU B C 1
ATOM 5482 O O . LEU B 1 232 ? 1.784 -10.609 6.77 1 92.31 232 LEU B O 1
ATOM 5486 N N . PHE B 1 233 ? 3.123 -9.805 5.168 1 94.12 233 PHE B N 1
ATOM 5487 C CA . PHE B 1 233 ? 3.043 -11.023 4.375 1 94.12 233 PHE B CA 1
ATOM 5488 C C . PHE B 1 233 ? 4.098 -12.031 4.824 1 94.12 233 PHE B C 1
ATOM 5490 O O . PHE B 1 233 ? 3.836 -13.234 4.859 1 94.12 233 PHE B O 1
ATOM 5497 N N . GLN B 1 234 ? 5.25 -11.555 5.215 1 93.81 234 GLN B N 1
ATOM 5498 C CA . GLN B 1 234 ? 6.355 -12.438 5.555 1 93.81 234 GLN B CA 1
ATOM 5499 C C . GLN B 1 234 ? 5.977 -13.383 6.691 1 93.81 234 GLN B C 1
ATOM 5501 O O . GLN B 1 234 ? 6.273 -14.578 6.637 1 93.81 234 GLN B O 1
ATOM 5506 N N . PRO B 1 235 ? 5.348 -12.852 7.723 1 93.44 235 PRO B N 1
ATOM 5507 C CA . PRO B 1 235 ? 4.934 -13.766 8.789 1 93.44 235 PRO B CA 1
ATOM 5508 C C . PRO B 1 235 ? 4.027 -14.883 8.289 1 93.44 235 PRO B C 1
ATOM 5510 O O . PRO B 1 235 ? 4.074 -16 8.812 1 93.44 235 PRO B O 1
ATOM 5513 N N . VAL B 1 236 ? 3.172 -14.703 7.363 1 95.06 236 VAL B N 1
ATOM 5514 C CA . VAL B 1 236 ? 2.289 -15.703 6.777 1 95.06 236 VAL B CA 1
ATOM 5515 C C . VAL B 1 236 ? 3.104 -16.688 5.941 1 95.06 236 VAL B C 1
ATOM 5517 O O . VAL B 1 236 ? 2.916 -17.906 6.043 1 95.06 236 VAL B O 1
ATOM 5520 N N . TRP B 1 237 ? 3.982 -16.125 5.121 1 94.81 237 TRP B N 1
ATOM 5521 C CA . TRP B 1 237 ? 4.832 -16.953 4.262 1 94.81 237 TRP B CA 1
ATOM 5522 C C . TRP B 1 237 ? 5.738 -17.844 5.098 1 94.81 237 TRP B C 1
ATOM 5524 O O . TRP B 1 237 ? 5.977 -19 4.738 1 94.81 237 TRP B O 1
ATOM 5534 N N . ASP B 1 238 ? 6.223 -17.297 6.246 1 94.25 238 ASP B N 1
ATOM 5535 C CA . ASP B 1 238 ? 7.113 -18.062 7.129 1 94.25 238 ASP B CA 1
ATOM 5536 C C . ASP B 1 238 ? 6.395 -19.25 7.734 1 94.25 238 ASP B C 1
ATOM 5538 O O . ASP B 1 238 ? 7.023 -20.266 8.047 1 94.25 238 ASP B O 1
ATOM 5542 N N . LYS B 1 239 ? 5.16 -19.203 7.855 1 95 239 LYS B N 1
ATOM 5543 C CA . LYS B 1 239 ? 4.379 -20.266 8.477 1 95 239 LYS B CA 1
ATOM 5544 C C . LYS B 1 239 ? 3.873 -21.266 7.438 1 95 239 LYS B C 1
ATOM 5546 O O . LYS B 1 239 ? 3.395 -22.344 7.785 1 95 239 LYS B O 1
ATOM 5551 N N . ALA B 1 240 ? 3.908 -20.844 6.227 1 96.31 240 ALA B N 1
ATOM 5552 C CA . ALA B 1 240 ? 3.494 -21.75 5.164 1 96.31 240 ALA B CA 1
ATOM 5553 C C . ALA B 1 240 ? 4.469 -22.922 5.039 1 96.31 240 ALA B C 1
ATOM 5555 O O . ALA B 1 240 ? 5.684 -22.75 5.164 1 96.31 240 ALA B O 1
ATOM 5556 N N . VAL B 1 241 ? 3.945 -24.172 4.883 1 95.75 241 VAL B N 1
ATOM 5557 C CA . VAL B 1 241 ? 4.777 -25.359 4.781 1 95.75 241 VAL B CA 1
ATOM 5558 C C . VAL B 1 241 ? 4.613 -25.984 3.396 1 95.75 241 VAL B C 1
ATOM 5560 O O . VAL B 1 241 ? 3.502 -26.328 2.988 1 95.75 241 VAL B O 1
ATOM 5563 N N . THR B 1 242 ? 5.727 -26.078 2.721 1 94.62 242 THR B N 1
ATOM 5564 C CA . THR B 1 242 ? 5.715 -26.734 1.421 1 94.62 242 THR B CA 1
ATOM 5565 C C . THR B 1 242 ? 6.043 -28.219 1.567 1 94.62 242 THR B C 1
ATOM 5567 O O . THR B 1 242 ? 7.016 -28.578 2.232 1 94.62 242 THR B O 1
ATOM 5570 N N . GLN B 1 243 ? 5.195 -29.031 1.019 1 94.81 243 GLN B N 1
ATOM 5571 C CA . GLN B 1 243 ? 5.375 -30.484 1.006 1 94.81 243 GLN B CA 1
ATOM 5572 C C . GLN B 1 243 ? 5.281 -31.031 -0.413 1 94.81 243 GLN B C 1
ATOM 5574 O O . GLN B 1 243 ? 4.969 -30.297 -1.353 1 94.81 243 GLN B O 1
ATOM 5579 N N . PRO B 1 244 ? 5.598 -32.281 -0.643 1 94.5 244 PRO B N 1
ATOM 5580 C CA . PRO B 1 244 ? 5.641 -32.844 -1.998 1 94.5 244 PRO B CA 1
ATOM 5581 C C . PRO B 1 244 ? 4.32 -32.656 -2.744 1 94.5 244 PRO B C 1
ATOM 5583 O O . PRO B 1 244 ? 4.312 -32.312 -3.928 1 94.5 244 PRO B O 1
ATOM 5586 N N . LEU B 1 245 ? 3.236 -32.812 -2.113 1 95.88 245 LEU B N 1
ATOM 5587 C CA . LEU B 1 245 ? 1.962 -32.781 -2.822 1 95.88 245 LEU B CA 1
ATOM 5588 C C . LEU B 1 245 ? 1.417 -31.359 -2.902 1 95.88 245 LEU B C 1
ATOM 5590 O O . LEU B 1 245 ? 0.417 -31.109 -3.578 1 95.88 245 LEU B O 1
ATOM 5594 N N . GLY B 1 246 ? 2.07 -30.469 -2.17 1 95.81 246 GLY B N 1
ATOM 5595 C CA . GLY B 1 246 ? 1.577 -29.109 -2.229 1 95.81 246 GLY B CA 1
ATOM 5596 C C . GLY B 1 246 ? 2.023 -28.266 -1.052 1 95.81 246 GLY B C 1
ATOM 5597 O O . GLY B 1 246 ? 3.166 -28.359 -0.603 1 95.81 246 GLY B O 1
ATOM 5598 N N . LEU B 1 247 ? 1.08 -27.312 -0.667 1 95.94 247 LEU B N 1
ATOM 5599 C CA . LEU B 1 247 ? 1.442 -26.391 0.409 1 95.94 247 LEU B CA 1
ATOM 5600 C C . LEU B 1 247 ? 0.311 -26.281 1.425 1 95.94 247 LEU B C 1
ATOM 5602 O O . LEU B 1 247 ? -0.854 -26.5 1.092 1 95.94 247 LEU B O 1
ATOM 5606 N N . ARG B 1 248 ? 0.67 -26.125 2.656 1 97.19 248 ARG B N 1
ATOM 5607 C CA . ARG B 1 248 ? -0.26 -25.859 3.748 1 97.19 248 ARG B CA 1
ATOM 5608 C C . ARG B 1 248 ? -0.153 -24.406 4.223 1 97.19 248 ARG B C 1
ATOM 5610 O O . ARG B 1 248 ? 0.945 -23.922 4.496 1 97.19 248 ARG B O 1
ATOM 5617 N N . LEU B 1 249 ? -1.264 -23.719 4.297 1 96.81 249 LEU B N 1
ATOM 5618 C CA . LEU B 1 249 ? -1.322 -22.312 4.68 1 96.81 249 LEU B CA 1
ATOM 5619 C C . LEU B 1 249 ? -2.305 -22.109 5.828 1 96.81 249 LEU B C 1
ATOM 5621 O O . LEU B 1 249 ? -3.434 -22.609 5.781 1 96.81 249 LEU B O 1
ATOM 5625 N N . ASP B 1 250 ? -1.896 -21.438 6.875 1 95.81 250 ASP B N 1
ATOM 5626 C CA . ASP B 1 250 ? -2.783 -21.062 7.977 1 95.81 250 ASP B CA 1
ATOM 5627 C C . ASP B 1 250 ? -3.756 -19.969 7.555 1 95.81 250 ASP B C 1
ATOM 5629 O O . ASP B 1 250 ? -3.355 -18.812 7.371 1 95.81 250 ASP B O 1
ATOM 5633 N N . VAL B 1 251 ? -5.039 -20.234 7.441 1 95 251 VAL B N 1
ATOM 5634 C CA . VAL B 1 251 ? -5.996 -19.234 6.992 1 95 251 VAL B CA 1
ATOM 5635 C C . VAL B 1 251 ? -6.824 -18.734 8.18 1 95 251 VAL B C 1
ATOM 5637 O O . VAL B 1 251 ? -7.332 -17.625 8.164 1 95 251 VAL B O 1
ATOM 5640 N N . GLU B 1 252 ? -6.914 -19.531 9.18 1 93.25 252 GLU B N 1
ATOM 5641 C CA . GLU B 1 252 ? -7.73 -19.188 10.336 1 93.25 252 GLU B CA 1
ATOM 5642 C C . GLU B 1 252 ? -7.203 -17.922 11.023 1 93.25 252 GLU B C 1
ATOM 5644 O O . GLU B 1 252 ? -7.977 -17.031 11.375 1 93.25 252 GLU B O 1
ATOM 5649 N N . SER B 1 253 ? -5.914 -17.828 11.203 1 91.88 253 SER B N 1
ATOM 5650 C CA . SER B 1 253 ? -5.285 -16.719 11.922 1 91.88 253 SER B CA 1
ATOM 5651 C C . SER B 1 253 ? -5.441 -15.406 11.164 1 91.88 253 SER B C 1
ATOM 5653 O O . SER B 1 253 ? -5.297 -14.328 11.742 1 91.88 253 SER B O 1
ATOM 5655 N N . TYR B 1 254 ? -5.785 -15.492 9.867 1 92 254 TYR B N 1
ATOM 5656 C CA . TYR B 1 254 ? -5.773 -14.281 9.047 1 92 254 TYR B CA 1
ATOM 5657 C C . TYR B 1 254 ? -7.109 -14.094 8.336 1 92 254 TYR B C 1
ATOM 5659 O O . TYR B 1 254 ? -7.195 -13.367 7.344 1 92 254 TYR B O 1
ATOM 5667 N N . ARG B 1 255 ? -8.102 -14.703 8.766 1 90.69 255 ARG B N 1
ATOM 5668 C CA . ARG B 1 255 ? -9.359 -14.773 8.031 1 90.69 255 ARG B CA 1
ATOM 5669 C C . ARG B 1 255 ? -10.031 -13.406 7.973 1 90.69 255 ARG B C 1
ATOM 5671 O O . ARG B 1 255 ? -10.883 -13.164 7.113 1 90.69 255 ARG B O 1
ATOM 5678 N N . SER B 1 256 ? -9.648 -12.422 8.836 1 87.69 256 SER B N 1
ATOM 5679 C CA . SER B 1 256 ? -10.273 -11.102 8.867 1 87.69 256 SER B CA 1
ATOM 5680 C C . SER B 1 256 ? -9.742 -10.219 7.742 1 87.69 256 SER B C 1
ATOM 5682 O O . SER B 1 256 ? -10.328 -9.172 7.441 1 87.69 256 SER B O 1
ATOM 5684 N N . HIS B 1 257 ? -8.664 -10.656 7.125 1 89.25 257 HIS B N 1
ATOM 5685 C CA . HIS B 1 257 ? -8.078 -9.844 6.07 1 89.25 257 HIS B CA 1
ATOM 5686 C C . HIS B 1 257 ? -8.844 -9.992 4.762 1 89.25 257 HIS B C 1
ATOM 5688 O O . HIS B 1 257 ? -9.438 -11.047 4.504 1 89.25 257 HIS B O 1
ATOM 5694 N N . GLY B 1 258 ? -8.812 -8.984 3.924 1 88.25 258 GLY B N 1
ATOM 5695 C CA . GLY B 1 258 ? -9.609 -8.938 2.709 1 88.25 258 GLY B CA 1
ATOM 5696 C C . GLY B 1 258 ? -8.906 -9.539 1.507 1 88.25 258 GLY B C 1
ATOM 5697 O O . GLY B 1 258 ? -7.875 -10.195 1.65 1 88.25 258 GLY B O 1
ATOM 5698 N N . LEU B 1 259 ? -9.492 -9.344 0.364 1 88.88 259 LEU B N 1
ATOM 5699 C CA . LEU B 1 259 ? -9.094 -9.961 -0.896 1 88.88 259 LEU B CA 1
ATOM 5700 C C . LEU B 1 259 ? -7.664 -9.586 -1.259 1 88.88 259 LEU B C 1
ATOM 5702 O O . LEU B 1 259 ? -6.895 -10.438 -1.719 1 88.88 259 LEU B O 1
ATOM 5706 N N . LEU B 1 260 ? -7.293 -8.359 -1.11 1 87.12 260 LEU B N 1
ATOM 5707 C CA . LEU B 1 260 ? -5.961 -7.902 -1.492 1 87.12 260 LEU B CA 1
ATOM 5708 C C . LEU B 1 260 ? -4.887 -8.664 -0.718 1 87.12 260 LEU B C 1
ATOM 5710 O O . LEU B 1 260 ? -3.867 -9.055 -1.288 1 87.12 260 LEU B O 1
ATOM 5714 N N . PHE B 1 261 ? -5.102 -8.883 0.589 1 91.88 261 PHE B N 1
ATOM 5715 C CA . PHE B 1 261 ? -4.172 -9.625 1.433 1 91.88 261 PHE B CA 1
ATOM 5716 C C . PHE B 1 261 ? -3.959 -11.031 0.892 1 91.88 261 PHE B C 1
ATOM 5718 O O . PHE B 1 261 ? -2.82 -11.461 0.682 1 91.88 261 PHE B O 1
ATOM 5725 N N . TRP B 1 262 ? -5.012 -11.641 0.601 1 92.88 262 TRP B N 1
ATOM 5726 C CA . TRP B 1 262 ? -4.934 -13.039 0.189 1 92.88 262 TRP B CA 1
ATOM 5727 C C . TRP B 1 262 ? -4.406 -13.164 -1.236 1 92.88 262 TRP B C 1
ATOM 5729 O O . TRP B 1 262 ? -3.707 -14.125 -1.566 1 92.88 262 TRP B O 1
ATOM 5739 N N . LYS B 1 263 ? -4.77 -12.266 -2.07 1 90.75 263 LYS B N 1
ATOM 5740 C CA . LYS B 1 263 ? -4.223 -12.242 -3.424 1 90.75 263 LYS B CA 1
ATOM 5741 C C . LYS B 1 263 ? -2.697 -12.195 -3.402 1 90.75 263 LYS B C 1
ATOM 5743 O O . LYS B 1 263 ? -2.037 -12.969 -4.105 1 90.75 263 LYS B O 1
ATOM 5748 N N . GLU B 1 264 ? -2.172 -11.305 -2.58 1 89.69 264 GLU B N 1
ATOM 5749 C CA . GLU B 1 264 ? -0.723 -11.141 -2.518 1 89.69 264 GLU B CA 1
ATOM 5750 C C . GLU B 1 264 ? -0.058 -12.359 -1.875 1 89.69 264 GLU B C 1
ATOM 5752 O O . GLU B 1 264 ? 0.979 -12.828 -2.348 1 89.69 264 GLU B O 1
ATOM 5757 N N . VAL B 1 265 ? -0.628 -12.883 -0.815 1 93.62 265 VAL B N 1
ATOM 5758 C CA . VAL B 1 265 ? -0.08 -14.031 -0.105 1 93.62 265 VAL B CA 1
ATOM 5759 C C . VAL B 1 265 ? -0.03 -15.242 -1.039 1 93.62 265 VAL B C 1
ATOM 5761 O O . VAL B 1 265 ? 1.007 -15.898 -1.158 1 93.62 265 VAL B O 1
ATOM 5764 N N . LEU B 1 266 ? -1.116 -15.469 -1.728 1 94 266 LEU B N 1
ATOM 5765 C CA . LEU B 1 266 ? -1.21 -16.672 -2.557 1 94 266 LEU B CA 1
ATOM 5766 C C . LEU B 1 266 ? -0.368 -16.516 -3.82 1 94 266 LEU B C 1
ATOM 5768 O O . LEU B 1 266 ? 0.196 -17.5 -4.312 1 94 266 LEU B O 1
ATOM 5772 N N . ARG B 1 267 ? -0.331 -15.32 -4.336 1 89.25 267 ARG B N 1
ATOM 5773 C CA . ARG B 1 267 ? 0.461 -15.094 -5.539 1 89.25 267 ARG B CA 1
ATOM 5774 C C . ARG B 1 267 ? 1.902 -15.547 -5.344 1 89.25 267 ARG B C 1
ATOM 5776 O O . ARG B 1 267 ? 2.432 -16.312 -6.16 1 89.25 267 ARG B O 1
ATOM 5783 N N . GLN B 1 268 ? 2.514 -15.148 -4.301 1 87.75 268 GLN B N 1
ATOM 5784 C CA . GLN B 1 268 ? 3.906 -15.5 -4.043 1 87.75 268 GLN B CA 1
ATOM 5785 C C . GLN B 1 268 ? 4.059 -17 -3.811 1 87.75 268 GLN B C 1
ATOM 5787 O O . GLN B 1 268 ? 4.996 -17.625 -4.324 1 87.75 268 GLN B O 1
ATOM 5792 N N . LEU B 1 269 ? 3.154 -17.594 -3.113 1 92.81 269 LEU B N 1
ATOM 5793 C CA . LEU B 1 269 ? 3.25 -19 -2.742 1 92.81 269 LEU B CA 1
ATOM 5794 C C . LEU B 1 269 ? 3.031 -19.891 -3.957 1 92.81 269 LEU B C 1
ATOM 5796 O O . LEU B 1 269 ? 3.803 -20.828 -4.191 1 92.81 269 LEU B O 1
ATOM 5800 N N . VAL B 1 270 ? 2.004 -19.594 -4.73 1 91.12 270 VAL B N 1
ATOM 5801 C CA . VAL B 1 270 ? 1.674 -20.422 -5.891 1 91.12 270 VAL B CA 1
ATOM 5802 C C . VAL B 1 270 ? 2.742 -20.25 -6.969 1 91.12 270 VAL B C 1
ATOM 5804 O O . VAL B 1 270 ? 3.088 -21.203 -7.668 1 91.12 270 VAL B O 1
ATOM 5807 N N . HIS B 1 271 ? 3.287 -19.031 -7.055 1 84.38 271 HIS B N 1
ATOM 5808 C CA . HIS B 1 271 ? 4.355 -18.797 -8.016 1 84.38 271 HIS B CA 1
ATOM 5809 C C . HIS B 1 271 ? 5.613 -19.578 -7.645 1 84.38 271 HIS B C 1
ATOM 5811 O O . HIS B 1 271 ? 6.305 -20.109 -8.516 1 84.38 271 HIS B O 1
ATOM 5817 N N . LYS B 1 272 ? 5.922 -19.609 -6.438 1 83.69 272 LYS B N 1
ATOM 5818 C CA . LYS B 1 272 ? 7.078 -20.359 -5.965 1 83.69 272 LYS B CA 1
ATOM 5819 C C . LYS B 1 272 ? 6.949 -21.844 -6.309 1 83.69 272 LYS B C 1
ATOM 5821 O O . LYS B 1 272 ? 7.953 -22.531 -6.523 1 83.69 272 LYS B O 1
ATOM 5826 N N . MET B 1 273 ? 5.699 -22.312 -6.426 1 86.75 273 MET B N 1
ATOM 5827 C CA . MET B 1 273 ? 5.43 -23.703 -6.773 1 86.75 273 MET B CA 1
ATOM 5828 C C . MET B 1 273 ? 5.367 -23.891 -8.281 1 86.75 273 MET B C 1
ATOM 5830 O O . MET B 1 273 ? 5.141 -25 -8.773 1 86.75 273 MET B O 1
ATOM 5834 N N . GLY B 1 274 ? 5.508 -22.781 -8.992 1 82.38 274 GLY B N 1
ATOM 5835 C CA . GLY B 1 274 ? 5.457 -22.844 -10.445 1 82.38 274 GLY B CA 1
ATOM 5836 C C . GLY B 1 274 ? 4.047 -23 -10.992 1 82.38 274 GLY B C 1
ATOM 5837 O O . GLY B 1 274 ? 3.855 -23.516 -12.094 1 82.38 274 GLY B O 1
ATOM 5838 N N . MET B 1 275 ? 3.109 -22.672 -10.242 1 87.5 275 MET B N 1
ATOM 5839 C CA . MET B 1 275 ? 1.707 -22.812 -10.617 1 87.5 275 MET B CA 1
ATOM 5840 C C . MET B 1 275 ? 1.106 -21.453 -10.992 1 87.5 275 MET B C 1
ATOM 5842 O O . MET B 1 275 ? 1.58 -20.422 -10.531 1 87.5 275 MET B O 1
ATOM 5846 N N . PRO B 1 276 ? 0.1 -21.469 -11.812 1 86.75 276 PRO B N 1
ATOM 5847 C CA . PRO B 1 276 ? -0.57 -20.219 -12.141 1 86.75 276 PRO B CA 1
ATOM 5848 C C . PRO B 1 276 ? -1.419 -19.672 -10.992 1 86.75 276 PRO B C 1
ATOM 5850 O O . PRO B 1 276 ? -1.933 -20.453 -10.188 1 86.75 276 PRO B O 1
ATOM 5853 N N . MET B 1 277 ? -1.661 -18.406 -11.031 1 87.06 277 MET B N 1
ATOM 5854 C CA . MET B 1 277 ? -2.387 -17.719 -9.961 1 87.06 277 MET B CA 1
ATOM 5855 C C . MET B 1 277 ? -3.873 -18.062 -10.008 1 87.06 277 MET B C 1
ATOM 5857 O O . MET B 1 277 ? -4.414 -18.344 -11.078 1 87.06 277 MET B O 1
ATOM 5861 N N . VAL B 1 278 ? -4.422 -18.062 -8.797 1 88.69 278 VAL B N 1
ATOM 5862 C CA . VAL B 1 278 ? -5.863 -18.234 -8.656 1 88.69 278 VAL B CA 1
ATOM 5863 C C . VAL B 1 278 ? -6.586 -17.047 -9.273 1 88.69 278 VAL B C 1
ATOM 5865 O O . VAL B 1 278 ? -6.094 -15.914 -9.219 1 88.69 278 VAL B O 1
ATOM 5868 N N . ARG B 1 279 ? -7.688 -17.297 -9.836 1 85.44 279 ARG B N 1
ATOM 5869 C CA . ARG B 1 279 ? -8.477 -16.219 -10.398 1 85.44 279 ARG B CA 1
ATOM 5870 C C . ARG B 1 279 ? -9.023 -15.305 -9.305 1 85.44 279 ARG B C 1
ATOM 5872 O O . ARG B 1 279 ? -9.422 -15.773 -8.242 1 85.44 279 ARG B O 1
ATOM 5879 N N . ASP B 1 280 ? -9.172 -14.031 -9.617 1 82.88 280 ASP B N 1
ATOM 5880 C CA . ASP B 1 280 ? -9.633 -13.031 -8.664 1 82.88 280 ASP B CA 1
ATOM 5881 C C . ASP B 1 280 ? -11.055 -13.328 -8.203 1 82.88 280 ASP B C 1
ATOM 5883 O O . ASP B 1 280 ? -11.367 -13.211 -7.016 1 82.88 280 ASP B O 1
ATOM 5887 N N . LYS B 1 281 ? -11.875 -13.656 -9.18 1 86.25 281 LYS B N 1
ATOM 5888 C CA . LYS B 1 281 ? -13.273 -13.922 -8.867 1 86.25 281 LYS B CA 1
ATOM 5889 C C . LYS B 1 281 ? -13.414 -15.086 -7.887 1 86.25 281 LYS B C 1
ATOM 5891 O O . LYS B 1 281 ? -14.156 -14.992 -6.906 1 86.25 281 LYS B O 1
ATOM 5896 N N . THR B 1 282 ? -12.703 -16.141 -8.172 1 91.69 282 THR B N 1
ATOM 5897 C CA . THR B 1 282 ? -12.742 -17.328 -7.32 1 91.69 282 THR B CA 1
ATOM 5898 C C . THR B 1 282 ? -12.211 -17.016 -5.926 1 91.69 282 THR B C 1
ATOM 5900 O O . THR B 1 282 ? -12.805 -17.422 -4.922 1 91.69 282 THR B O 1
ATOM 5903 N N . LEU B 1 283 ? -11.125 -16.359 -5.898 1 92.19 283 LEU B N 1
ATOM 5904 C CA . LEU B 1 283 ? -10.531 -15.992 -4.621 1 92.19 283 LEU B CA 1
ATOM 5905 C C . LEU B 1 283 ? -11.445 -15.062 -3.834 1 92.19 283 LEU B C 1
ATOM 5907 O O . LEU B 1 283 ? -11.57 -15.195 -2.615 1 92.19 283 LEU B O 1
ATOM 5911 N N . GLY B 1 284 ? -12.023 -14.156 -4.484 1 90.5 284 GLY B N 1
ATOM 5912 C CA . GLY B 1 284 ? -12.961 -13.25 -3.834 1 90.5 284 GLY B CA 1
ATOM 5913 C C . GLY B 1 284 ? -14.125 -13.969 -3.176 1 90.5 284 GLY B C 1
ATOM 5914 O O . GLY B 1 284 ? -14.5 -13.648 -2.049 1 90.5 284 GLY B O 1
ATOM 5915 N N . MET B 1 285 ? -14.664 -14.883 -3.908 1 91.62 285 MET B N 1
ATOM 5916 C CA . MET B 1 285 ? -15.766 -15.688 -3.381 1 91.62 285 MET B CA 1
ATOM 5917 C C . MET B 1 285 ? -15.32 -16.484 -2.162 1 91.62 285 MET B C 1
ATOM 5919 O O . MET B 1 285 ? -16.047 -16.578 -1.169 1 91.62 285 MET B O 1
ATOM 5923 N N . PHE B 1 286 ? -14.18 -17.047 -2.258 1 92.5 286 PHE B N 1
ATOM 5924 C CA . PHE B 1 286 ? -13.633 -17.828 -1.148 1 92.5 286 PHE B CA 1
ATOM 5925 C C . PHE B 1 286 ? -13.469 -16.953 0.091 1 92.5 286 PHE B C 1
ATOM 5927 O O . PHE B 1 286 ? -13.836 -17.359 1.195 1 92.5 286 PHE B O 1
ATOM 5934 N N . VAL B 1 287 ? -12.93 -15.719 -0.058 1 92 287 VAL B N 1
ATOM 5935 C CA . VAL B 1 287 ? -12.68 -14.805 1.05 1 92 287 VAL B CA 1
ATOM 5936 C C . VAL B 1 287 ? -14 -14.336 1.643 1 92 287 VAL B C 1
ATOM 5938 O O . VAL B 1 287 ? -14.211 -14.422 2.855 1 92 287 VAL B O 1
ATOM 5941 N N . ARG B 1 288 ? -14.898 -13.938 0.83 1 89.94 288 ARG B N 1
ATOM 5942 C CA . ARG B 1 288 ? -16.156 -13.359 1.28 1 89.94 288 ARG B CA 1
ATOM 5943 C C . ARG B 1 288 ? -17.078 -14.43 1.855 1 89.94 288 ARG B C 1
ATOM 5945 O O . ARG B 1 288 ? -17.656 -14.258 2.932 1 89.94 288 ARG B O 1
ATOM 5952 N N . ASP B 1 289 ? -17.172 -15.531 1.105 1 90.81 289 ASP B N 1
ATOM 5953 C CA . ASP B 1 289 ? -18.219 -16.516 1.405 1 90.81 289 ASP B CA 1
ATOM 5954 C C . ASP B 1 289 ? -17.703 -17.578 2.377 1 90.81 289 ASP B C 1
ATOM 5956 O O . ASP B 1 289 ? -18.5 -18.281 2.998 1 90.81 289 ASP B O 1
ATOM 5960 N N . THR B 1 290 ? -16.453 -17.688 2.518 1 90.06 290 THR B N 1
ATOM 5961 C CA . THR B 1 290 ? -15.922 -18.75 3.369 1 90.06 290 THR B CA 1
ATOM 5962 C C . THR B 1 290 ? -15.164 -18.156 4.555 1 90.06 290 THR B C 1
ATOM 5964 O O . THR B 1 290 ? -15.531 -18.391 5.711 1 90.06 290 THR B O 1
ATOM 5967 N N . LEU B 1 291 ? -14.273 -17.328 4.34 1 90.12 291 LEU B N 1
ATOM 5968 C CA . LEU B 1 291 ? -13.398 -16.875 5.406 1 90.12 291 LEU B CA 1
ATOM 5969 C C . LEU B 1 291 ? -14.094 -15.82 6.266 1 90.12 291 LEU B C 1
ATOM 5971 O O . LEU B 1 291 ? -13.984 -15.844 7.492 1 90.12 291 LEU B O 1
ATOM 5975 N N . GLN B 1 292 ? -14.844 -14.883 5.617 1 87.69 292 GLN B N 1
ATOM 5976 C CA . GLN B 1 292 ? -15.352 -13.727 6.336 1 87.69 292 GLN B CA 1
ATOM 5977 C C . GLN B 1 292 ? -16.844 -13.867 6.629 1 87.69 292 GLN B C 1
ATOM 5979 O O . GLN B 1 292 ? -17.453 -12.977 7.23 1 87.69 292 GLN B O 1
ATOM 5984 N N . ARG B 1 293 ? -17.531 -14.773 6.059 1 79.81 293 ARG B N 1
ATOM 5985 C CA . ARG B 1 293 ? -18.969 -14.922 6.238 1 79.81 293 ARG B CA 1
ATOM 5986 C C . ARG B 1 293 ? -19.344 -14.906 7.715 1 79.81 293 ARG B C 1
ATOM 5988 O O . ARG B 1 293 ? -20.234 -14.164 8.125 1 79.81 293 ARG B O 1
ATOM 5995 N N . ASP B 1 294 ? -18.797 -15.734 8.539 1 77.25 294 ASP B N 1
ATOM 5996 C CA . ASP B 1 294 ? -19.031 -15.781 9.977 1 77.25 294 ASP B CA 1
ATOM 5997 C C . ASP B 1 294 ? -17.719 -16 10.742 1 77.25 294 ASP B C 1
ATOM 5999 O O . ASP B 1 294 ? -17.297 -17.141 10.93 1 77.25 294 ASP B O 1
ATOM 6003 N N . THR B 1 295 ? -17.188 -14.883 11.18 1 73.69 295 THR B N 1
ATOM 6004 C CA . THR B 1 295 ? -15.852 -14.953 11.758 1 73.69 295 THR B CA 1
ATOM 6005 C C . THR B 1 295 ? -15.898 -15.57 13.156 1 73.69 295 THR B C 1
ATOM 6007 O O . THR B 1 295 ? -14.859 -15.906 13.719 1 73.69 295 THR B O 1
ATOM 6010 N N . HIS B 1 296 ? -17.078 -15.836 13.586 1 79.81 296 HIS B N 1
ATOM 6011 C CA . HIS B 1 296 ? -17.188 -16.406 14.922 1 79.81 296 HIS B CA 1
ATOM 6012 C C . HIS B 1 296 ? -17.391 -17.922 14.859 1 79.81 296 HIS B C 1
ATOM 6014 O O . HIS B 1 296 ? -17.375 -18.594 15.891 1 79.81 296 HIS B O 1
ATOM 6020 N N . VAL B 1 297 ? -17.547 -18.453 13.648 1 82.12 297 VAL B N 1
ATOM 6021 C CA . VAL B 1 297 ? -17.734 -19.891 13.469 1 82.12 297 VAL B CA 1
ATOM 6022 C C . VAL B 1 297 ? -16.453 -20.5 12.883 1 82.12 297 VAL B C 1
ATOM 6024 O O . VAL B 1 297 ? -15.812 -19.891 12.023 1 82.12 297 VAL B O 1
ATOM 6027 N N . PRO B 1 298 ? -16.094 -21.609 13.516 1 86.25 298 PRO B N 1
ATOM 6028 C CA . PRO B 1 298 ? -14.922 -22.281 12.953 1 86.25 298 PRO B CA 1
ATOM 6029 C C . PRO B 1 298 ? -15.102 -22.641 11.484 1 86.25 298 PRO B C 1
ATOM 6031 O O . PRO B 1 298 ? -16.219 -22.922 11.039 1 86.25 298 PRO B O 1
ATOM 6034 N N . LEU B 1 299 ? -14.086 -22.578 10.805 1 90.44 299 LEU B N 1
ATOM 6035 C CA . LEU B 1 299 ? -14.117 -22.922 9.391 1 90.44 299 LEU B CA 1
ATOM 6036 C C . LEU B 1 299 ? -14.398 -24.406 9.195 1 90.44 299 LEU B C 1
ATOM 6038 O O . LEU B 1 299 ? -13.82 -25.25 9.891 1 90.44 299 LEU B O 1
ATOM 6042 N N . LYS B 1 300 ? -15.242 -24.781 8.344 1 89.94 300 LYS B N 1
ATOM 6043 C CA . LYS B 1 300 ? -15.609 -26.156 8.047 1 89.94 300 LYS B CA 1
ATOM 6044 C C . LYS B 1 300 ? -14.695 -26.75 6.977 1 89.94 300 LYS B C 1
ATOM 6046 O O . LYS B 1 300 ? -14.258 -26.047 6.062 1 89.94 300 LYS B O 1
ATOM 6051 N N . ASP B 1 301 ? -14.578 -28.109 7.168 1 93.56 301 ASP B N 1
ATOM 6052 C CA . ASP B 1 301 ? -13.789 -28.828 6.168 1 93.56 301 ASP B CA 1
ATOM 6053 C C . ASP B 1 301 ? -14.508 -28.844 4.82 1 93.56 301 ASP B C 1
ATOM 6055 O O . ASP B 1 301 ? -15.695 -29.172 4.746 1 93.56 301 ASP B O 1
ATOM 6059 N N . LYS B 1 302 ? -13.789 -28.453 3.828 1 94.44 302 LYS B N 1
ATOM 6060 C CA . LYS B 1 302 ? -14.398 -28.5 2.504 1 94.44 302 LYS B CA 1
ATOM 6061 C C . LYS B 1 302 ? -13.344 -28.359 1.407 1 94.44 302 LYS B C 1
ATOM 6063 O O . LYS B 1 302 ? -12.281 -27.781 1.634 1 94.44 302 LYS B O 1
ATOM 6068 N N . TRP B 1 303 ? -13.719 -28.875 0.268 1 94.94 303 TRP B N 1
ATOM 6069 C CA . TRP B 1 303 ? -12.898 -28.672 -0.924 1 94.94 303 TRP B CA 1
ATOM 6070 C C . TRP B 1 303 ? -13.078 -27.266 -1.473 1 94.94 303 TRP B C 1
ATOM 6072 O O . TRP B 1 303 ? -14.18 -26.703 -1.406 1 94.94 303 TRP B O 1
ATOM 6082 N N . VAL B 1 304 ? -12.031 -26.719 -1.937 1 93.56 304 VAL B N 1
ATOM 6083 C CA . VAL B 1 304 ? -12.055 -25.391 -2.529 1 93.56 304 VAL B CA 1
ATOM 6084 C C . VAL B 1 304 ? -11.523 -25.453 -3.961 1 93.56 304 VAL B C 1
ATOM 6086 O O . VAL B 1 304 ? -10.352 -25.781 -4.184 1 93.56 304 VAL B O 1
ATOM 6089 N N . GLU B 1 305 ? -12.359 -25.109 -4.906 1 91.62 305 GLU B N 1
ATOM 6090 C CA . GLU B 1 305 ? -11.945 -25.062 -6.301 1 91.62 305 GLU B CA 1
ATOM 6091 C C . GLU B 1 305 ? -11.172 -23.781 -6.602 1 91.62 305 GLU B C 1
ATOM 6093 O O . GLU B 1 305 ? -11.766 -22.734 -6.816 1 91.62 305 GLU B O 1
ATOM 6098 N N . LEU B 1 306 ? -9.945 -23.844 -6.676 1 90.31 306 LEU B N 1
ATOM 6099 C CA . LEU B 1 306 ? -9.117 -22.656 -6.863 1 90.31 306 LEU B CA 1
ATOM 6100 C C . LEU B 1 306 ? -8.93 -22.344 -8.344 1 90.31 306 LEU B C 1
ATOM 6102 O O . LEU B 1 306 ? -9.062 -21.203 -8.766 1 90.31 306 LEU B O 1
ATOM 6106 N N . ARG B 1 307 ? -8.562 -23.375 -9.125 1 89.5 307 ARG B N 1
ATOM 6107 C CA . ARG B 1 307 ? -8.445 -23.328 -10.578 1 89.5 307 ARG B CA 1
ATOM 6108 C C . ARG B 1 307 ? -8.859 -24.656 -11.203 1 89.5 307 ARG B C 1
ATOM 6110 O O . ARG B 1 307 ? -9.039 -25.656 -10.5 1 89.5 307 ARG B O 1
ATOM 6117 N N . LYS B 1 308 ? -8.938 -24.625 -12.492 1 84.19 308 LYS B N 1
ATOM 6118 C CA . LYS B 1 308 ? -9.242 -25.859 -13.203 1 84.19 308 LYS B CA 1
ATOM 6119 C C . LYS B 1 308 ? -8.125 -26.875 -13.031 1 84.19 308 LYS B C 1
ATOM 6121 O O . LYS B 1 308 ? -8.375 -28.078 -12.992 1 84.19 308 LYS B O 1
ATOM 6126 N N . GLU B 1 309 ? -6.934 -26.391 -12.844 1 86.12 309 GLU B N 1
ATOM 6127 C CA . GLU B 1 309 ? -5.742 -27.234 -12.867 1 86.12 309 GLU B CA 1
ATOM 6128 C C . GLU B 1 309 ? -5.391 -27.734 -11.469 1 86.12 309 GLU B C 1
ATOM 6130 O O . GLU B 1 309 ? -4.648 -28.703 -11.312 1 86.12 309 GLU B O 1
ATOM 6135 N N . TYR B 1 310 ? -5.887 -26.984 -10.453 1 90.56 310 TYR B N 1
ATOM 6136 C CA . TYR B 1 310 ? -5.535 -27.438 -9.109 1 90.56 310 TYR B CA 1
ATOM 6137 C C . TYR B 1 310 ? -6.59 -27.016 -8.094 1 90.56 310 TYR B C 1
ATOM 6139 O O . TYR B 1 310 ? -7.379 -26.109 -8.352 1 90.56 310 TYR B O 1
ATOM 6147 N N . VAL B 1 311 ? -6.621 -27.797 -6.961 1 93.44 311 VAL B N 1
ATOM 6148 C CA . VAL B 1 311 ? -7.672 -27.625 -5.961 1 93.44 311 VAL B CA 1
ATOM 6149 C C . VAL B 1 311 ? -7.043 -27.469 -4.578 1 93.44 311 VAL B C 1
ATOM 6151 O O . VAL B 1 311 ? -5.852 -27.734 -4.395 1 93.44 311 VAL B O 1
ATOM 6154 N N . GLY B 1 312 ? -7.82 -26.953 -3.709 1 95.19 312 GLY B N 1
ATOM 6155 C CA . GLY B 1 312 ? -7.449 -26.859 -2.307 1 95.19 312 GLY B CA 1
ATOM 6156 C C . GLY B 1 312 ? -8.43 -27.547 -1.384 1 95.19 312 GLY B C 1
ATOM 6157 O O . GLY B 1 312 ? -9.516 -27.953 -1.811 1 95.19 312 GLY B O 1
ATOM 6158 N N . PHE B 1 313 ? -8.047 -27.828 -0.195 1 96.62 313 PHE B N 1
ATOM 6159 C CA . PHE B 1 313 ? -8.883 -28.422 0.84 1 96.62 313 PHE B CA 1
ATOM 6160 C C . PHE B 1 313 ? -8.727 -27.672 2.158 1 96.62 313 PHE B C 1
ATOM 6162 O O . PHE B 1 313 ? -7.613 -27.5 2.656 1 96.62 313 PHE B O 1
ATOM 6169 N N . LEU B 1 314 ? -9.812 -27.141 2.611 1 95.94 314 LEU B N 1
ATOM 6170 C CA . LEU B 1 314 ? -9.836 -26.469 3.908 1 95.94 314 LEU B CA 1
ATOM 6171 C C . LEU B 1 314 ? -10.078 -27.469 5.031 1 95.94 314 LEU B C 1
ATOM 6173 O O . LEU B 1 314 ? -11.055 -28.219 4.996 1 95.94 314 LEU B O 1
ATOM 6177 N N . CYS B 1 315 ? -9.18 -27.469 6 1 94.56 315 CYS B N 1
ATOM 6178 C CA . CYS B 1 315 ? -9.32 -28.375 7.129 1 94.56 315 CYS B CA 1
ATOM 6179 C C . CYS B 1 315 ? -8.578 -27.844 8.352 1 94.56 315 CYS B C 1
ATOM 6181 O O . CYS B 1 315 ? -7.402 -27.5 8.273 1 94.56 315 CYS B O 1
ATOM 6183 N N . GLY B 1 316 ? -9.25 -27.797 9.484 1 91.94 316 GLY B N 1
ATOM 6184 C CA . GLY B 1 316 ? -8.633 -27.391 10.734 1 91.94 316 GLY B CA 1
ATOM 6185 C C . GLY B 1 316 ? -8.055 -26 10.703 1 91.94 316 GLY B C 1
ATOM 6186 O O . GLY B 1 316 ? -6.961 -25.75 11.219 1 91.94 316 GLY B O 1
ATOM 6187 N N . GLY B 1 317 ? -8.57 -25.188 9.906 1 93.25 317 GLY B N 1
ATOM 6188 C CA . GLY B 1 317 ? -8.125 -23.797 9.859 1 93.25 317 GLY B CA 1
ATOM 6189 C C . GLY B 1 317 ? -7.016 -23.562 8.852 1 93.25 317 GLY B C 1
ATOM 6190 O O . GLY B 1 317 ? -6.555 -22.438 8.672 1 93.25 317 GLY B O 1
ATOM 6191 N N . SER B 1 318 ? -6.652 -24.703 8.203 1 96.56 318 SER B N 1
ATOM 6192 C CA . SER B 1 318 ? -5.59 -24.609 7.211 1 96.56 318 SER B CA 1
ATOM 6193 C C . SER B 1 318 ? -6.125 -24.859 5.805 1 96.56 318 SER B C 1
ATOM 6195 O O . SER B 1 318 ? -7.062 -25.641 5.625 1 96.56 318 SER B O 1
ATOM 6197 N N . LEU B 1 319 ? -5.602 -24.141 4.93 1 97.25 319 LEU B N 1
ATOM 6198 C CA . LEU B 1 319 ? -5.867 -24.406 3.521 1 97.25 319 LEU B CA 1
ATOM 6199 C C . LEU B 1 319 ? -4.73 -25.203 2.895 1 97.25 319 LEU B C 1
ATOM 6201 O O . LEU B 1 319 ? -3.586 -24.75 2.873 1 97.25 319 LEU B O 1
ATOM 6205 N N . TYR B 1 320 ? -5.035 -26.406 2.469 1 97.81 320 TYR B N 1
ATOM 6206 C CA . TYR B 1 320 ? -4.094 -27.234 1.732 1 97.81 320 TYR B CA 1
ATOM 6207 C C . TYR B 1 320 ? -4.254 -27.047 0.229 1 97.81 320 TYR B C 1
ATOM 6209 O O . TYR B 1 320 ? -5.332 -27.281 -0.32 1 97.81 320 TYR B O 1
ATOM 6217 N N . ILE B 1 321 ? -3.24 -26.594 -0.408 1 96.69 321 ILE B N 1
ATOM 6218 C CA . ILE B 1 321 ? -3.264 -26.391 -1.853 1 96.69 321 ILE B CA 1
ATOM 6219 C C . ILE B 1 321 ? -2.436 -27.484 -2.539 1 96.69 321 ILE B C 1
ATOM 6221 O O . ILE B 1 321 ? -1.222 -27.562 -2.338 1 96.69 321 ILE B O 1
ATOM 6225 N N . PHE B 1 322 ? -3.066 -28.234 -3.379 1 96 322 PHE B N 1
ATOM 6226 C CA . PHE B 1 322 ? -2.387 -29.344 -4.047 1 96 322 PHE B CA 1
ATOM 6227 C C . PHE B 1 322 ? -1.697 -28.859 -5.32 1 96 322 PHE B C 1
ATOM 6229 O O . PHE B 1 322 ? -2.23 -28.016 -6.039 1 96 322 PHE B O 1
ATOM 6236 N N . ARG B 1 323 ? -0.573 -29.453 -5.582 1 93.62 323 ARG B N 1
ATOM 6237 C CA . ARG B 1 323 ? 0.155 -29.141 -6.809 1 93.62 323 ARG B CA 1
ATOM 6238 C C . ARG B 1 323 ? -0.648 -29.562 -8.039 1 93.62 323 ARG B C 1
ATOM 6240 O O . ARG B 1 323 ? -1.435 -30.5 -7.98 1 93.62 323 ARG B O 1
ATOM 6247 N N . MET B 1 324 ? -0.304 -28.844 -9.023 1 89.88 324 MET B N 1
ATOM 6248 C CA . MET B 1 324 ? -0.876 -29.25 -10.305 1 89.88 324 MET B CA 1
ATOM 6249 C C . MET B 1 324 ? -0.43 -30.672 -10.664 1 89.88 324 MET B C 1
ATOM 6251 O O . MET B 1 324 ? 0.733 -31.016 -10.477 1 89.88 324 MET B O 1
ATOM 6255 N N . GLY B 1 325 ? -1.385 -31.453 -11.133 1 88.38 325 GLY B N 1
ATOM 6256 C CA . GLY B 1 325 ? -1.044 -32.812 -11.578 1 88.38 325 GLY B CA 1
ATOM 6257 C C . GLY B 1 325 ? -1.28 -33.844 -10.516 1 88.38 325 GLY B C 1
ATOM 6258 O O . GLY B 1 325 ? -1.259 -35.062 -10.805 1 88.38 325 GLY B O 1
ATOM 6259 N N . VAL B 1 326 ? -1.436 -33.438 -9.25 1 89.69 326 VAL B N 1
ATOM 6260 C CA . VAL B 1 326 ? -1.735 -34.438 -8.211 1 89.69 326 VAL B CA 1
ATOM 6261 C C . VAL B 1 326 ? -3.096 -35.062 -8.477 1 89.69 326 VAL B C 1
ATOM 6263 O O . VAL B 1 326 ? -3.24 -36.281 -8.406 1 89.69 326 VAL B O 1
ATOM 6266 N N . PHE B 1 327 ? -4.023 -34.219 -8.734 1 87.19 327 PHE B N 1
ATOM 6267 C CA . PHE B 1 327 ? -5.34 -34.688 -9.133 1 87.19 327 PHE B CA 1
ATOM 6268 C C . PHE B 1 327 ? -5.605 -34.375 -10.602 1 87.19 327 PHE B C 1
ATOM 6270 O O . PHE B 1 327 ? -5.426 -33.25 -11.039 1 87.19 327 PHE B O 1
ATOM 6277 N N . LEU B 1 328 ? -5.914 -35.344 -11.352 1 81.75 328 LEU B N 1
ATOM 6278 C CA . LEU B 1 328 ? -6.258 -35.125 -12.758 1 81.75 328 LEU B CA 1
ATOM 6279 C C . LEU B 1 328 ? -7.734 -34.781 -12.906 1 81.75 328 LEU B C 1
ATOM 6281 O O . LEU B 1 328 ? -8.523 -34.969 -11.977 1 81.75 328 LEU B O 1
ATOM 6285 N N . PRO B 1 329 ? -8.031 -34.219 -14.109 1 75.38 329 PRO B N 1
ATOM 6286 C CA . PRO B 1 329 ? -9.445 -33.938 -14.352 1 75.38 329 PRO B CA 1
ATOM 6287 C C . PRO B 1 329 ? -10.336 -35.156 -14.234 1 75.38 329 PRO B C 1
ATOM 6289 O O . PRO B 1 329 ? -9.859 -36.281 -14.383 1 75.38 329 PRO B O 1
ATOM 6292 N N . PRO B 1 330 ? -11.594 -34.969 -13.828 1 67.25 330 PRO B N 1
ATOM 6293 C CA . PRO B 1 330 ? -12.5 -36.062 -13.43 1 67.25 330 PRO B CA 1
ATOM 6294 C C . PRO B 1 330 ? -12.617 -37.156 -14.5 1 67.25 330 PRO B C 1
ATOM 6296 O O . PRO B 1 330 ? -12.883 -38.312 -14.172 1 67.25 330 PRO B O 1
ATOM 6299 N N . ASN B 1 331 ? -12.32 -36.844 -15.688 1 68.62 331 ASN B N 1
ATOM 6300 C CA . ASN B 1 331 ? -12.547 -37.906 -16.688 1 68.62 331 ASN B CA 1
ATOM 6301 C C . ASN B 1 331 ? -11.32 -38.781 -16.859 1 68.62 331 ASN B C 1
ATOM 6303 O O . ASN B 1 331 ? -11.312 -39.688 -17.688 1 68.62 331 ASN B O 1
ATOM 6307 N N . THR B 1 332 ? -10.359 -38.531 -16.062 1 79.25 332 THR B N 1
ATOM 6308 C CA . THR B 1 332 ? -9.164 -39.344 -16.156 1 79.25 332 THR B CA 1
ATOM 6309 C C . THR B 1 332 ? -8.445 -39.438 -14.812 1 79.25 332 THR B C 1
ATOM 6311 O O . THR B 1 332 ? -8.633 -38.562 -13.953 1 79.25 332 THR B O 1
ATOM 6314 N N . SER B 1 333 ? -7.906 -40.688 -14.461 1 87.62 333 SER B N 1
ATOM 6315 C CA . SER B 1 333 ? -7.09 -40.906 -13.266 1 87.62 333 SER B CA 1
ATOM 6316 C C . SER B 1 333 ? -5.84 -41.688 -13.578 1 87.62 333 SER B C 1
ATOM 6318 O O . SER B 1 333 ? -5.762 -42.344 -14.625 1 87.62 333 SER B O 1
ATOM 6320 N N . TYR B 1 334 ? -4.961 -41.562 -12.75 1 91.69 334 TYR B N 1
ATOM 6321 C CA . TYR B 1 334 ? -3.725 -42.312 -12.93 1 91.69 334 TYR B CA 1
ATOM 6322 C C . TYR B 1 334 ? -3.982 -43.812 -12.859 1 91.69 334 TYR B C 1
ATOM 6324 O O . TYR B 1 334 ? -3.379 -44.594 -13.602 1 91.69 334 TYR B O 1
ATOM 6332 N N . GLY B 1 335 ? -4.879 -44.188 -12.023 1 91.56 335 GLY B N 1
ATOM 6333 C CA . GLY B 1 335 ? -5.266 -45.594 -11.914 1 91.56 335 GLY B CA 1
ATOM 6334 C C . GLY B 1 335 ? -5.879 -46.125 -13.195 1 91.56 335 GLY B C 1
ATOM 6335 O O . GLY B 1 335 ? -5.629 -47.281 -13.562 1 91.56 335 GLY B O 1
ATOM 6336 N N . GLU B 1 336 ? -6.633 -45.312 -13.844 1 92 336 GLU B N 1
ATOM 6337 C CA . GLU B 1 336 ? -7.27 -45.719 -15.086 1 92 336 GLU B CA 1
ATOM 6338 C C . GLU B 1 336 ? -6.254 -45.844 -16.219 1 92 336 GLU B C 1
ATOM 6340 O O . GLU B 1 336 ? -6.344 -46.75 -17.062 1 92 336 GLU B O 1
ATOM 6345 N N . LYS B 1 337 ? -5.34 -45 -16.25 1 91.75 337 LYS B N 1
ATOM 6346 C CA . LYS B 1 337 ? -4.328 -44.969 -17.297 1 91.75 337 LYS B CA 1
ATOM 6347 C C . LYS B 1 337 ? -3.451 -46.219 -17.234 1 91.75 337 LYS B C 1
ATOM 6349 O O . LYS B 1 337 ? -2.957 -46.688 -18.25 1 91.75 337 LYS B O 1
ATOM 6354 N N . ALA B 1 338 ? -3.275 -46.75 -16.062 1 94.19 338 ALA B N 1
ATOM 6355 C CA . ALA B 1 338 ? -2.398 -47.906 -15.891 1 94.19 338 ALA B CA 1
ATOM 6356 C C . ALA B 1 338 ? -3.186 -49.125 -15.43 1 94.19 338 ALA B C 1
ATOM 6358 O O . ALA B 1 338 ? -2.617 -50.062 -14.844 1 94.19 338 ALA B O 1
ATOM 6359 N N . GLU B 1 339 ? -4.445 -49.094 -15.625 1 93.69 339 GLU B N 1
ATOM 6360 C CA . GLU B 1 339 ? -5.301 -50.156 -15.117 1 93.69 339 GLU B CA 1
ATOM 6361 C C . GLU B 1 339 ? -4.871 -51.531 -15.656 1 93.69 339 GLU B C 1
ATOM 6363 O O . GLU B 1 339 ? -4.652 -51.688 -16.859 1 93.69 339 GLU B O 1
ATOM 6368 N N . GLY B 1 340 ? -4.695 -52.438 -14.719 1 93.69 340 GLY B N 1
ATOM 6369 C CA . GLY B 1 340 ? -4.398 -53.812 -15.133 1 93.69 340 GLY B CA 1
ATOM 6370 C C . GLY B 1 340 ? -2.914 -54.125 -15.109 1 93.69 340 GLY B C 1
ATOM 6371 O O . GLY B 1 340 ? -2.52 -55.281 -15.227 1 93.69 340 GLY B O 1
ATOM 6372 N N . THR B 1 341 ? -2.092 -53.125 -15.016 1 95.19 341 THR B N 1
ATOM 6373 C CA . THR B 1 341 ? -0.656 -53.375 -14.945 1 95.19 341 THR B CA 1
ATOM 6374 C C . THR B 1 341 ? -0.319 -54.281 -13.758 1 95.19 341 THR B C 1
ATOM 6376 O O . THR B 1 341 ? -0.598 -53.938 -12.609 1 95.19 341 THR B O 1
ATOM 6379 N N . PRO B 1 342 ? 0.283 -55.375 -14.008 1 94.44 342 PRO B N 1
ATOM 6380 C CA . PRO B 1 342 ? 0.617 -56.312 -12.914 1 94.44 342 PRO B CA 1
ATOM 6381 C C . PRO B 1 342 ? 1.834 -55.844 -12.109 1 94.44 342 PRO B C 1
ATOM 6383 O O . PRO B 1 342 ? 2.793 -55.312 -12.68 1 94.44 342 PRO B O 1
ATOM 6386 N N . VAL B 1 343 ? 1.71 -56.062 -10.844 1 95.56 343 VAL B N 1
ATOM 6387 C CA . VAL B 1 343 ? 2.812 -55.75 -9.938 1 95.56 343 VAL B CA 1
ATOM 6388 C C . VAL B 1 343 ? 3.104 -56.938 -9.047 1 95.56 343 VAL B C 1
ATOM 6390 O O . VAL B 1 343 ? 2.191 -57.5 -8.438 1 95.56 343 VAL B O 1
ATOM 6393 N N . PRO B 1 344 ? 4.434 -57.312 -8.969 1 94.56 344 PRO B N 1
ATOM 6394 C CA . PRO B 1 344 ? 4.77 -58.438 -8.078 1 94.56 344 PRO B CA 1
ATOM 6395 C C . PRO B 1 344 ? 4.426 -58.156 -6.617 1 94.56 344 PRO B C 1
ATOM 6397 O O . PRO B 1 344 ? 4.461 -57 -6.184 1 94.56 344 PRO B O 1
ATOM 6400 N N . LEU B 1 345 ? 4.102 -59.219 -5.871 1 95.19 345 LEU B N 1
ATOM 6401 C CA . LEU B 1 345 ? 3.715 -59.094 -4.469 1 95.19 345 LEU B CA 1
ATOM 6402 C C . LEU B 1 345 ? 4.898 -58.656 -3.617 1 95.19 345 LEU B C 1
ATOM 6404 O O . LEU B 1 345 ? 4.719 -58.031 -2.568 1 95.19 345 LEU B O 1
ATOM 6408 N N . ASP B 1 346 ? 6.055 -59.031 -3.986 1 94.31 346 ASP B N 1
ATOM 6409 C CA . ASP B 1 346 ? 7.266 -58.688 -3.258 1 94.31 346 ASP B CA 1
ATOM 6410 C C . ASP B 1 346 ? 8.312 -58.062 -4.195 1 94.31 346 ASP B C 1
ATOM 6412 O O . ASP B 1 346 ? 8.555 -58.594 -5.285 1 94.31 346 ASP B O 1
ATOM 6416 N N . GLY B 1 347 ? 8.812 -56.906 -3.738 1 94.12 347 GLY B N 1
ATOM 6417 C CA . GLY B 1 347 ? 9.852 -56.25 -4.523 1 94.12 347 GLY B CA 1
ATOM 6418 C C . GLY B 1 347 ? 9.312 -55.562 -5.766 1 94.12 347 GLY B C 1
ATOM 6419 O O . GLY B 1 347 ? 10.07 -55.25 -6.695 1 94.12 347 GLY B O 1
ATOM 6420 N N . GLY B 1 348 ? 8.125 -55.438 -5.852 1 94.62 348 GLY B N 1
ATOM 6421 C CA . GLY B 1 348 ? 7.535 -54.781 -7 1 94.62 348 GLY B CA 1
ATOM 6422 C C . GLY B 1 348 ? 7.789 -53.281 -7.02 1 94.62 348 GLY B C 1
ATOM 6423 O O . GLY B 1 348 ? 7.871 -52.656 -5.969 1 94.62 348 GLY B O 1
ATOM 6424 N N . LEU B 1 349 ? 8.016 -52.75 -8.266 1 95.25 349 LEU B N 1
ATOM 6425 C CA . LEU B 1 349 ? 8.18 -51.312 -8.484 1 95.25 349 LEU B CA 1
ATOM 6426 C C . LEU B 1 349 ? 7.539 -50.906 -9.797 1 95.25 349 LEU B C 1
ATOM 6428 O O . LEU B 1 349 ? 7.848 -51.469 -10.852 1 95.25 349 LEU B O 1
ATOM 6432 N N . VAL B 1 350 ? 6.598 -50.031 -9.727 1 95.75 350 VAL B N 1
ATOM 6433 C CA . VAL B 1 350 ? 5.949 -49.531 -10.93 1 95.75 350 VAL B CA 1
ATOM 6434 C C . VAL B 1 350 ? 5.758 -48 -10.82 1 95.75 350 VAL B C 1
ATOM 6436 O O . VAL B 1 350 ? 5.488 -47.5 -9.734 1 95.75 350 VAL B O 1
ATOM 6439 N N . GLN B 1 351 ? 6.004 -47.312 -11.898 1 95.69 351 GLN B N 1
ATOM 6440 C CA . GLN B 1 351 ? 5.766 -45.875 -11.977 1 95.69 351 GLN B CA 1
ATOM 6441 C C . GLN B 1 351 ? 4.453 -45.594 -12.695 1 95.69 351 GLN B C 1
ATOM 6443 O O . GLN B 1 351 ? 4.262 -46 -13.852 1 95.69 351 GLN B O 1
ATOM 6448 N N . VAL B 1 352 ? 3.586 -45.031 -12.039 1 94.75 352 VAL B N 1
ATOM 6449 C CA . VAL B 1 352 ? 2.312 -44.625 -12.609 1 94.75 352 VAL B CA 1
ATOM 6450 C C . VAL B 1 352 ? 2.162 -43.094 -12.492 1 94.75 352 VAL B C 1
ATOM 6452 O O . VAL B 1 352 ? 1.755 -42.594 -11.445 1 94.75 352 VAL B O 1
ATOM 6455 N N . GLY B 1 353 ? 2.406 -42.406 -13.664 1 91.94 353 GLY B N 1
ATOM 6456 C CA . GLY B 1 353 ? 2.42 -40.969 -13.578 1 91.94 353 GLY B CA 1
ATOM 6457 C C . GLY B 1 353 ? 3.436 -40.438 -12.578 1 91.94 353 GLY B C 1
ATOM 6458 O O . GLY B 1 353 ? 4.613 -40.781 -12.641 1 91.94 353 GLY B O 1
ATOM 6459 N N . PRO B 1 354 ? 2.891 -39.562 -11.602 1 93.62 354 PRO B N 1
ATOM 6460 C CA . PRO B 1 354 ? 3.82 -39 -10.617 1 93.62 354 PRO B CA 1
ATOM 6461 C C . PRO B 1 354 ? 4.031 -39.906 -9.414 1 93.62 354 PRO B C 1
ATOM 6463 O O . PRO B 1 354 ? 4.676 -39.531 -8.438 1 93.62 354 PRO B O 1
ATOM 6466 N N . TRP B 1 355 ? 3.541 -41.156 -9.461 1 95.12 355 TRP B N 1
ATOM 6467 C CA . TRP B 1 355 ? 3.574 -42.031 -8.297 1 95.12 355 TRP B CA 1
ATOM 6468 C C . TRP B 1 355 ? 4.477 -43.25 -8.555 1 95.12 355 TRP B C 1
ATOM 6470 O O . TRP B 1 355 ? 4.324 -43.938 -9.562 1 95.12 355 TRP B O 1
ATOM 6480 N N . ARG B 1 356 ? 5.375 -43.406 -7.66 1 96.69 356 ARG B N 1
ATOM 6481 C CA . ARG B 1 356 ? 6.156 -44.625 -7.602 1 96.69 356 ARG B CA 1
ATOM 6482 C C . ARG B 1 356 ? 5.555 -45.625 -6.605 1 96.69 356 ARG B C 1
ATOM 6484 O O . ARG B 1 356 ? 5.43 -45.312 -5.418 1 96.69 356 ARG B O 1
ATOM 6491 N N . ILE B 1 357 ? 5.195 -46.781 -7.039 1 97.12 357 ILE B N 1
ATOM 6492 C CA . ILE B 1 357 ? 4.535 -47.781 -6.188 1 97.12 357 ILE B CA 1
ATOM 6493 C C . ILE B 1 357 ? 5.461 -48.969 -5.961 1 97.12 357 ILE B C 1
ATOM 6495 O O . ILE B 1 357 ? 6.004 -49.531 -6.914 1 97.12 357 ILE B O 1
ATOM 6499 N N . THR B 1 358 ? 5.617 -49.281 -4.695 1 97.44 358 THR B N 1
ATOM 6500 C CA . THR B 1 358 ? 6.438 -50.438 -4.336 1 97.44 358 THR B CA 1
ATOM 6501 C C . THR B 1 358 ? 5.641 -51.438 -3.484 1 97.44 358 THR B C 1
ATOM 6503 O O . THR B 1 358 ? 4.703 -51.031 -2.787 1 97.44 358 THR B O 1
ATOM 6506 N N . THR B 1 359 ? 5.969 -52.656 -3.582 1 97.19 359 THR B N 1
ATOM 6507 C CA . THR B 1 359 ? 5.312 -53.688 -2.803 1 97.19 359 THR B CA 1
ATOM 6508 C C . THR B 1 359 ? 6.332 -54.5 -2.014 1 97.19 359 THR B C 1
ATOM 6510 O O . THR B 1 359 ? 7.461 -54.719 -2.469 1 97.19 359 THR B O 1
ATOM 6513 N N . ALA B 1 360 ? 5.883 -54.906 -0.851 1 96.56 360 ALA B N 1
ATOM 6514 C CA . ALA B 1 360 ? 6.66 -55.781 0.009 1 96.56 360 ALA B CA 1
ATOM 6515 C C . ALA B 1 360 ? 5.762 -56.812 0.709 1 96.56 360 ALA B C 1
ATOM 6517 O O . ALA B 1 360 ? 4.883 -56.438 1.488 1 96.56 360 ALA B O 1
ATOM 6518 N N . GLU B 1 361 ? 6.008 -58.031 0.401 1 94 361 GLU B N 1
ATOM 6519 C CA . GLU B 1 361 ? 5.266 -59.062 1.116 1 94 361 GLU B CA 1
ATOM 6520 C C . GLU B 1 361 ? 5.777 -59.25 2.543 1 94 361 GLU B C 1
ATOM 6522 O O . GLU B 1 361 ? 6.98 -59.406 2.762 1 94 361 GLU B O 1
ATOM 6527 N N . THR B 1 362 ? 4.98 -59.094 3.414 1 85.88 362 THR B N 1
ATOM 6528 C CA . THR B 1 362 ? 5.41 -59.062 4.809 1 85.88 362 THR B CA 1
ATOM 6529 C C . THR B 1 362 ? 5.141 -60.406 5.477 1 85.88 362 THR B C 1
ATOM 6531 O O . THR B 1 362 ? 5.996 -60.938 6.195 1 85.88 362 THR B O 1
ATOM 6534 N N . GLU B 1 363 ? 3.984 -60.875 5.441 1 84 363 GLU B N 1
ATOM 6535 C CA . GLU B 1 363 ? 3.658 -62.125 6.133 1 84 363 GLU B CA 1
ATOM 6536 C C . GLU B 1 363 ? 2.537 -62.875 5.414 1 84 363 GLU B C 1
ATOM 6538 O O . GLU B 1 363 ? 1.819 -62.281 4.598 1 84 363 GLU B O 1
ATOM 6543 N N . THR B 1 364 ? 2.543 -64.125 5.691 1 84.94 364 THR B N 1
ATOM 6544 C CA . THR B 1 364 ? 1.445 -65 5.238 1 84.94 364 THR B CA 1
ATOM 6545 C C . THR B 1 364 ? 0.605 -65.5 6.422 1 84.94 364 THR B C 1
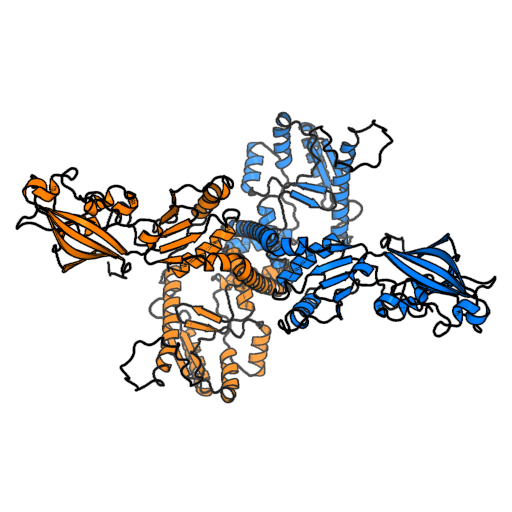ATOM 6547 O O . THR B 1 364 ? 1.146 -65.938 7.418 1 84.94 364 THR B O 1
ATOM 6550 N N . LYS B 1 365 ? -0.624 -65.188 6.23 1 85.75 365 LYS B N 1
ATOM 6551 C CA . LYS B 1 365 ? -1.544 -65.625 7.277 1 85.75 365 LYS B CA 1
ATOM 6552 C C . LYS B 1 365 ? -2.311 -66.875 6.844 1 85.75 365 LYS B C 1
ATOM 6554 O O . LYS B 1 365 ? -2.832 -66.938 5.727 1 85.75 365 LYS B O 1
ATOM 6559 N N . LEU B 1 366 ? -2.436 -67.75 7.812 1 85.12 366 LEU B N 1
ATOM 6560 C CA . LEU B 1 366 ? -3.158 -68.938 7.543 1 85.12 366 LEU B CA 1
ATOM 6561 C C . LEU B 1 366 ? -4.66 -68.75 7.73 1 85.12 366 LEU B C 1
ATOM 6563 O O . LEU B 1 366 ? -5.09 -67.875 8.422 1 85.12 366 LEU B O 1
ATOM 6567 N N . PRO B 1 367 ? -5.398 -69.688 7.094 1 83.81 367 PRO B N 1
ATOM 6568 C CA . PRO B 1 367 ? -6.855 -69.562 7.199 1 83.81 367 PRO B CA 1
ATOM 6569 C C . PRO B 1 367 ? -7.34 -69.5 8.648 1 83.81 367 PRO B C 1
ATOM 6571 O O . PRO B 1 367 ? -8.258 -68.75 8.953 1 83.81 367 PRO B O 1
ATOM 6574 N N . GLN B 1 368 ? -6.688 -70.125 9.523 1 83.06 368 GLN B N 1
ATOM 6575 C CA . GLN B 1 368 ? -7.094 -70.188 10.922 1 83.06 368 GLN B CA 1
ATOM 6576 C C . GLN B 1 368 ? -6.93 -68.812 11.586 1 83.06 368 GLN B C 1
ATOM 6578 O O . GLN B 1 368 ? -7.703 -68.438 12.477 1 83.06 368 GLN B O 1
ATOM 6583 N N . GLU B 1 369 ? -6.008 -68.062 11.125 1 82.62 369 GLU B N 1
ATOM 6584 C CA . GLU B 1 369 ? -5.695 -66.812 11.703 1 82.62 369 GLU B CA 1
ATOM 6585 C C . GLU B 1 369 ? -6.676 -65.75 11.227 1 82.62 369 GLU B C 1
ATOM 6587 O O . GLU B 1 369 ? -6.754 -64.625 11.805 1 82.62 369 GLU B O 1
ATOM 6592 N N . LEU B 1 370 ? -7.363 -66.062 10.188 1 83.19 370 LEU B N 1
ATOM 6593 C CA . LEU B 1 370 ? -8.234 -65.125 9.555 1 83.19 370 LEU B CA 1
ATOM 6594 C C . LEU B 1 370 ? -9.688 -65.312 9.984 1 83.19 370 LEU B C 1
ATOM 6596 O O . LEU B 1 370 ? -10.555 -64.5 9.656 1 83.19 370 LEU B O 1
ATOM 6600 N N . GLN B 1 371 ? -9.969 -66.375 10.617 1 76.44 371 GLN B N 1
ATOM 6601 C CA . GLN B 1 371 ? -11.336 -66.688 11.008 1 76.44 371 GLN B CA 1
ATOM 6602 C C . GLN B 1 371 ? -11.938 -65.625 11.898 1 76.44 371 GLN B C 1
ATOM 6604 O O . GLN B 1 371 ? -13.133 -65.312 11.812 1 76.44 371 GLN B O 1
ATOM 6609 N N . GLY B 1 372 ? -11.156 -64.875 12.68 1 66.81 372 GLY B N 1
ATOM 6610 C CA . GLY B 1 372 ? -11.695 -63.938 13.625 1 66.81 372 GLY B CA 1
ATOM 6611 C C . GLY B 1 372 ? -11.875 -62.562 13.031 1 66.81 372 GLY B C 1
ATOM 6612 O O . GLY B 1 372 ? -12.445 -61.656 13.664 1 66.81 372 GLY B O 1
ATOM 6613 N N . PHE B 1 373 ? -11.492 -62.469 11.922 1 68.94 373 PHE B N 1
ATOM 6614 C CA . PHE B 1 373 ? -11.547 -61.125 11.367 1 68.94 373 PHE B CA 1
ATOM 6615 C C . PHE B 1 373 ? -12.773 -60.969 10.469 1 68.94 373 PHE B C 1
ATOM 6617 O O . PHE B 1 373 ? -13.227 -61.906 9.844 1 68.94 373 PHE B O 1
ATOM 6624 N N . GLU B 1 374 ? -13.383 -59.812 10.547 1 63.34 374 GLU B N 1
ATOM 6625 C CA . GLU B 1 374 ? -14.5 -59.5 9.664 1 63.34 374 GLU B CA 1
ATOM 6626 C C . GLU B 1 374 ? -14.125 -59.719 8.195 1 63.34 374 GLU B C 1
ATOM 6628 O O . GLU B 1 374 ? -13.094 -59.219 7.746 1 63.34 374 GLU B O 1
ATOM 6633 N N . ARG B 1 375 ? -15.008 -60.438 7.535 1 64.31 375 ARG B N 1
ATOM 6634 C CA . ARG B 1 375 ? -14.875 -60.812 6.129 1 64.31 375 ARG B CA 1
ATOM 6635 C C . ARG B 1 375 ? -13.5 -61.406 5.836 1 64.31 375 ARG B C 1
ATOM 6637 O O . ARG B 1 375 ? -13.016 -61.344 4.703 1 64.31 375 ARG B O 1
ATOM 6644 N N . GLY B 1 376 ? -12.852 -61.719 6.973 1 66.19 376 GLY B N 1
ATOM 6645 C CA . GLY B 1 376 ? -11.57 -62.406 6.852 1 66.19 376 GLY B CA 1
ATOM 6646 C C . GLY B 1 376 ? -10.414 -61.438 6.641 1 66.19 376 GLY B C 1
ATOM 6647 O O . GLY B 1 376 ? -9.336 -61.875 6.215 1 66.19 376 GLY B O 1
ATOM 6648 N N . ARG B 1 377 ? -10.695 -60.156 6.926 1 73.12 377 ARG B N 1
ATOM 6649 C CA . ARG B 1 377 ? -9.609 -59.188 6.715 1 73.12 377 ARG B CA 1
ATOM 6650 C C . ARG B 1 377 ? -8.969 -58.781 8.039 1 73.12 377 ARG B C 1
ATOM 6652 O O . ARG B 1 377 ? -9.656 -58.281 8.93 1 73.12 377 ARG B O 1
ATOM 6659 N N . PRO B 1 378 ? -7.695 -58.906 8.133 1 77 378 PRO B N 1
ATOM 6660 C CA . PRO B 1 378 ? -6.996 -58.469 9.352 1 77 378 PRO B CA 1
ATOM 6661 C C . PRO B 1 378 ? -7.031 -56.969 9.547 1 77 378 PRO B C 1
ATOM 6663 O O . PRO B 1 378 ? -7.176 -56.219 8.578 1 77 378 PRO B O 1
ATOM 6666 N N . PRO B 1 379 ? -6.922 -56.594 10.844 1 77.12 379 PRO B N 1
ATOM 6667 C CA . PRO B 1 379 ? -6.969 -55.188 11.164 1 77.12 379 PRO B CA 1
ATOM 6668 C C . PRO B 1 379 ? -5.938 -54.375 10.383 1 77.12 379 PRO B C 1
ATOM 6670 O O . PRO B 1 379 ? -6.211 -53.219 10 1 77.12 379 PRO B O 1
ATOM 6673 N N . ALA B 1 380 ? -4.809 -54.969 10.133 1 78 380 ALA B N 1
ATOM 6674 C CA . ALA B 1 380 ? -3.752 -54.25 9.398 1 78 380 ALA B CA 1
ATOM 6675 C C . ALA B 1 380 ? -4.223 -53.844 8.008 1 78 380 ALA B C 1
ATOM 6677 O O . ALA B 1 380 ? -3.811 -52.812 7.48 1 78 380 ALA B O 1
ATOM 6678 N N . ALA B 1 381 ? -5.078 -54.594 7.465 1 82.31 381 ALA B N 1
ATOM 6679 C CA . ALA B 1 381 ? -5.578 -54.344 6.113 1 82.31 381 ALA B CA 1
ATOM 6680 C C . ALA B 1 381 ? -6.617 -53.25 6.109 1 82.31 381 ALA B C 1
ATOM 6682 O O . ALA B 1 381 ? -6.957 -52.719 5.051 1 82.31 381 ALA B O 1
ATOM 6683 N N . ASN B 1 382 ? -6.957 -52.844 7.281 1 83.56 382 ASN B N 1
ATOM 6684 C CA . ASN B 1 382 ? -7.965 -51.781 7.391 1 83.56 382 ASN B CA 1
ATOM 6685 C C . ASN B 1 382 ? -7.344 -50.469 7.828 1 83.56 382 ASN B C 1
ATOM 6687 O O . ASN B 1 382 ? -8.016 -49.438 7.832 1 83.56 382 ASN B O 1
ATOM 6691 N N . ALA B 1 383 ? -6.129 -50.531 8.172 1 89.56 383 ALA B N 1
ATOM 6692 C CA . ALA B 1 383 ? -5.465 -49.312 8.633 1 89.56 383 ALA B CA 1
ATOM 6693 C C . ALA B 1 383 ? -5.387 -48.25 7.52 1 89.56 383 ALA B C 1
ATOM 6695 O O . ALA B 1 383 ? -5.023 -48.594 6.387 1 89.56 383 ALA B O 1
ATOM 6696 N N . LEU B 1 384 ? -5.723 -47 7.883 1 92.81 384 LEU B N 1
ATOM 6697 C CA . LEU B 1 384 ? -5.711 -45.906 6.91 1 92.81 384 LEU B CA 1
ATOM 6698 C C . LEU B 1 384 ? -4.301 -45.656 6.379 1 92.81 384 LEU B C 1
ATOM 6700 O O . LEU B 1 384 ? -3.326 -45.781 7.125 1 92.81 384 LEU B O 1
ATOM 6704 N N . PRO B 1 385 ? -4.207 -45.344 5.098 1 95.25 385 PRO B N 1
ATOM 6705 C CA . PRO B 1 385 ? -2.889 -45.094 4.508 1 95.25 385 PRO B CA 1
ATOM 6706 C C . PRO B 1 385 ? -2.221 -43.844 5.066 1 95.25 385 PRO B C 1
ATOM 6708 O O . PRO B 1 385 ? -1.007 -43.656 4.934 1 95.25 385 PRO B O 1
ATOM 6711 N N . PHE B 1 386 ? -3.006 -42.875 5.594 1 94.31 386 PHE B N 1
ATOM 6712 C CA . PHE B 1 386 ? -2.527 -41.656 6.242 1 94.31 386 PHE B CA 1
ATOM 6713 C C . PHE B 1 386 ? -3.484 -41.219 7.344 1 94.31 386 PHE B C 1
ATOM 6715 O O . PHE B 1 386 ? -4.684 -41.5 7.273 1 94.31 386 PHE B O 1
ATOM 6722 N N . ALA B 1 387 ? -2.949 -40.5 8.336 1 92.69 387 ALA B N 1
ATOM 6723 C CA . ALA B 1 387 ? -3.729 -40.188 9.531 1 92.69 387 ALA B CA 1
ATOM 6724 C C . ALA B 1 387 ? -4.285 -38.75 9.453 1 92.69 387 ALA B C 1
ATOM 6726 O O . ALA B 1 387 ? -5.242 -38.438 10.156 1 92.69 387 ALA B O 1
ATOM 6727 N N . SER B 1 388 ? -3.621 -37.938 8.711 1 94.19 388 SER B N 1
ATOM 6728 C CA . SER B 1 388 ? -4.012 -36.531 8.625 1 94.19 388 SER B CA 1
ATOM 6729 C C . SER B 1 388 ? -3.719 -35.969 7.242 1 94.19 388 SER B C 1
ATOM 6731 O O . SER B 1 388 ? -2.996 -36.594 6.453 1 94.19 388 SER B O 1
ATOM 6733 N N . MET B 1 389 ? -4.281 -34.875 6.961 1 95.06 389 MET B N 1
ATOM 6734 C CA . MET B 1 389 ? -4.004 -34.188 5.703 1 95.06 389 MET B CA 1
ATOM 6735 C C . MET B 1 389 ? -2.523 -33.844 5.586 1 95.06 389 MET B C 1
ATOM 6737 O O . MET B 1 389 ? -1.956 -33.875 4.496 1 95.06 389 MET B O 1
ATOM 6741 N N . GLU B 1 390 ? -1.944 -33.562 6.68 1 95.19 390 GLU B N 1
ATOM 6742 C CA . GLU B 1 390 ? -0.516 -33.25 6.703 1 95.19 390 GLU B CA 1
ATOM 6743 C C . GLU B 1 390 ? 0.309 -34.438 6.23 1 95.19 390 GLU B C 1
ATOM 6745 O O . GLU B 1 390 ? 1.27 -34.281 5.477 1 95.19 390 GLU B O 1
ATOM 6750 N N . GLU B 1 391 ? -0.115 -35.562 6.711 1 96.06 391 GLU B N 1
ATOM 6751 C CA . GLU B 1 391 ? 0.582 -36.781 6.312 1 96.06 391 GLU B CA 1
ATOM 6752 C C . GLU B 1 391 ? 0.37 -37.094 4.828 1 96.06 391 GLU B C 1
ATOM 6754 O O . GLU B 1 391 ? 1.288 -37.531 4.145 1 96.06 391 GLU B O 1
ATOM 6759 N N . LEU B 1 392 ? -0.852 -36.906 4.402 1 96.56 392 LEU B N 1
ATOM 6760 C CA . LEU B 1 392 ? -1.114 -37.062 2.977 1 96.56 392 LEU B CA 1
ATOM 6761 C C . LEU B 1 392 ? -0.181 -36.188 2.152 1 96.56 392 LEU B C 1
ATOM 6763 O O . LEU B 1 392 ? 0.385 -36.625 1.154 1 96.56 392 LEU B O 1
ATOM 6767 N N . MET B 1 393 ? 0.009 -34.938 2.613 1 96.44 393 MET B N 1
ATOM 6768 C CA . MET B 1 393 ? 0.778 -33.938 1.875 1 96.44 393 MET B CA 1
ATOM 6769 C C . MET B 1 393 ? 2.248 -34.344 1.796 1 96.44 393 MET B C 1
ATOM 6771 O O . MET B 1 393 ? 2.992 -33.812 0.963 1 96.44 393 MET B O 1
ATOM 6775 N N . ASP B 1 394 ? 2.66 -35.281 2.598 1 95.88 394 ASP B N 1
ATOM 6776 C CA . ASP B 1 394 ? 4.043 -35.75 2.57 1 95.88 394 ASP B CA 1
ATOM 6777 C C . ASP B 1 394 ? 4.312 -36.594 1.315 1 95.88 394 ASP B C 1
ATOM 6779 O O . ASP B 1 394 ? 5.469 -36.812 0.95 1 95.88 394 ASP B O 1
ATOM 6783 N N . GLY B 1 395 ? 3.273 -37.094 0.749 1 95.94 395 GLY B N 1
ATOM 6784 C CA . GLY B 1 395 ? 3.408 -37.75 -0.535 1 95.94 395 GLY B CA 1
ATOM 6785 C C . GLY B 1 395 ? 3.941 -39.156 -0.417 1 95.94 395 GLY B C 1
ATOM 6786 O O . GLY B 1 395 ? 4.43 -39.75 -1.395 1 95.94 395 GLY B O 1
ATOM 6787 N N . GLU B 1 396 ? 4 -39.656 0.749 1 96.25 396 GLU B N 1
ATOM 6788 C CA . GLU B 1 396 ? 4.352 -41.062 0.992 1 96.25 396 GLU B CA 1
ATOM 6789 C C . GLU B 1 396 ? 3.26 -41.781 1.783 1 96.25 396 GLU B C 1
ATOM 6791 O O . GLU B 1 396 ? 3.123 -41.562 2.99 1 96.25 396 GLU B O 1
ATOM 6796 N N . LEU B 1 397 ? 2.557 -42.625 1.11 1 96.56 397 LEU B N 1
ATOM 6797 C CA . LEU B 1 397 ? 1.421 -43.344 1.678 1 96.56 397 LEU B CA 1
ATOM 6798 C C . LEU B 1 397 ? 1.674 -44.844 1.674 1 96.56 397 LEU B C 1
ATOM 6800 O O . LEU B 1 397 ? 2.316 -45.375 0.761 1 96.56 397 LEU B O 1
ATOM 6804 N N . SER B 1 398 ? 1.189 -45.5 2.693 1 96.38 398 SER B N 1
ATOM 6805 C CA . SER B 1 398 ? 1.374 -46.938 2.785 1 96.38 398 SER B CA 1
ATOM 6806 C C . SER B 1 398 ? 0.119 -47.625 3.318 1 96.38 398 SER B C 1
ATOM 6808 O O . SER B 1 398 ? -0.542 -47.094 4.223 1 96.38 398 SER B O 1
ATOM 6810 N N . TYR B 1 399 ? -0.185 -48.75 2.732 1 95.5 399 TYR B N 1
ATOM 6811 C CA . TYR B 1 399 ? -1.304 -49.562 3.193 1 95.5 399 TYR B CA 1
ATOM 6812 C C . TYR B 1 399 ? -1.049 -51.062 2.924 1 95.5 399 TYR B C 1
ATOM 6814 O O . TYR B 1 399 ? -0.098 -51.406 2.225 1 95.5 399 TYR B O 1
ATOM 6822 N N . VAL B 1 400 ? -1.896 -51.844 3.572 1 94.62 400 VAL B N 1
ATOM 6823 C CA . VAL B 1 400 ? -1.711 -53.281 3.455 1 94.62 400 VAL B CA 1
ATOM 6824 C C . VAL B 1 400 ? -2.881 -53.906 2.688 1 94.62 400 VAL B C 1
ATOM 6826 O O . VAL B 1 400 ? -4.035 -53.531 2.904 1 94.62 400 VAL B O 1
ATOM 6829 N N . VAL B 1 401 ? -2.564 -54.75 1.78 1 93.06 401 VAL B N 1
ATOM 6830 C CA . VAL B 1 401 ? -3.566 -55.5 1.024 1 93.06 401 VAL B CA 1
ATOM 6831 C C . VAL B 1 401 ? -3.416 -57 1.301 1 93.06 401 VAL B C 1
ATOM 6833 O O . VAL B 1 401 ? -2.303 -57.531 1.308 1 93.06 401 VAL B O 1
ATOM 6836 N N . ALA B 1 402 ? -4.535 -57.562 1.496 1 90.12 402 ALA B N 1
ATOM 6837 C CA . ALA B 1 402 ? -4.562 -59.031 1.656 1 90.12 402 ALA B CA 1
ATOM 6838 C C . ALA B 1 402 ? -4.891 -59.719 0.335 1 90.12 402 ALA B C 1
ATOM 6840 O O . ALA B 1 402 ? -5.93 -59.438 -0.271 1 90.12 402 ALA B O 1
ATOM 6841 N N . VAL B 1 403 ? -3.982 -60.562 -0.067 1 90.06 403 VAL B N 1
ATOM 6842 C CA . VAL B 1 403 ? -4.164 -61.312 -1.305 1 90.06 403 VAL B CA 1
ATOM 6843 C C . VAL B 1 403 ? -4.297 -62.812 -0.993 1 90.06 403 VAL B C 1
ATOM 6845 O O . VAL B 1 403 ? -3.582 -63.344 -0.138 1 90.06 403 VAL B O 1
ATOM 6848 N N . PRO B 1 404 ? -5.23 -63.406 -1.628 1 87.38 404 PRO B N 1
ATOM 6849 C CA . PRO B 1 404 ? -5.348 -64.875 -1.391 1 87.38 404 PRO B CA 1
ATOM 6850 C C . PRO B 1 404 ? -4.051 -65.625 -1.693 1 87.38 404 PRO B C 1
ATOM 6852 O O . PRO B 1 404 ? -3.373 -65.312 -2.678 1 87.38 404 PRO B O 1
ATOM 6855 N N . ASP B 1 405 ? -3.752 -66.562 -0.781 1 88.5 405 ASP B N 1
ATOM 6856 C CA . ASP B 1 405 ? -2.531 -67.375 -0.932 1 88.5 405 ASP B CA 1
ATOM 6857 C C . ASP B 1 405 ? -2.693 -68.438 -2.008 1 88.5 405 ASP B C 1
ATOM 6859 O O . ASP B 1 405 ? -2.814 -69.625 -1.698 1 88.5 405 ASP B O 1
ATOM 6863 N N . THR B 1 406 ? -2.66 -68 -3.26 1 86 406 THR B N 1
ATOM 6864 C CA . THR B 1 406 ? -2.762 -68.875 -4.426 1 86 406 THR B CA 1
ATOM 6865 C C . THR B 1 406 ? -1.607 -68.625 -5.391 1 86 406 THR B C 1
ATOM 6867 O O . THR B 1 406 ? -0.956 -67.562 -5.328 1 86 406 THR B O 1
ATOM 6870 N N . PRO B 1 407 ? -1.284 -69.625 -6.207 1 82.94 407 PRO B N 1
ATOM 6871 C CA . PRO B 1 407 ? -0.21 -69.438 -7.188 1 82.94 407 PRO B CA 1
ATOM 6872 C C . PRO B 1 407 ? -0.481 -68.312 -8.148 1 82.94 407 PRO B C 1
ATOM 6874 O O . PRO B 1 407 ? 0.457 -67.688 -8.703 1 82.94 407 PRO B O 1
ATOM 6877 N N . GLU B 1 408 ? -1.76 -67.938 -8.25 1 80.69 408 GLU B N 1
ATOM 6878 C CA . GLU B 1 408 ? -2.15 -66.875 -9.18 1 80.69 408 GLU B CA 1
ATOM 6879 C C . GLU B 1 408 ? -2.221 -65.5 -8.469 1 80.69 408 GLU B C 1
ATOM 6881 O O . GLU B 1 408 ? -2.684 -64.562 -9.047 1 80.69 408 GLU B O 1
ATOM 6886 N N . ALA B 1 409 ? -1.752 -65.562 -7.234 1 86.62 409 ALA B N 1
ATOM 6887 C CA . ALA B 1 409 ? -1.825 -64.375 -6.457 1 86.62 409 ALA B CA 1
ATOM 6888 C C . ALA B 1 409 ? -1.04 -63.25 -7.133 1 86.62 409 ALA B C 1
ATOM 6890 O O . ALA B 1 409 ? 0.132 -63.406 -7.473 1 86.62 409 ALA B O 1
ATOM 6891 N N . ALA B 1 410 ? -1.729 -62.094 -7.387 1 88.06 410 ALA B N 1
ATOM 6892 C CA . ALA B 1 410 ? -1.101 -60.938 -8.031 1 88.06 410 ALA B CA 1
ATOM 6893 C C . ALA B 1 410 ? -1.791 -59.656 -7.621 1 88.06 410 ALA B C 1
ATOM 6895 O O . ALA B 1 410 ? -2.879 -59.656 -7.043 1 88.06 410 ALA B O 1
ATOM 6896 N N . LEU B 1 411 ? -1.124 -58.656 -7.816 1 95 411 LEU B N 1
ATOM 6897 C CA . LEU B 1 411 ? -1.693 -57.312 -7.672 1 95 411 LEU B CA 1
ATOM 6898 C C . LEU B 1 411 ? -1.661 -56.562 -9 1 95 411 LEU B C 1
ATOM 6900 O O . LEU B 1 411 ? -0.74 -56.75 -9.797 1 95 411 LEU B O 1
ATOM 6904 N N . THR B 1 412 ? -2.672 -55.781 -9.25 1 96.12 412 THR B N 1
ATOM 6905 C CA . THR B 1 412 ? -2.715 -54.938 -10.43 1 96.12 412 THR B CA 1
ATOM 6906 C C . THR B 1 412 ? -3.072 -53.5 -10.055 1 96.12 412 THR B C 1
ATOM 6908 O O . THR B 1 412 ? -3.723 -53.281 -9.031 1 96.12 412 THR B O 1
ATOM 6911 N N . VAL B 1 413 ? -2.604 -52.625 -10.875 1 96.75 413 VAL B N 1
ATOM 6912 C CA . VAL B 1 413 ? -2.998 -51.219 -10.695 1 96.75 413 VAL B CA 1
ATOM 6913 C C . VAL B 1 413 ? -4.473 -51.062 -11.055 1 96.75 413 VAL B C 1
ATOM 6915 O O . VAL B 1 413 ? -4.938 -51.562 -12.07 1 96.75 413 VAL B O 1
ATOM 6918 N N . GLN B 1 414 ? -5.188 -50.406 -10.258 1 94.94 414 GLN B N 1
ATOM 6919 C CA . GLN B 1 414 ? -6.613 -50.188 -10.461 1 94.94 414 GLN B CA 1
ATOM 6920 C C . GLN B 1 414 ? -6.996 -48.75 -10.109 1 94.94 414 GLN B C 1
ATOM 6922 O O . GLN B 1 414 ? -6.293 -48.062 -9.344 1 94.94 414 GLN B O 1
ATOM 6927 N N . PRO B 1 415 ? -8.117 -48.312 -10.75 1 92.56 415 PRO B N 1
ATOM 6928 C CA . PRO B 1 415 ? -8.625 -46.969 -10.359 1 92.56 415 PRO B CA 1
ATOM 6929 C C . PRO B 1 415 ? -9.047 -46.938 -8.891 1 92.56 415 PRO B C 1
ATOM 6931 O O . PRO B 1 415 ? -9.633 -47.875 -8.375 1 92.56 415 PRO B O 1
ATOM 6934 N N . GLY B 1 416 ? -8.742 -45.812 -8.258 1 90.44 416 GLY B N 1
ATOM 6935 C CA . GLY B 1 416 ? -8.922 -45.656 -6.824 1 90.44 416 GLY B CA 1
ATOM 6936 C C . GLY B 1 416 ? -10.336 -45.969 -6.363 1 90.44 416 GLY B C 1
ATOM 6937 O O . GLY B 1 416 ? -10.531 -46.594 -5.312 1 90.44 416 GLY B O 1
ATOM 6938 N N . LEU B 1 417 ? -11.289 -45.594 -7.129 1 89.25 417 LEU B N 1
ATOM 6939 C CA . LEU B 1 417 ? -12.68 -45.75 -6.699 1 89.25 417 LEU B CA 1
ATOM 6940 C C . LEU B 1 417 ? -13.156 -47.188 -6.914 1 89.25 417 LEU B C 1
ATOM 6942 O O . LEU B 1 417 ? -14.117 -47.625 -6.281 1 89.25 417 LEU B O 1
ATOM 6946 N N . ARG B 1 418 ? -12.516 -47.938 -7.75 1 89.62 418 ARG B N 1
ATOM 6947 C CA . ARG B 1 418 ? -12.961 -49.312 -8.086 1 89.62 418 ARG B CA 1
ATOM 6948 C C . ARG B 1 418 ? -12.078 -50.344 -7.41 1 89.62 418 ARG B C 1
ATOM 6950 O O . ARG B 1 418 ? -12.461 -51.5 -7.312 1 89.62 418 ARG B O 1
ATOM 6957 N N . ALA B 1 419 ? -10.977 -49.938 -6.957 1 90.75 419 ALA B N 1
ATOM 6958 C CA . ALA B 1 419 ? -10.031 -50.875 -6.371 1 90.75 419 ALA B CA 1
ATOM 6959 C C . ALA B 1 419 ? -10.562 -51.469 -5.066 1 90.75 419 ALA B C 1
ATOM 6961 O O . ALA B 1 419 ? -11.141 -50.75 -4.246 1 90.75 419 ALA B O 1
ATOM 6962 N N . LYS B 1 420 ? -10.414 -52.688 -4.914 1 85.31 420 LYS B N 1
ATOM 6963 C CA . LYS B 1 420 ? -10.789 -53.344 -3.666 1 85.31 420 LYS B CA 1
ATOM 6964 C C . LYS B 1 420 ? -9.664 -53.281 -2.641 1 85.31 420 LYS B C 1
ATOM 6966 O O . LYS B 1 420 ? -9.062 -54.281 -2.295 1 85.31 420 LYS B O 1
ATOM 6971 N N . ALA B 1 421 ? -9.484 -52.156 -2.156 1 89.19 421 ALA B N 1
ATOM 6972 C CA . ALA B 1 421 ? -8.516 -51.875 -1.104 1 89.19 421 ALA B CA 1
ATOM 6973 C C . ALA B 1 421 ? -9.195 -51.312 0.142 1 89.19 421 ALA B C 1
ATOM 6975 O O . ALA B 1 421 ? -9.43 -50.125 0.242 1 89.19 421 ALA B O 1
ATOM 6976 N N . PRO B 1 422 ? -9.398 -52.125 1.126 1 89.38 422 PRO B N 1
ATOM 6977 C CA . PRO B 1 422 ? -10.172 -51.719 2.309 1 89.38 422 PRO B CA 1
ATOM 6978 C C . PRO B 1 422 ? -9.578 -50.531 3.043 1 89.38 422 PRO B C 1
ATOM 6980 O O . PRO B 1 422 ? -10.312 -49.719 3.623 1 89.38 422 PRO B O 1
ATOM 6983 N N . ALA B 1 423 ? -8.305 -50.438 3.078 1 92.88 423 ALA B N 1
ATOM 6984 C CA . ALA B 1 423 ? -7.621 -49.344 3.754 1 92.88 423 ALA B CA 1
ATOM 6985 C C . ALA B 1 423 ? -8.109 -48 3.225 1 92.88 423 ALA B C 1
ATOM 6987 O O . ALA B 1 423 ? -8.016 -46.969 3.92 1 92.88 423 ALA B O 1
ATOM 6988 N N . TRP B 1 424 ? -8.664 -47.875 2.012 1 94.5 424 TRP B N 1
ATOM 6989 C CA . TRP B 1 424 ? -9.008 -46.625 1.341 1 94.5 424 TRP B CA 1
ATOM 6990 C C . TRP B 1 424 ? -10.516 -46.406 1.36 1 94.5 424 TRP B C 1
ATOM 6992 O O . TRP B 1 424 ? -11.008 -45.406 0.841 1 94.5 424 TRP B O 1
ATOM 7002 N N . ARG B 1 425 ? -11.188 -47.281 2 1 89.88 425 ARG B N 1
ATOM 7003 C CA . ARG B 1 425 ? -12.648 -47.25 1.955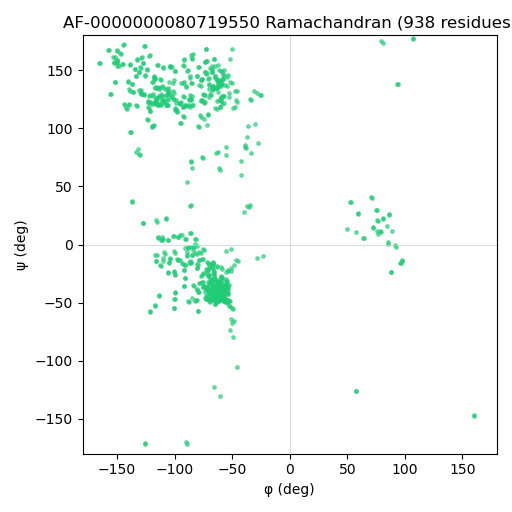 1 89.88 425 ARG B CA 1
ATOM 7004 C C . ARG B 1 425 ? -13.188 -45.969 2.564 1 89.88 425 ARG B C 1
ATOM 7006 O O . ARG B 1 425 ? -14.133 -45.344 2.035 1 89.88 425 ARG B O 1
ATOM 7013 N N . ASP B 1 426 ? -12.57 -45.469 3.629 1 90.75 426 ASP B N 1
ATOM 7014 C CA . ASP B 1 426 ? -13.086 -44.312 4.355 1 90.75 426 ASP B CA 1
ATOM 7015 C C . ASP B 1 426 ? -12.336 -43.031 3.975 1 90.75 426 ASP B C 1
ATOM 7017 O O . ASP B 1 426 ? -12.508 -42 4.613 1 90.75 426 ASP B O 1
ATOM 7021 N N . VAL B 1 427 ? -11.516 -43.188 2.994 1 94.25 427 VAL B N 1
ATOM 7022 C CA . VAL B 1 427 ? -10.781 -42 2.512 1 94.25 427 VAL B CA 1
ATOM 7023 C C . VAL B 1 427 ? -11.68 -41.188 1.601 1 94.25 427 VAL B C 1
ATOM 7025 O O . VAL B 1 427 ? -12.531 -41.719 0.896 1 94.25 427 VAL B O 1
ATOM 7028 N N . ASP B 1 428 ? -11.523 -39.844 1.672 1 93.88 428 ASP B N 1
ATOM 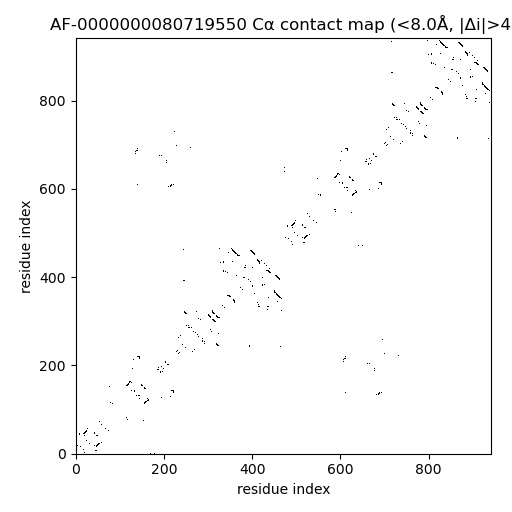7029 C CA . ASP B 1 428 ? -12.273 -38.938 0.826 1 93.88 428 ASP B CA 1
ATOM 7030 C C . ASP B 1 428 ? -12.273 -39.406 -0.629 1 93.88 428 ASP B C 1
ATOM 7032 O O . ASP B 1 428 ? -11.227 -39.75 -1.168 1 93.88 428 ASP B O 1
ATOM 7036 N N . PRO B 1 429 ? -13.391 -39.438 -1.257 1 92.69 429 PRO B N 1
ATOM 7037 C CA . PRO B 1 429 ? -13.508 -39.969 -2.609 1 92.69 429 PRO B CA 1
ATOM 7038 C C . PRO B 1 429 ? -12.625 -39.25 -3.619 1 92.69 429 PRO B C 1
ATOM 7040 O O . PRO B 1 429 ? -12.125 -39.875 -4.566 1 92.69 429 PRO B O 1
ATOM 7043 N N . ARG B 1 430 ? -12.469 -38 -3.51 1 92.06 430 ARG B N 1
ATOM 7044 C CA . ARG B 1 430 ? -11.633 -37.25 -4.449 1 92.06 430 ARG B CA 1
ATOM 7045 C C . ARG B 1 430 ? -10.164 -37.656 -4.316 1 92.06 430 ARG B C 1
ATOM 7047 O O . ARG B 1 430 ? -9.453 -37.781 -5.316 1 92.06 430 ARG B O 1
ATOM 7054 N N . ILE B 1 431 ? -9.805 -37.875 -3.096 1 94.12 431 ILE B N 1
ATOM 7055 C CA . ILE B 1 431 ? -8.438 -38.344 -2.85 1 94.12 431 ILE B CA 1
ATOM 7056 C C . ILE B 1 431 ? -8.258 -39.75 -3.402 1 94.12 431 ILE B C 1
ATOM 7058 O O . ILE B 1 431 ? -7.285 -40 -4.109 1 94.12 431 ILE B O 1
ATOM 7062 N N . ARG B 1 432 ? -9.188 -40.562 -3.094 1 93.5 432 ARG B N 1
ATOM 7063 C CA . ARG B 1 432 ? -9.141 -41.938 -3.547 1 93.5 432 ARG B CA 1
ATOM 7064 C C . ARG B 1 432 ? -9.102 -42.031 -5.07 1 93.5 432 ARG B C 1
ATOM 7066 O O . ARG B 1 432 ? -8.336 -42.812 -5.637 1 93.5 432 ARG B O 1
ATOM 7073 N N . ARG B 1 433 ? -9.844 -41.25 -5.723 1 91.44 433 ARG B N 1
ATOM 7074 C CA . ARG B 1 433 ? -9.906 -41.219 -7.184 1 91.44 433 ARG B CA 1
ATOM 7075 C C . ARG B 1 433 ? -8.562 -40.844 -7.789 1 91.44 433 ARG B C 1
ATOM 7077 O O . ARG B 1 433 ? -8.195 -41.344 -8.852 1 91.44 433 ARG B O 1
ATOM 7084 N N . GLY B 1 434 ? -7.887 -40.031 -7.133 1 91 434 GLY B N 1
ATOM 7085 C CA . GLY B 1 434 ? -6.641 -39.5 -7.664 1 91 434 GLY B CA 1
ATOM 7086 C C . GLY B 1 434 ? -5.469 -40.469 -7.484 1 91 434 GLY B C 1
ATOM 7087 O O . GLY B 1 434 ? -4.41 -40.25 -8.094 1 91 434 GLY B O 1
ATOM 7088 N N . MET B 1 435 ? -5.684 -41.531 -6.758 1 93.06 435 MET B N 1
ATOM 7089 C CA . MET B 1 435 ? -4.578 -42.406 -6.41 1 93.06 435 MET B CA 1
ATOM 7090 C C . MET B 1 435 ? -4.621 -43.688 -7.242 1 93.06 435 MET B C 1
ATOM 7092 O O . MET B 1 435 ? -5.688 -44.281 -7.434 1 93.06 435 MET B O 1
ATOM 7096 N N . PRO B 1 436 ? -3.477 -44.062 -7.824 1 95.44 436 PRO B N 1
ATOM 7097 C CA . PRO B 1 436 ? -3.387 -45.406 -8.406 1 95.44 436 PRO B CA 1
ATOM 7098 C C . PRO B 1 436 ? -3.188 -46.469 -7.352 1 95.44 436 PRO B C 1
ATOM 7100 O O . PRO B 1 436 ? -2.088 -46.625 -6.812 1 95.44 436 PRO B O 1
ATOM 7103 N N . LEU B 1 437 ? -4.195 -47.312 -7.141 1 96.25 437 LEU B N 1
ATOM 7104 C CA . LEU B 1 437 ? -4.137 -48.281 -6.047 1 96.25 437 LEU B CA 1
ATOM 7105 C C . LEU B 1 437 ? -3.834 -49.688 -6.578 1 96.25 437 LEU B C 1
ATOM 7107 O O . LEU B 1 437 ? -4.031 -49.938 -7.762 1 96.25 437 LEU B O 1
ATOM 7111 N N . LEU B 1 438 ? -3.234 -50.438 -5.723 1 96.5 438 LEU B N 1
ATOM 7112 C CA . LEU B 1 438 ? -3.031 -51.844 -6.016 1 96.5 438 LEU B CA 1
ATOM 7113 C C . LEU B 1 438 ? -4.062 -52.719 -5.297 1 96.5 438 LEU B C 1
ATOM 7115 O O . LEU B 1 438 ? -4.332 -52.5 -4.113 1 96.5 438 LEU B O 1
ATOM 7119 N N . ALA B 1 439 ? -4.641 -53.562 -6.016 1 94.12 439 ALA B N 1
ATOM 7120 C CA . ALA B 1 439 ? -5.609 -54.531 -5.492 1 94.12 439 ALA B CA 1
ATOM 7121 C C . ALA B 1 439 ? -5.59 -55.812 -6.301 1 94.12 439 ALA B C 1
ATOM 7123 O O . ALA B 1 439 ? -5.035 -55.844 -7.402 1 94.12 439 ALA B O 1
ATOM 7124 N N . PRO B 1 440 ? -6.062 -56.812 -5.672 1 91.38 440 PRO B N 1
ATOM 7125 C CA . PRO B 1 440 ? -6.164 -58.062 -6.453 1 91.38 440 PRO B CA 1
ATOM 7126 C C . PRO B 1 440 ? -7.055 -57.906 -7.684 1 91.38 440 PRO B C 1
ATOM 7128 O O . PRO B 1 440 ? -8.062 -57.188 -7.633 1 91.38 440 PRO B O 1
ATOM 7131 N N . PRO B 1 441 ? -6.629 -58.469 -8.766 1 89.25 441 PRO B N 1
ATOM 7132 C CA . PRO B 1 441 ? -7.461 -58.375 -9.961 1 89.25 441 PRO B CA 1
ATOM 7133 C C . PRO B 1 441 ? -8.891 -58.875 -9.734 1 89.25 441 PRO B C 1
ATOM 7135 O O . PRO B 1 441 ? -9.109 -59.781 -8.938 1 89.25 441 PRO B O 1
ATOM 7138 N N . PRO B 1 442 ? -9.766 -58.156 -10.422 1 82.31 442 PRO B N 1
ATOM 7139 C CA . PRO B 1 442 ? -11.156 -58.594 -10.273 1 82.31 442 PRO B CA 1
ATOM 7140 C C . PRO B 1 442 ? -11.375 -60.031 -10.773 1 82.31 442 PRO B C 1
ATOM 7142 O O . PRO B 1 442 ? -10.773 -60.438 -11.766 1 82.31 442 PRO B O 1
ATOM 7145 N N . SER B 1 443 ? -11.891 -60.844 -9.891 1 77.38 443 SER B N 1
ATOM 7146 C CA . SER B 1 443 ? -12.195 -62.219 -10.242 1 77.38 443 SER B CA 1
ATOM 7147 C C . SER B 1 443 ? -13.688 -62.5 -10.086 1 77.38 443 SER B C 1
ATOM 7149 O O . SER B 1 443 ? -14.352 -61.906 -9.242 1 77.38 443 SER B O 1
ATOM 7151 N N . ARG B 1 444 ? -14.273 -63.281 -11.047 1 68.88 444 ARG B N 1
ATOM 7152 C CA . ARG B 1 444 ? -15.672 -63.688 -11 1 68.88 444 ARG B CA 1
ATOM 7153 C C . ARG B 1 444 ? -15.969 -64.5 -9.734 1 68.88 444 ARG B C 1
ATOM 7155 O O . ARG B 1 444 ? -17.047 -64.375 -9.148 1 68.88 444 ARG B O 1
ATOM 7162 N N . ASP B 1 445 ? -14.992 -65.312 -9.273 1 68.81 445 ASP B N 1
ATOM 7163 C CA . ASP B 1 445 ? -15.141 -66.188 -8.086 1 68.81 445 ASP B CA 1
ATOM 7164 C C . ASP B 1 445 ? -13.922 -66.062 -7.168 1 68.81 445 ASP B C 1
ATOM 7166 O O . ASP B 1 445 ? -13.047 -66.875 -7.156 1 68.81 445 ASP B O 1
ATOM 7170 N N . PRO B 1 446 ? -13.906 -65 -6.379 1 64.38 446 PRO B N 1
ATOM 7171 C CA . PRO B 1 446 ? -12.695 -64.75 -5.574 1 64.38 446 PRO B CA 1
ATOM 7172 C C . PRO B 1 446 ? -12.602 -65.75 -4.395 1 64.38 446 PRO B C 1
ATOM 7174 O O . PRO B 1 446 ? -13.594 -66 -3.711 1 64.38 446 PRO B O 1
ATOM 7177 N N . PRO B 1 447 ? -11.383 -66.375 -4.34 1 69.5 447 PRO B N 1
ATOM 7178 C CA . PRO B 1 447 ? -11.219 -67.25 -3.168 1 69.5 447 PRO B CA 1
ATOM 7179 C C . PRO B 1 447 ? -11.352 -66.5 -1.851 1 69.5 447 PRO B C 1
ATOM 7181 O O . PRO B 1 447 ? -10.93 -65.312 -1.754 1 69.5 447 PRO B O 1
ATOM 7184 N N . LEU B 1 448 ? -12.078 -67.125 -0.933 1 77.06 448 LEU B N 1
ATOM 7185 C CA . LEU B 1 448 ? -12.234 -66.562 0.389 1 77.06 448 LEU B CA 1
ATOM 7186 C C . LEU B 1 448 ? -10.93 -66.625 1.176 1 77.06 448 LEU B C 1
ATOM 7188 O O . LEU B 1 448 ? -10.289 -67.688 1.211 1 77.06 448 LEU B O 1
ATOM 7192 N N . LEU B 1 449 ? -10.5 -65.562 1.684 1 80.31 449 LEU B N 1
ATOM 7193 C CA . LEU B 1 449 ? -9.258 -65.5 2.443 1 80.31 449 LEU B CA 1
ATOM 7194 C C . LEU B 1 449 ? -9.266 -66.5 3.598 1 80.31 449 LEU B C 1
ATOM 7196 O O . LEU B 1 449 ? -8.227 -67.062 3.93 1 80.31 449 LEU B O 1
ATOM 7200 N N . LYS B 1 450 ? -10.422 -66.75 4.078 1 80 450 LYS B N 1
ATOM 7201 C CA . LYS B 1 450 ? -10.547 -67.688 5.195 1 80 450 LYS B CA 1
ATOM 7202 C C . LYS B 1 450 ? -10.25 -69.125 4.754 1 80 450 LYS B C 1
ATOM 7204 O O . LYS B 1 450 ? -9.961 -70 5.582 1 80 450 LYS B O 1
ATOM 7209 N N . GLU B 1 451 ? -10.305 -69.312 3.471 1 81.81 451 GLU B N 1
ATOM 7210 C CA . GLU B 1 451 ? -10.094 -70.688 2.951 1 81.81 451 GLU B CA 1
ATOM 7211 C C . GLU B 1 451 ? -8.672 -70.875 2.434 1 81.81 451 GLU B C 1
ATOM 7213 O O . GLU B 1 451 ? -8.039 -71.875 2.701 1 81.81 451 GLU B O 1
ATOM 7218 N N . SER B 1 452 ? -8.195 -69.938 1.805 1 82.38 452 SER B N 1
ATOM 7219 C CA . SER B 1 452 ? -6.906 -70.062 1.131 1 82.38 452 SER B CA 1
ATOM 7220 C C . SER B 1 452 ? -5.777 -69.5 1.98 1 82.38 452 SER B C 1
ATOM 7222 O O . SER B 1 452 ? -4.609 -69.875 1.772 1 82.38 452 SER B O 1
ATOM 7224 N N . GLY B 1 453 ? -6.086 -68.75 3.033 1 87.19 453 GLY B N 1
ATOM 7225 C CA . GLY B 1 453 ? -5.062 -67.938 3.65 1 87.19 453 GLY B CA 1
ATOM 7226 C C . GLY B 1 453 ? -4.828 -66.625 2.91 1 87.19 453 GLY B C 1
ATOM 7227 O O . GLY B 1 453 ? -5.504 -66.375 1.921 1 87.19 453 GLY B O 1
ATOM 7228 N N . ALA B 1 454 ? -4.043 -65.875 3.525 1 90.06 454 ALA B N 1
ATOM 7229 C CA . ALA B 1 454 ? -3.838 -64.562 2.922 1 90.06 454 ALA B CA 1
ATOM 7230 C C . ALA B 1 454 ? -2.365 -64.125 2.967 1 90.06 454 ALA B C 1
ATOM 7232 O O . ALA B 1 454 ? -1.686 -64.375 3.971 1 90.06 454 ALA B O 1
ATOM 7233 N N . ARG B 1 455 ? -1.868 -63.656 1.837 1 91.94 455 ARG B N 1
ATOM 7234 C CA . ARG B 1 455 ? -0.567 -63 1.782 1 91.94 455 ARG B CA 1
ATOM 7235 C C . ARG B 1 455 ? -0.707 -61.5 1.993 1 91.94 455 ARG B C 1
ATOM 7237 O O . ARG B 1 455 ? -1.421 -60.844 1.246 1 91.94 455 ARG B O 1
ATOM 7244 N N . MET B 1 456 ? -0.057 -61.125 3.016 1 92.94 456 MET B N 1
ATOM 7245 C CA . MET B 1 456 ? -0.13 -59.719 3.332 1 92.94 456 MET B CA 1
ATOM 7246 C C . MET B 1 456 ? 0.95 -58.938 2.588 1 92.94 456 MET B C 1
ATOM 7248 O O . MET B 1 456 ? 2.137 -59.25 2.707 1 92.94 456 MET B O 1
ATOM 7252 N N . VAL B 1 457 ? 0.476 -57.906 1.824 1 95.12 457 VAL B N 1
ATOM 7253 C CA . VAL B 1 457 ? 1.405 -57.125 1.019 1 95.12 457 VAL B CA 1
ATOM 7254 C C . VAL B 1 457 ? 1.306 -55.656 1.405 1 95.12 457 VAL B C 1
ATOM 7256 O O . VAL B 1 457 ? 0.218 -55.062 1.383 1 95.12 457 VAL B O 1
ATOM 7259 N N . THR B 1 458 ? 2.445 -55.094 1.783 1 96.31 458 THR B N 1
ATOM 7260 C CA . THR B 1 458 ? 2.5 -53.656 2.033 1 96.31 458 THR B CA 1
ATOM 7261 C C . THR B 1 458 ? 2.732 -52.906 0.733 1 96.31 458 THR B C 1
ATOM 7263 O O . THR B 1 458 ? 3.701 -53.156 0.018 1 96.31 458 THR B O 1
ATOM 7266 N N . VAL B 1 459 ? 1.82 -52.094 0.438 1 97.12 459 VAL B N 1
ATOM 7267 C CA . VAL B 1 459 ? 1.919 -51.219 -0.74 1 97.12 459 VAL B CA 1
ATOM 7268 C C . VAL B 1 459 ? 2.303 -49.812 -0.319 1 97.12 459 VAL B C 1
ATOM 7270 O O . VAL B 1 459 ? 1.663 -49.219 0.555 1 97.12 459 VAL B O 1
ATOM 7273 N N . THR B 1 460 ? 3.354 -49.25 -0.937 1 97.44 460 THR B N 1
ATOM 7274 C CA . THR B 1 460 ? 3.785 -47.906 -0.647 1 97.44 460 THR B CA 1
ATOM 7275 C C . THR B 1 460 ? 3.719 -47.031 -1.901 1 97.44 460 THR B C 1
ATOM 7277 O O . THR B 1 460 ? 4.293 -47.375 -2.936 1 97.44 460 THR B O 1
ATOM 7280 N N . LEU B 1 461 ? 2.98 -46 -1.839 1 97 461 LEU B N 1
ATOM 7281 C CA . LEU B 1 461 ? 2.912 -44.969 -2.883 1 97 461 LEU B CA 1
ATOM 7282 C C . LEU B 1 461 ? 3.777 -43.75 -2.527 1 97 461 LEU B C 1
ATOM 7284 O O . LEU B 1 461 ? 3.602 -43.156 -1.468 1 97 461 LEU B O 1
ATOM 7288 N N . LYS B 1 462 ? 4.691 -43.438 -3.373 1 96.94 462 LYS B N 1
ATOM 7289 C CA . LYS B 1 462 ? 5.535 -42.25 -3.166 1 96.94 462 LYS B CA 1
ATOM 7290 C C . LYS B 1 462 ? 5.406 -41.281 -4.328 1 96.94 462 LYS B C 1
ATOM 7292 O O . LYS B 1 462 ? 5.605 -41.625 -5.484 1 96.94 462 LYS B O 1
ATOM 7297 N N . TYR B 1 463 ? 5.145 -40.094 -3.99 1 96.12 463 TYR B N 1
ATOM 7298 C CA . TYR B 1 463 ? 5.027 -39.031 -5.004 1 96.12 463 TYR B CA 1
ATOM 7299 C C . TYR B 1 463 ? 6.402 -38.594 -5.477 1 96.12 463 TYR B C 1
ATOM 7301 O O . TYR B 1 463 ? 7.242 -38.156 -4.672 1 96.12 463 TYR B O 1
ATOM 7309 N N . THR B 1 464 ? 6.711 -38.625 -6.719 1 92.31 464 THR B N 1
ATOM 7310 C CA . THR B 1 464 ? 8.023 -38.281 -7.258 1 92.31 464 THR B CA 1
ATOM 7311 C C . THR B 1 464 ? 7.945 -37.031 -8.133 1 92.31 464 THR B C 1
ATOM 7313 O O . THR B 1 464 ? 8.969 -36.562 -8.617 1 92.31 464 THR B O 1
ATOM 7316 N N . GLY B 1 465 ? 6.902 -36.375 -8.242 1 84.44 465 GLY B N 1
ATOM 7317 C CA . GLY B 1 465 ? 6.723 -35.156 -9 1 84.44 465 GLY B CA 1
ATOM 7318 C C . GLY B 1 465 ? 6.207 -35.375 -10.406 1 84.44 465 GLY B C 1
ATOM 7319 O O . GLY B 1 465 ? 6.359 -36.469 -10.953 1 84.44 465 GLY B O 1
ATOM 7320 N N . ALA B 1 466 ? 5.281 -34.562 -10.883 1 61.28 466 ALA B N 1
ATOM 7321 C CA . ALA B 1 466 ? 4.809 -34.688 -12.266 1 61.28 466 ALA B CA 1
ATOM 7322 C C . ALA B 1 466 ? 5.953 -34.469 -13.25 1 61.28 466 ALA B C 1
ATOM 7324 O O . ALA B 1 466 ? 6.613 -33.406 -13.234 1 61.28 466 ALA B O 1
ATOM 7325 N N . GLY B 1 467 ? 6.855 -35.312 -13.227 1 48.75 467 GLY B N 1
ATOM 7326 C CA . GLY B 1 467 ? 7.875 -35.25 -14.258 1 48.75 467 GLY B CA 1
ATOM 7327 C C . GLY B 1 467 ? 7.391 -34.562 -15.531 1 48.75 467 GLY B C 1
ATOM 7328 O O . GLY B 1 467 ? 6.188 -34.438 -15.742 1 48.75 467 GLY B O 1
ATOM 7329 N N . THR B 1 468 ? 8.148 -33.531 -16.078 1 40.25 468 THR B N 1
ATOM 7330 C CA . THR B 1 468 ? 7.938 -33.25 -17.484 1 40.25 468 THR B CA 1
ATOM 7331 C C . THR B 1 468 ? 7.66 -34.531 -18.266 1 40.25 468 THR B C 1
ATOM 7333 O O . THR B 1 468 ? 8.586 -35.188 -18.75 1 40.25 468 THR B O 1
ATOM 7336 N N . SER B 1 469 ? 7.121 -35.438 -17.828 1 31.78 469 SER B N 1
ATOM 7337 C CA . SER B 1 469 ? 6.938 -36.5 -18.812 1 31.78 469 SER B CA 1
ATOM 7338 C C . SER B 1 469 ? 6.352 -35.969 -20.109 1 31.78 469 SER B C 1
ATOM 7340 O O . SER B 1 469 ? 5.473 -35.094 -20.094 1 31.78 469 SER B O 1
ATOM 7342 N N . PRO B 1 470 ? 7.133 -36.094 -21.266 1 28.98 470 PRO B N 1
ATOM 7343 C CA . PRO B 1 470 ? 6.566 -35.938 -22.609 1 28.98 470 PRO B CA 1
ATOM 7344 C C . PRO B 1 470 ? 5.172 -36.531 -22.719 1 28.98 470 PRO B C 1
ATOM 7346 O O . PRO B 1 470 ? 4.961 -37.719 -22.359 1 28.98 470 PRO B O 1
ATOM 7349 N N . LEU B 1 471 ? 4.082 -35.938 -22.375 1 24.33 471 LEU B N 1
ATOM 7350 C CA . LEU B 1 471 ? 2.996 -36.5 -23.172 1 24.33 471 LEU B CA 1
ATOM 7351 C C . LEU B 1 471 ? 3.371 -36.562 -24.656 1 24.33 471 LEU B C 1
ATOM 7353 O O . LEU B 1 471 ? 3.953 -35.594 -25.172 1 24.33 471 LEU B O 1
#

InterPro domains:
  IPR011063 tRNA(Ile)-lysidine/2-thiocytidine synthase, N-terminal [PF01171] (1-83)
  IPR011063 tRNA(Ile)-lysidine/2-thiocytidine synthase, N-terminal [PF01171] (117-185)
  IPR012094 tRNA(Ile)-lysidine synthase [PTHR43033] (1-301)
  IPR012795 tRNA(Ile)-lysidine synthase, N-terminal [cd01992] (1-200)
  IPR014729 Rossmann-like alpha/beta/alpha sandwich fold [G3DSA:3.40.50.620] (1-230)

Foldseek 3Di:
DLVQVVCLVCCVVPVDAAAAEEEQAVQDPCSVVVLVVVVVVCVVSVHHYHYDYDDPDYPPVDDPVVSVVVSVVSVVVSVCVVQVVPPPPPPPDDPDDDDPDPPPPPPPPDPPDRDAAEDQDEQLLQLLQLVVCVVVPHDLLCSSVDDQWDADPNGIYGYPRHHDDPVVSVVSCVVVVPDDDDDPPDCPDPVNVCVPPVVVVCCVVPNPCSSVVSSVSSVVSNVVNVVCCVPPQVVQVVPWDAALFFIKGQCLVPLCDALVNVQVNQCVRCVVLVHDGFDSVLSRCCSCVFSVVDNPDDGDWDKRCRDPQWTWIDDPRMITTGDGPLFDDPVDALLVVFWFAWFAQDQTWDDRQQKIKGKHFDDWFALVRQVPDVLSDDPQLQAAQDDDPVRVRNQKTKGKAWWFPDPPTIKTWHAQVPAPRNNCPPPDPSNSRHDGDIHTDDDPDGDRCSHRTITMMMMMIGGRDRPVPDD/DLVQVVCLVCCVVPVDAAAAEEEQAVQDPCSVVVLVVVVVVCVVSVHHYHYDYDDPDYPPVDDPVVSVVVSVVSVVVSVCVVQVVPPPPPPPDDPDDDDPDPDDPPPPPDPPDRDAAEDQDAQLLQLLQLVVCVVVPHDLLCSSVDDQWDADPNGIYGYPRHHDDPVVSVVSCVVVVPDDDDDPPDCPDPVNVCVPPVVVVCCVVPNPCSSVVSSVSSVVSNVVSVVCCVPPQVVQVVPWDAALFFIKGQCLVPLCDALVNVQVNQCVRCVVLVHDGFDSVLSRCCSCVFSVVDNPDDGDWDKRCRDPQWTWIDDPRMITTGDGPLADDPVDALLVVFWFAWFAQDQTWDDRQQKIKGKHFDDWFALVRQVPDVLSDDPQLQAAQDDDPVRVRNQKTKGKAWWFPDPPTIKTWHAQVPAPRNNCVPPDPSNSRHDGDIHTDDDPDGDRCSHRTITMMMMMIGGRDRPVPDD

Secondary structure (DSSP, 8-state):
-HHHHHHHHHHHHH----EEEEEE---STTHHHHHHHHHHHHHHTT-EEEEEE--S--BTTB-HHHHHHHHHHHHHHHHHHHHHTTTTTTS-----------------SS------EE----HHHHHHHHHHHHHHT--GGGSS---SEEEETTEEEE-TTTTS-HHHHHHHHHHHT---PPP---TTSHHHHIIIIIHHHHHHHH-TTHHHHHHHHHHHHHHHHHHHIIIIIHHHHHH-EEETTEEEEE-GGGTTS-HHHHHHHHHHHHHHTTPPPPPHHHHHHHIIIIISS-TTSPPPPEEE---SS--EEEETTEEEEEPBTTB--TT--HHHHTTT-EE-SSS-EEEETTEEEEEEEEEEE-HHHHTTSGGG--GGGGS-S-SSHHHHHTTEEEEEEEEESSTT--EEEEETTT---GGGTTS-HHHHHHSEEEEPPP-SSPPPHHHH-EEEEEEEEEE--------/-HHHHHHHHHHHHH----EEEEEE---STTHHHHHHHHHHHHHHTT-EEEEEE--S--BTTB-HHHHHHHHHHHHHHHHHHHHHTTTTTTS-----------------SS------EE----HHHHHHHHHHHHHHT--GGGSS---SEEEETTEEEE-TTTTS-HHHHHHHHHHTT---PPP---TTSHHHHIIIIIHHHHHHHH-TTHHHHHHHHHHHHHHHHHHHIIIIIHHHHHH-EEETTEEEEE-GGGTTS-HHHHHHHHHHHHHHTTPPPPPHHHHHHHIIIIISS-TTSPPPPEEE---SS--EEEETTEEEEEPBTTB--TT--HHHHTTT-EE-SSSEEEEETTEEEEEEEEEEE-HHHHTTSGGG--GGGGS-S-SSHHHHHTTEEEEEEEEESSTT--EEEEETTTS--GGGTTS-HHHHHHSEEEEPPP-SSPPPHHHH-EEEEEEEEEE--------

Solvent-accessible surface area (backbone atoms only — not comparable to full-atom values): 52524 Å² total; per-residue (Å²): 96,61,62,56,50,54,48,58,68,44,24,81,80,72,68,61,86,58,72,46,78,44,77,37,62,62,81,47,89,59,40,63,59,50,51,49,49,50,47,54,52,27,57,75,66,72,30,49,71,45,79,47,73,49,74,90,55,47,85,90,74,40,58,67,70,57,40,55,51,50,52,47,51,53,51,53,49,50,51,47,52,68,53,52,74,63,59,61,73,73,76,72,75,88,74,86,78,85,84,88,64,87,73,64,77,73,72,69,78,78,80,77,70,83,79,61,50,75,47,85,46,28,31,61,55,38,31,51,32,28,54,50,28,43,49,71,42,46,56,69,56,46,24,26,79,71,62,54,64,48,71,56,95,88,39,41,37,35,25,87,39,37,88,36,47,66,67,58,54,51,51,49,21,62,77,69,66,50,77,79,79,78,88,75,68,50,65,86,39,62,67,22,36,39,65,71,44,50,50,55,50,47,31,69,66,74,30,83,58,33,59,61,17,35,47,49,44,25,51,48,17,48,53,47,34,55,50,44,41,60,74,59,42,39,63,54,58,69,64,38,44,80,42,77,39,24,36,40,35,73,42,58,90,52,29,87,55,56,57,70,58,51,51,56,52,46,40,56,56,34,46,74,70,72,42,78,71,67,46,66,69,51,48,41,47,47,40,51,67,57,42,48,60,48,77,86,51,82,69,68,71,42,79,39,79,48,48,96,60,30,44,30,36,33,47,90,40,24,39,34,38,41,37,66,66,61,52,56,62,89,92,49,34,50,5,58,76,42,49,64,45,73,38,53,55,56,75,19,74,47,75,48,85,35,31,39,37,37,26,37,58,74,49,75,41,51,25,79,73,22,64,81,28,72,98,35,46,54,70,66,28,50,37,57,41,54,92,45,71,70,47,52,30,58,24,60,36,43,35,34,44,75,34,48,56,50,97,79,54,49,28,17,29,20,32,28,78,74,38,75,40,64,23,52,67,85,46,59,64,72,60,32,36,33,33,64,33,67,19,59,64,91,58,99,75,68,77,52,35,46,73,53,6,27,34,34,26,39,38,36,42,32,60,72,49,69,61,86,60,84,122,97,60,61,58,51,55,47,58,68,45,24,80,80,73,68,62,86,57,73,44,77,44,77,37,63,63,82,48,89,59,41,62,59,50,51,50,49,51,48,53,54,28,57,76,66,72,28,49,72,44,79,46,71,48,74,90,55,47,86,90,75,39,59,65,70,57,38,54,52,52,51,48,51,52,52,52,50,50,52,47,53,69,52,55,75,64,58,61,73,75,76,74,76,88,73,85,76,82,83,86,64,86,69,64,76,74,72,68,80,79,80,78,71,83,78,62,50,76,47,84,46,28,31,60,56,37,33,53,32,28,54,50,27,44,48,70,42,45,58,70,55,46,23,25,78,68,62,56,65,49,70,56,93,88,38,41,37,35,24,87,40,38,90,36,46,63,65,58,53,50,52,49,22,62,75,69,67,49,76,79,80,78,88,75,68,50,66,85,38,63,66,22,36,38,66,69,43,51,50,55,50,47,31,70,65,74,31,84,58,34,59,60,18,35,45,49,44,25,52,48,16,48,52,47,34,54,50,44,40,60,72,59,42,39,63,55,58,71,62,38,44,80,42,77,39,23,36,40,34,74,42,58,91,51,29,87,56,57,58,70,57,50,53,55,52,46,42,56,54,34,46,75,71,71,42,78,72,68,46,65,69,50,49,42,48,47,42,50,68,57,42,47,60,49,79,87,52,81,68,67,72,41,79,38,79,47,47,96,60,29,45,30,38,32,46,91,40,25,39,35,38,41,37,69,66,60,51,56,62,89,92,48,34,50,5,58,76,43,49,64,46,76,37,54,55,56,75,19,74,48,75,49,85,36,31,39,35,35,26,37,56,72,49,74,43,49,25,80,74,21,65,82,27,68,98,31,46,54,71,66,30,49,36,58,41,55,91,44,72,71,46,51,30,56,25,58,36,43,36,34,44,76,35,47,55,49,96,80,54,52,28,16,31,21,32,28,80,74,40,72,39,63,23,53,66,84,45,59,64,71,60,35,37,34,35,63,34,68,18,60,64,91,57,100,75,68,76,53,33,45,73,53,5,27,34,32,25,39,39,36,41,32,60,73,50,69,61,85,60,83,124

Sequence (942 aa):
MALCRALVHLRPVYGFEVVGIHIDYGNRHESGREADFVQGWCARHGVVFYKRAIGEVRRGVTARDEYEKVAREIRFDAYKAALGGRSKDGNSDGNSDGNEGGGKEEKGEGGGGRPAVMFGHHEGDVEENVLTNLIKGCSILELAGMSPENTVNGVRVWRPMLPFGKDVVYDFAHKFGVPYFKDTTPSWSTRGKLRRQLIPMMEDVFGSGVLGHLSAVARESDDLRDLVHRELFQPVWDKAVTQPLGLRLDVESYRSHGLLFWKEVLRQLVHKMGMPMVRDKTLGMFVRDTLQRDTHVPLKDKWVELRKEYVGFLCGGSLYIFRMGVFLPPNTSYGEKAEGTPVPLDGGLVQVGPWRITTAETETKLPQELQGFERGRPPAANALPFASMEELMDGELSYVVAVPDTPEAALTVQPGLRAKAPAWRDVDPRIRRGMPLLAPPPSRDPPLLKESGARMVTVTLKYTGAGTSPLMALCRALVHLRPVYGFEVVGIHIDYGNRHESGREADFVQGWCARHGVVFYKRAIGEVRRGVTARDEYEKVAREIRFDAYKAALGGRSKDGNSDGNSDGNEGGGKEEKGEGGGGRPAVMFGHHEGDVEENVLTNLIKGCSILELAGMSPENTVNGVRVWRPMLPFGKDVVYDFAHKFGVPYFKDTTPSWSTRGKLRRQLIPMMEDVFGSGVLGHLSAVARESDDLRDLVHRELFQPVWDKAVTQPLGLRLDVESYRSHGLLFWKEVLRQLVHKMGMPMVRDKTLGMFVRDTLQRDTHVPLKDKWVELRKEYVGFLCGGSLYIFRMGVFLPPNTSYGEKAEGTPVPLDGGLVQVGPWRITTAETETKLPQELQGFERGRPPAANALPFASMEELMDGELSYVVAVPDTPEAALTVQPGLRAKAPAWRDVDPRIRRGMPLLAPPPSRDPPLLKESGARMVTVTLKYTGAGTSPL